Protein AF-A0A1I4AQ55-F1 (afdb_monomer)

Secondary structure (DSSP, 8-state):
-HHHHHHHHHHHHHHHHHHHHHHHHHB-SSTT---EEEE---S-B-EEEEEEEEE---S----EE-SSSSSS--GGGT-EE--SSSSSS----BBSSS-TT-B--EESS--EEEEEEEE-SS-EEEEEEESSS---HHHHHHHHHHS-GGG--SEEEEEE---TTSB-SSS-SSSBTTB----HHHHHHHHHHHHHHHHHHHHT-EEEEEEEEEESSGGGGG-B--SSS------EEEEEEEETTT--EEEEEEE---BS-TTGGG--EE---HHHHHHHHHHTEEEETTEEEEE---SEEEEE----TTT-B--TT--EE-SSSS-EE-S--HHHHHHHHHHHHHHHHHHHHHSPEEES-B-EEEEEEEEEEE---HHHHHHHHHTSS---BSBTTEEEEEEEEEEETTEEEEE-SSEE-HHHHHS-----TT-SS-----S-S-HHHHS-SSEEEEE-SBS---BEE--GGG---SSSPSSSSS--STTTSBS-TTHHHHHHHHHHHHHHHSPPPPPPPPHHHHHHHHHHHHHHHHS-GGGGGG--HHHHHTTS-HHHHHHHHHSSEEEEESS-EEEEEEEETT-SSPPHHHHHTT-EEEEEEEE-SS-EEEEEEEEE-SEEEEE--S-SS--SS--EEEEEEPTTSPPPPEEEEES-SSPEEE--TT-EEETTEEEEE--B--GGGTTPEEE-B-GGGGGTT--TT--B--SS---SS-EEEEEE-SS-TTT-EEEEEEE-TT---EEEEEEETTS-TTS-EEEEPEEEEEE-TTBTTS-EEEEEEEEE-SPPTT-EEEEEEEETTT--BPPPEEEEPPPSSS--EEEEEE---TT-TTHHHHHHHHHHH-TTEEEEEE-S--SS-TT-HHHHHHHHHHTTTTTTTSEEEE---TTTS-TTS--HHHHHH-------GGGPPTTTSEEEEETTEEEEEE-TTS-HHHHHHHHHHHHHH---SEEEEEESS-TTSSTTS-HHHIIIIIHHHHHHT--EEEE-SSSSEEEEPPEETTEE-S-GGGSBEEEE--SSPP-SPPPPPTTTEEEEE---SEEEEEEEETTEEEEEEEETTS-EEEEEEEE-

Foldseek 3Di:
DVVVVVVVVVVVVVVVVLVVLLCVLFADPDPPDWDWDFDDDQDWDQKKKFKFKFFLDDPDFWAKDDPPLPQFQDVVVPIDTDPPPPPPDHGFFFFADQAARRTAREAPDTWIWMKMWMGRPVAIEMETEGLHQFAALVLVVVLVVPADVVLVHPYYKYFYQNERQAGFPFLCYYNDNLGGRDDPVSSVSVSVRNNVRSSNRSVRIARKKKWKWKDQPQQCLQKDQPDPPDDASSMWIKIWIAHLPPRATQEMEIEGAANLQLLHDSDNHRDSFLVVLLQCCQAARADDVPHGPGGHRHHGYHYFHFQCQSVTYSDLQHWQDQPPDPDIDNHRDPVRSNSSSNSNSVVVSVRSVPPIDMGRIKDKGKGKTKDKDAQPAPSVSVCSSSNSGSFYAPDDRIGIFMWMWMDIAQEIETEDAAREHVCLAPNDDQQDPPAPDNDGFQSDDHLQVLTGGDHYHGGYSISRHFAHQDTLSQFAQDPPGDPDNHGDPRCNRHSHSCRNNVRSVVSSVNSVSTDHTDHPQDPLLVLLVVLQVVLLVPDPQVCQQVQDPVNSVVSADPVNVVCQFFVLKKWAWQFKKKKKKFAWPPPPDAAPNCVVVPWDWDPDWWDWPPTITTITIDIDGGTMDGGGAQDQALPLPRIWMWIADDPPDDGIDTPDMPPPPFDWDFDDFQAAAAPLCRNRTIHDDDPVRGGTTITHYWSCSSVSNHRHPQADAFPFAFAQDWFLWFWADQDALQFKIKIKTKHAPVFDWKKKWKDWPVDDPVDTDIGTKDWDWDAQSSHSVHRIIIMIMDMDGRHHGQTKMKMWMARPVVGDIDDIEIATGFHDAADKAKAKEAEAPQLDPLLLLLLVLRCVVCVRHRAYEYQANLHQALVDVSRVSSSSVSCRVPRRYHHYHYAHDDRCQDRVDGSVSQPVNDNHHQDQPLNDGGPRWDWYDGHLEIETRHHQSDDLQSRLVVLLVVLVPRPRPAYEYRHAFFQQFAPPRPVSCCVRPVQSCQVSVHQEYEYEDQQWWWKWAFDHPNAHDPASSRGHIYIYAHLDAFDDDDDGYPGTTPDTGSGHQKMKMWIDHPFKIKIFIAHSVRHTRDIDMHGD

Nearest PDB structures (foldseek):
  3zk4-assembly1_B  TM=6.241E-01  e=1.023E-21  Lupinus luteus
  1qfc-assembly1_A  TM=7.524E-01  e=4.290E-11  Rattus norvegicus
  7ov3-assembly1_A  TM=7.421E-01  e=9.334E-11  Sus scrofa
  1qhw-assembly1_A  TM=7.210E-01  e=6.166E-11  Rattus norvegicus
  2bq8-assembly1_X  TM=7.108E-01  e=7.587E-11  Homo sapiens

Mean predicted aligned error: 13.66 Å

Solvent-accessible surface area (backbone atoms only — not comparable to full-atom values): 55580 Å² total; per-residue (Å²): 110,72,67,59,51,53,52,52,51,51,52,50,51,52,51,49,51,52,52,51,50,23,47,63,38,27,41,49,86,60,77,90,72,77,48,81,47,81,38,74,49,91,61,66,36,69,24,30,36,13,44,27,78,30,76,57,56,82,93,76,66,33,44,58,50,66,79,84,73,75,48,50,71,38,61,94,80,65,30,52,67,53,64,87,84,71,78,86,58,91,55,56,43,19,28,19,81,72,42,53,21,26,50,36,55,48,71,77,46,75,24,38,25,27,20,44,30,40,30,54,86,86,50,26,44,34,42,33,29,29,49,23,58,41,48,46,33,66,61,49,52,51,33,64,71,66,46,61,75,88,66,55,66,71,44,76,48,44,25,22,36,33,12,39,33,20,57,17,70,55,14,77,11,9,84,35,95,86,38,48,18,48,52,66,68,59,53,56,46,42,43,52,36,44,39,46,13,49,49,49,4,53,75,46,52,38,57,25,26,39,34,39,24,67,42,70,61,73,48,41,76,60,54,39,66,80,38,86,76,79,49,78,43,32,37,36,37,37,43,36,33,22,30,63,86,78,64,48,39,50,23,30,42,37,33,42,32,42,41,30,41,40,52,44,73,63,64,41,46,29,28,34,46,30,62,49,34,28,34,44,15,40,25,70,22,35,64,60,84,95,42,79,76,41,84,33,65,38,42,48,56,36,62,37,18,17,40,27,40,35,56,22,20,40,49,53,87,44,68,37,58,34,85,86,50,104,46,71,34,42,66,54,34,76,66,34,24,38,25,47,8,39,46,52,21,54,53,49,57,49,34,54,72,77,53,50,47,79,41,64,50,29,29,59,22,36,19,33,39,50,48,78,45,67,49,66,35,64,64,60,52,48,32,12,31,76,54,31,25,83,52,43,22,78,50,94,56,22,32,65,44,42,38,38,32,36,36,46,57,54,29,17,38,40,39,35,45,12,27,32,28,20,23,44,41,72,33,76,65,50,57,63,81,68,36,72,39,93,44,69,63,70,55,63,76,25,50,60,77,62,45,54,58,83,46,71,46,53,34,17,30,17,43,14,48,56,41,31,34,51,56,43,19,65,43,46,81,52,87,71,52,64,89,48,104,61,56,63,69,46,80,73,45,22,35,43,68,64,48,26,55,52,51,44,50,53,54,50,48,36,49,71,68,36,56,79,68,73,81,76,72,49,75,51,36,53,50,36,51,56,48,47,51,52,49,61,74,75,38,60,79,97,46,52,63,69,52,46,72,70,64,50,57,72,70,49,51,72,69,57,46,50,45,44,32,38,70,56,30,36,37,29,32,79,30,41,28,26,40,35,40,37,36,42,63,85,54,87,71,76,37,75,48,48,58,75,73,57,39,41,80,56,95,52,57,39,27,37,97,87,51,51,20,39,34,28,39,39,80,42,71,60,40,80,46,62,35,38,49,67,38,39,61,47,55,50,71,46,56,40,40,34,46,28,42,34,93,96,52,62,74,44,50,76,77,48,55,42,78,67,91,53,65,73,46,64,29,46,79,65,36,49,49,27,76,61,43,58,86,55,25,31,73,43,71,52,77,92,51,56,69,20,43,24,44,37,42,43,36,42,58,15,62,50,42,43,55,34,72,54,64,47,71,49,96,68,64,67,40,82,58,79,38,61,40,37,26,31,49,46,61,62,37,31,31,34,46,24,43,32,31,32,24,21,72,86,62,87,50,48,32,41,37,36,27,46,75,92,49,48,93,91,57,54,51,78,44,76,44,49,74,47,80,49,75,42,81,42,24,74,80,54,30,58,31,28,40,34,39,39,73,52,68,84,47,62,48,62,34,48,32,41,34,31,47,35,34,70,83,81,69,49,68,50,75,78,37,42,46,64,30,30,45,83,49,82,53,68,50,29,31,35,41,42,11,29,34,43,45,41,83,63,44,35,61,35,52,53,44,44,44,70,77,40,78,73,40,64,29,37,39,32,18,11,18,59,20,72,44,29,88,44,68,49,42,50,47,49,34,41,55,49,37,53,92,44,27,54,53,32,35,48,47,78,28,40,17,64,31,27,44,39,44,66,42,78,38,56,53,56,66,69,72,49,62,42,30,68,44,40,61,68,78,42,63,57,54,48,33,40,70,53,64,53,33,39,28,34,39,37,33,34,38,63,80,55,61,63,66,40,49,30,52,36,49,50,57,53,59,72,69,59,81,49,81,42,34,36,40,31,27,10,69,48,50,61,49,28,88,77,34,50,63,64,54,42,64,51,43,48,49,49,34,51,75,69,58,31,50,38,35,41,14,9,84,52,52,27,30,37,30,39,42,20,32,37,90,94,33,79,44,96,48,65,84,68,19,30,31,42,38,28,36,16,27,38,72,43,62,84,82,74,80,66,16,89,82,43,46,70,42,77,44,87,44,31,37,33,40,31,46,38,39,41,41,99,48,39,40,39,41,40,33,26,33,66,86,68,50,74,78,48,73,54,73,50,68,110

Radius of gyration: 34.24 Å; Cα contacts (8 Å, |Δi|>4): 2766; chains: 1; bounding box: 98×74×108 Å

pLDDT: mean 92.75, std 6.38, range [47.53, 98.88]

Structure (mmCIF, N/CA/C/O backbone):
data_AF-A0A1I4AQ55-F1
#
_entry.id   AF-A0A1I4AQ55-F1
#
loop_
_atom_site.group_PDB
_atom_site.id
_atom_site.type_symbol
_atom_site.label_atom_id
_atom_site.label_alt_id
_atom_site.label_comp_id
_atom_site.label_asym_id
_atom_site.label_entity_id
_atom_site.label_seq_id
_atom_site.pdbx_PDB_ins_code
_atom_site.Cartn_x
_atom_site.Cartn_y
_atom_site.Cartn_z
_atom_site.occupancy
_atom_site.B_iso_or_equiv
_atom_site.auth_seq_id
_atom_site.auth_comp_id
_atom_site.auth_asym_id
_atom_site.auth_atom_id
_atom_site.pdbx_PDB_model_num
ATOM 1 N N . MET A 1 1 ? -50.925 41.530 -37.193 1.00 64.69 1 MET A N 1
ATOM 2 C CA . MET A 1 1 ? -50.929 41.085 -35.774 1.00 64.69 1 MET A CA 1
ATOM 3 C C . MET A 1 1 ? -51.164 39.583 -35.575 1.00 64.69 1 MET A C 1
ATOM 5 O O . MET A 1 1 ? -50.329 38.974 -34.924 1.00 64.69 1 MET A O 1
ATOM 9 N N . LYS A 1 2 ? -52.231 38.954 -36.105 1.00 73.88 2 LYS A N 1
ATOM 10 C CA . LYS A 1 2 ? -52.473 37.499 -35.919 1.00 73.88 2 LYS A CA 1
ATOM 11 C C . LYS A 1 2 ? -51.352 36.603 -36.481 1.00 73.88 2 LYS A C 1
ATOM 13 O O . LYS A 1 2 ? -50.917 35.697 -35.787 1.00 73.88 2 LYS A O 1
ATOM 18 N N . ILE A 1 3 ? -50.828 36.913 -37.670 1.00 77.44 3 ILE A N 1
ATOM 19 C CA . ILE A 1 3 ? -49.723 36.161 -38.303 1.00 77.44 3 ILE A CA 1
ATOM 20 C C . ILE A 1 3 ? -48.435 36.238 -37.467 1.00 77.44 3 ILE A C 1
ATOM 22 O O . ILE A 1 3 ? -47.813 35.219 -37.209 1.00 77.44 3 ILE A O 1
ATOM 26 N N . ILE A 1 4 ? -48.088 37.423 -36.951 1.00 81.81 4 ILE A N 1
ATOM 27 C CA . ILE A 1 4 ? -46.912 37.619 -36.082 1.00 81.81 4 ILE A CA 1
ATOM 28 C C . ILE A 1 4 ? -47.044 36.810 -34.781 1.00 81.81 4 ILE A C 1
ATOM 30 O O . ILE A 1 4 ? -46.069 36.216 -34.336 1.00 81.81 4 ILE A O 1
ATOM 34 N N . LYS A 1 5 ? -48.250 36.724 -34.195 1.00 80.56 5 LYS A N 1
ATOM 35 C CA . LYS A 1 5 ? -48.502 35.869 -33.020 1.00 80.56 5 LYS A CA 1
ATOM 36 C C . LYS A 1 5 ? -48.346 34.379 -33.338 1.00 80.56 5 LYS A C 1
ATOM 38 O O . LYS A 1 5 ? -47.757 33.666 -32.540 1.00 80.56 5 LYS A O 1
ATOM 43 N N . ILE A 1 6 ? -48.839 33.918 -34.489 1.00 85.44 6 ILE A N 1
ATOM 44 C CA . ILE A 1 6 ? -48.711 32.513 -34.914 1.00 85.44 6 ILE A CA 1
ATOM 45 C C . ILE A 1 6 ? -47.243 32.154 -35.172 1.00 85.44 6 ILE A C 1
ATOM 47 O O . ILE A 1 6 ? -46.782 31.121 -34.694 1.00 85.44 6 ILE A O 1
ATOM 51 N N . ILE A 1 7 ? -46.493 33.024 -35.856 1.00 88.81 7 ILE A N 1
ATOM 52 C CA . ILE A 1 7 ? -45.051 32.845 -36.080 1.00 88.81 7 ILE A CA 1
ATOM 53 C C . ILE A 1 7 ? -44.304 32.841 -34.740 1.00 88.81 7 ILE A C 1
ATOM 55 O O . ILE A 1 7 ? -43.501 31.946 -34.502 1.00 88.81 7 ILE A O 1
ATOM 59 N N . GLY A 1 8 ? -44.612 33.773 -33.833 1.00 89.88 8 GLY A N 1
ATOM 60 C CA . GLY A 1 8 ? -43.998 33.830 -32.503 1.00 89.88 8 GLY A CA 1
ATOM 61 C C . GLY A 1 8 ? -44.263 32.583 -31.652 1.00 89.88 8 GLY A C 1
ATOM 62 O O . GLY A 1 8 ? -43.339 32.058 -31.041 1.00 89.88 8 GLY A O 1
ATOM 63 N N . ILE A 1 9 ? -45.497 32.064 -31.653 1.00 90.38 9 ILE A N 1
ATOM 64 C CA . ILE A 1 9 ? -45.845 30.814 -30.955 1.00 90.38 9 ILE A CA 1
ATOM 65 C C . ILE A 1 9 ? -45.135 29.619 -31.601 1.00 90.38 9 ILE A C 1
ATOM 67 O O . ILE A 1 9 ? -44.596 28.781 -30.888 1.00 90.38 9 ILE A O 1
ATOM 71 N N . SER A 1 10 ? -45.081 29.557 -32.934 1.00 88.69 10 SER A N 1
ATOM 72 C CA . SER A 1 10 ? -44.402 28.467 -33.650 1.00 88.69 10 SER A CA 1
ATOM 73 C C . SER A 1 10 ? -42.901 28.452 -33.351 1.00 88.69 10 SER A C 1
ATOM 75 O O . SER A 1 10 ? -42.347 27.399 -33.054 1.00 88.69 10 SER A O 1
ATOM 77 N N . LEU A 1 11 ? -42.252 29.622 -33.341 1.00 92.31 11 LEU A N 1
ATOM 78 C CA . LEU A 1 11 ? -40.845 29.760 -32.957 1.00 92.31 11 LEU A CA 1
ATOM 79 C C . LEU A 1 11 ? -40.605 29.364 -31.496 1.00 92.31 11 LEU A C 1
ATOM 81 O O . LEU A 1 11 ? -39.612 28.705 -31.205 1.00 92.31 11 LEU A O 1
ATOM 85 N N . LEU A 1 12 ? -41.520 29.712 -30.586 1.00 92.19 12 LEU A N 1
ATOM 86 C CA . LEU A 1 12 ? -41.432 29.304 -29.184 1.00 92.19 12 LEU A CA 1
ATOM 87 C C . LEU A 1 12 ? -41.569 27.783 -29.022 1.00 92.19 12 LEU A C 1
ATOM 89 O O . LEU A 1 12 ? -40.806 27.188 -28.270 1.00 92.19 12 LEU A O 1
ATOM 93 N N . VAL A 1 13 ? -42.498 27.145 -29.741 1.00 93.50 13 VAL A N 1
ATOM 94 C CA . VAL A 1 13 ? -42.660 25.681 -29.728 1.00 93.50 13 VAL A CA 1
ATOM 95 C C . VAL A 1 13 ? -41.408 24.992 -30.267 1.00 93.50 13 VAL A C 1
ATOM 97 O O . VAL A 1 13 ? -40.915 24.062 -29.636 1.00 93.50 13 VAL A O 1
ATOM 100 N N . VAL A 1 14 ? -40.850 25.473 -31.383 1.00 92.75 14 VAL A N 1
ATOM 101 C CA . VAL A 1 14 ? -39.592 24.945 -31.936 1.00 92.75 14 VAL A CA 1
ATOM 102 C C . VAL A 1 14 ? -38.447 25.111 -30.937 1.00 92.75 14 VAL A C 1
ATOM 104 O O . VAL A 1 14 ? -37.710 24.159 -30.700 1.00 92.75 14 VAL A O 1
ATOM 107 N N . LEU A 1 15 ? -38.328 26.275 -30.293 1.00 93.12 15 LEU A N 1
ATOM 108 C CA . LEU A 1 15 ? -37.313 26.515 -29.268 1.00 93.12 15 LEU A CA 1
ATOM 109 C C . LEU A 1 15 ? -37.468 25.555 -28.078 1.00 93.12 15 LEU A C 1
ATOM 111 O O . LEU A 1 15 ? -36.478 24.989 -27.625 1.00 93.12 15 LEU A O 1
ATOM 115 N N . ILE A 1 16 ? -38.696 25.331 -27.600 1.00 92.75 16 ILE A N 1
ATOM 116 C CA . ILE A 1 16 ? -38.976 24.370 -26.525 1.00 92.75 16 ILE A CA 1
ATOM 117 C C . ILE A 1 16 ? -38.578 22.956 -26.957 1.00 92.75 16 ILE A C 1
ATOM 119 O O . ILE A 1 16 ? -37.902 22.272 -26.195 1.00 92.75 16 ILE A O 1
ATOM 123 N N . LEU A 1 17 ? -38.939 22.524 -28.169 1.00 92.75 17 LEU A N 1
ATOM 124 C CA . LEU A 1 17 ? -38.582 21.198 -28.684 1.00 92.75 17 LEU A CA 1
ATOM 125 C C . LEU A 1 17 ? -37.064 21.011 -28.793 1.00 92.75 17 LEU A C 1
ATOM 127 O O . LEU A 1 17 ? -36.556 19.972 -28.383 1.00 92.75 17 LEU A O 1
ATOM 131 N N . VAL A 1 18 ? -36.334 22.024 -29.269 1.00 91.12 18 VAL A N 1
ATOM 132 C CA . VAL A 1 18 ? -34.862 22.007 -29.327 1.00 91.12 18 VAL A CA 1
ATOM 133 C C . VAL A 1 18 ? -34.258 21.934 -27.923 1.00 91.12 18 VAL A C 1
ATOM 135 O O . VAL A 1 18 ? -33.358 21.131 -27.688 1.00 91.12 18 VAL A O 1
ATOM 138 N N . CYS A 1 19 ? -34.773 22.712 -26.967 1.00 89.94 19 CYS A N 1
ATOM 139 C CA . CYS A 1 19 ? -34.324 22.660 -25.574 1.00 89.94 19 CYS A CA 1
ATOM 140 C C . CYS A 1 19 ? -34.608 21.300 -24.919 1.00 89.94 19 CYS A C 1
ATOM 142 O O . CYS A 1 19 ? -33.754 20.786 -24.202 1.00 89.94 19 CYS A O 1
ATOM 144 N N . VAL A 1 20 ? -35.778 20.701 -25.170 1.00 91.75 20 VAL A N 1
ATOM 145 C CA . VAL A 1 20 ? -36.147 19.372 -24.655 1.00 91.75 20 VAL A CA 1
ATOM 146 C C . VAL A 1 20 ? -35.277 18.284 -25.279 1.00 91.75 20 VAL A C 1
ATOM 148 O O . VAL A 1 20 ? -34.788 17.425 -24.552 1.00 91.75 20 VAL A O 1
ATOM 151 N N . TYR A 1 21 ? -35.037 18.337 -26.592 1.00 91.25 21 TYR A N 1
ATOM 152 C CA . TYR A 1 21 ? -34.133 17.416 -27.284 1.00 91.25 21 TYR A CA 1
ATOM 153 C C . TYR A 1 21 ? -32.710 17.513 -26.721 1.00 91.25 21 TYR A C 1
ATOM 155 O O . TYR A 1 21 ? -32.142 16.507 -26.300 1.00 91.25 21 TYR A O 1
ATOM 163 N N . GLY A 1 22 ? -32.181 18.735 -26.593 1.00 89.38 22 GLY A N 1
ATOM 164 C CA . GLY A 1 22 ? -30.862 18.971 -26.009 1.00 89.38 22 GLY A CA 1
ATOM 165 C C . GLY A 1 22 ? -30.751 18.491 -24.564 1.00 89.38 22 GLY A C 1
ATOM 166 O O . GLY A 1 22 ? -29.794 17.806 -24.208 1.00 89.38 22 GLY A O 1
ATOM 167 N N . TYR A 1 23 ? -31.753 18.786 -23.734 1.00 88.00 23 TYR A N 1
ATOM 168 C CA . TYR A 1 23 ? -31.813 18.282 -22.363 1.00 88.00 23 TYR A CA 1
ATOM 169 C C . TYR A 1 23 ? -31.880 16.751 -22.317 1.00 88.00 23 TYR A C 1
ATOM 171 O O . TYR A 1 23 ? -31.211 16.135 -21.494 1.00 88.00 23 TYR A O 1
ATOM 179 N N . SER A 1 24 ? -32.655 16.128 -23.209 1.00 89.75 24 SER A N 1
ATOM 180 C CA . SER A 1 24 ? -32.789 14.673 -23.279 1.00 89.75 24 SER A CA 1
ATOM 181 C C . SER A 1 24 ? -31.471 13.981 -23.625 1.00 89.75 24 SER A C 1
ATOM 183 O O . SER A 1 24 ? -31.200 12.920 -23.070 1.00 89.75 24 SER A O 1
ATOM 185 N N . ASN A 1 25 ? -30.655 14.567 -24.504 1.00 90.19 25 ASN A N 1
ATOM 186 C CA . ASN A 1 25 ? -29.356 14.002 -24.884 1.00 90.19 25 ASN A CA 1
ATOM 187 C C . ASN A 1 25 ? -28.308 14.139 -23.770 1.00 90.19 25 ASN A C 1
ATOM 189 O O . ASN A 1 25 ? -27.510 13.230 -23.558 1.00 90.19 25 ASN A O 1
ATOM 193 N N . MET A 1 26 ? -28.347 15.253 -23.031 1.00 90.06 26 MET A N 1
ATOM 194 C CA . MET A 1 26 ? -27.391 15.559 -21.959 1.00 90.06 26 MET A CA 1
ATOM 195 C C . MET A 1 26 ? -27.803 15.025 -20.579 1.00 90.06 26 MET A C 1
ATOM 197 O O . MET A 1 26 ? -27.064 15.212 -19.616 1.00 90.06 26 MET A O 1
ATOM 201 N N . ARG A 1 27 ? -28.986 14.421 -20.422 1.00 90.44 27 ARG A N 1
ATOM 202 C CA . ARG A 1 27 ? -29.463 13.962 -19.106 1.00 90.44 27 ARG A CA 1
ATOM 203 C C . ARG A 1 27 ? -28.568 12.849 -18.551 1.00 90.44 27 ARG A C 1
ATOM 205 O O . ARG A 1 27 ? -28.276 11.908 -19.280 1.00 90.44 27 ARG A O 1
ATOM 212 N N . ASP A 1 28 ? -28.246 12.903 -17.257 1.00 91.19 28 ASP A N 1
ATOM 213 C CA . ASP A 1 28 ? -27.675 11.764 -16.519 1.00 91.19 28 ASP A CA 1
ATOM 214 C C . ASP A 1 28 ? -28.567 10.526 -16.692 1.00 91.19 28 ASP A C 1
ATOM 216 O O . ASP A 1 28 ? -29.723 10.518 -16.242 1.00 91.19 28 ASP A O 1
ATOM 220 N N . ARG A 1 29 ? -28.043 9.499 -17.371 1.00 90.19 29 ARG A N 1
ATOM 221 C CA . ARG A 1 29 ? -28.762 8.237 -17.618 1.00 90.19 29 ARG A CA 1
ATOM 222 C C . ARG A 1 29 ? -28.673 7.290 -16.423 1.00 90.19 29 ARG A C 1
ATOM 224 O O . ARG A 1 29 ? -29.498 6.389 -16.291 1.00 90.19 29 ARG A O 1
ATOM 231 N N . HIS A 1 30 ? -27.728 7.534 -15.519 1.00 93.00 30 HIS A N 1
ATOM 232 C CA . HIS A 1 30 ? -27.406 6.703 -14.365 1.00 93.00 30 HIS A CA 1
ATOM 233 C C . HIS A 1 30 ? -27.486 7.525 -13.076 1.00 93.00 30 HIS A C 1
ATOM 235 O O . HIS A 1 30 ? -26.563 7.523 -12.256 1.00 93.00 30 HIS A O 1
ATOM 241 N N . ARG A 1 31 ? -28.609 8.227 -12.878 1.00 90.00 31 ARG A N 1
ATOM 242 C CA . ARG A 1 31 ? -28.859 8.987 -11.646 1.00 90.00 31 ARG A CA 1
ATOM 243 C C . ARG A 1 31 ? -28.722 8.084 -10.422 1.00 90.00 31 ARG A C 1
ATOM 245 O O . ARG A 1 31 ? -29.324 7.015 -10.376 1.00 90.00 31 ARG A O 1
ATOM 252 N N . GLY A 1 32 ? -27.949 8.541 -9.440 1.00 87.94 32 GLY A N 1
ATOM 253 C CA . GLY A 1 32 ? -27.685 7.809 -8.199 1.00 87.94 32 GLY A CA 1
ATOM 254 C C . GLY A 1 32 ? -26.580 6.754 -8.293 1.00 87.94 32 GLY A C 1
ATOM 255 O O . GLY A 1 32 ? -26.274 6.139 -7.281 1.00 87.94 32 GLY A O 1
ATOM 256 N N . TYR A 1 33 ? -25.966 6.545 -9.463 1.00 93.62 33 TYR A N 1
ATOM 257 C CA . TYR A 1 33 ? -24.771 5.710 -9.552 1.00 93.62 33 TYR A CA 1
ATOM 258 C C . TYR A 1 33 ? -23.560 6.443 -8.968 1.00 93.62 33 TYR A C 1
ATOM 260 O O . TYR A 1 33 ? -23.231 7.549 -9.404 1.00 93.62 33 TYR A O 1
ATOM 268 N N . SER A 1 34 ? -22.882 5.798 -8.029 1.00 94.00 34 SER A N 1
ATOM 269 C CA . SER A 1 34 ? -21.616 6.240 -7.454 1.00 94.00 34 SER A CA 1
ATOM 270 C C . SER A 1 34 ? -20.787 5.029 -7.054 1.00 94.00 34 SER A C 1
ATOM 272 O O . SER A 1 34 ? -21.345 4.013 -6.639 1.00 94.00 34 SER A O 1
ATOM 274 N N . VAL A 1 35 ? -19.470 5.167 -7.127 1.00 95.44 35 VAL A N 1
ATOM 275 C CA . VAL A 1 35 ? -18.511 4.224 -6.548 1.00 95.44 35 VAL A CA 1
ATOM 276 C C . VAL A 1 35 ? -17.733 4.969 -5.476 1.00 95.44 35 VAL A C 1
ATOM 278 O O . VAL A 1 35 ? -17.300 6.099 -5.705 1.00 95.44 35 VAL A O 1
ATOM 281 N N . ASP A 1 36 ? -17.597 4.345 -4.312 1.00 95.88 36 ASP A N 1
ATOM 282 C CA . ASP A 1 36 ? -16.750 4.801 -3.213 1.00 95.88 36 ASP A CA 1
ATOM 283 C C . ASP A 1 36 ? -16.305 3.571 -2.406 1.00 95.88 36 ASP A C 1
ATOM 285 O O . ASP A 1 36 ? -16.883 3.225 -1.379 1.00 95.88 36 ASP A O 1
ATOM 289 N N . LEU A 1 37 ? -15.350 2.821 -2.957 1.00 92.06 37 LEU A N 1
ATOM 290 C CA . LEU A 1 37 ? -14.863 1.562 -2.390 1.00 92.06 37 LEU A CA 1
ATOM 291 C C . LEU A 1 37 ? -13.508 1.781 -1.727 1.00 92.06 37 LEU A C 1
ATOM 293 O O . LEU A 1 37 ? -12.628 2.382 -2.346 1.00 92.06 37 LEU A O 1
ATOM 297 N N . LYS A 1 38 ? -13.334 1.257 -0.512 1.00 93.12 38 LYS A N 1
ATOM 298 C CA . LYS A 1 38 ? -12.048 1.122 0.181 1.00 93.12 38 LYS A CA 1
ATOM 299 C C . LYS A 1 38 ? -11.961 -0.302 0.724 1.00 93.12 38 LYS A C 1
ATOM 301 O O . LYS A 1 38 ? -12.774 -0.690 1.557 1.00 93.12 38 LYS A O 1
ATOM 306 N N . ILE A 1 39 ? -11.018 -1.074 0.204 1.00 87.50 39 ILE A N 1
ATOM 307 C CA . ILE A 1 39 ? -10.796 -2.477 0.545 1.00 87.50 39 ILE A CA 1
ATOM 308 C C . ILE A 1 39 ? -9.344 -2.625 0.970 1.00 87.50 39 ILE A C 1
ATOM 310 O O . ILE A 1 39 ? -8.436 -2.206 0.251 1.00 87.50 39 ILE A O 1
ATOM 314 N N . GLU A 1 40 ? -9.155 -3.232 2.131 1.00 86.06 40 GLU A N 1
ATOM 315 C CA . GLU A 1 40 ? -7.863 -3.584 2.697 1.00 86.06 40 GLU A CA 1
ATOM 316 C C . GLU A 1 40 ? -7.781 -5.105 2.804 1.00 86.06 40 GLU A C 1
ATOM 318 O O . GLU A 1 40 ? -8.618 -5.745 3.446 1.00 86.06 40 GLU A O 1
ATOM 323 N N . SER A 1 41 ? -6.772 -5.684 2.168 1.00 77.00 41 SER A N 1
ATOM 324 C CA . SER A 1 41 ? -6.402 -7.075 2.340 1.00 77.00 41 SER A CA 1
ATOM 325 C C . SER A 1 41 ? -5.364 -7.181 3.447 1.00 77.00 41 SER A C 1
ATOM 327 O O . SER A 1 41 ? -4.217 -6.773 3.281 1.00 77.00 41 SER A O 1
ATOM 329 N N . ARG A 1 42 ? -5.769 -7.776 4.569 1.00 55.50 42 ARG A N 1
ATOM 330 C CA . ARG A 1 42 ? -4.919 -7.931 5.759 1.00 55.50 42 ARG A CA 1
ATOM 331 C C . ARG A 1 42 ? -4.060 -9.198 5.748 1.00 55.50 42 ARG A C 1
ATOM 333 O O . ARG A 1 42 ? -3.088 -9.268 6.486 1.00 55.50 42 ARG A O 1
ATOM 340 N N . GLU A 1 43 ? -4.374 -10.169 4.888 1.00 62.94 43 GLU A N 1
ATOM 341 C CA . GLU A 1 43 ? -3.647 -11.441 4.789 1.00 62.94 43 GLU A CA 1
ATOM 342 C C . GLU A 1 43 ? -3.379 -11.812 3.320 1.00 62.94 43 GLU A C 1
ATOM 344 O O . GLU A 1 43 ? -4.333 -11.970 2.545 1.00 62.94 43 GLU A O 1
ATOM 349 N N . PRO A 1 44 ? -2.106 -11.952 2.904 1.00 70.69 44 PRO A N 1
ATOM 350 C CA . PRO A 1 44 ? -1.759 -12.550 1.623 1.00 70.69 44 PRO A CA 1
ATOM 351 C C . PRO A 1 44 ? -2.202 -14.015 1.583 1.00 70.69 44 PRO A C 1
ATOM 353 O O . PRO A 1 44 ? -2.097 -14.731 2.573 1.00 70.69 44 PRO A O 1
ATOM 356 N N . ARG A 1 45 ? -2.693 -14.470 0.431 1.00 77.94 45 ARG A N 1
ATOM 357 C CA . ARG A 1 45 ? -3.043 -15.877 0.198 1.00 77.94 45 ARG A CA 1
ATOM 358 C C . ARG A 1 45 ? -2.827 -16.260 -1.253 1.00 77.94 45 ARG A C 1
ATOM 360 O O . ARG A 1 45 ? -2.591 -15.398 -2.103 1.00 77.94 45 ARG A O 1
ATOM 367 N N . ILE A 1 46 ? -2.915 -17.555 -1.548 1.00 83.56 46 ILE A N 1
ATOM 368 C CA . ILE A 1 46 ? -2.900 -18.030 -2.933 1.00 83.56 46 ILE A CA 1
ATOM 369 C C . ILE A 1 46 ? -4.094 -17.412 -3.660 1.00 83.56 46 ILE A C 1
ATOM 371 O O . ILE A 1 46 ? -5.254 -17.674 -3.336 1.00 83.56 46 ILE A O 1
ATOM 375 N N . MET A 1 47 ? -3.785 -16.589 -4.654 1.00 93.81 47 MET A N 1
ATOM 376 C CA . MET A 1 47 ? -4.779 -15.922 -5.478 1.00 93.81 47 MET A CA 1
ATOM 377 C C . MET A 1 47 ? -5.412 -16.911 -6.448 1.00 93.81 47 MET A C 1
ATOM 379 O O . MET A 1 47 ? -4.821 -17.927 -6.814 1.00 93.81 47 MET A O 1
ATOM 383 N N . ARG A 1 48 ? -6.602 -16.583 -6.938 1.00 97.94 48 ARG A N 1
ATOM 384 C CA . ARG A 1 48 ? -7.169 -17.207 -8.129 1.00 97.94 48 ARG A CA 1
ATOM 385 C C . ARG A 1 48 ? -7.168 -16.211 -9.274 1.00 97.94 48 ARG A C 1
ATOM 387 O O . ARG A 1 48 ? -7.421 -15.026 -9.074 1.00 97.94 48 ARG A O 1
ATOM 394 N N . ALA A 1 49 ? -6.906 -16.698 -10.477 1.00 98.62 49 ALA A N 1
ATOM 395 C CA . ALA A 1 49 ? -6.950 -15.889 -11.679 1.00 98.62 49 ALA A CA 1
ATOM 396 C C . ALA A 1 49 ? -7.607 -16.636 -12.834 1.00 98.62 49 ALA A C 1
ATOM 398 O O . ALA A 1 49 ? -7.503 -17.857 -12.943 1.00 98.62 49 ALA A O 1
ATOM 399 N N . GLY A 1 50 ? -8.287 -15.891 -13.693 1.00 98.69 50 GLY A N 1
ATOM 400 C CA . GLY A 1 50 ? -8.961 -16.412 -14.870 1.00 98.69 50 GLY A CA 1
ATOM 401 C C . GLY A 1 50 ? -8.898 -15.401 -16.002 1.00 98.69 50 GLY A C 1
ATOM 402 O O . GLY A 1 50 ? -8.872 -14.191 -15.770 1.00 98.69 50 GLY A O 1
ATOM 403 N N . PHE A 1 51 ? -8.813 -15.905 -17.228 1.00 98.88 51 PHE A N 1
ATOM 404 C CA . PHE A 1 51 ? -8.588 -15.096 -18.416 1.00 98.88 51 PHE A CA 1
ATOM 405 C C . PHE A 1 51 ? -9.512 -15.528 -19.548 1.00 98.88 51 PHE A C 1
ATOM 407 O O . PHE A 1 51 ? -9.800 -16.715 -19.693 1.00 98.88 51 PHE A O 1
ATOM 414 N N . ALA A 1 52 ? -9.934 -14.568 -20.368 1.00 98.81 52 ALA A N 1
ATOM 415 C CA . ALA A 1 52 ? -10.722 -14.821 -21.569 1.00 98.81 52 ALA A CA 1
ATOM 416 C C . ALA A 1 52 ? -10.398 -13.807 -22.670 1.00 98.81 52 ALA A C 1
ATOM 418 O O . ALA A 1 52 ? -9.977 -12.679 -22.396 1.00 98.81 52 ALA A O 1
ATOM 419 N N . ALA A 1 53 ? -10.613 -14.216 -23.917 1.00 98.56 53 ALA A N 1
ATOM 420 C CA . ALA A 1 53 ? -10.503 -13.366 -25.093 1.00 98.56 53 ALA A CA 1
ATOM 421 C C . ALA A 1 53 ? -11.703 -13.621 -26.004 1.00 98.56 53 ALA A C 1
ATOM 423 O O . ALA A 1 53 ? -11.880 -14.719 -26.529 1.00 98.56 53 ALA A O 1
ATOM 424 N N . VAL A 1 54 ? -12.519 -12.589 -26.193 1.00 98.69 54 VAL A N 1
ATOM 425 C CA . VAL A 1 54 ? -13.775 -12.658 -26.936 1.00 98.69 54 VAL A CA 1
ATOM 426 C C . VAL A 1 54 ? -13.727 -11.651 -28.079 1.00 98.69 54 VAL A C 1
ATOM 428 O O . VAL A 1 54 ? -13.451 -10.471 -27.868 1.00 98.69 54 VAL A O 1
ATOM 431 N N . THR A 1 55 ? -14.002 -12.100 -29.302 1.00 98.31 55 THR A N 1
ATOM 432 C CA . THR A 1 55 ? -14.011 -11.222 -30.480 1.00 98.31 55 THR A CA 1
ATOM 433 C C . THR A 1 55 ? -15.162 -10.215 -30.420 1.00 98.31 55 THR A C 1
ATOM 435 O O . THR A 1 55 ? -16.289 -10.559 -30.042 1.00 98.31 55 THR A O 1
ATOM 438 N N . ILE A 1 56 ? -14.884 -8.973 -30.819 1.00 98.12 56 ILE A N 1
ATOM 439 C CA . ILE A 1 56 ? -15.861 -7.875 -30.948 1.00 98.12 56 ILE A CA 1
ATOM 440 C C . ILE A 1 56 ? -15.930 -7.308 -32.375 1.00 98.12 56 ILE A C 1
ATOM 442 O O . ILE A 1 56 ? -16.650 -6.338 -32.621 1.00 98.12 56 ILE A O 1
ATOM 446 N N . THR A 1 57 ? -15.197 -7.913 -33.310 1.00 97.50 57 THR A N 1
ATOM 447 C CA . THR A 1 57 ? -15.192 -7.583 -34.737 1.00 97.50 57 THR A CA 1
ATOM 448 C C . THR A 1 57 ? -16.615 -7.573 -35.310 1.00 97.50 57 THR A C 1
ATOM 450 O O . THR A 1 57 ? -17.388 -8.493 -35.021 1.00 97.50 57 THR A O 1
ATOM 453 N N . PRO A 1 58 ? -16.995 -6.564 -36.114 1.00 93.81 58 PRO A N 1
ATOM 454 C CA . PRO A 1 58 ? -18.254 -6.601 -36.846 1.00 93.81 58 PRO A CA 1
ATOM 455 C C . PRO A 1 58 ? -18.359 -7.787 -37.814 1.00 93.81 58 PRO A C 1
ATOM 457 O O . PRO A 1 58 ? -17.408 -8.093 -38.526 1.00 93.81 58 PRO A O 1
ATOM 460 N N . GLU A 1 59 ? -19.533 -8.421 -37.878 1.00 87.06 59 GLU A N 1
ATOM 461 C CA . GLU A 1 59 ? -19.752 -9.630 -38.693 1.00 87.06 59 GLU A CA 1
ATOM 462 C C . GLU A 1 59 ? -20.105 -9.341 -40.164 1.00 87.06 59 GLU A C 1
ATOM 464 O O . GLU A 1 59 ? -19.926 -10.206 -41.020 1.00 87.06 59 GLU A O 1
ATOM 469 N N . TYR A 1 60 ? -20.625 -8.148 -40.472 1.00 89.25 60 TYR A N 1
ATOM 470 C CA . TYR A 1 60 ? -21.123 -7.793 -41.805 1.00 89.25 60 TYR A CA 1
ATOM 471 C C . TYR A 1 60 ? -20.780 -6.348 -42.159 1.00 89.25 60 TYR A C 1
ATOM 473 O O . TYR A 1 60 ? -21.084 -5.448 -41.383 1.00 89.25 60 TYR A O 1
ATOM 481 N N . MET A 1 61 ? -20.211 -6.121 -43.342 1.00 91.94 61 MET A N 1
ATOM 482 C CA . MET A 1 61 ? -20.034 -4.791 -43.927 1.00 91.94 61 MET A CA 1
ATOM 483 C C . MET A 1 61 ? -20.037 -4.875 -45.453 1.00 91.94 61 MET A C 1
ATOM 485 O O . MET A 1 61 ? -19.694 -5.913 -46.023 1.00 91.94 61 MET A O 1
ATOM 489 N N . GLU A 1 62 ? -20.389 -3.775 -46.107 1.00 91.12 62 GLU A N 1
ATOM 490 C CA . GLU A 1 62 ? -20.406 -3.680 -47.563 1.00 91.12 62 GLU A CA 1
ATOM 491 C C . GLU A 1 62 ? -19.095 -3.111 -48.116 1.00 91.12 62 GLU A C 1
ATOM 493 O O . GLU A 1 62 ? -18.636 -2.058 -47.656 1.00 91.12 62 GLU A O 1
ATOM 498 N N . PRO A 1 63 ? -18.480 -3.776 -49.113 1.00 90.38 63 PRO A N 1
ATOM 499 C CA . PRO A 1 63 ? -17.290 -3.254 -49.754 1.00 90.38 63 PRO A CA 1
ATOM 500 C C . PRO A 1 63 ? -17.644 -2.018 -50.582 1.00 90.38 63 PRO A C 1
ATOM 502 O O . PRO A 1 63 ? -18.725 -1.898 -51.169 1.00 90.38 63 PRO A O 1
ATOM 505 N N . TRP A 1 64 ? -16.692 -1.097 -50.662 1.00 94.44 64 TRP A N 1
ATOM 506 C CA . TRP A 1 64 ? -16.811 0.113 -51.461 1.00 94.44 64 TRP A CA 1
ATOM 507 C C . TRP A 1 64 ? -15.502 0.409 -52.178 1.00 94.44 64 TRP A C 1
ATOM 509 O O . TRP A 1 64 ? -14.434 -0.028 -51.754 1.00 94.44 64 TRP A O 1
ATOM 519 N N . ASN A 1 65 ? -15.592 1.154 -53.274 1.00 92.31 65 ASN A N 1
ATOM 520 C CA . ASN A 1 65 ? -14.440 1.540 -54.072 1.00 92.31 65 ASN A CA 1
ATOM 521 C C . ASN A 1 65 ? -14.088 3.012 -53.844 1.00 92.31 65 ASN A C 1
ATOM 523 O O . ASN A 1 65 ? -14.922 3.878 -54.101 1.00 92.31 65 ASN A O 1
ATOM 527 N N . ASP A 1 66 ? -12.842 3.257 -53.443 1.00 91.19 66 ASP A N 1
ATOM 528 C CA . ASP A 1 66 ? -12.231 4.583 -53.326 1.00 91.19 66 ASP A CA 1
ATOM 529 C C . ASP A 1 66 ? -11.613 4.979 -54.676 1.00 91.19 66 ASP A C 1
ATOM 531 O O . ASP A 1 66 ? -10.581 4.441 -55.089 1.00 91.19 66 ASP A O 1
ATOM 535 N N . VAL A 1 67 ? -12.283 5.866 -55.416 1.00 91.75 67 VAL A N 1
ATOM 536 C CA . VAL A 1 67 ? -11.899 6.199 -56.799 1.00 91.75 67 VAL A CA 1
ATOM 537 C C . VAL A 1 67 ? -10.653 7.086 -56.863 1.00 91.75 67 VAL A C 1
ATOM 539 O O . VAL A 1 67 ? -9.860 6.948 -57.800 1.00 91.75 67 VAL A O 1
ATOM 542 N N . ASP A 1 68 ? -10.476 8.008 -55.914 1.00 91.88 68 ASP A N 1
ATOM 543 C CA . ASP A 1 68 ? -9.372 8.979 -55.910 1.00 91.88 68 ASP A CA 1
ATOM 544 C C . ASP A 1 68 ? -8.257 8.644 -54.895 1.00 91.88 68 ASP A C 1
ATOM 546 O O . ASP A 1 68 ? -7.257 9.370 -54.817 1.00 91.88 68 ASP A O 1
ATOM 550 N N . ASN A 1 69 ? -8.373 7.497 -54.211 1.00 91.19 69 ASN A N 1
ATOM 551 C CA . ASN A 1 69 ? -7.407 6.932 -53.265 1.00 91.19 69 ASN A CA 1
ATOM 552 C C . ASN A 1 69 ? -7.103 7.886 -52.095 1.00 91.19 69 ASN A C 1
ATOM 554 O O . ASN A 1 6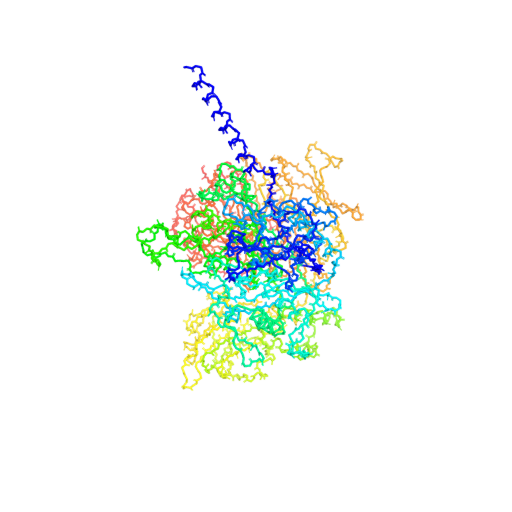9 ? -5.949 8.035 -51.660 1.00 91.19 69 ASN A O 1
ATOM 558 N N . ASN A 1 70 ? -8.134 8.600 -51.634 1.00 92.81 70 ASN A N 1
ATOM 559 C CA . ASN A 1 70 ? -8.043 9.565 -50.541 1.00 92.81 70 ASN A CA 1
ATOM 560 C C . ASN A 1 70 ? -8.473 8.986 -49.175 1.00 92.81 70 ASN A C 1
ATOM 562 O O . ASN A 1 70 ? -8.360 9.681 -48.159 1.00 92.81 70 ASN A O 1
ATOM 566 N N . ALA A 1 71 ? -8.903 7.720 -49.146 1.00 94.06 71 ALA A N 1
ATOM 567 C CA . ALA A 1 71 ? -9.417 6.977 -48.001 1.00 94.06 71 ALA A CA 1
ATOM 568 C C . ALA A 1 71 ? -10.669 7.602 -47.361 1.00 94.06 71 ALA A C 1
ATOM 570 O O . ALA A 1 71 ? -10.845 7.553 -46.138 1.00 94.06 71 ALA A O 1
ATOM 571 N N . ARG A 1 72 ? -11.522 8.257 -48.152 1.00 95.12 72 ARG A N 1
ATOM 572 C CA . ARG A 1 72 ? -12.776 8.877 -47.712 1.00 95.12 72 ARG A CA 1
ATOM 573 C C . ARG A 1 72 ? -13.899 8.491 -48.663 1.00 95.12 72 ARG A C 1
ATOM 575 O O . ARG A 1 72 ? -13.782 8.703 -49.854 1.00 95.12 72 ARG A O 1
ATOM 582 N N . TYR A 1 73 ? -15.007 8.000 -48.117 1.00 94.88 73 TYR A N 1
ATOM 583 C CA . TYR A 1 73 ? -16.199 7.692 -48.898 1.00 94.88 73 TYR A CA 1
ATOM 584 C C . TYR A 1 73 ? -16.954 8.973 -49.273 1.00 94.88 73 TYR A C 1
ATOM 586 O O . TYR A 1 73 ? -17.567 9.635 -48.425 1.00 94.88 73 TYR A O 1
ATOM 594 N N . GLU A 1 74 ? -16.904 9.318 -50.555 1.00 94.62 74 GLU A N 1
ATOM 595 C CA . GLU A 1 74 ? -17.455 10.530 -51.153 1.00 94.62 74 GLU A CA 1
ATOM 596 C C . GLU A 1 74 ? -18.248 10.187 -52.430 1.00 94.62 74 GLU A C 1
ATOM 598 O O . GLU A 1 74 ? -17.742 10.321 -53.550 1.00 94.62 74 GLU A O 1
ATOM 603 N N . PRO A 1 75 ? -19.533 9.797 -52.301 1.00 91.81 75 PRO A N 1
ATOM 604 C CA . PRO A 1 75 ? -20.394 9.472 -53.444 1.00 91.81 75 PRO A CA 1
ATOM 605 C C . PRO A 1 75 ? -20.449 10.576 -54.503 1.00 91.81 75 PRO A C 1
ATOM 607 O O . PRO A 1 75 ? -20.567 10.313 -55.699 1.00 91.81 75 PRO A O 1
ATOM 610 N N . GLU A 1 76 ? -20.337 11.837 -54.078 1.00 92.56 76 GLU A N 1
ATOM 611 C CA . GLU A 1 76 ? -20.292 13.002 -54.957 1.00 92.56 76 GLU A CA 1
ATOM 612 C C . GLU A 1 76 ? -19.053 13.058 -55.866 1.00 92.56 76 GLU A C 1
ATOM 614 O O . GLU A 1 76 ? -19.083 13.751 -56.886 1.00 92.56 76 GLU A O 1
ATOM 619 N N . LYS A 1 77 ? -17.978 12.343 -55.514 1.00 92.31 77 LYS A N 1
ATOM 620 C CA . LYS A 1 77 ? -16.739 12.222 -56.295 1.00 92.31 77 LYS A CA 1
ATOM 621 C C . LYS A 1 7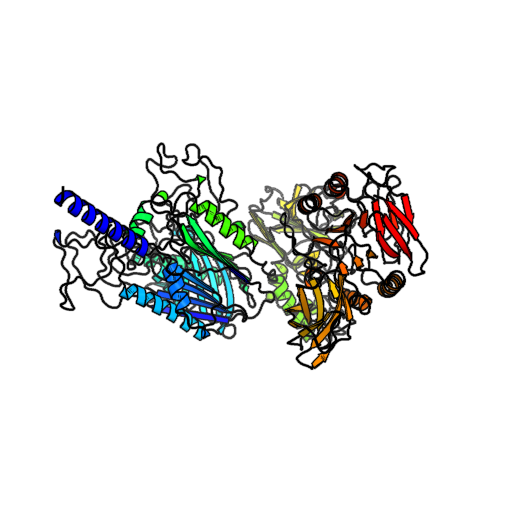7 ? -16.653 10.931 -57.111 1.00 92.31 77 LYS A C 1
ATOM 623 O O . LYS A 1 77 ? -15.718 10.785 -57.894 1.00 92.31 77 LYS A O 1
ATOM 628 N N . GLY A 1 78 ? -17.652 10.055 -57.004 1.00 92.19 78 GLY A N 1
ATOM 629 C CA . GLY A 1 78 ? -17.757 8.834 -57.801 1.00 92.19 78 GLY A CA 1
ATOM 630 C C . GLY A 1 78 ? -17.570 7.536 -57.022 1.00 92.19 78 GLY A C 1
ATOM 631 O O . GLY A 1 78 ? -17.604 6.482 -57.654 1.00 92.19 78 GLY A O 1
ATOM 632 N N . ASP A 1 79 ? -17.417 7.585 -55.698 1.00 94.62 79 ASP A N 1
ATOM 633 C CA . ASP A 1 79 ? -17.324 6.371 -54.888 1.00 94.62 79 ASP A CA 1
ATOM 634 C C . ASP A 1 79 ? -18.643 5.593 -54.894 1.00 94.62 79 ASP A C 1
ATOM 636 O O . ASP A 1 79 ? -19.740 6.150 -54.784 1.00 94.62 79 ASP A O 1
ATOM 640 N N . THR A 1 80 ? -18.531 4.273 -55.009 1.00 93.31 80 THR A N 1
ATOM 641 C CA . THR A 1 80 ? -19.669 3.348 -55.082 1.00 93.31 80 THR A CA 1
ATOM 642 C C . THR A 1 80 ? -19.483 2.201 -54.103 1.00 93.31 80 THR A C 1
ATOM 644 O O . THR A 1 80 ? -18.351 1.800 -53.841 1.00 93.31 80 THR A O 1
ATOM 647 N N . TYR A 1 81 ? -20.587 1.643 -53.611 1.00 93.88 81 TYR A N 1
ATOM 648 C CA . TYR A 1 81 ? -20.601 0.444 -52.772 1.00 93.88 81 TYR A CA 1
ATOM 649 C C . TYR A 1 81 ? -21.412 -0.671 -53.431 1.00 93.88 81 TYR A C 1
ATOM 651 O O . TYR A 1 81 ? -22.263 -0.408 -54.289 1.00 93.88 81 TYR A O 1
ATOM 659 N N . GLU A 1 82 ? -21.131 -1.909 -53.035 1.00 92.44 82 GLU A N 1
ATOM 660 C CA . GLU A 1 82 ? -21.940 -3.068 -53.400 1.00 92.44 82 GLU A CA 1
ATOM 661 C C . GLU A 1 82 ? -23.030 -3.276 -52.341 1.00 92.44 82 GLU A C 1
ATOM 663 O O . GLU A 1 82 ? -22.733 -3.652 -51.213 1.00 92.44 82 GLU A O 1
ATOM 668 N N . ASP A 1 83 ? -24.292 -3.029 -52.706 1.00 90.50 83 ASP A N 1
ATOM 669 C CA . ASP A 1 83 ? -25.462 -3.283 -51.850 1.00 90.50 83 ASP A CA 1
ATOM 670 C C . ASP A 1 83 ? -25.734 -4.795 -51.785 1.00 90.50 83 ASP A C 1
ATOM 672 O O . ASP A 1 83 ? -26.460 -5.358 -52.615 1.00 90.50 83 ASP A O 1
ATOM 676 N N . LEU A 1 84 ? -25.082 -5.476 -50.840 1.00 91.44 84 LEU A N 1
ATOM 677 C CA . LEU A 1 84 ? -25.092 -6.938 -50.747 1.00 91.44 84 LEU A CA 1
ATOM 678 C C . LEU A 1 84 ? -26.421 -7.474 -50.196 1.00 91.44 84 LEU A C 1
ATOM 680 O O . LEU A 1 84 ? -26.768 -8.629 -50.462 1.00 91.44 84 LEU A O 1
ATOM 684 N N . ASN A 1 85 ? -27.180 -6.661 -49.453 1.00 91.00 85 ASN A N 1
ATOM 685 C CA . ASN A 1 85 ? -28.461 -7.062 -48.860 1.00 91.00 85 ASN A CA 1
ATOM 686 C C . ASN A 1 85 ? -29.700 -6.496 -49.589 1.00 91.00 85 ASN A C 1
ATOM 688 O O . ASN A 1 85 ? -30.829 -6.897 -49.284 1.00 91.00 85 ASN A O 1
ATOM 692 N N . GLY A 1 86 ? -29.503 -5.624 -50.580 1.00 91.00 86 GLY A N 1
ATOM 693 C CA . GLY A 1 86 ? -30.539 -5.082 -51.457 1.00 91.00 86 GLY A CA 1
ATOM 694 C C . GLY A 1 86 ? -31.430 -4.021 -50.807 1.00 91.00 86 GLY A C 1
ATOM 695 O O . GLY A 1 86 ? -32.571 -3.839 -51.250 1.00 91.00 86 GLY A O 1
ATOM 696 N N . ASN A 1 87 ? -30.979 -3.367 -49.732 1.00 91.56 87 ASN A N 1
ATOM 697 C CA . ASN A 1 87 ? -31.783 -2.396 -48.984 1.00 91.56 87 ASN A CA 1
ATOM 698 C C . ASN A 1 87 ? -31.577 -0.934 -49.440 1.00 91.56 87 ASN A C 1
ATOM 700 O O . ASN A 1 87 ? -32.295 -0.040 -48.968 1.00 91.56 87 ASN A O 1
ATOM 704 N N . GLY A 1 88 ? -30.640 -0.692 -50.363 1.00 90.00 88 GLY A N 1
ATOM 705 C CA . GLY A 1 88 ? -30.303 0.619 -50.911 1.00 90.00 88 GLY A CA 1
ATOM 706 C C . GLY A 1 88 ? -29.599 1.568 -49.936 1.00 90.00 88 GLY A C 1
ATOM 707 O O . GLY A 1 88 ? -29.648 2.787 -50.142 1.00 90.00 88 GLY A O 1
ATOM 708 N N . LYS A 1 89 ? -28.997 1.053 -48.862 1.00 89.19 89 LYS A N 1
ATOM 709 C CA . LYS A 1 89 ? -28.215 1.802 -47.874 1.00 89.19 89 LYS A CA 1
ATOM 710 C C . LYS A 1 89 ? -26.798 1.258 -47.840 1.00 89.19 89 LYS A C 1
ATOM 712 O O . LYS A 1 89 ? -26.599 0.067 -47.964 1.00 89.19 89 LYS A O 1
ATOM 717 N N . PHE A 1 90 ? -25.843 2.152 -47.604 1.00 91.81 90 PHE A N 1
ATOM 718 C CA . PHE A 1 90 ? -24.456 1.767 -47.403 1.00 91.81 90 PHE A CA 1
ATOM 719 C C . PHE A 1 90 ? -24.264 1.242 -45.976 1.00 91.81 90 PHE A C 1
ATOM 721 O O . PHE A 1 90 ? -24.149 2.029 -45.029 1.00 91.81 90 PHE A O 1
ATOM 728 N N . ASP A 1 91 ? -24.273 -0.079 -45.828 1.00 90.38 91 ASP A N 1
ATOM 729 C CA . ASP A 1 91 ? -24.163 -0.763 -44.543 1.00 90.38 91 ASP A CA 1
ATOM 730 C C . ASP A 1 91 ? -22.695 -1.089 -44.234 1.00 90.38 91 ASP A C 1
ATOM 732 O O . ASP A 1 91 ? -22.197 -2.193 -44.456 1.00 90.38 91 ASP A O 1
ATOM 736 N N . THR A 1 92 ? -21.982 -0.097 -43.703 1.00 93.62 92 THR A N 1
ATOM 737 C CA . THR A 1 92 ? -20.591 -0.236 -43.248 1.00 93.62 92 THR A CA 1
ATOM 738 C C . THR A 1 92 ? -20.355 0.470 -41.906 1.00 93.62 92 THR A C 1
ATOM 740 O O . THR A 1 92 ? -21.273 1.013 -41.282 1.00 93.62 92 THR A O 1
ATOM 743 N N . TYR A 1 93 ? -19.101 0.472 -41.459 1.00 96.06 93 TYR A N 1
ATOM 744 C CA . TYR A 1 93 ? -18.629 1.101 -40.237 1.00 96.06 93 TYR A CA 1
ATOM 745 C C . TYR A 1 93 ? -17.693 2.267 -40.533 1.00 96.06 93 TYR A C 1
ATOM 747 O O . TYR A 1 93 ? -16.820 2.176 -41.394 1.00 96.06 93 TYR A O 1
ATOM 755 N N . TRP A 1 94 ? -17.847 3.353 -39.780 1.00 96.56 94 TRP A N 1
ATOM 756 C CA . TRP A 1 94 ? -16.928 4.485 -39.831 1.00 96.56 94 TRP A CA 1
ATOM 757 C C . TRP A 1 94 ? -15.767 4.252 -38.868 1.00 96.56 94 TRP A C 1
ATOM 759 O O . TRP A 1 94 ? -16.013 4.006 -37.690 1.00 96.56 94 TRP A O 1
ATOM 769 N N . ILE A 1 95 ? -14.530 4.314 -39.353 1.00 96.94 95 ILE A N 1
ATOM 770 C CA . ILE A 1 95 ? -13.315 4.127 -38.551 1.00 96.94 95 ILE A CA 1
ATOM 771 C C . ILE A 1 95 ? -13.015 5.408 -37.757 1.00 96.94 95 ILE A C 1
ATOM 773 O O . ILE A 1 95 ? -13.132 6.523 -38.274 1.00 96.94 95 ILE A O 1
ATOM 777 N N . ALA A 1 96 ? -12.664 5.247 -36.481 1.00 95.12 96 ALA A N 1
ATOM 778 C CA . ALA A 1 96 ? -12.428 6.342 -35.544 1.00 95.12 96 ALA A CA 1
ATOM 779 C C . ALA A 1 96 ? -11.019 6.969 -35.665 1.00 95.12 96 ALA A C 1
ATOM 781 O O . ALA A 1 96 ? -10.122 6.414 -36.279 1.00 95.12 96 ALA A O 1
ATOM 782 N N . GLY A 1 97 ? -10.796 8.145 -35.069 1.00 91.31 97 GLY A N 1
ATOM 783 C CA . GLY A 1 97 ? -9.469 8.779 -34.967 1.00 91.31 97 GLY A CA 1
ATOM 784 C C . GLY A 1 97 ? -9.154 9.791 -36.077 1.00 91.31 97 GLY A C 1
ATOM 785 O O . GLY A 1 97 ? -9.158 11.005 -35.845 1.00 91.31 97 GLY A O 1
ATOM 786 N N . PHE A 1 98 ? -8.929 9.336 -37.312 1.00 91.81 98 PHE A N 1
ATOM 787 C CA . PHE A 1 98 ? -8.300 10.155 -38.369 1.00 91.81 98 PHE A CA 1
ATOM 788 C C . PHE A 1 98 ? -9.236 11.015 -39.247 1.00 91.81 98 PHE A C 1
ATOM 790 O O . PHE A 1 98 ? -8.818 11.580 -40.266 1.00 91.81 98 PHE A O 1
ATOM 797 N N . GLY A 1 99 ? -10.499 11.182 -38.856 1.00 92.12 99 GLY A N 1
ATOM 798 C CA . GLY A 1 99 ? -11.431 12.130 -39.480 1.00 92.12 99 GLY A CA 1
ATOM 799 C C . GLY A 1 99 ? -12.742 11.502 -39.949 1.00 92.12 99 GLY A C 1
ATOM 800 O O . GLY A 1 99 ? -12.961 10.307 -39.830 1.00 92.12 99 GLY A O 1
ATOM 801 N N . ASN A 1 100 ? -13.657 12.340 -40.434 1.00 94.88 100 ASN A N 1
ATOM 802 C CA . ASN A 1 100 ? -14.950 11.876 -40.942 1.00 94.88 100 ASN A CA 1
ATOM 803 C C . ASN A 1 100 ? -14.784 11.224 -42.322 1.00 94.88 100 ASN A C 1
ATOM 805 O O . ASN A 1 100 ? -13.806 11.507 -43.012 1.00 94.88 100 ASN A O 1
ATOM 809 N N . ARG A 1 101 ? -15.779 10.433 -42.733 1.00 95.31 101 ARG A N 1
ATOM 810 C CA . ARG A 1 101 ? -15.875 9.713 -44.014 1.00 95.31 101 ARG A CA 1
ATOM 811 C C . ARG A 1 101 ? -14.897 8.549 -44.207 1.00 95.31 101 ARG A C 1
ATOM 813 O O . ARG A 1 101 ? -14.826 8.022 -45.308 1.00 95.31 101 ARG A O 1
ATOM 820 N N . VAL A 1 102 ? -14.174 8.113 -43.179 1.00 96.12 102 VAL A N 1
ATOM 821 C CA . VAL A 1 102 ? -13.325 6.910 -43.268 1.00 96.12 102 VAL A CA 1
ATOM 822 C C . VAL A 1 102 ? -14.204 5.677 -43.087 1.00 96.12 102 VAL A C 1
ATOM 824 O O . VAL A 1 102 ? -14.594 5.368 -41.967 1.00 96.12 102 VAL A O 1
ATOM 827 N N . ALA A 1 103 ? -14.587 5.021 -44.179 1.00 95.31 103 ALA A N 1
ATOM 828 C CA . ALA A 1 103 ? -15.456 3.845 -44.158 1.00 95.31 103 ALA A CA 1
ATOM 829 C C . ALA A 1 103 ? -14.637 2.553 -44.269 1.00 95.31 103 ALA A C 1
ATOM 831 O O . ALA A 1 103 ? -13.797 2.434 -45.161 1.00 95.31 103 ALA A O 1
ATOM 832 N N . ALA A 1 104 ? -14.913 1.569 -43.416 1.00 95.56 104 ALA A N 1
ATOM 833 C CA . ALA A 1 104 ? -14.253 0.271 -43.473 1.00 95.56 104 ALA A CA 1
ATOM 834 C C . ALA A 1 104 ? -14.560 -0.460 -44.796 1.00 95.56 104 ALA A C 1
ATOM 836 O O . ALA A 1 104 ? -15.700 -0.477 -45.265 1.00 95.56 104 ALA A O 1
ATOM 837 N N . GLN A 1 105 ? -13.530 -1.060 -45.394 1.00 93.56 105 GLN A N 1
ATOM 838 C CA . GLN A 1 105 ? -13.610 -1.939 -46.569 1.00 93.56 105 GLN A CA 1
ATOM 839 C C . GLN A 1 105 ? -13.504 -3.424 -46.204 1.00 93.56 105 GLN A C 1
ATOM 841 O O . GLN A 1 105 ? -13.847 -4.283 -47.014 1.00 93.56 105 GLN A O 1
ATOM 846 N N . GLY A 1 106 ? -13.010 -3.739 -45.008 1.00 93.94 106 GLY A N 1
ATOM 847 C CA . GLY A 1 106 ? -12.815 -5.110 -44.558 1.00 93.94 106 GLY A CA 1
ATOM 848 C C . GLY A 1 106 ? -12.209 -5.186 -43.163 1.00 93.94 106 GLY A C 1
ATOM 849 O O . GLY A 1 106 ? -12.085 -4.181 -42.464 1.00 93.94 106 GLY A O 1
ATOM 850 N N . VAL A 1 107 ? -11.805 -6.394 -42.780 1.00 96.94 107 VAL A N 1
ATOM 851 C CA . VAL A 1 107 ? -11.118 -6.702 -41.519 1.00 96.94 107 VAL A CA 1
ATOM 852 C C . VAL A 1 107 ? -9.756 -7.304 -41.859 1.00 96.94 107 VAL A C 1
ATOM 854 O O . VAL A 1 107 ? -9.693 -8.241 -42.654 1.00 96.94 107 VAL A O 1
ATOM 857 N N . HIS A 1 108 ? -8.682 -6.767 -41.279 1.00 97.38 108 HIS A N 1
ATOM 858 C CA . HIS A 1 108 ? -7.338 -7.352 -41.369 1.00 97.38 108 HIS A CA 1
ATOM 859 C C . HIS A 1 108 ? -7.111 -8.373 -40.250 1.00 97.38 108 HIS A C 1
ATOM 861 O O . HIS A 1 108 ? -6.716 -9.507 -40.510 1.00 97.38 108 HIS A O 1
ATOM 867 N N . ASP A 1 109 ? -7.421 -7.985 -39.015 1.00 98.06 109 ASP A N 1
ATOM 868 C CA . ASP A 1 109 ? -7.370 -8.840 -37.833 1.00 98.06 109 ASP A CA 1
ATOM 869 C C . ASP A 1 109 ? -8.525 -8.534 -36.876 1.00 98.06 109 ASP A C 1
ATOM 871 O O . ASP A 1 109 ? -9.123 -7.458 -36.914 1.00 98.06 109 ASP A O 1
ATOM 875 N N . ASP A 1 110 ? -8.856 -9.508 -36.028 1.00 98.06 110 ASP A N 1
ATOM 876 C CA . ASP A 1 110 ? -9.958 -9.368 -35.085 1.00 98.06 110 ASP A CA 1
ATOM 877 C C . ASP A 1 110 ? -9.709 -8.271 -34.046 1.00 98.06 110 ASP A C 1
ATOM 879 O O . ASP A 1 110 ? -8.606 -8.136 -33.512 1.00 98.06 110 ASP A O 1
ATOM 883 N N . LEU A 1 111 ? -10.786 -7.577 -33.681 1.00 98.69 111 LEU A N 1
ATOM 884 C CA . LEU A 1 111 ? -10.871 -6.755 -32.478 1.00 98.69 111 LEU A CA 1
ATOM 885 C C . LEU A 1 111 ? -11.304 -7.624 -31.295 1.00 98.69 111 LEU A C 1
ATOM 887 O O . LEU A 1 111 ? -12.155 -8.510 -31.440 1.00 98.69 111 LEU A O 1
ATOM 891 N N . TRP A 1 112 ? -10.797 -7.332 -30.098 1.00 98.75 112 TRP A N 1
ATOM 892 C CA . TRP A 1 112 ? -11.034 -8.151 -28.911 1.00 98.75 112 TRP A CA 1
ATOM 893 C C . TRP A 1 112 ? -11.566 -7.359 -27.716 1.00 98.75 112 TRP A C 1
ATOM 895 O O . TRP A 1 112 ? -11.181 -6.219 -27.471 1.00 98.75 112 TRP A O 1
ATOM 905 N N . ALA A 1 113 ? -12.396 -8.020 -26.911 1.00 98.81 113 ALA A N 1
ATOM 906 C CA . ALA A 1 113 ? -12.499 -7.780 -25.479 1.00 98.81 113 ALA A CA 1
ATOM 907 C C . ALA A 1 113 ? -11.680 -8.875 -24.784 1.00 98.81 113 ALA A C 1
ATOM 909 O O . ALA A 1 113 ? -11.958 -10.061 -24.962 1.00 98.81 113 ALA A O 1
ATOM 910 N N . ARG A 1 114 ? -10.639 -8.495 -24.038 1.00 98.81 114 ARG A N 1
ATOM 911 C CA . ARG A 1 114 ? -9.769 -9.438 -23.321 1.00 98.81 114 ARG A CA 1
ATOM 912 C C . ARG A 1 114 ? -9.811 -9.149 -21.838 1.00 98.81 114 ARG A C 1
ATOM 914 O O . ARG A 1 114 ? -9.573 -8.015 -21.426 1.00 98.81 114 ARG A O 1
ATOM 921 N N . THR A 1 115 ? -10.128 -10.161 -21.044 1.00 98.88 115 THR A N 1
ATOM 922 C CA . THR A 1 115 ? -10.394 -10.017 -19.613 1.00 98.88 115 THR A CA 1
ATOM 923 C C . THR A 1 115 ? -9.385 -10.795 -18.796 1.00 98.88 115 THR A C 1
ATOM 925 O O . THR A 1 115 ? -9.072 -11.941 -19.103 1.00 98.88 115 THR A O 1
ATOM 928 N N . MET A 1 116 ? -8.938 -10.162 -17.720 1.00 98.81 116 MET A N 1
ATOM 929 C CA . MET A 1 116 ? -8.295 -10.784 -16.579 1.00 98.81 116 MET A CA 1
ATOM 930 C C . MET A 1 116 ? -9.195 -10.594 -15.357 1.00 98.81 116 MET A C 1
ATOM 932 O O . MET A 1 116 ? -9.619 -9.475 -15.067 1.00 98.81 116 MET A O 1
ATOM 936 N N . VAL A 1 117 ? -9.461 -11.673 -14.630 1.00 98.88 117 VAL A N 1
ATOM 937 C CA . VAL A 1 117 ? -10.135 -11.660 -13.328 1.00 98.88 117 VAL A CA 1
ATOM 938 C C . VAL A 1 117 ? -9.151 -12.162 -12.288 1.00 98.88 117 VAL A C 1
ATOM 940 O O . VAL A 1 117 ? -8.577 -13.233 -12.465 1.00 98.88 117 VAL A O 1
ATOM 943 N N . LEU A 1 118 ? -8.972 -11.395 -11.217 1.00 98.56 118 LEU A N 1
ATOM 944 C CA . LEU A 1 118 ? -8.157 -11.732 -10.054 1.00 98.56 118 LEU A CA 1
ATOM 945 C C . LEU A 1 118 ? -9.063 -11.822 -8.830 1.00 98.56 118 LEU A C 1
ATOM 947 O O . LEU A 1 118 ? -9.938 -10.977 -8.648 1.00 98.56 118 LEU A O 1
ATOM 951 N N . ASP A 1 119 ? -8.861 -12.839 -8.006 1.00 97.12 119 ASP A N 1
ATOM 952 C CA . ASP A 1 119 ? -9.723 -13.142 -6.870 1.00 97.12 119 ASP A CA 1
ATOM 953 C C . ASP A 1 119 ? -8.874 -13.583 -5.677 1.00 97.12 119 ASP A C 1
ATOM 955 O O . ASP A 1 119 ? -8.182 -14.599 -5.752 1.00 97.12 119 ASP A O 1
ATOM 959 N N . ASP A 1 120 ? -8.910 -12.807 -4.592 1.00 92.00 120 ASP A N 1
ATOM 960 C CA . ASP A 1 120 ? -8.249 -13.176 -3.337 1.00 92.00 120 ASP A CA 1
ATOM 961 C C . ASP A 1 120 ? -9.159 -14.002 -2.415 1.00 92.00 120 ASP A C 1
ATOM 963 O O . ASP A 1 120 ? -8.704 -14.503 -1.403 1.00 92.00 120 ASP A O 1
ATOM 967 N N . GLY A 1 121 ? -10.432 -14.210 -2.755 1.00 87.38 121 GLY A N 1
ATOM 968 C CA . GLY A 1 121 ? -11.434 -14.894 -1.934 1.00 87.38 121 GLY A CA 1
ATOM 969 C C . GLY A 1 121 ? -12.354 -13.946 -1.160 1.00 87.38 121 GLY A C 1
ATOM 970 O O . GLY A 1 121 ? -13.447 -14.361 -0.777 1.00 87.38 121 GLY A O 1
ATOM 971 N N . ASN A 1 122 ? -11.958 -12.682 -0.975 1.00 86.12 122 ASN A N 1
ATOM 972 C CA . ASN A 1 122 ? -12.807 -11.603 -0.451 1.00 86.12 122 ASN A CA 1
ATOM 973 C C . ASN A 1 122 ? -13.132 -10.561 -1.534 1.00 86.12 122 ASN A C 1
ATOM 975 O O . ASN A 1 122 ? -14.223 -9.993 -1.547 1.00 86.12 122 ASN A O 1
ATOM 979 N N . THR A 1 123 ? -12.187 -10.321 -2.440 1.00 92.69 123 THR A N 1
ATOM 980 C CA . THR A 1 123 ? -12.229 -9.296 -3.478 1.00 92.69 123 THR A CA 1
ATOM 981 C C . THR A 1 123 ? -12.002 -9.939 -4.832 1.00 92.69 123 THR A C 1
ATOM 983 O O . THR A 1 123 ? -10.988 -10.601 -5.047 1.00 92.69 123 THR A O 1
ATOM 986 N N . ARG A 1 124 ? -12.911 -9.677 -5.776 1.00 97.50 124 ARG A N 1
ATOM 987 C CA . ARG A 1 124 ? -12.778 -10.090 -7.173 1.00 97.50 124 ARG A CA 1
ATOM 988 C C . ARG A 1 124 ? -12.690 -8.868 -8.080 1.00 97.50 124 ARG A C 1
ATOM 990 O O . ARG A 1 124 ? -13.684 -8.177 -8.320 1.00 97.50 124 ARG A O 1
ATOM 997 N N . LEU A 1 125 ? -11.490 -8.607 -8.583 1.00 98.56 125 LEU A N 1
ATOM 998 C CA . LEU A 1 125 ? -11.170 -7.489 -9.463 1.00 98.56 125 LEU A CA 1
ATOM 999 C C . LEU A 1 125 ? -11.092 -7.973 -10.913 1.00 98.56 125 LEU A C 1
ATOM 1001 O O . LEU A 1 125 ? -10.318 -8.875 -11.228 1.00 98.56 125 LEU A O 1
ATOM 1005 N N . ALA A 1 126 ? -11.858 -7.350 -11.806 1.00 98.81 126 ALA A N 1
ATOM 1006 C CA . ALA A 1 126 ? -11.785 -7.607 -13.241 1.00 98.81 126 ALA A CA 1
ATOM 1007 C C . ALA A 1 126 ? -11.160 -6.420 -13.981 1.00 98.81 126 ALA A C 1
ATOM 1009 O O . ALA A 1 126 ? -11.493 -5.267 -13.706 1.00 98.81 126 ALA A O 1
ATOM 1010 N N . VAL A 1 127 ? -10.300 -6.702 -14.959 1.00 98.88 127 VAL A N 1
ATOM 1011 C CA . VAL A 1 127 ? -9.769 -5.724 -15.917 1.00 98.88 127 VAL A CA 1
ATOM 1012 C C . VAL A 1 127 ? -10.071 -6.223 -17.323 1.00 98.88 127 VAL A C 1
ATOM 1014 O O . VAL A 1 127 ? -9.716 -7.350 -17.669 1.00 98.88 127 VAL A O 1
ATOM 1017 N N . VAL A 1 128 ? -10.720 -5.390 -18.135 1.00 98.81 128 VAL A N 1
ATOM 1018 C CA . VAL A 1 128 ? -11.015 -5.685 -19.541 1.00 98.81 128 VAL A CA 1
ATOM 1019 C C . VAL A 1 128 ? -10.319 -4.667 -20.432 1.00 98.81 128 VAL A C 1
ATOM 1021 O O . VAL A 1 128 ? -10.595 -3.474 -20.320 1.00 98.81 128 VAL A O 1
ATOM 1024 N N . ALA A 1 129 ? -9.469 -5.146 -21.336 1.00 98.75 129 ALA A N 1
ATOM 1025 C CA . ALA A 1 129 ? -8.931 -4.366 -22.444 1.00 98.75 129 ALA A CA 1
ATOM 1026 C C . ALA A 1 129 ? -9.821 -4.552 -23.679 1.00 98.75 129 ALA A C 1
ATOM 1028 O O . ALA A 1 129 ? -10.083 -5.688 -24.083 1.00 98.75 129 ALA A O 1
ATOM 1029 N N . VAL A 1 130 ? -10.301 -3.451 -24.256 1.00 98.81 130 VAL A N 1
ATOM 1030 C CA . VAL A 1 130 ? -11.216 -3.450 -25.405 1.00 98.81 130 VAL A CA 1
ATOM 1031 C C . VAL A 1 130 ? -10.552 -2.755 -26.594 1.00 98.81 130 VAL A C 1
ATOM 1033 O O . VAL A 1 130 ? -10.085 -1.623 -26.464 1.00 98.81 130 VAL A O 1
ATOM 1036 N N . ASP A 1 131 ? -10.531 -3.414 -27.754 1.00 98.69 131 ASP A N 1
ATOM 1037 C CA . ASP A 1 131 ? -9.961 -2.869 -28.992 1.00 98.69 131 ASP A CA 1
ATOM 1038 C C . ASP A 1 131 ? -10.899 -1.844 -29.647 1.00 98.69 131 ASP A C 1
ATOM 1040 O O . ASP A 1 131 ? -11.595 -2.121 -30.622 1.00 98.69 131 ASP A O 1
ATOM 1044 N N . VAL A 1 132 ? -10.935 -0.648 -29.059 1.00 98.12 132 VAL A N 1
ATOM 1045 C CA . VAL A 1 132 ? -11.686 0.526 -29.521 1.00 98.12 132 VAL A CA 1
ATOM 1046 C C . VAL A 1 132 ? -10.903 1.802 -29.217 1.00 98.12 132 VAL A C 1
ATOM 1048 O O . VAL A 1 132 ? -9.982 1.799 -28.398 1.00 98.12 132 VAL A O 1
ATOM 1051 N N . ILE A 1 133 ? -11.305 2.915 -29.834 1.00 96.06 133 ILE A N 1
ATOM 1052 C CA . ILE A 1 133 ? -10.700 4.222 -29.563 1.00 96.06 133 ILE A CA 1
ATOM 1053 C C . ILE A 1 133 ? -10.977 4.711 -28.135 1.00 96.06 133 ILE A C 1
ATOM 1055 O O . ILE A 1 133 ? -10.148 5.363 -27.527 1.00 96.06 133 ILE A O 1
ATOM 1059 N N . GLY A 1 134 ? -12.135 4.407 -27.559 1.00 96.06 134 GLY A N 1
ATOM 1060 C CA . GLY A 1 134 ? -12.509 4.925 -26.249 1.00 96.06 134 GLY A CA 1
ATOM 1061 C C . GLY A 1 134 ? -13.954 4.607 -25.910 1.00 96.06 134 GLY A C 1
ATOM 1062 O O . GLY A 1 134 ? -14.760 4.276 -26.784 1.00 96.06 134 GLY A O 1
ATOM 1063 N N . MET A 1 135 ? -14.306 4.743 -24.634 1.00 95.44 135 MET A N 1
ATOM 1064 C CA . MET A 1 135 ? -15.655 4.481 -24.137 1.00 95.44 135 MET A CA 1
ATOM 1065 C C . MET A 1 135 ? -16.081 5.559 -23.152 1.00 95.44 135 MET A C 1
ATOM 1067 O O . MET A 1 135 ? -15.384 5.821 -22.179 1.00 95.44 135 MET A O 1
ATOM 1071 N N . PHE A 1 136 ? -17.262 6.148 -23.345 1.00 95.38 136 PHE A N 1
ATOM 1072 C CA . PHE A 1 136 ? -17.815 7.039 -22.327 1.00 95.38 136 PHE A CA 1
ATOM 1073 C C . PHE A 1 136 ? -18.326 6.262 -21.111 1.00 95.38 136 PHE A C 1
ATOM 1075 O O . PHE A 1 136 ? -18.946 5.203 -21.247 1.00 95.38 136 PHE A O 1
ATOM 1082 N N . HIS A 1 137 ? -18.170 6.868 -19.935 1.00 95.62 137 HIS A N 1
ATOM 1083 C CA . HIS A 1 137 ? -18.582 6.326 -18.641 1.00 95.62 137 HIS A CA 1
ATOM 1084 C C . HIS A 1 137 ? -20.004 5.723 -18.604 1.00 95.62 137 HIS A C 1
ATOM 1086 O O . HIS A 1 137 ? -20.163 4.648 -18.029 1.00 95.62 137 HIS A O 1
ATOM 1092 N N . PRO A 1 138 ? -21.053 6.286 -19.246 1.00 94.31 138 PRO A N 1
ATOM 1093 C CA . PRO A 1 138 ? -22.381 5.658 -19.254 1.00 94.31 138 PRO A CA 1
ATOM 1094 C C . PRO A 1 138 ? -22.390 4.238 -19.827 1.00 94.31 138 PRO A C 1
ATOM 1096 O O . PRO A 1 138 ? -23.050 3.357 -19.285 1.00 94.31 138 PRO A O 1
ATOM 1099 N N . MET A 1 139 ? -21.607 3.984 -20.881 1.00 95.06 139 MET A N 1
ATOM 1100 C CA . MET A 1 139 ? -21.488 2.644 -21.456 1.00 95.06 139 MET A CA 1
ATOM 1101 C C . MET A 1 139 ? -20.768 1.682 -20.503 1.00 95.06 139 MET A C 1
ATOM 1103 O O . MET A 1 139 ? -21.143 0.514 -20.427 1.00 95.06 139 MET A O 1
ATOM 1107 N N . VAL A 1 140 ? -19.786 2.169 -19.740 1.00 97.06 140 VAL A N 1
ATOM 1108 C CA . VAL A 1 140 ? -19.118 1.391 -18.683 1.00 97.06 140 VAL A CA 1
ATOM 1109 C C . VAL A 1 140 ? -20.114 1.010 -17.585 1.00 97.06 140 VAL A C 1
ATOM 1111 O O . VAL A 1 140 ? -20.165 -0.148 -17.168 1.00 97.06 140 VAL A O 1
ATOM 1114 N N . VAL A 1 141 ? -20.976 1.943 -17.168 1.00 97.38 141 VAL A N 1
ATOM 1115 C CA . VAL A 1 141 ? -22.028 1.663 -16.179 1.00 97.38 141 VAL A CA 1
ATOM 1116 C C . VAL A 1 141 ? -23.083 0.695 -16.726 1.00 97.38 141 VAL A C 1
ATOM 1118 O O . VAL A 1 141 ? -23.531 -0.179 -15.985 1.00 97.38 141 VAL A O 1
ATOM 1121 N N . ASP A 1 142 ? -23.479 0.815 -17.998 1.00 97.38 142 ASP A N 1
ATOM 1122 C CA . ASP A 1 142 ? -24.373 -0.150 -18.656 1.00 97.38 142 ASP A CA 1
ATOM 1123 C C . ASP A 1 142 ? -23.800 -1.572 -18.577 1.00 97.38 142 ASP A C 1
ATOM 1125 O O . ASP A 1 142 ? -24.492 -2.486 -18.134 1.00 97.38 142 ASP A O 1
ATOM 1129 N N . ILE A 1 143 ? -22.524 -1.751 -18.932 1.00 98.50 143 ILE A N 1
ATOM 1130 C CA . ILE A 1 143 ? -21.845 -3.055 -18.899 1.00 98.50 143 ILE A CA 1
ATOM 1131 C C . ILE A 1 143 ? -21.810 -3.621 -17.480 1.00 98.50 143 ILE A C 1
ATOM 1133 O O . ILE A 1 143 ? -22.177 -4.776 -17.275 1.00 98.50 143 ILE A O 1
ATOM 1137 N N . ARG A 1 144 ? -21.437 -2.810 -16.482 1.00 97.81 144 ARG A N 1
ATOM 1138 C CA . ARG A 1 144 ? -21.417 -3.247 -15.076 1.00 97.81 144 ARG A CA 1
ATOM 1139 C C . ARG A 1 144 ? -22.799 -3.689 -14.587 1.00 97.81 144 ARG A C 1
ATOM 1141 O O . ARG A 1 144 ? -22.893 -4.665 -13.856 1.00 97.81 144 ARG A O 1
ATOM 1148 N N . LYS A 1 145 ? -23.871 -3.015 -15.017 1.00 97.38 145 LYS A N 1
ATOM 1149 C CA . LYS A 1 145 ? -25.260 -3.398 -14.694 1.00 97.38 145 LYS A CA 1
ATOM 1150 C C . LYS A 1 145 ? -25.736 -4.661 -15.417 1.00 97.38 145 LYS A C 1
ATOM 1152 O O . LYS A 1 145 ? -26.714 -5.258 -14.982 1.00 97.38 145 LYS A O 1
ATOM 1157 N N . MET A 1 146 ? -25.103 -5.023 -16.531 1.00 98.31 146 MET A N 1
ATOM 1158 C CA . MET A 1 146 ? -25.412 -6.235 -17.293 1.00 98.31 146 MET A CA 1
ATOM 1159 C C . MET A 1 146 ? -24.684 -7.477 -16.760 1.00 98.31 146 MET A C 1
ATOM 1161 O O . MET A 1 146 ? -25.010 -8.580 -17.198 1.00 98.31 146 MET A O 1
ATOM 1165 N N . LEU A 1 147 ? -23.709 -7.321 -15.856 1.00 98.06 147 LEU A N 1
ATOM 1166 C CA . LEU A 1 147 ? -23.020 -8.456 -15.247 1.00 98.06 147 LEU A CA 1
ATOM 1167 C C . LEU A 1 147 ? -23.984 -9.273 -14.370 1.00 98.06 147 LEU A C 1
ATOM 1169 O O . LEU A 1 147 ? -24.744 -8.685 -13.597 1.00 98.06 147 LEU A O 1
ATOM 1173 N N . PRO A 1 148 ? -23.937 -10.613 -14.453 1.00 96.69 148 PRO A N 1
ATOM 1174 C CA . PRO A 1 148 ? -24.686 -11.467 -13.544 1.00 96.69 148 PRO A CA 1
ATOM 1175 C C . PRO A 1 148 ? -24.136 -11.356 -12.113 1.00 96.69 148 PRO A C 1
ATOM 1177 O O . PRO A 1 148 ? -22.923 -11.261 -11.915 1.00 96.69 148 PRO A O 1
ATOM 1180 N N . GLU A 1 149 ? -25.013 -11.385 -11.110 1.00 93.69 149 GLU A N 1
ATOM 1181 C CA . GLU A 1 149 ? -24.633 -11.247 -9.694 1.00 93.69 149 GLU A CA 1
ATOM 1182 C C . GLU A 1 149 ? -23.705 -12.392 -9.249 1.00 93.69 149 GLU A C 1
ATOM 1184 O O . GLU A 1 149 ? -22.736 -12.176 -8.522 1.00 93.69 149 GLU A O 1
ATOM 1189 N N . GLU A 1 150 ? -23.921 -13.598 -9.783 1.00 93.00 150 GLU A N 1
ATOM 1190 C CA . GLU A 1 150 ? -23.098 -14.787 -9.554 1.00 93.00 150 GLU A CA 1
ATOM 1191 C C . GLU A 1 150 ? -21.659 -14.672 -10.084 1.00 93.00 150 GLU A C 1
ATOM 1193 O O . GLU A 1 150 ? -20.780 -15.404 -9.621 1.00 93.00 150 GLU A O 1
ATOM 1198 N N . ALA A 1 151 ? -21.377 -13.731 -10.999 1.00 93.88 151 ALA A N 1
ATOM 1199 C CA . ALA A 1 151 ? -20.000 -13.440 -11.395 1.00 93.88 151 ALA A CA 1
ATOM 1200 C C . ALA A 1 151 ? -19.190 -12.843 -10.233 1.00 93.88 151 ALA A C 1
ATOM 1202 O O . ALA A 1 151 ? -17.959 -12.885 -10.275 1.00 93.88 151 ALA A O 1
ATOM 1203 N N . GLY A 1 152 ? -19.851 -12.317 -9.193 1.00 95.38 152 GLY A N 1
ATOM 1204 C CA . GLY A 1 152 ? -19.228 -11.896 -7.937 1.00 95.38 152 GLY A CA 1
ATOM 1205 C C . GLY A 1 152 ? -18.170 -10.805 -8.093 1.00 95.38 152 GLY A C 1
ATOM 1206 O O . GLY A 1 152 ? -17.274 -10.719 -7.262 1.00 95.38 152 GLY A O 1
ATOM 1207 N N . ILE A 1 153 ? -18.216 -10.017 -9.173 1.00 98.00 153 ILE A N 1
ATOM 1208 C CA . ILE A 1 153 ? -17.224 -8.975 -9.453 1.00 98.00 153 ILE A CA 1
ATOM 1209 C C . ILE A 1 153 ? -17.395 -7.829 -8.455 1.00 98.00 153 ILE A C 1
ATOM 1211 O O . ILE A 1 153 ? -18.402 -7.123 -8.479 1.00 98.00 153 ILE A O 1
ATOM 1215 N N . THR A 1 154 ? -16.387 -7.609 -7.613 1.00 97.69 154 THR A N 1
ATOM 1216 C CA . THR A 1 154 ? -16.346 -6.484 -6.673 1.00 97.69 154 THR A CA 1
ATOM 1217 C C . THR A 1 154 ? -16.169 -5.164 -7.415 1.00 97.69 154 THR A C 1
ATOM 1219 O O . THR A 1 154 ? -16.844 -4.178 -7.125 1.00 97.69 154 THR A O 1
ATOM 1222 N N . TYR A 1 155 ? -15.259 -5.142 -8.390 1.00 98.44 155 TYR A N 1
ATOM 1223 C CA . TYR A 1 155 ? -14.992 -3.968 -9.210 1.00 98.44 155 TYR A CA 1
ATOM 1224 C C . TYR A 1 155 ? -14.483 -4.378 -10.597 1.00 98.44 155 TYR A C 1
ATOM 1226 O O . TYR A 1 155 ? -13.682 -5.303 -10.728 1.00 98.44 155 TYR A O 1
ATOM 1234 N N . LEU A 1 156 ? -14.965 -3.692 -11.636 1.00 98.69 156 LEU A N 1
ATOM 1235 C CA . LEU A 1 156 ? -14.614 -3.946 -13.036 1.00 98.69 156 LEU A CA 1
ATOM 1236 C C . LEU A 1 156 ? -13.983 -2.698 -13.648 1.00 98.69 156 LEU A C 1
ATOM 1238 O O . LEU A 1 156 ? -14.685 -1.713 -13.862 1.00 98.69 156 LEU A O 1
ATOM 1242 N N . VAL A 1 157 ? -12.706 -2.760 -14.005 1.00 98.81 157 VAL A N 1
ATOM 1243 C CA . VAL A 1 157 ? -12.035 -1.760 -14.842 1.00 98.81 157 VAL A CA 1
ATOM 1244 C C . VAL A 1 157 ? -12.252 -2.105 -16.313 1.00 98.81 157 VAL A C 1
ATOM 1246 O O . VAL A 1 157 ? -11.986 -3.229 -16.734 1.00 98.81 157 VAL A O 1
ATOM 1249 N N . ILE A 1 158 ? -12.692 -1.130 -17.106 1.00 98.75 158 ILE A N 1
ATOM 1250 C CA . ILE A 1 158 ? -12.762 -1.251 -18.568 1.00 98.75 158 ILE A CA 1
ATOM 1251 C C . ILE A 1 158 ? -11.814 -0.215 -19.161 1.00 98.75 158 ILE A C 1
ATOM 1253 O O . ILE A 1 158 ? -11.994 0.974 -18.922 1.00 98.75 158 ILE A O 1
ATOM 1257 N N . THR A 1 159 ? -10.811 -0.653 -19.914 1.00 98.62 159 THR A N 1
ATOM 1258 C CA . THR A 1 159 ? -9.834 0.212 -20.589 1.00 98.62 159 THR A CA 1
ATOM 1259 C C . THR A 1 159 ? -9.857 -0.038 -22.092 1.00 98.62 159 THR A C 1
ATOM 1261 O O . THR A 1 159 ? -10.117 -1.154 -22.547 1.00 98.62 159 THR A O 1
ATOM 1264 N N . SER A 1 160 ? -9.622 1.015 -22.867 1.00 98.50 160 SER A N 1
ATOM 1265 C CA . SER A 1 160 ? -9.538 0.941 -24.327 1.00 98.50 160 SER A CA 1
ATOM 1266 C C . SER A 1 160 ? -8.075 0.848 -24.756 1.00 98.50 160 SER A C 1
ATOM 1268 O O . SER A 1 160 ? -7.228 1.548 -24.203 1.00 98.50 160 SER A O 1
ATOM 1270 N N . THR A 1 161 ? -7.757 0.024 -25.758 1.00 98.25 161 THR A N 1
ATOM 1271 C CA . THR A 1 161 ? -6.393 -0.002 -26.325 1.00 98.25 161 THR A CA 1
ATOM 1272 C C . THR A 1 161 ? -6.055 1.277 -27.082 1.00 98.25 161 THR A C 1
ATOM 1274 O O . THR A 1 161 ? -4.877 1.577 -27.255 1.00 98.25 161 THR A O 1
ATOM 1277 N N . HIS A 1 162 ? -7.078 2.062 -27.435 1.00 97.88 162 HIS A N 1
ATOM 1278 C CA . HIS A 1 162 ? -7.004 3.287 -28.224 1.00 97.88 162 HIS A CA 1
ATOM 1279 C C . HIS A 1 162 ? -6.740 3.061 -29.711 1.00 97.88 162 HIS A C 1
ATOM 1281 O O . HIS A 1 162 ? -6.230 3.955 -30.370 1.00 97.88 162 HIS A O 1
ATOM 1287 N N . THR A 1 163 ? -7.051 1.884 -30.264 1.00 97.81 163 THR A N 1
ATOM 1288 C CA . THR A 1 163 ? -6.844 1.663 -31.704 1.00 97.81 163 THR A CA 1
ATOM 1289 C C . THR A 1 163 ? -7.635 2.673 -32.542 1.00 97.81 163 THR A C 1
ATOM 1291 O O . THR A 1 163 ? -8.840 2.866 -32.345 1.00 97.81 163 THR A O 1
ATOM 1294 N N . HIS A 1 164 ? -6.941 3.316 -33.484 1.00 97.12 164 HIS A N 1
ATOM 1295 C CA . HIS A 1 164 ? -7.528 4.226 -34.474 1.00 97.12 164 HIS A CA 1
ATOM 1296 C C . HIS A 1 164 ? -8.043 3.483 -35.714 1.00 97.12 164 HIS A C 1
ATOM 1298 O O . HIS A 1 164 ? -8.438 4.108 -36.689 1.00 97.12 164 HIS A O 1
ATOM 1304 N N . GLU A 1 165 ? -8.080 2.151 -35.668 1.00 97.00 165 GLU A N 1
ATOM 1305 C CA . GLU A 1 165 ? -8.502 1.292 -36.776 1.00 97.00 165 GLU A CA 1
ATOM 1306 C C . GLU A 1 165 ? -9.759 0.476 -36.417 1.00 97.00 165 GLU A C 1
ATOM 1308 O O . GLU A 1 165 ? -10.074 -0.534 -37.044 1.00 97.00 165 GLU A O 1
ATOM 1313 N N . ALA A 1 166 ? -10.506 0.915 -35.397 1.00 97.69 166 ALA A N 1
ATOM 1314 C CA . ALA A 1 166 ? -11.783 0.333 -34.985 1.00 97.69 166 ALA A CA 1
ATOM 1315 C C . ALA A 1 166 ? -12.976 1.242 -35.344 1.00 97.69 166 ALA A C 1
ATOM 1317 O O . ALA A 1 166 ? -12.813 2.462 -35.472 1.00 97.69 166 ALA A O 1
ATOM 1318 N N . PRO A 1 167 ? -14.199 0.685 -35.471 1.00 97.44 167 PRO A N 1
ATOM 1319 C CA . PRO A 1 167 ? -15.394 1.493 -35.677 1.00 97.44 167 PRO A CA 1
ATOM 1320 C C . PRO A 1 167 ? -15.640 2.529 -34.568 1.00 97.44 167 PRO A C 1
ATOM 1322 O O . PRO A 1 167 ? -15.352 2.297 -33.392 1.00 97.44 167 PRO A O 1
ATOM 1325 N N . ASP A 1 168 ? -16.230 3.666 -34.939 1.00 96.19 168 ASP A N 1
ATOM 1326 C CA . ASP A 1 168 ? -16.531 4.774 -34.035 1.00 96.19 168 ASP A CA 1
ATOM 1327 C C . ASP A 1 168 ? -17.496 4.359 -32.916 1.00 96.19 168 ASP A C 1
ATOM 1329 O O . ASP A 1 168 ? -18.639 3.956 -33.149 1.00 96.19 168 ASP A O 1
ATOM 1333 N N . LEU A 1 169 ? -17.028 4.512 -31.676 1.00 95.19 169 LEU A N 1
ATOM 1334 C CA . LEU A 1 169 ? -17.801 4.268 -30.460 1.00 95.19 169 LEU A CA 1
ATOM 1335 C C . LEU A 1 169 ? -18.112 5.558 -29.675 1.00 95.19 169 LEU A C 1
ATOM 1337 O O . LEU A 1 169 ? -18.980 5.555 -28.796 1.00 95.19 169 LEU A O 1
ATOM 1341 N N . LEU A 1 170 ? -17.455 6.674 -30.014 1.00 94.19 170 LEU A N 1
ATOM 1342 C CA . LEU A 1 170 ? -17.600 7.970 -29.335 1.00 94.19 170 LEU A CA 1
ATOM 1343 C C . LEU A 1 170 ? -18.562 8.914 -30.071 1.00 94.19 170 LEU A C 1
ATOM 1345 O O . LEU A 1 170 ? -19.154 9.804 -29.456 1.00 94.19 170 LEU A O 1
ATOM 1349 N N . GLY A 1 171 ? -18.751 8.714 -31.374 1.00 93.69 171 GLY A N 1
ATOM 1350 C CA . GLY A 1 171 ? -19.673 9.473 -32.214 1.00 93.69 171 GLY A CA 1
ATOM 1351 C C . GLY A 1 171 ? -19.059 10.669 -32.928 1.00 93.69 171 GLY A C 1
ATOM 1352 O O . GLY A 1 171 ? -19.801 11.485 -33.470 1.00 93.69 171 GLY A O 1
ATOM 1353 N N . LEU A 1 172 ? -17.733 10.796 -32.922 1.00 92.56 172 LEU A N 1
ATOM 1354 C CA . LEU A 1 172 ? -17.014 11.935 -33.500 1.00 92.56 172 LEU A CA 1
ATOM 1355 C C . LEU A 1 172 ? -16.644 11.745 -34.982 1.00 92.56 172 LEU A C 1
ATOM 1357 O O . LEU A 1 172 ? -16.305 12.730 -35.648 1.00 92.56 172 LEU A O 1
ATOM 1361 N N . TRP A 1 173 ? -16.723 10.518 -35.502 1.00 95.12 173 TRP A N 1
ATOM 1362 C CA . TRP A 1 173 ? -16.204 10.151 -36.820 1.00 95.12 173 TRP A CA 1
ATOM 1363 C C . TRP A 1 173 ? -17.259 9.406 -37.633 1.00 95.12 173 TRP A C 1
ATOM 1365 O O . TRP A 1 173 ? -17.303 8.185 -37.639 1.00 95.12 173 TRP A O 1
ATOM 1375 N N . GLY A 1 174 ? -18.119 10.150 -38.329 1.00 94.31 174 GLY A N 1
ATOM 1376 C CA . GLY A 1 174 ? -19.158 9.600 -39.200 1.00 94.31 174 GLY A CA 1
ATOM 1377 C C . GLY A 1 174 ? -19.096 10.155 -40.621 1.00 94.31 174 GLY A C 1
ATOM 1378 O O . GLY A 1 174 ? -18.055 10.586 -41.109 1.00 94.31 174 GLY A O 1
ATOM 1379 N N . GLU A 1 175 ? -20.246 10.200 -41.292 1.00 92.88 175 GLU A N 1
ATOM 1380 C CA . GLU A 1 175 ? -20.396 10.735 -42.659 1.00 92.88 175 GLU A CA 1
ATOM 1381 C C . GLU A 1 175 ? -20.037 12.237 -42.760 1.00 92.88 175 GLU A C 1
ATOM 1383 O O . GLU A 1 175 ? -19.670 12.755 -43.818 1.00 92.88 175 GLU A O 1
ATOM 1388 N N . SER A 1 176 ? -20.175 12.975 -41.653 1.00 92.62 176 SER A N 1
ATOM 1389 C CA . SER A 1 176 ? -19.869 14.406 -41.568 1.00 92.62 176 SER A CA 1
ATOM 1390 C C . SER A 1 176 ? -19.667 14.831 -40.108 1.00 92.62 176 SER A C 1
ATOM 1392 O O . SER A 1 176 ? -20.214 14.174 -39.226 1.00 92.62 176 SER A O 1
ATOM 1394 N N . PRO A 1 177 ? -19.052 15.998 -39.830 1.00 89.62 177 PRO A N 1
ATOM 1395 C CA . PRO A 1 177 ? -18.855 16.494 -38.460 1.00 89.62 177 PRO A CA 1
ATOM 1396 C C . PRO A 1 177 ? -20.127 16.691 -37.610 1.00 89.62 177 PRO A C 1
ATOM 1398 O O . PRO A 1 177 ? -20.028 16.990 -36.424 1.00 89.62 177 PRO A O 1
ATOM 1401 N N . LEU A 1 178 ? -21.323 16.600 -38.206 1.00 90.88 178 LEU A N 1
ATOM 1402 C CA . LEU A 1 178 ? -22.617 16.728 -37.522 1.00 90.88 178 LEU A CA 1
ATOM 1403 C C . LEU A 1 178 ? -23.404 15.408 -37.457 1.00 90.88 178 LEU A C 1
ATOM 1405 O O . LEU A 1 178 ? -24.523 15.400 -36.943 1.00 90.88 178 LEU A O 1
ATOM 1409 N N . LYS A 1 179 ? -22.857 14.308 -37.987 1.00 92.25 179 LYS A N 1
ATOM 1410 C CA . LYS A 1 179 ? -23.480 12.980 -37.988 1.00 92.25 179 LYS A CA 1
ATOM 1411 C C . LYS A 1 179 ? -22.563 11.989 -37.277 1.00 92.25 179 LYS A C 1
ATOM 1413 O O . LYS A 1 179 ? -21.417 11.826 -37.673 1.00 92.25 179 LYS A O 1
ATOM 1418 N N . SER A 1 180 ? -23.099 11.324 -36.258 1.00 94.31 180 SER A N 1
ATOM 1419 C CA . SER A 1 180 ? -22.369 10.329 -35.468 1.00 94.31 180 SER A CA 1
ATOM 1420 C C . SER A 1 180 ? -21.995 9.112 -36.315 1.00 94.31 180 SER A C 1
ATOM 1422 O O . SER A 1 180 ? -22.819 8.663 -37.116 1.00 94.31 180 SER A O 1
ATOM 1424 N N . GLY A 1 181 ? -20.787 8.576 -36.122 1.00 94.62 181 GLY A N 1
ATOM 1425 C CA . GLY A 1 181 ? -20.347 7.320 -36.733 1.00 94.62 181 GLY A CA 1
ATOM 1426 C C . GLY A 1 181 ? -20.811 6.065 -35.994 1.00 94.62 181 GLY A C 1
ATOM 1427 O O . GLY A 1 181 ? -20.677 4.962 -36.518 1.00 94.62 181 GLY A O 1
ATOM 1428 N N . VAL A 1 182 ? -21.392 6.222 -34.799 1.00 95.44 182 VAL A N 1
ATOM 1429 C CA . VAL A 1 182 ? -21.753 5.102 -33.923 1.00 95.44 182 VAL A CA 1
ATOM 1430 C C . VAL A 1 182 ? -22.837 4.233 -34.548 1.00 95.44 182 VAL A C 1
ATOM 1432 O O . VAL A 1 182 ? -24.004 4.627 -34.662 1.00 95.44 182 VAL A O 1
ATOM 1435 N N . ASN A 1 183 ? -22.472 2.988 -34.843 1.00 95.06 183 ASN A N 1
ATOM 1436 C CA . ASN A 1 183 ? -23.427 1.935 -35.145 1.00 95.06 183 ASN A CA 1
ATOM 1437 C C . ASN A 1 183 ? -24.049 1.414 -33.834 1.00 95.06 183 ASN A C 1
ATOM 1439 O O . ASN A 1 183 ? -23.369 0.864 -32.965 1.00 95.06 183 ASN A O 1
ATOM 1443 N N . LYS A 1 184 ? -25.365 1.597 -33.677 1.00 93.69 184 LYS A N 1
ATOM 1444 C CA . LYS A 1 184 ? -26.086 1.248 -32.440 1.00 93.69 184 LYS A CA 1
ATOM 1445 C C . LYS A 1 184 ? -26.122 -0.254 -32.167 1.00 93.69 184 LYS A C 1
ATOM 1447 O O . LYS A 1 184 ? -26.064 -0.648 -31.008 1.00 93.69 184 LYS A O 1
ATOM 1452 N N . GLU A 1 185 ? -26.231 -1.074 -33.208 1.00 94.56 185 GLU A N 1
ATOM 1453 C CA . GLU A 1 185 ? -26.287 -2.532 -33.069 1.00 94.56 185 GLU A CA 1
ATOM 1454 C C . GLU A 1 185 ? -24.932 -3.072 -32.620 1.00 94.56 185 GLU A C 1
ATOM 1456 O O . GLU A 1 185 ? -24.865 -3.846 -31.666 1.00 94.56 185 GLU A O 1
ATOM 1461 N N . TRP A 1 186 ? -23.849 -2.570 -33.216 1.00 95.50 186 TRP A N 1
ATOM 1462 C CA . TRP A 1 186 ? -22.492 -2.925 -32.814 1.00 95.50 186 TRP A CA 1
ATOM 1463 C C . TRP A 1 186 ? -22.148 -2.435 -31.402 1.00 95.50 186 TRP A C 1
ATOM 1465 O O . TRP A 1 186 ? -21.572 -3.185 -30.620 1.00 95.50 186 TRP A O 1
ATOM 1475 N N . LYS A 1 187 ? -22.589 -1.232 -31.006 1.00 95.88 187 LYS A N 1
ATOM 1476 C CA . LYS A 1 187 ? -22.435 -0.751 -29.622 1.00 95.88 187 LYS A CA 1
ATOM 1477 C C . LYS A 1 187 ? -23.082 -1.697 -28.602 1.00 95.88 187 LYS A C 1
ATOM 1479 O O . LYS A 1 187 ? -22.461 -2.024 -27.592 1.00 95.88 187 LYS A O 1
ATOM 1484 N N . GLU A 1 188 ? -24.313 -2.146 -28.847 1.00 97.31 188 GLU A N 1
ATOM 1485 C CA . GLU A 1 188 ? -24.993 -3.103 -27.960 1.00 97.31 188 GLU A CA 1
ATOM 1486 C C . GLU A 1 188 ? -24.375 -4.508 -28.028 1.00 97.31 188 GLU A C 1
ATOM 1488 O O . GLU A 1 188 ? -24.330 -5.211 -27.016 1.00 97.31 188 GLU A O 1
ATOM 1493 N N . TYR A 1 189 ? -23.858 -4.910 -29.191 1.00 97.38 189 TYR A N 1
ATOM 1494 C CA . TYR A 1 189 ? -23.078 -6.134 -29.346 1.00 97.38 189 TYR A CA 1
ATOM 1495 C C . TYR A 1 189 ? -21.816 -6.101 -28.474 1.00 97.38 189 TYR A C 1
ATOM 1497 O O . TYR A 1 189 ? -21.646 -6.994 -27.647 1.00 97.38 189 TYR A O 1
ATOM 1505 N N . ILE A 1 190 ? -21.002 -5.039 -28.538 1.00 97.94 190 ILE A N 1
ATOM 1506 C CA . ILE A 1 190 ? -19.797 -4.889 -27.704 1.00 97.94 190 ILE A CA 1
ATOM 1507 C C . ILE A 1 190 ? -20.131 -5.014 -26.221 1.00 97.94 190 ILE A C 1
ATOM 1509 O O . ILE A 1 190 ? -19.454 -5.758 -25.517 1.00 97.94 190 ILE A O 1
ATOM 1513 N N . LYS A 1 191 ? -21.184 -4.340 -25.732 1.00 98.44 191 LYS A N 1
ATOM 1514 C CA . LYS A 1 191 ? -21.581 -4.444 -24.316 1.00 98.44 191 LYS A CA 1
ATOM 1515 C C . LYS A 1 191 ? -21.778 -5.902 -23.895 1.00 98.44 191 LYS A C 1
ATOM 1517 O O . LYS A 1 191 ? -21.260 -6.321 -22.864 1.00 98.44 191 LYS A O 1
ATOM 1522 N N . LYS A 1 192 ? -22.487 -6.687 -24.714 1.00 98.56 192 LYS A N 1
ATOM 1523 C CA . LYS A 1 192 ? -22.721 -8.117 -24.460 1.00 98.56 192 LYS A CA 1
ATOM 1524 C C . LYS A 1 192 ? -21.433 -8.933 -24.528 1.00 98.56 192 LYS A C 1
ATOM 1526 O O . LYS A 1 192 ? -21.248 -9.812 -23.696 1.00 98.56 192 LYS A O 1
ATOM 1531 N N . ARG A 1 193 ? -20.542 -8.639 -25.477 1.00 98.56 193 ARG A N 1
ATOM 1532 C CA . ARG A 1 193 ? -19.265 -9.353 -25.640 1.00 98.56 193 ARG A CA 1
ATOM 1533 C C . ARG A 1 193 ? -18.272 -9.046 -24.521 1.00 98.56 193 ARG A C 1
ATOM 1535 O O . ARG A 1 193 ? -17.582 -9.952 -24.072 1.00 98.56 193 ARG A O 1
ATOM 1542 N N . VAL A 1 194 ? -18.259 -7.818 -24.000 1.00 98.81 194 VAL A N 1
ATOM 1543 C CA . VAL A 1 194 ? -17.491 -7.465 -22.797 1.00 98.81 194 VAL A CA 1
ATOM 1544 C C . VAL A 1 194 ? -18.021 -8.223 -21.579 1.00 98.81 194 VAL A C 1
ATOM 1546 O O . VAL A 1 194 ? -17.231 -8.824 -20.858 1.00 98.81 194 VAL A O 1
ATOM 1549 N N . VAL A 1 195 ? -19.344 -8.255 -21.371 1.00 98.88 195 VAL A N 1
ATOM 1550 C CA . VAL A 1 195 ? -19.958 -9.057 -20.294 1.00 98.88 195 VAL A CA 1
ATOM 1551 C C . VAL A 1 195 ? -19.596 -10.534 -20.439 1.00 98.88 195 VAL A C 1
ATOM 1553 O O . VAL A 1 195 ? -19.165 -11.148 -19.470 1.00 98.88 195 VAL A O 1
ATOM 1556 N N . GLN A 1 196 ? -19.713 -11.085 -21.649 1.00 98.81 196 GLN A N 1
ATOM 1557 C CA . GLN A 1 196 ? -19.336 -12.464 -21.946 1.00 98.81 196 GLN A CA 1
ATOM 1558 C C . GLN A 1 196 ? -17.866 -12.734 -21.605 1.00 98.81 196 GLN A C 1
ATOM 1560 O O . GLN A 1 196 ? -17.583 -13.701 -20.912 1.00 98.81 196 GLN A O 1
ATOM 1565 N N . SER A 1 197 ? -16.947 -11.857 -22.013 1.00 98.81 197 SER A N 1
ATOM 1566 C CA . SER A 1 197 ? -15.518 -11.991 -21.705 1.00 98.81 197 SER A CA 1
ATOM 1567 C C . SER A 1 197 ? -15.244 -11.994 -20.198 1.00 98.81 197 SER A C 1
ATOM 1569 O O . SER A 1 197 ? -14.435 -12.781 -19.713 1.00 98.81 197 SER A O 1
ATOM 1571 N N . VAL A 1 198 ? -15.954 -11.163 -19.426 1.00 98.88 198 VAL A N 1
ATOM 1572 C CA . VAL A 1 198 ? -15.843 -11.171 -17.958 1.00 98.88 198 VAL A CA 1
ATOM 1573 C C . VAL A 1 198 ? -16.342 -12.491 -17.374 1.00 98.88 198 VAL A C 1
ATOM 1575 O O . VAL A 1 198 ? -15.660 -13.077 -16.538 1.00 98.88 198 VAL A O 1
ATOM 1578 N N . VAL A 1 199 ? -17.504 -12.976 -17.817 1.00 98.81 199 VAL A N 1
ATOM 1579 C CA . VAL A 1 199 ? -18.091 -14.233 -17.326 1.00 98.81 199 VAL A CA 1
ATOM 1580 C C . VAL A 1 199 ? -17.204 -15.432 -17.668 1.00 98.81 199 VAL A C 1
ATOM 1582 O O . VAL A 1 199 ? -16.897 -16.221 -16.779 1.00 98.81 199 VAL A O 1
ATOM 1585 N N . GLU A 1 200 ? -16.709 -15.530 -18.902 1.00 98.81 200 GLU A N 1
ATOM 1586 C CA . GLU A 1 200 ? -15.796 -16.604 -19.319 1.00 98.81 200 GLU A CA 1
ATOM 1587 C C . GLU A 1 200 ? -14.492 -16.591 -18.503 1.00 98.81 200 GLU A C 1
ATOM 1589 O O . GLU A 1 200 ? -14.002 -17.642 -18.090 1.00 98.81 200 GLU A O 1
ATOM 1594 N N . ALA A 1 201 ? -13.954 -15.408 -18.185 1.00 98.81 201 ALA A N 1
ATOM 1595 C CA . ALA A 1 201 ? -12.780 -15.298 -17.323 1.00 98.81 201 ALA A CA 1
ATOM 1596 C C . ALA A 1 201 ? -13.075 -15.736 -15.876 1.00 98.81 201 ALA A C 1
ATOM 1598 O O . ALA A 1 201 ? -12.227 -16.369 -15.249 1.00 98.81 201 ALA A O 1
ATOM 1599 N N . VAL A 1 202 ? -14.273 -15.458 -15.343 1.00 98.75 202 VAL A N 1
ATOM 1600 C CA . VAL A 1 202 ? -14.703 -15.960 -14.023 1.00 98.75 202 VAL A CA 1
ATOM 1601 C C . VAL A 1 202 ? -14.809 -17.490 -14.022 1.00 98.75 202 VAL A C 1
ATOM 1603 O O . VAL A 1 202 ? -14.324 -18.144 -13.097 1.00 98.75 202 VAL A O 1
ATOM 1606 N N . GLU A 1 203 ? -15.393 -18.083 -15.063 1.00 98.44 203 GLU A N 1
ATOM 1607 C CA . GLU A 1 203 ? -15.495 -19.543 -15.218 1.00 98.44 203 GLU A CA 1
ATOM 1608 C C . GLU A 1 203 ? -14.110 -20.213 -15.343 1.00 98.44 203 GLU A C 1
ATOM 1610 O O . GLU A 1 203 ? -13.896 -21.352 -14.903 1.00 98.44 203 GLU A O 1
ATOM 1615 N N . ALA A 1 204 ? -13.134 -19.477 -15.876 1.00 98.38 204 ALA A N 1
ATOM 1616 C CA . ALA A 1 204 ? -11.749 -19.904 -16.020 1.00 98.38 204 ALA A CA 1
ATOM 1617 C C . ALA A 1 204 ? -10.883 -19.721 -14.756 1.00 98.38 204 ALA A C 1
ATOM 1619 O O . ALA A 1 204 ? -9.698 -20.040 -14.810 1.00 98.38 204 ALA A O 1
ATOM 1620 N N . LEU A 1 205 ? -11.422 -19.262 -13.616 1.00 98.31 205 LEU A N 1
ATOM 1621 C CA . LEU A 1 205 ? -10.635 -19.041 -12.392 1.00 98.31 205 LEU A CA 1
ATOM 1622 C C . LEU A 1 205 ? -9.917 -20.316 -11.910 1.00 98.31 205 LEU A C 1
ATOM 1624 O O . LEU A 1 205 ? -10.554 -21.325 -11.576 1.00 98.31 205 LEU A O 1
ATOM 1628 N N . ARG A 1 206 ? -8.591 -20.241 -11.779 1.00 96.88 206 ARG A N 1
ATOM 1629 C CA . ARG A 1 206 ? -7.698 -21.274 -11.225 1.00 96.88 206 ARG A CA 1
ATOM 1630 C C . ARG A 1 206 ? -6.786 -20.682 -10.147 1.00 96.88 206 ARG A C 1
ATOM 1632 O O . ARG A 1 206 ? -6.538 -19.481 -10.203 1.00 96.88 206 ARG A O 1
ATOM 1639 N N . PRO A 1 207 ? -6.306 -21.469 -9.167 1.00 95.88 207 PRO A N 1
ATOM 1640 C CA . PRO A 1 207 ? -5.227 -21.038 -8.274 1.00 95.88 207 PRO A CA 1
ATOM 1641 C C . PRO A 1 207 ? -4.018 -20.539 -9.075 1.00 95.88 207 PRO A C 1
ATOM 1643 O O . PRO A 1 207 ? -3.661 -21.147 -10.084 1.00 95.88 207 PRO A O 1
ATOM 1646 N N . ALA A 1 208 ? -3.404 -19.436 -8.656 1.00 96.56 208 ALA A N 1
ATOM 1647 C CA . ALA A 1 208 ? -2.422 -18.730 -9.464 1.00 96.56 208 ALA A CA 1
ATOM 1648 C C . ALA A 1 208 ? -1.270 -18.115 -8.655 1.00 96.56 208 ALA A C 1
ATOM 1650 O O . ALA A 1 208 ? -1.422 -17.712 -7.501 1.00 96.56 208 ALA A O 1
ATOM 1651 N N . HIS A 1 209 ? -0.122 -18.000 -9.319 1.00 92.69 209 HIS A N 1
ATOM 1652 C CA . HIS A 1 209 ? 1.046 -17.228 -8.903 1.00 92.69 209 HIS A CA 1
ATOM 1653 C C . HIS A 1 209 ? 1.306 -16.103 -9.906 1.00 92.69 209 HIS A C 1
ATOM 1655 O O . HIS A 1 209 ? 0.894 -16.180 -11.067 1.00 92.69 209 HIS A O 1
ATOM 1661 N N . PHE A 1 210 ? 2.018 -15.068 -9.470 1.00 96.12 210 PHE A N 1
ATOM 1662 C CA . PHE A 1 210 ? 2.374 -13.928 -10.310 1.00 96.12 210 PHE A CA 1
ATOM 1663 C C . PHE A 1 210 ? 3.874 -13.875 -10.542 1.00 96.12 210 PHE A C 1
ATOM 1665 O O . PHE A 1 210 ? 4.672 -14.197 -9.666 1.00 96.12 210 PHE A O 1
ATOM 1672 N N . ARG A 1 211 ? 4.253 -13.398 -11.721 1.00 93.88 211 ARG A N 1
ATOM 1673 C CA . ARG A 1 211 ? 5.616 -13.034 -12.086 1.00 93.88 211 ARG A CA 1
ATOM 1674 C C . ARG A 1 211 ? 5.589 -11.614 -12.632 1.00 93.88 211 ARG A C 1
ATOM 1676 O O . ARG A 1 211 ? 5.047 -11.365 -13.711 1.00 93.88 211 ARG A O 1
ATOM 1683 N N . PHE A 1 212 ? 6.156 -10.683 -11.878 1.00 95.31 212 PHE A N 1
ATOM 1684 C CA . PHE A 1 212 ? 6.239 -9.274 -12.249 1.00 95.31 212 PHE A CA 1
ATOM 1685 C C . PHE A 1 212 ? 7.588 -8.971 -12.880 1.00 95.31 212 PHE A C 1
ATOM 1687 O O . PHE A 1 212 ? 8.618 -9.405 -12.380 1.00 95.31 212 PHE A O 1
ATOM 1694 N N . SER A 1 213 ? 7.603 -8.230 -13.981 1.00 92.44 213 SER A N 1
ATOM 1695 C CA . SER A 1 213 ? 8.846 -7.800 -14.622 1.00 92.44 213 SER A CA 1
ATOM 1696 C C . SER A 1 213 ? 8.649 -6.457 -15.316 1.00 92.44 213 SER A C 1
ATOM 1698 O O . SER A 1 213 ? 7.528 -6.087 -15.671 1.00 92.44 213 SER A O 1
ATOM 1700 N N . GLN A 1 214 ? 9.731 -5.704 -15.504 1.00 93.81 214 GLN A N 1
ATOM 1701 C CA . GLN A 1 214 ? 9.665 -4.416 -16.188 1.00 93.81 214 GLN A CA 1
ATOM 1702 C C . GLN A 1 214 ? 10.940 -4.090 -16.963 1.00 93.81 214 GLN A C 1
ATOM 1704 O O . GLN A 1 214 ? 12.050 -4.439 -16.559 1.00 93.81 214 GLN A O 1
ATOM 1709 N N . ASN A 1 215 ? 10.766 -3.380 -18.074 1.00 88.12 215 ASN A N 1
ATOM 1710 C CA . ASN A 1 215 ? 11.832 -2.772 -18.854 1.00 88.12 215 ASN A CA 1
ATOM 1711 C C . ASN A 1 215 ? 11.496 -1.295 -19.069 1.00 88.12 215 ASN A C 1
ATOM 1713 O O . ASN A 1 215 ? 10.604 -0.953 -19.842 1.00 88.12 215 ASN A O 1
ATOM 1717 N N . LEU A 1 216 ? 12.190 -0.416 -18.350 1.00 86.12 216 LEU A N 1
ATOM 1718 C CA . LEU A 1 216 ? 11.831 1.001 -18.283 1.00 86.12 216 LEU A CA 1
ATOM 1719 C C . LEU A 1 216 ? 12.383 1.846 -19.440 1.00 86.12 216 LEU A C 1
ATOM 1721 O O . LEU A 1 216 ? 12.057 3.026 -19.526 1.00 86.12 216 LEU A O 1
ATOM 1725 N N . THR A 1 217 ? 13.216 1.275 -20.314 1.00 77.62 217 THR A N 1
ATOM 1726 C CA . THR A 1 217 ? 13.995 2.046 -21.296 1.00 77.62 217 THR A CA 1
ATOM 1727 C C . THR A 1 217 ? 13.798 1.577 -22.733 1.00 77.62 217 THR A C 1
ATOM 1729 O O . THR A 1 217 ? 13.672 2.405 -23.633 1.00 77.62 217 THR A O 1
ATOM 1732 N N . GLU A 1 218 ? 13.744 0.268 -22.978 1.00 84.25 218 GLU A N 1
ATOM 1733 C CA . GLU A 1 218 ? 13.762 -0.268 -24.344 1.00 84.25 218 GLU A CA 1
ATOM 1734 C C . GLU A 1 218 ? 12.431 -0.118 -25.085 1.00 84.25 218 GLU A C 1
ATOM 1736 O O . GLU A 1 218 ? 12.417 -0.187 -26.308 1.00 84.25 218 GLU A O 1
ATOM 1741 N N . GLY A 1 219 ? 11.324 0.177 -24.396 1.00 85.56 219 GLY A N 1
ATOM 1742 C CA . GLY A 1 219 ? 10.063 0.521 -25.063 1.00 85.56 219 GLY A CA 1
ATOM 1743 C C . GLY A 1 219 ? 10.158 1.800 -25.908 1.00 85.56 219 GLY A C 1
ATOM 1744 O O . GLY A 1 219 ? 9.354 2.006 -26.807 1.00 85.56 219 GLY A O 1
ATOM 1745 N N . MET A 1 220 ? 11.173 2.644 -25.693 1.00 88.19 220 MET A N 1
ATOM 1746 C CA . MET A 1 220 ? 11.354 3.891 -26.443 1.00 88.19 220 MET A CA 1
ATOM 1747 C C . MET A 1 220 ? 11.691 3.680 -27.934 1.00 88.19 220 MET A C 1
ATOM 1749 O O . MET A 1 220 ? 11.526 4.600 -28.729 1.00 88.19 220 MET A O 1
ATOM 1753 N N . VAL A 1 221 ? 12.128 2.482 -28.347 1.00 85.31 221 VAL A N 1
ATOM 1754 C CA . VAL A 1 221 ? 12.625 2.207 -29.716 1.00 85.31 221 VAL A CA 1
ATOM 1755 C C . VAL A 1 221 ? 11.594 2.419 -30.828 1.00 85.31 221 VAL A C 1
ATOM 1757 O O . VAL A 1 221 ? 11.974 2.659 -31.969 1.00 85.31 221 VAL A O 1
ATOM 1760 N N . THR A 1 222 ? 10.300 2.354 -30.508 1.00 86.25 222 THR A N 1
ATOM 1761 C CA . THR A 1 222 ? 9.196 2.609 -31.454 1.00 86.25 222 THR A CA 1
ATOM 1762 C C . THR A 1 222 ? 8.275 3.733 -30.982 1.00 86.25 222 THR A C 1
ATOM 1764 O O . THR A 1 222 ? 7.167 3.883 -31.491 1.00 86.25 222 THR A O 1
ATOM 1767 N N . LEU A 1 223 ? 8.721 4.544 -30.018 1.00 89.25 223 LEU A N 1
ATOM 1768 C CA . LEU A 1 223 ? 7.913 5.586 -29.398 1.00 89.25 223 LEU A CA 1
ATOM 1769 C C . LEU A 1 223 ? 8.394 6.983 -29.788 1.00 89.25 223 LEU A C 1
ATOM 1771 O O . LEU A 1 223 ? 9.583 7.292 -29.709 1.00 89.25 223 LEU A O 1
ATOM 1775 N N . LYS A 1 224 ? 7.452 7.861 -30.131 1.00 86.88 224 LYS A N 1
ATOM 1776 C CA . LYS A 1 224 ? 7.698 9.289 -30.317 1.00 86.88 224 LYS A CA 1
ATOM 1777 C C . LYS A 1 224 ? 6.690 10.108 -29.521 1.00 86.88 224 LYS A C 1
ATOM 1779 O O . LYS A 1 224 ? 5.503 9.810 -29.551 1.00 86.88 224 LYS A O 1
ATOM 1784 N N . ASP A 1 225 ? 7.183 11.154 -28.868 1.00 83.69 225 ASP A N 1
ATOM 1785 C CA . ASP A 1 225 ? 6.389 12.246 -28.306 1.00 83.69 225 ASP A CA 1
ATOM 1786 C C . ASP A 1 225 ? 6.424 13.414 -29.307 1.00 83.69 225 ASP A C 1
ATOM 1788 O O . ASP A 1 225 ? 7.475 13.730 -29.881 1.00 83.69 225 ASP A O 1
ATOM 1792 N N . THR A 1 226 ? 5.270 14.021 -29.585 1.00 84.00 226 THR A N 1
ATOM 1793 C CA . THR A 1 226 ? 5.161 15.143 -30.533 1.00 84.00 226 THR A CA 1
ATOM 1794 C C . THR A 1 226 ? 4.740 16.455 -29.868 1.00 84.00 226 THR A C 1
ATOM 1796 O O . THR A 1 226 ? 4.475 17.444 -30.566 1.00 84.00 226 THR A O 1
ATOM 1799 N N . ARG A 1 227 ? 4.726 16.500 -28.530 1.00 85.06 227 ARG A N 1
ATOM 1800 C CA . ARG A 1 227 ? 4.342 17.653 -27.717 1.00 85.06 227 ARG A CA 1
ATOM 1801 C C . ARG A 1 227 ? 5.458 18.037 -26.743 1.00 85.06 227 ARG A C 1
ATOM 1803 O O . ARG A 1 227 ? 5.960 17.231 -25.986 1.00 85.06 227 ARG A O 1
ATOM 1810 N N . GLU A 1 228 ? 5.819 19.318 -26.720 1.00 85.69 228 GLU A N 1
ATOM 1811 C CA . GLU A 1 228 ? 6.756 19.831 -25.710 1.00 85.69 228 GLU A CA 1
ATOM 1812 C C . GLU A 1 228 ? 6.079 20.039 -24.342 1.00 85.69 228 GLU A C 1
ATOM 1814 O O . GLU A 1 228 ? 4.917 20.454 -24.319 1.00 85.69 228 GLU A O 1
ATOM 1819 N N . PRO A 1 229 ? 6.796 19.902 -23.212 1.00 87.88 229 PRO A N 1
ATOM 1820 C CA . PRO A 1 229 ? 8.111 19.287 -23.067 1.00 87.88 229 PRO A CA 1
ATOM 1821 C C . PRO A 1 229 ? 8.046 17.784 -23.359 1.00 87.88 229 PRO A C 1
ATOM 1823 O O . PRO A 1 229 ? 7.095 17.118 -22.980 1.00 87.88 229 PRO A O 1
ATOM 1826 N N . TYR A 1 230 ? 9.082 17.261 -24.010 1.00 89.69 230 TYR A N 1
ATOM 1827 C CA . TYR A 1 230 ? 9.109 15.855 -24.405 1.00 89.69 230 TYR A CA 1
ATOM 1828 C C . TYR A 1 230 ? 9.352 14.960 -23.188 1.00 89.69 230 TYR A C 1
ATOM 1830 O O . TYR A 1 230 ? 10.469 14.922 -22.658 1.00 89.69 230 TYR A O 1
ATOM 1838 N N . VAL A 1 231 ? 8.319 14.247 -22.750 1.00 89.19 231 VAL A N 1
ATOM 1839 C CA . VAL A 1 231 ? 8.360 13.338 -21.603 1.00 89.19 231 VAL A CA 1
ATOM 1840 C C . VAL A 1 231 ? 7.711 12.027 -22.003 1.00 89.19 231 VAL A C 1
ATOM 1842 O O . VAL A 1 231 ? 6.584 11.980 -22.472 1.00 89.19 231 VAL A O 1
ATOM 1845 N N . PHE A 1 232 ? 8.415 10.924 -21.775 1.00 89.62 232 PHE A N 1
ATOM 1846 C CA . PHE A 1 232 ? 7.983 9.619 -22.259 1.00 89.62 232 PHE A CA 1
ATOM 1847 C C . PHE A 1 232 ? 7.396 8.769 -21.135 1.00 89.62 232 PHE A C 1
ATOM 1849 O O . PHE A 1 232 ? 7.940 8.709 -20.031 1.00 89.62 232 PHE A O 1
ATOM 1856 N N . ASP A 1 233 ? 6.337 8.021 -21.445 1.00 92.62 233 ASP A N 1
ATOM 1857 C CA . ASP A 1 233 ? 5.929 6.845 -20.671 1.00 92.62 233 ASP A CA 1
ATOM 1858 C C . ASP A 1 233 ? 6.407 5.554 -21.356 1.00 92.62 233 ASP A C 1
ATOM 1860 O O . ASP A 1 233 ? 5.631 4.713 -21.798 1.00 92.62 233 ASP A O 1
ATOM 1864 N N . ALA A 1 234 ? 7.730 5.427 -21.482 1.00 90.19 234 ALA A N 1
ATOM 1865 C CA . ALA A 1 234 ? 8.383 4.392 -22.290 1.00 90.19 234 ALA A CA 1
ATOM 1866 C C . ALA A 1 234 ? 8.461 3.003 -21.627 1.00 90.19 234 ALA A C 1
ATOM 1868 O O . ALA A 1 234 ? 8.894 2.047 -22.272 1.00 90.19 234 ALA A O 1
ATOM 1869 N N . GLY A 1 235 ? 8.086 2.881 -20.352 1.00 92.19 235 GLY A N 1
ATOM 1870 C CA . GLY A 1 235 ? 8.279 1.649 -19.591 1.00 92.19 235 GLY A CA 1
ATOM 1871 C C . GLY A 1 235 ? 7.308 0.541 -19.992 1.00 92.19 235 GLY A C 1
ATOM 1872 O O . GLY A 1 235 ? 6.098 0.723 -19.914 1.00 92.19 235 GLY A O 1
ATOM 1873 N N . LEU A 1 236 ? 7.854 -0.617 -20.362 1.00 96.50 236 LEU A N 1
ATOM 1874 C CA . LEU A 1 236 ? 7.131 -1.876 -20.526 1.00 96.50 236 LEU A CA 1
ATOM 1875 C C . LEU A 1 236 ? 7.008 -2.550 -19.160 1.00 96.50 236 LEU A C 1
ATOM 1877 O O . LEU A 1 236 ? 8.024 -2.825 -18.515 1.00 96.50 236 LEU A O 1
ATOM 1881 N N . ARG A 1 237 ? 5.782 -2.824 -18.716 1.00 98.00 237 ARG A N 1
ATOM 1882 C CA . ARG A 1 237 ? 5.521 -3.529 -17.453 1.00 98.00 237 ARG A CA 1
ATOM 1883 C C . ARG A 1 237 ? 4.661 -4.748 -17.699 1.00 98.00 237 ARG A C 1
ATOM 1885 O O . ARG A 1 237 ? 3.638 -4.657 -18.376 1.00 98.00 237 ARG A O 1
ATOM 1892 N N . MET A 1 238 ? 5.073 -5.872 -17.129 1.00 98.56 238 MET A N 1
ATOM 1893 C CA . MET A 1 238 ? 4.421 -7.155 -17.325 1.00 98.56 238 MET A CA 1
ATOM 1894 C C . MET A 1 238 ? 4.055 -7.784 -15.991 1.00 98.56 238 MET A C 1
ATOM 1896 O O . MET A 1 238 ? 4.873 -7.850 -15.072 1.00 98.56 238 MET A O 1
ATOM 1900 N N . MET A 1 239 ? 2.833 -8.298 -15.928 1.00 98.56 239 MET A N 1
ATOM 1901 C CA . MET A 1 239 ? 2.373 -9.207 -14.887 1.00 98.56 239 MET A CA 1
ATOM 1902 C C . MET A 1 239 ? 1.936 -10.500 -15.567 1.00 98.56 239 MET A C 1
ATOM 1904 O O . MET A 1 239 ? 0.859 -10.575 -16.160 1.00 98.56 239 MET A O 1
ATOM 1908 N N . GLN A 1 240 ? 2.798 -11.508 -15.507 1.00 98.56 240 GLN A N 1
ATOM 1909 C CA . GLN A 1 240 ? 2.478 -12.858 -15.947 1.00 98.56 240 GLN A CA 1
ATOM 1910 C C . GLN A 1 240 ? 1.808 -13.606 -14.807 1.00 98.56 240 GLN A C 1
ATOM 1912 O O . GLN A 1 240 ? 2.265 -13.551 -13.668 1.00 98.56 240 GLN A O 1
ATOM 1917 N N . VAL A 1 241 ? 0.738 -14.318 -15.128 1.00 98.50 241 VAL A N 1
ATOM 1918 C CA . VAL A 1 241 ? -0.026 -15.103 -14.170 1.00 98.50 241 VAL A CA 1
ATOM 1919 C C . VAL A 1 241 ? 0.048 -16.561 -14.580 1.00 98.50 241 VAL A C 1
ATOM 1921 O O . VAL A 1 241 ? -0.349 -16.926 -15.689 1.00 98.50 241 VAL A O 1
ATOM 1924 N N . THR A 1 242 ? 0.587 -17.391 -13.698 1.00 96.75 242 THR A N 1
ATOM 1925 C CA . THR A 1 242 ? 0.769 -18.824 -13.924 1.00 96.75 242 THR A CA 1
ATOM 1926 C C . THR A 1 242 ? -0.137 -19.612 -13.003 1.00 96.75 242 THR A C 1
ATOM 1928 O O . THR A 1 242 ? -0.328 -19.236 -11.851 1.00 96.75 242 THR A O 1
ATOM 1931 N N . ASP A 1 243 ? -0.662 -20.723 -13.491 1.00 94.56 243 ASP A N 1
ATOM 1932 C CA . ASP A 1 243 ? -1.390 -21.690 -12.683 1.00 94.56 243 ASP A CA 1
ATOM 1933 C C . ASP A 1 243 ? -0.481 -22.216 -11.558 1.00 94.56 243 ASP A C 1
ATOM 1935 O O . ASP A 1 243 ? 0.668 -22.589 -11.808 1.00 94.56 243 ASP A O 1
ATOM 1939 N N . ALA A 1 244 ? -0.967 -22.201 -10.316 1.00 84.31 244 ALA A N 1
ATOM 1940 C CA . ALA A 1 244 ? -0.151 -22.522 -9.143 1.00 84.31 244 ALA A CA 1
ATOM 1941 C C . ALA A 1 244 ? 0.280 -24.000 -9.092 1.00 84.31 244 ALA A C 1
ATOM 1943 O O . ALA A 1 244 ? 1.274 -24.328 -8.448 1.00 84.31 244 ALA A O 1
ATOM 1944 N N . GLU A 1 245 ? -0.443 -24.896 -9.771 1.00 80.06 245 GLU A N 1
ATOM 1945 C CA . GLU A 1 245 ? -0.154 -26.333 -9.762 1.00 80.06 245 GLU A CA 1
ATOM 1946 C C . GLU A 1 245 ? 0.726 -26.742 -10.948 1.00 80.06 245 GLU A C 1
ATOM 1948 O O . GLU A 1 245 ? 1.690 -27.492 -10.800 1.00 80.06 245 GLU A O 1
ATOM 1953 N N . THR A 1 246 ? 0.395 -26.255 -12.143 1.00 84.25 246 THR A N 1
ATOM 1954 C CA . THR A 1 246 ? 1.035 -26.675 -13.398 1.00 84.25 246 THR A CA 1
ATOM 1955 C C . THR A 1 246 ? 2.146 -25.739 -13.862 1.00 84.25 246 THR A C 1
ATOM 1957 O O . THR A 1 246 ? 2.908 -26.105 -14.761 1.00 84.25 246 THR A O 1
ATOM 1960 N N . LEU A 1 247 ? 2.227 -24.533 -13.287 1.00 85.94 247 LEU A N 1
ATOM 1961 C CA . LEU A 1 247 ? 3.118 -23.439 -13.689 1.00 85.94 247 LEU A CA 1
ATOM 1962 C C . LEU A 1 247 ? 2.925 -22.969 -15.143 1.00 85.94 247 LEU A C 1
ATOM 1964 O O . LEU A 1 247 ? 3.733 -22.196 -15.662 1.00 85.94 247 LEU A O 1
ATOM 1968 N N . GLN A 1 248 ? 1.858 -23.410 -15.819 1.00 93.94 248 GLN A N 1
ATOM 1969 C CA . GLN A 1 248 ? 1.513 -22.929 -17.154 1.00 93.94 248 GLN A CA 1
ATOM 1970 C C . GLN A 1 248 ? 0.942 -21.513 -17.075 1.00 93.94 248 GLN A C 1
ATOM 1972 O O . GLN A 1 248 ? 0.206 -21.179 -16.149 1.00 93.94 248 GLN A O 1
ATOM 1977 N N . THR A 1 249 ? 1.259 -20.673 -18.060 1.00 98.25 249 THR A N 1
ATOM 1978 C CA . THR A 1 249 ? 0.725 -19.308 -18.119 1.00 98.25 249 THR A CA 1
ATOM 1979 C C . THR A 1 249 ? -0.780 -19.340 -18.374 1.00 98.25 249 THR A C 1
ATOM 1981 O O . THR A 1 249 ? -1.229 -19.858 -19.395 1.00 98.25 249 THR A O 1
ATOM 1984 N N . LEU A 1 250 ? -1.549 -18.738 -17.468 1.00 98.50 250 LEU A N 1
ATOM 1985 C CA . LEU A 1 250 ? -2.977 -18.470 -17.641 1.00 98.50 250 LEU A CA 1
ATOM 1986 C C . LEU A 1 250 ? -3.182 -17.218 -18.502 1.00 98.50 250 LEU A C 1
ATOM 1988 O O . LEU A 1 250 ? -3.999 -17.204 -19.422 1.00 98.50 250 LEU A O 1
ATOM 1992 N N . GLY A 1 251 ? -2.380 -16.184 -18.250 1.00 98.62 251 GLY A N 1
ATOM 1993 C CA . GLY A 1 251 ? -2.364 -14.969 -19.051 1.00 98.62 251 GLY A CA 1
ATOM 1994 C C . GLY A 1 251 ? -1.277 -13.989 -18.635 1.00 98.62 251 GLY A C 1
ATOM 1995 O O . GLY A 1 251 ? -0.578 -14.189 -17.642 1.00 98.62 251 GLY A O 1
ATOM 1996 N N . THR A 1 252 ? -1.111 -12.934 -19.429 1.00 98.81 252 THR A N 1
ATOM 1997 C CA . THR A 1 252 ? -0.110 -11.885 -19.200 1.00 98.81 252 THR A CA 1
ATOM 1998 C C . THR A 1 252 ? -0.736 -10.514 -19.420 1.00 98.81 252 THR A C 1
ATOM 2000 O O . THR A 1 252 ? -1.240 -10.231 -20.503 1.00 98.81 252 THR A O 1
ATOM 2003 N N . LEU A 1 253 ? -0.684 -9.646 -18.410 1.00 98.81 253 LEU A N 1
ATOM 2004 C CA . LEU A 1 253 ? -1.002 -8.225 -18.548 1.00 98.81 253 LEU A CA 1
ATOM 2005 C C . LEU A 1 253 ? 0.257 -7.457 -18.958 1.00 98.81 253 LEU A C 1
ATOM 2007 O O . LEU A 1 253 ? 1.297 -7.597 -18.317 1.00 98.81 253 LEU A O 1
ATOM 2011 N N . ILE A 1 254 ? 0.147 -6.630 -19.995 1.00 98.69 254 ILE A N 1
ATOM 2012 C CA . ILE A 1 254 ? 1.234 -5.849 -20.587 1.00 98.69 254 ILE A CA 1
ATOM 2013 C C . ILE A 1 254 ? 0.790 -4.390 -20.644 1.00 98.69 254 ILE A C 1
ATOM 2015 O O . ILE A 1 254 ? -0.177 -4.063 -21.331 1.00 98.69 254 ILE A O 1
ATOM 2019 N N . GLN A 1 255 ? 1.508 -3.514 -19.945 1.00 98.25 255 GLN A N 1
ATOM 2020 C CA . GLN A 1 255 ? 1.269 -2.073 -19.962 1.00 98.25 255 GLN A CA 1
ATOM 2021 C C . GLN A 1 255 ? 2.401 -1.358 -20.696 1.00 98.25 255 GLN A C 1
ATOM 2023 O O . GLN A 1 255 ? 3.571 -1.525 -20.342 1.00 98.25 255 GLN A O 1
ATOM 2028 N N . TRP A 1 256 ? 2.039 -0.562 -21.704 1.00 97.31 256 TRP A N 1
ATOM 2029 C CA . TRP A 1 256 ? 2.951 0.338 -22.414 1.00 97.31 256 TRP A CA 1
ATOM 2030 C C . TRP A 1 256 ? 2.175 1.463 -23.103 1.00 97.31 256 TRP A C 1
ATOM 2032 O O . TRP A 1 256 ? 1.134 1.206 -23.707 1.00 97.31 256 TRP A O 1
ATOM 2042 N N . ALA A 1 257 ? 2.666 2.701 -23.011 1.00 95.81 257 ALA A N 1
ATOM 2043 C CA . ALA A 1 257 ? 1.959 3.875 -23.514 1.00 95.81 257 ALA A CA 1
ATOM 2044 C C . ALA A 1 257 ? 2.274 4.148 -24.989 1.00 95.81 257 ALA A C 1
ATOM 2046 O O . ALA A 1 257 ? 3.368 4.606 -25.318 1.00 95.81 257 ALA A O 1
ATOM 2047 N N . ASN A 1 258 ? 1.308 3.896 -25.870 1.00 95.62 258 ASN A N 1
ATOM 2048 C CA . ASN A 1 258 ? 1.405 4.206 -27.295 1.00 95.62 258 ASN A CA 1
ATOM 2049 C C . ASN A 1 258 ? -0.002 4.237 -27.912 1.00 95.62 258 ASN A C 1
ATOM 2051 O O . ASN A 1 258 ? -0.808 3.358 -27.629 1.00 95.62 258 ASN A O 1
ATOM 2055 N N . HIS A 1 259 ? -0.301 5.233 -28.738 1.00 95.50 259 HIS A N 1
ATOM 2056 C CA . HIS A 1 259 ? -1.468 5.254 -29.611 1.00 95.50 259 HIS A CA 1
ATOM 2057 C C . HIS A 1 259 ? -1.293 4.195 -30.707 1.00 95.50 259 HIS A C 1
ATOM 2059 O O . HIS A 1 259 ? -0.387 4.349 -31.529 1.00 95.50 259 HIS A O 1
ATOM 2065 N N . PRO A 1 260 ? -2.149 3.161 -30.788 1.00 96.19 260 PRO A N 1
ATOM 2066 C CA . PRO A 1 260 ? -2.162 2.242 -31.920 1.00 96.19 260 PRO A CA 1
ATOM 2067 C C . PRO A 1 260 ? -2.665 2.952 -33.190 1.00 96.19 260 PRO A C 1
ATOM 2069 O O . PRO A 1 260 ? -3.849 2.945 -33.528 1.00 96.19 260 PRO A O 1
ATOM 2072 N N . GLU A 1 261 ? -1.717 3.619 -33.845 1.00 94.25 261 GLU A N 1
ATOM 2073 C CA . GLU A 1 261 ? -1.863 4.515 -34.997 1.00 94.25 261 GLU A CA 1
ATOM 2074 C C . GLU A 1 261 ? -0.838 4.199 -36.101 1.00 94.25 261 GLU A C 1
ATOM 2076 O O . GLU A 1 261 ? -0.639 4.995 -37.025 1.00 94.25 261 GLU A O 1
ATOM 2081 N N . THR A 1 262 ? -0.138 3.067 -36.025 1.00 95.50 262 THR A N 1
ATOM 2082 C CA . THR A 1 262 ? 0.990 2.780 -36.918 1.00 95.50 262 THR A CA 1
ATOM 2083 C C . THR A 1 262 ? 0.538 2.591 -38.376 1.00 95.50 262 THR A C 1
ATOM 2085 O O . THR A 1 262 ? 1.313 2.889 -39.293 1.00 95.50 262 THR A O 1
ATOM 2088 N N . LEU A 1 263 ? -0.713 2.166 -38.608 1.00 95.25 263 LEU A N 1
ATOM 2089 C CA . LEU A 1 263 ? -1.374 2.123 -39.926 1.00 95.25 263 LEU A CA 1
ATOM 2090 C C . LEU A 1 263 ? -1.818 3.495 -40.469 1.00 95.25 263 LEU A C 1
ATOM 2092 O O . LEU A 1 263 ? -1.865 3.690 -41.689 1.00 95.25 263 LEU A O 1
ATOM 2096 N N . TRP A 1 264 ? -2.022 4.470 -39.585 1.00 94.81 264 TRP A N 1
ATOM 2097 C CA . TRP A 1 264 ? -2.310 5.873 -39.886 1.00 94.81 264 TRP A CA 1
ATOM 2098 C C . TRP A 1 264 ? -3.579 6.135 -40.735 1.00 94.81 264 TRP A C 1
ATOM 2100 O O . TRP A 1 264 ? -4.293 5.258 -41.199 1.00 94.81 264 TRP A O 1
ATOM 2110 N N . SER A 1 265 ? -3.837 7.416 -41.015 1.00 93.62 265 SER A N 1
ATOM 2111 C CA . SER A 1 265 ? -5.080 7.966 -41.601 1.00 93.62 265 SER A CA 1
ATOM 2112 C C . SER A 1 265 ? -5.595 7.450 -42.959 1.00 93.62 265 SER A C 1
ATOM 2114 O O . SER A 1 265 ? -6.638 7.939 -43.419 1.00 93.62 265 SER A O 1
ATOM 2116 N N . LYS A 1 266 ? -4.866 6.554 -43.633 1.00 93.25 266 LYS A N 1
ATOM 2117 C CA . LYS A 1 266 ? -5.224 6.019 -44.959 1.00 93.25 266 LYS A CA 1
ATOM 2118 C C . LYS A 1 266 ? -5.657 4.556 -44.937 1.00 93.25 266 LYS A C 1
ATOM 2120 O O . LYS A 1 266 ? -6.068 4.050 -45.978 1.00 93.25 266 LYS A O 1
ATOM 2125 N N . ASN A 1 267 ? -5.538 3.877 -43.803 1.00 95.25 267 ASN A N 1
ATOM 2126 C CA . ASN A 1 267 ? -6.017 2.514 -43.693 1.00 95.25 267 ASN A CA 1
ATOM 2127 C C . ASN A 1 267 ? -7.555 2.466 -43.746 1.00 95.25 267 ASN A C 1
ATOM 2129 O O . ASN A 1 267 ? -8.243 3.359 -43.255 1.00 95.25 267 ASN A O 1
ATOM 2133 N N . LEU A 1 268 ? -8.078 1.423 -44.392 1.00 95.31 268 LEU A N 1
ATOM 2134 C CA . LEU A 1 268 ? -9.513 1.175 -44.564 1.00 95.31 268 LEU A CA 1
ATOM 2135 C C . LEU A 1 268 ? -9.933 -0.187 -43.988 1.00 95.31 268 LEU A C 1
ATOM 2137 O O . LEU A 1 268 ? -11.075 -0.601 -44.172 1.00 95.31 268 LEU A O 1
ATOM 2141 N N . TYR A 1 269 ? -9.034 -0.900 -43.308 1.00 96.31 269 TYR A N 1
ATOM 2142 C CA . TYR A 1 269 ? -9.306 -2.221 -42.743 1.00 96.31 269 TYR A CA 1
ATOM 2143 C C . TYR A 1 269 ? -9.395 -2.159 -41.226 1.00 96.31 269 TYR A C 1
ATOM 2145 O O . TYR A 1 269 ? -8.519 -1.602 -40.575 1.00 96.31 269 TYR A O 1
ATOM 2153 N N . ILE A 1 270 ? -10.410 -2.800 -40.656 1.00 97.94 270 ILE A N 1
ATOM 2154 C CA . ILE A 1 270 ? -10.508 -2.948 -39.207 1.00 97.94 270 ILE A CA 1
ATOM 2155 C C . ILE A 1 270 ? -9.309 -3.751 -38.691 1.00 97.94 270 ILE A C 1
ATOM 2157 O O . ILE A 1 270 ? -9.004 -4.818 -39.230 1.00 97.94 270 ILE A O 1
ATOM 2161 N N . SER A 1 271 ? -8.636 -3.228 -37.667 1.00 98.19 271 SER A N 1
ATOM 2162 C CA . SER A 1 271 ? -7.437 -3.833 -37.083 1.00 98.19 271 SER A CA 1
ATOM 2163 C C . SER A 1 271 ? -7.265 -3.436 -35.616 1.00 98.19 271 SER A C 1
ATOM 2165 O O . SER A 1 271 ? -7.621 -2.331 -35.198 1.00 98.19 271 SER A O 1
ATOM 2167 N N . SER A 1 272 ? -6.663 -4.320 -34.821 1.00 97.94 272 SER A N 1
ATOM 2168 C CA . SER A 1 272 ? -6.169 -3.940 -33.495 1.00 97.94 272 SER A CA 1
ATOM 2169 C C . SER A 1 272 ? -4.848 -3.162 -33.548 1.00 97.94 272 SER A C 1
ATOM 2171 O O . SER A 1 272 ? -4.362 -2.792 -32.486 1.00 97.94 272 SER A O 1
ATOM 2173 N N . ASP A 1 273 ? -4.269 -2.940 -34.736 1.00 98.19 273 ASP A N 1
ATOM 2174 C CA . ASP A 1 273 ? -2.936 -2.371 -34.993 1.00 98.19 273 ASP A CA 1
ATOM 2175 C C . ASP A 1 273 ? -1.806 -3.233 -34.360 1.00 98.19 273 ASP A C 1
ATOM 2177 O O . ASP A 1 273 ? -1.950 -4.454 -34.218 1.00 98.19 273 ASP A O 1
ATOM 2181 N N . PHE A 1 274 ? -0.656 -2.660 -33.979 1.00 97.50 274 PHE A N 1
ATOM 2182 C CA . PHE A 1 274 ? 0.458 -3.399 -33.367 1.00 97.50 274 PHE A CA 1
ATOM 2183 C C . PHE A 1 274 ? 0.074 -4.241 -32.124 1.00 97.50 274 PHE A C 1
ATOM 2185 O O . PHE A 1 274 ? 0.711 -5.286 -31.931 1.00 97.50 274 PHE A O 1
ATOM 2192 N N . PRO A 1 275 ? -0.945 -3.891 -31.294 1.00 98.25 275 PRO A N 1
ATOM 2193 C CA . PRO A 1 275 ? -1.451 -4.776 -30.247 1.00 98.25 275 PRO A CA 1
ATOM 2194 C C . PRO A 1 275 ? -1.799 -6.185 -30.727 1.00 98.25 275 PRO A C 1
ATOM 2196 O O . PRO A 1 275 ? -1.646 -7.129 -29.954 1.00 98.25 275 PRO A O 1
ATOM 2199 N N . HIS A 1 276 ? -2.242 -6.372 -31.978 1.00 98.38 276 HIS A N 1
ATOM 2200 C CA . HIS A 1 276 ? -2.448 -7.707 -32.548 1.00 98.38 276 HIS A CA 1
ATOM 2201 C C . HIS A 1 276 ? -1.165 -8.546 -32.478 1.00 98.38 276 HIS A C 1
ATOM 2203 O O . HIS A 1 276 ? -1.120 -9.572 -31.799 1.00 98.38 276 HIS A O 1
ATOM 2209 N N . TYR A 1 277 ? -0.103 -8.064 -33.121 1.00 97.94 277 TYR A N 1
ATOM 2210 C CA . TYR A 1 277 ? 1.158 -8.792 -33.244 1.00 97.94 277 TYR A CA 1
ATOM 2211 C C . TYR A 1 277 ? 1.928 -8.876 -31.926 1.00 97.94 277 TYR A C 1
ATOM 2213 O O . TYR A 1 277 ? 2.579 -9.882 -31.669 1.00 97.94 277 TYR A O 1
ATOM 2221 N N . LEU A 1 278 ? 1.813 -7.873 -31.050 1.00 98.19 278 LEU A N 1
ATOM 2222 C CA . LEU A 1 278 ? 2.372 -7.944 -29.698 1.00 98.19 278 LEU A CA 1
ATOM 2223 C C . LEU A 1 278 ? 1.739 -9.091 -28.896 1.00 98.19 278 LEU A C 1
ATOM 2225 O O . LEU A 1 278 ? 2.449 -9.839 -28.222 1.00 98.19 278 LEU A O 1
ATOM 2229 N N . ARG A 1 279 ? 0.412 -9.254 -28.981 1.00 98.50 279 ARG A N 1
ATOM 2230 C CA . ARG A 1 279 ? -0.306 -10.343 -28.303 1.00 98.50 279 ARG A CA 1
ATOM 2231 C C . ARG A 1 279 ? 0.072 -11.696 -28.906 1.00 98.50 279 ARG A C 1
ATOM 2233 O O . ARG A 1 279 ? 0.445 -12.591 -28.157 1.00 98.50 279 ARG A O 1
ATOM 2240 N N . GLU A 1 280 ? 0.102 -11.820 -30.234 1.00 98.12 280 GLU A N 1
ATOM 2241 C CA . GLU A 1 280 ? 0.580 -13.034 -30.919 1.00 98.12 280 GLU A CA 1
ATOM 2242 C C . GLU A 1 280 ? 2.011 -13.414 -30.503 1.00 98.12 280 GLU A C 1
ATOM 2244 O O . GLU A 1 280 ? 2.278 -14.575 -30.182 1.00 98.12 280 GLU A O 1
ATOM 2249 N N . ALA A 1 281 ? 2.913 -12.433 -30.425 1.00 98.12 281 ALA A N 1
ATOM 2250 C CA . ALA A 1 281 ? 4.290 -12.642 -29.998 1.00 98.12 281 ALA A CA 1
ATOM 2251 C C . ALA A 1 281 ? 4.376 -13.201 -28.570 1.00 98.12 281 ALA A C 1
ATOM 2253 O O . ALA A 1 281 ? 5.145 -14.128 -28.319 1.00 98.12 281 ALA A O 1
ATOM 2254 N N . VAL A 1 282 ? 3.587 -12.674 -27.631 1.00 98.44 282 VAL A N 1
ATOM 2255 C CA . VAL A 1 282 ? 3.601 -13.134 -26.234 1.00 98.44 282 VAL A CA 1
ATOM 2256 C C . VAL A 1 282 ? 2.902 -14.484 -26.069 1.00 98.44 282 VAL A C 1
ATOM 2258 O O . VAL A 1 282 ? 3.418 -15.355 -25.368 1.00 98.44 282 VAL A O 1
ATOM 2261 N N . GLU A 1 283 ? 1.765 -14.692 -26.730 1.00 98.44 283 GLU A N 1
ATOM 2262 C CA . GLU A 1 283 ? 0.962 -15.911 -26.600 1.00 98.44 283 GLU A CA 1
ATOM 2263 C C . GLU A 1 283 ? 1.605 -17.095 -27.337 1.00 98.44 283 GLU A C 1
ATOM 2265 O O . GLU A 1 283 ? 1.797 -18.166 -26.759 1.00 98.44 283 GLU A O 1
ATOM 2270 N N . LYS A 1 284 ? 1.973 -16.908 -28.609 1.00 97.81 284 LYS A N 1
ATOM 2271 C CA . LYS A 1 284 ? 2.413 -17.989 -29.510 1.00 97.81 284 LYS A CA 1
ATOM 2272 C C . LYS A 1 284 ? 3.916 -17.969 -29.764 1.00 97.81 284 LYS A C 1
ATOM 2274 O O . LYS A 1 284 ? 4.521 -19.023 -29.968 1.00 97.81 284 LYS A O 1
ATOM 2279 N N . GLY A 1 285 ? 4.536 -16.799 -29.673 1.00 96.19 285 GLY A N 1
ATOM 2280 C CA . GLY A 1 285 ? 5.955 -16.600 -29.937 1.00 96.19 285 GLY A CA 1
ATOM 2281 C C . GLY A 1 285 ? 6.209 -15.762 -31.178 1.00 96.19 285 GLY A C 1
ATOM 2282 O O . GLY A 1 285 ? 5.304 -15.443 -31.943 1.00 96.19 285 GLY A O 1
ATOM 2283 N N . VAL A 1 286 ? 7.476 -15.418 -31.379 1.00 95.25 286 VAL A N 1
ATOM 2284 C CA . VAL A 1 286 ? 7.933 -14.603 -32.504 1.00 95.25 286 VAL A CA 1
ATOM 2285 C C . VAL A 1 286 ? 8.494 -15.511 -33.595 1.00 95.25 286 VAL A C 1
ATOM 2287 O O . VAL A 1 286 ? 9.361 -16.353 -33.327 1.00 95.25 286 VAL A O 1
ATOM 2290 N N . TYR A 1 287 ? 8.015 -15.327 -34.825 1.00 90.94 287 TYR A N 1
ATOM 2291 C CA . TYR A 1 287 ? 8.334 -16.167 -35.981 1.00 90.94 287 TYR A CA 1
ATOM 2292 C C . TYR A 1 287 ? 9.127 -15.411 -37.050 1.00 90.94 287 TYR A C 1
ATOM 2294 O O . TYR A 1 287 ? 8.908 -14.230 -37.311 1.00 90.94 287 TYR A O 1
ATOM 2302 N N . TYR A 1 288 ? 10.012 -16.136 -37.733 1.00 87.38 288 TYR A N 1
ATOM 2303 C CA . TYR A 1 288 ? 10.658 -15.705 -38.965 1.00 87.38 288 TYR A CA 1
ATOM 2304 C C . TYR A 1 288 ? 10.300 -16.680 -40.092 1.00 87.38 288 TYR A C 1
ATOM 2306 O O . TYR A 1 288 ? 10.804 -17.804 -40.154 1.00 87.38 288 TYR A O 1
ATOM 2314 N N . GLY A 1 289 ? 9.382 -16.259 -40.969 1.00 85.38 289 GLY A N 1
ATOM 2315 C CA . GLY A 1 289 ? 8.710 -17.184 -41.885 1.00 85.38 289 GLY A CA 1
ATOM 2316 C C . GLY A 1 289 ? 7.957 -18.248 -41.084 1.00 85.38 289 GLY A C 1
ATOM 2317 O O . GLY A 1 289 ? 7.286 -17.917 -40.113 1.00 85.38 289 GLY A O 1
ATOM 2318 N N . ASP A 1 290 ? 8.144 -19.521 -41.427 1.00 88.25 290 ASP A N 1
ATOM 2319 C CA . ASP A 1 290 ? 7.540 -20.646 -40.695 1.00 88.25 290 ASP A CA 1
ATOM 2320 C C . ASP A 1 290 ? 8.370 -21.101 -39.475 1.00 88.25 290 ASP A C 1
ATOM 2322 O O . ASP A 1 290 ? 8.015 -22.061 -38.791 1.00 88.25 290 ASP A O 1
ATOM 2326 N N . SER A 1 291 ? 9.508 -20.450 -39.199 1.00 91.12 291 SER A N 1
ATOM 2327 C CA . SER A 1 291 ? 10.426 -20.844 -38.123 1.00 91.12 291 SER A CA 1
ATOM 2328 C C . SER A 1 291 ? 10.180 -20.041 -36.849 1.00 91.12 291 SER A C 1
ATOM 2330 O O . SER A 1 291 ? 10.271 -18.816 -36.852 1.00 91.12 291 SER A O 1
ATOM 2332 N N . LEU A 1 292 ? 9.924 -20.734 -35.738 1.00 92.69 292 LEU A N 1
ATOM 2333 C CA . LEU A 1 292 ? 9.820 -20.120 -34.414 1.00 92.69 292 LEU A CA 1
ATOM 2334 C C . LEU A 1 292 ? 11.205 -19.643 -33.952 1.00 92.69 292 LEU A C 1
ATOM 2336 O O . LEU A 1 292 ? 12.106 -20.459 -33.762 1.00 92.69 292 LEU A O 1
ATOM 2340 N N . VAL A 1 293 ? 11.367 -18.334 -33.753 1.00 91.62 293 VAL A N 1
ATOM 2341 C CA . VAL A 1 293 ? 12.625 -17.728 -33.284 1.00 91.62 293 VAL A CA 1
ATOM 2342 C C . VAL A 1 293 ? 12.648 -17.633 -31.768 1.00 91.62 293 VAL A C 1
ATOM 2344 O O . VAL A 1 293 ? 13.652 -17.956 -31.133 1.00 91.62 293 VAL A O 1
ATOM 2347 N N . ARG A 1 294 ? 11.528 -17.216 -31.175 1.00 92.38 294 ARG A N 1
ATOM 2348 C CA . ARG A 1 294 ? 11.375 -17.148 -29.726 1.00 92.38 294 ARG A CA 1
ATOM 2349 C C . ARG A 1 294 ? 10.022 -17.686 -29.316 1.00 92.38 294 ARG A C 1
ATOM 2351 O O . ARG A 1 294 ? 9.001 -17.221 -29.806 1.00 92.38 294 ARG A O 1
ATOM 2358 N N . LYS A 1 295 ? 10.020 -18.649 -28.398 1.00 95.12 295 LYS A N 1
ATOM 2359 C CA . LYS A 1 295 ? 8.792 -19.240 -27.870 1.00 95.12 295 LYS A CA 1
ATOM 2360 C C . LYS A 1 295 ? 8.016 -18.212 -27.040 1.00 95.12 295 LYS A C 1
ATOM 2362 O O . LYS A 1 295 ? 8.612 -17.533 -26.206 1.00 95.12 295 LYS A O 1
ATOM 2367 N N . GLY A 1 296 ? 6.706 -18.131 -27.263 1.00 97.12 296 GLY A N 1
ATOM 2368 C CA . GLY A 1 296 ? 5.793 -17.383 -26.401 1.00 97.12 296 GLY A CA 1
ATOM 2369 C C . GLY A 1 296 ? 5.587 -18.077 -25.054 1.00 97.12 296 GLY A C 1
ATOM 2370 O O . GLY A 1 296 ? 5.987 -19.229 -24.853 1.00 97.12 296 GLY A O 1
ATOM 2371 N N . VAL A 1 297 ? 4.942 -17.380 -24.126 1.00 96.56 297 VAL A N 1
ATOM 2372 C CA . VAL A 1 297 ? 4.648 -17.900 -22.784 1.00 96.56 297 VAL A CA 1
ATOM 2373 C C . VAL A 1 297 ? 3.286 -18.587 -22.687 1.00 96.56 297 VAL A C 1
ATOM 2375 O O . VAL A 1 297 ? 3.044 -19.266 -21.692 1.00 96.56 297 VAL A O 1
ATOM 2378 N N . GLY A 1 298 ? 2.430 -18.478 -23.706 1.00 97.19 298 GLY A N 1
ATOM 2379 C CA . GLY A 1 298 ? 1.064 -19.011 -23.697 1.00 97.19 298 GLY A CA 1
ATOM 2380 C C . GLY A 1 298 ? 0.080 -18.153 -22.895 1.00 97.19 298 GLY A C 1
ATOM 2381 O O . GLY A 1 298 ? 0.408 -17.052 -22.452 1.00 97.19 298 GLY A O 1
ATOM 2382 N N . GLY A 1 299 ? -1.132 -18.677 -22.696 1.00 97.94 299 GLY A N 1
ATOM 2383 C CA . GLY A 1 299 ? -2.224 -17.966 -22.023 1.00 97.94 299 GLY A CA 1
ATOM 2384 C C . GLY A 1 299 ? -2.821 -16.838 -22.870 1.00 97.94 299 GLY A C 1
ATOM 2385 O O . GLY A 1 299 ? -2.546 -16.742 -24.062 1.00 97.94 299 GLY A O 1
ATOM 2386 N N . VAL A 1 300 ? -3.650 -15.993 -22.253 1.00 98.69 300 VAL A N 1
ATOM 2387 C CA . VAL A 1 300 ? -4.226 -14.798 -22.900 1.00 98.69 300 VAL A CA 1
ATOM 2388 C C . VAL A 1 300 ? -3.378 -13.565 -22.585 1.00 98.69 300 VAL A C 1
ATOM 2390 O O . VAL A 1 300 ? -3.169 -13.238 -21.415 1.00 98.69 300 VAL A O 1
ATOM 2393 N N . ALA A 1 301 ? -2.928 -12.840 -23.607 1.00 98.69 301 ALA A N 1
ATOM 2394 C CA . ALA A 1 301 ? -2.230 -11.571 -23.444 1.00 98.69 301 ALA A CA 1
ATOM 2395 C C . ALA A 1 301 ? -3.208 -10.385 -23.499 1.00 98.69 301 ALA A C 1
ATOM 2397 O O . ALA A 1 301 ? -3.972 -10.215 -24.458 1.00 98.69 301 ALA A O 1
ATOM 2398 N N . LEU A 1 302 ? -3.151 -9.535 -22.471 1.00 98.31 302 LEU A N 1
ATOM 2399 C CA . LEU A 1 302 ? -3.866 -8.266 -22.381 1.00 98.31 302 LEU A CA 1
ATOM 2400 C C . LEU A 1 302 ? -2.873 -7.126 -22.582 1.00 98.31 302 LEU A C 1
ATOM 2402 O O . LEU A 1 302 ? -1.974 -6.943 -21.767 1.00 98.31 302 LEU A O 1
ATOM 2406 N N . TYR A 1 303 ? -3.073 -6.335 -23.631 1.00 98.56 303 TYR A N 1
ATOM 2407 C CA . TYR A 1 303 ? -2.389 -5.058 -23.797 1.00 98.56 303 TYR A CA 1
ATOM 2408 C C . TYR A 1 303 ? -3.266 -3.942 -23.224 1.00 98.56 303 TYR A C 1
ATOM 2410 O O . TYR A 1 303 ? -4.432 -3.829 -23.600 1.00 98.56 303 TYR A O 1
ATOM 2418 N N . VAL A 1 304 ? -2.713 -3.134 -22.322 1.00 98.50 304 VAL A N 1
ATOM 2419 C CA . VAL A 1 304 ? -3.368 -1.942 -21.772 1.00 98.50 304 VAL A CA 1
ATOM 2420 C C . VAL A 1 304 ? -2.500 -0.713 -21.996 1.00 98.50 304 VAL A C 1
ATOM 2422 O O . VAL A 1 304 ? -1.270 -0.768 -21.901 1.00 98.50 304 VAL A O 1
ATOM 2425 N N . ASN A 1 305 ? -3.151 0.408 -22.292 1.00 95.75 305 ASN A N 1
ATOM 2426 C CA . ASN A 1 305 ? -2.454 1.641 -22.618 1.00 95.75 305 ASN A CA 1
ATOM 2427 C C . ASN A 1 305 ? -1.996 2.399 -21.357 1.00 95.75 305 ASN A C 1
ATOM 2429 O O . ASN A 1 305 ? -2.441 2.108 -20.246 1.00 95.75 305 ASN A O 1
ATOM 2433 N N . GLY A 1 306 ? -1.092 3.366 -21.520 1.00 96.50 306 GLY A N 1
ATOM 2434 C CA . GLY A 1 306 ? -0.557 4.209 -20.445 1.00 96.50 306 GLY A CA 1
ATOM 2435 C C . GLY A 1 306 ? -0.917 5.686 -20.587 1.00 96.50 306 GLY A C 1
ATOM 2436 O O . GLY A 1 306 ? -1.990 6.036 -21.077 1.00 96.50 306 GLY A O 1
ATOM 2437 N N . ALA A 1 307 ? -0.024 6.572 -20.141 1.00 96.69 307 ALA A N 1
ATOM 2438 C CA . ALA A 1 307 ? -0.207 8.012 -20.316 1.00 96.69 307 ALA A CA 1
ATOM 2439 C C . ALA A 1 307 ? 0.136 8.409 -21.758 1.00 96.69 307 ALA A C 1
ATOM 2441 O O . ALA A 1 307 ? 1.310 8.500 -22.102 1.00 96.69 307 ALA A O 1
ATOM 2442 N N . VAL A 1 308 ? -0.880 8.612 -22.604 1.00 95.50 308 VAL A N 1
ATOM 2443 C CA . VAL A 1 308 ? -0.707 8.849 -24.049 1.00 95.50 308 VAL A CA 1
ATOM 2444 C C . VAL A 1 308 ? -0.881 10.307 -24.505 1.00 95.50 308 VAL A C 1
ATOM 2446 O O . VAL A 1 308 ? -0.585 10.621 -25.655 1.00 95.50 308 VAL A O 1
ATOM 2449 N N . GLY A 1 309 ? -1.238 11.236 -23.613 1.00 93.19 309 GLY A N 1
ATOM 2450 C CA . GLY A 1 309 ? -1.670 12.600 -23.969 1.00 93.19 309 GLY A CA 1
ATOM 2451 C C . GLY A 1 309 ? -0.635 13.506 -24.659 1.00 93.19 309 GLY A C 1
ATOM 2452 O O . GLY A 1 309 ? -1.005 14.440 -25.364 1.00 93.19 309 GLY A O 1
ATOM 2453 N N . GLY A 1 310 ? 0.656 13.204 -24.544 1.00 84.75 310 GLY A N 1
ATOM 2454 C CA . GLY A 1 310 ? 1.747 13.804 -25.338 1.00 84.75 310 GLY A CA 1
ATOM 2455 C C . GLY A 1 310 ? 1.752 13.386 -26.818 1.00 84.75 310 GLY A C 1
ATOM 2456 O O . GLY A 1 310 ? 2.681 13.707 -27.555 1.00 84.75 310 GLY A O 1
ATOM 2457 N N . LEU A 1 311 ? 0.707 12.685 -27.279 1.00 85.19 311 LEU A N 1
ATOM 2458 C CA . LEU A 1 311 ? 0.648 12.024 -28.586 1.00 85.19 311 LEU A CA 1
ATOM 2459 C C . LEU A 1 311 ? 1.768 10.986 -28.710 1.00 85.19 311 LEU A C 1
ATOM 2461 O O . LEU A 1 311 ? 2.515 10.971 -29.689 1.00 85.19 311 LEU A O 1
ATOM 2465 N N . MET A 1 312 ? 1.891 10.144 -27.680 1.00 91.12 312 MET A N 1
ATOM 2466 C CA . MET A 1 312 ? 2.813 9.009 -27.669 1.00 91.12 312 MET A CA 1
ATOM 2467 C C . MET A 1 312 ? 2.366 8.035 -28.736 1.00 91.12 312 MET A C 1
ATOM 2469 O O . MET A 1 312 ? 1.334 7.399 -28.566 1.00 91.12 312 MET A O 1
ATOM 2473 N N . THR A 1 313 ? 3.110 7.939 -29.829 1.00 92.12 313 THR A N 1
ATOM 2474 C CA . THR A 1 313 ? 2.700 7.169 -31.006 1.00 92.12 313 THR A CA 1
ATOM 2475 C C . THR A 1 313 ? 3.916 6.669 -31.771 1.00 92.12 313 THR A C 1
ATOM 2477 O O . THR A 1 313 ? 5.022 7.213 -31.659 1.00 92.12 313 THR A O 1
ATOM 2480 N N . THR A 1 314 ? 3.716 5.654 -32.602 1.00 92.75 314 THR A N 1
ATOM 2481 C CA . THR A 1 314 ? 4.672 5.277 -33.644 1.00 92.75 314 THR A CA 1
ATOM 2482 C C . THR A 1 314 ? 4.334 6.060 -34.906 1.00 92.75 314 THR A C 1
ATOM 2484 O O . THR A 1 314 ? 3.674 5.580 -35.823 1.00 92.75 314 THR A O 1
ATOM 2487 N N . HIS A 1 315 ? 4.776 7.320 -34.928 1.00 90.81 315 HIS A N 1
ATOM 2488 C CA . HIS A 1 315 ? 4.389 8.293 -35.952 1.00 90.81 315 HIS A CA 1
ATOM 2489 C C . HIS A 1 315 ? 4.603 7.763 -37.383 1.00 90.81 315 HIS A C 1
ATOM 2491 O O . HIS A 1 315 ? 5.589 7.077 -37.659 1.00 90.81 315 HIS A O 1
ATOM 2497 N N . ALA A 1 316 ? 3.747 8.163 -38.331 1.00 88.12 316 ALA A N 1
ATOM 2498 C CA . ALA A 1 316 ? 3.813 7.710 -39.728 1.00 88.12 316 ALA A CA 1
ATOM 2499 C C . ALA A 1 316 ? 5.197 7.881 -40.382 1.00 88.12 316 ALA A C 1
ATOM 2501 O O . ALA A 1 316 ? 5.595 7.070 -41.203 1.00 88.12 316 ALA A O 1
ATOM 2502 N N . SER A 1 317 ? 5.957 8.904 -39.986 1.00 87.94 317 SER A N 1
ATOM 2503 C CA . SER A 1 317 ? 7.316 9.164 -40.491 1.00 87.94 317 SER A CA 1
ATOM 2504 C C . SER A 1 317 ? 8.444 8.455 -39.723 1.00 87.94 317 SER A C 1
ATOM 2506 O O . SER A 1 317 ? 9.609 8.740 -39.982 1.00 87.94 317 SER A O 1
ATOM 2508 N N . MET A 1 318 ? 8.132 7.680 -38.684 1.00 90.69 318 MET A N 1
ATOM 2509 C CA . MET A 1 318 ? 9.118 7.000 -37.842 1.00 90.69 318 MET A CA 1
ATOM 2510 C C . MET A 1 318 ? 9.545 5.683 -38.487 1.00 90.69 318 MET A C 1
ATOM 2512 O O . MET A 1 318 ? 8.702 4.944 -38.997 1.00 90.69 318 MET A O 1
ATOM 2516 N N . GLU A 1 319 ? 10.841 5.394 -38.439 1.00 93.81 319 GLU A N 1
ATOM 2517 C CA . GLU A 1 319 ? 11.415 4.130 -38.893 1.00 93.81 319 GLU A CA 1
ATOM 2518 C C . GLU A 1 319 ? 11.125 3.018 -37.877 1.00 93.81 319 GLU A C 1
ATOM 2520 O O . GLU A 1 319 ? 11.321 3.199 -36.676 1.00 93.81 319 GLU A O 1
ATOM 2525 N N . VAL A 1 320 ? 10.676 1.860 -38.361 1.00 93.81 320 VAL A N 1
ATOM 2526 C CA . VAL A 1 320 ? 10.565 0.629 -37.570 1.00 93.81 320 VAL A CA 1
ATOM 2527 C C . VAL A 1 320 ? 11.414 -0.437 -38.248 1.00 93.81 320 VAL A C 1
ATOM 2529 O O . VAL A 1 320 ? 11.164 -0.816 -39.393 1.00 93.81 320 VAL A O 1
ATOM 2532 N N . HIS A 1 321 ? 12.443 -0.900 -37.546 1.00 93.38 321 HIS A N 1
ATOM 2533 C CA . HIS A 1 321 ? 13.336 -1.942 -38.037 1.00 93.38 321 HIS A CA 1
ATOM 2534 C C . HIS A 1 321 ? 12.687 -3.312 -37.843 1.00 93.38 321 HIS A C 1
ATOM 2536 O O . HIS A 1 321 ? 12.165 -3.605 -36.768 1.00 93.38 321 HIS A O 1
ATOM 2542 N N . ASP A 1 322 ? 12.735 -4.161 -38.868 1.00 92.56 322 ASP A N 1
ATOM 2543 C CA . ASP A 1 322 ? 12.398 -5.569 -38.690 1.00 92.56 322 ASP A CA 1
ATOM 2544 C C . ASP A 1 322 ? 13.472 -6.234 -37.808 1.00 92.56 322 ASP A C 1
ATOM 2546 O O . ASP A 1 322 ? 14.664 -6.095 -38.092 1.00 92.56 322 ASP A O 1
ATOM 2550 N N . PRO A 1 323 ? 13.097 -6.963 -36.744 1.00 89.19 323 PRO A N 1
ATOM 2551 C CA . PRO A 1 323 ? 14.075 -7.553 -35.832 1.00 89.19 323 PRO A CA 1
ATOM 2552 C C . PRO A 1 323 ? 14.900 -8.700 -36.448 1.00 89.19 323 PRO A C 1
ATOM 2554 O O . PRO A 1 323 ? 15.892 -9.118 -35.851 1.00 89.19 323 PRO A O 1
ATOM 2557 N N . PHE A 1 324 ? 14.518 -9.219 -37.621 1.00 87.69 324 PHE A N 1
ATOM 2558 C CA . PHE A 1 324 ? 15.173 -10.359 -38.279 1.00 87.69 324 PHE A CA 1
ATOM 2559 C C . PHE A 1 324 ? 15.600 -10.091 -39.722 1.00 87.69 324 PHE A C 1
ATOM 2561 O O . PHE A 1 324 ? 16.458 -10.802 -40.251 1.00 87.69 324 PHE A O 1
ATOM 2568 N N . ARG A 1 325 ? 14.988 -9.111 -40.390 1.00 86.81 325 ARG A N 1
ATOM 2569 C CA . ARG A 1 325 ? 15.306 -8.728 -41.770 1.00 86.81 325 ARG A CA 1
ATOM 2570 C C . ARG A 1 325 ? 16.139 -7.458 -41.780 1.00 86.81 325 ARG A C 1
ATOM 2572 O O . ARG A 1 325 ? 15.919 -6.553 -40.987 1.00 86.81 325 ARG A O 1
ATOM 2579 N N . ASP A 1 326 ? 17.024 -7.345 -42.764 1.00 89.44 326 ASP A N 1
ATOM 2580 C CA . ASP A 1 326 ? 17.679 -6.077 -43.101 1.00 89.44 326 ASP A CA 1
ATOM 2581 C C . ASP A 1 326 ? 16.685 -5.175 -43.859 1.00 89.44 326 ASP A C 1
ATOM 2583 O O . ASP A 1 326 ? 16.798 -4.917 -45.055 1.00 89.44 326 ASP A O 1
ATOM 2587 N N . THR A 1 327 ? 15.575 -4.837 -43.202 1.00 93.69 327 THR A N 1
ATOM 2588 C CA . THR A 1 327 ? 14.459 -4.073 -43.764 1.00 93.69 327 THR A CA 1
ATOM 2589 C C . THR A 1 327 ? 13.972 -3.075 -42.728 1.00 93.69 327 THR A C 1
ATOM 2591 O O . THR A 1 327 ? 13.775 -3.410 -41.561 1.00 93.69 327 THR A O 1
ATOM 2594 N N . VAL A 1 328 ? 13.766 -1.842 -43.177 1.00 94.75 328 VAL A N 1
ATOM 2595 C CA . VAL A 1 328 ? 13.265 -0.738 -42.362 1.00 94.75 328 VAL A CA 1
ATOM 2596 C C . VAL A 1 328 ? 11.964 -0.257 -42.981 1.00 94.75 328 VAL A C 1
ATOM 2598 O O . VAL A 1 328 ? 11.926 0.123 -44.152 1.00 94.75 328 VAL A O 1
ATOM 2601 N N . TYR A 1 329 ? 10.893 -0.288 -42.196 1.00 95.06 329 TYR A N 1
ATOM 2602 C CA . TYR A 1 329 ? 9.575 0.162 -42.614 1.00 95.06 329 TYR A CA 1
ATOM 2603 C C . TYR A 1 329 ? 9.360 1.606 -42.166 1.00 95.06 329 TYR A C 1
ATOM 2605 O O . TYR A 1 329 ? 9.343 1.905 -40.971 1.00 95.06 329 TYR A O 1
ATOM 2613 N N . VAL A 1 330 ? 9.190 2.502 -43.138 1.00 92.81 330 VAL A N 1
ATOM 2614 C CA . VAL A 1 330 ? 8.861 3.914 -42.893 1.00 92.81 330 VAL A CA 1
ATOM 2615 C C . VAL A 1 330 ? 7.377 4.146 -43.132 1.00 92.81 330 VAL A C 1
ATOM 2617 O O . VAL A 1 330 ? 6.679 4.602 -42.234 1.00 92.81 330 VAL A O 1
ATOM 2620 N N . GLU A 1 331 ? 6.875 3.767 -44.306 1.00 94.31 331 GLU A N 1
ATOM 2621 C CA . GLU A 1 331 ? 5.474 3.983 -44.666 1.00 94.31 331 GLU A CA 1
ATOM 2622 C C . GLU A 1 331 ? 4.520 3.109 -43.829 1.00 94.31 331 GLU A C 1
ATOM 2624 O O . GLU A 1 331 ? 4.826 1.933 -43.572 1.00 94.31 331 GLU A O 1
ATOM 2629 N N . PRO A 1 332 ? 3.355 3.650 -43.422 1.00 96.00 332 PRO A N 1
ATOM 2630 C CA . PRO A 1 332 ? 2.312 2.875 -42.759 1.00 96.00 332 PRO A CA 1
ATOM 2631 C C . PRO A 1 332 ? 1.929 1.630 -43.567 1.00 96.00 332 PRO A C 1
ATOM 2633 O O . PRO A 1 332 ? 1.634 1.710 -44.760 1.00 96.00 332 PRO A O 1
ATOM 2636 N N . SER A 1 333 ? 1.994 0.461 -42.932 1.00 96.31 333 SER A N 1
ATOM 2637 C CA . SER A 1 333 ? 1.727 -0.833 -43.567 1.00 96.31 333 SER A CA 1
ATOM 2638 C C . SER A 1 333 ? 1.538 -1.931 -42.522 1.00 96.31 333 SER A C 1
ATOM 2640 O O . SER A 1 333 ? 2.041 -1.827 -41.401 1.00 96.31 333 SER A O 1
ATOM 2642 N N . PHE A 1 334 ? 0.876 -3.027 -42.902 1.00 97.06 334 PHE A N 1
ATOM 2643 C CA . PHE A 1 334 ? 0.721 -4.195 -42.027 1.00 97.06 334 PHE A CA 1
ATOM 2644 C C . PHE A 1 334 ? 2.064 -4.842 -41.649 1.00 97.06 334 PHE A C 1
ATOM 2646 O O . PHE A 1 334 ? 2.212 -5.390 -40.559 1.00 97.06 334 PHE A O 1
ATOM 2653 N N . ASP A 1 335 ? 3.077 -4.728 -42.510 1.00 95.75 335 ASP A N 1
ATOM 2654 C CA . ASP A 1 335 ? 4.430 -5.172 -42.180 1.00 95.75 335 ASP A CA 1
ATOM 2655 C C . ASP A 1 335 ? 5.090 -4.298 -41.104 1.00 95.75 335 ASP A C 1
ATOM 2657 O O . ASP A 1 335 ? 5.814 -4.823 -40.256 1.00 95.75 335 ASP A O 1
ATOM 2661 N N . LYS A 1 336 ? 4.817 -2.984 -41.099 1.00 96.31 336 LYS A N 1
ATOM 2662 C CA . LYS A 1 336 ? 5.333 -2.049 -40.090 1.00 96.31 336 LYS A CA 1
ATOM 2663 C C . LYS A 1 336 ? 4.767 -2.359 -38.704 1.00 96.31 336 LYS A C 1
ATOM 2665 O O . LYS A 1 336 ? 5.533 -2.446 -37.745 1.00 96.31 336 LYS A O 1
ATOM 2670 N N . ILE A 1 337 ? 3.453 -2.580 -38.601 1.00 96.81 337 ILE A N 1
ATOM 2671 C CA . ILE A 1 337 ? 2.811 -2.906 -37.315 1.00 96.81 337 ILE A CA 1
ATOM 2672 C C . ILE A 1 337 ? 3.240 -4.290 -36.808 1.00 96.81 337 ILE A C 1
ATOM 2674 O O . ILE A 1 337 ? 3.434 -4.470 -35.606 1.00 96.81 337 ILE A O 1
ATOM 2678 N N . ARG A 1 338 ? 3.476 -5.252 -37.718 1.00 96.50 338 ARG A N 1
ATOM 2679 C CA . ARG A 1 338 ? 4.062 -6.554 -37.375 1.00 96.50 338 ARG A CA 1
ATOM 2680 C C . ARG A 1 338 ? 5.477 -6.388 -36.830 1.00 96.50 338 ARG A C 1
ATOM 2682 O O . ARG A 1 338 ? 5.766 -6.892 -35.752 1.00 96.50 338 ARG A O 1
ATOM 2689 N N . ALA A 1 339 ? 6.348 -5.667 -37.538 1.00 96.44 339 ALA A N 1
ATOM 2690 C CA . ALA A 1 339 ? 7.726 -5.436 -37.103 1.00 96.44 339 ALA A CA 1
ATOM 2691 C C . ALA A 1 339 ? 7.791 -4.744 -35.729 1.00 96.44 339 ALA A C 1
ATOM 2693 O O . ALA A 1 339 ? 8.621 -5.109 -34.893 1.00 96.44 339 ALA A O 1
ATOM 2694 N N . GLN A 1 340 ? 6.885 -3.798 -35.465 1.00 96.69 340 GLN A N 1
ATOM 2695 C CA . GLN A 1 340 ? 6.730 -3.176 -34.151 1.00 96.69 340 GLN A CA 1
ATOM 2696 C C . GLN A 1 340 ? 6.307 -4.194 -33.082 1.00 96.69 340 GLN A C 1
ATOM 2698 O O . GLN A 1 340 ? 6.962 -4.287 -32.042 1.00 96.69 340 GLN A O 1
ATOM 2703 N N . GLY A 1 341 ? 5.247 -4.969 -33.337 1.00 96.88 341 GLY A N 1
ATOM 2704 C CA . GLY A 1 341 ? 4.751 -5.992 -32.414 1.00 96.88 341 GLY A CA 1
ATOM 2705 C C . GLY A 1 341 ? 5.795 -7.064 -32.093 1.00 96.88 341 GLY A C 1
ATOM 2706 O O . GLY A 1 341 ? 6.017 -7.361 -30.921 1.00 96.88 341 GLY A O 1
ATOM 2707 N N . ASP A 1 342 ? 6.506 -7.570 -33.106 1.00 96.12 342 ASP A N 1
ATOM 2708 C CA . ASP A 1 342 ? 7.591 -8.548 -32.953 1.00 96.12 342 ASP A CA 1
ATOM 2709 C C . ASP A 1 342 ? 8.752 -7.977 -32.123 1.00 96.12 342 ASP A C 1
ATOM 2711 O O . ASP A 1 342 ? 9.266 -8.644 -31.223 1.00 96.12 342 ASP A O 1
ATOM 2715 N N . THR A 1 343 ? 9.150 -6.725 -32.382 1.00 95.88 343 THR A N 1
ATOM 2716 C CA . THR A 1 343 ? 10.228 -6.049 -31.639 1.00 95.88 343 THR A CA 1
ATOM 2717 C C . THR A 1 343 ? 9.879 -5.916 -30.157 1.00 95.88 343 THR A C 1
ATOM 2719 O O . THR A 1 343 ? 10.673 -6.297 -29.294 1.00 95.88 343 THR A O 1
ATOM 2722 N N . LEU A 1 344 ? 8.673 -5.429 -29.849 1.00 96.88 344 LEU A N 1
ATOM 2723 C CA . LEU A 1 344 ? 8.188 -5.313 -28.472 1.00 96.88 344 LEU A CA 1
ATOM 2724 C C . LEU A 1 344 ? 8.050 -6.692 -27.818 1.00 96.88 344 LEU A C 1
ATOM 2726 O O . LEU A 1 344 ? 8.496 -6.880 -26.687 1.00 96.88 344 LEU A O 1
ATOM 2730 N N . GLY A 1 345 ? 7.514 -7.676 -28.543 1.00 97.06 345 GLY A N 1
ATOM 2731 C CA . GLY A 1 345 ? 7.381 -9.056 -28.085 1.00 97.06 345 GLY A CA 1
ATOM 2732 C C . GLY A 1 345 ? 8.719 -9.683 -27.691 1.00 97.06 345 GLY A C 1
ATOM 2733 O O . GLY A 1 345 ? 8.826 -10.294 -26.629 1.00 97.06 345 GLY A O 1
ATOM 2734 N N . LEU A 1 346 ? 9.779 -9.472 -28.479 1.00 95.50 346 LEU A N 1
ATOM 2735 C CA . LEU A 1 346 ? 11.126 -9.943 -28.142 1.00 95.50 346 LEU A CA 1
ATOM 2736 C C . LEU A 1 346 ? 11.669 -9.311 -26.854 1.00 95.50 346 LEU A C 1
ATOM 2738 O O . LEU A 1 346 ? 12.270 -10.029 -26.049 1.00 95.50 346 LEU A O 1
ATOM 2742 N N . ILE A 1 347 ? 11.463 -8.003 -26.655 1.00 93.19 347 ILE A N 1
ATOM 2743 C CA . ILE A 1 347 ? 11.881 -7.280 -25.441 1.00 93.19 347 ILE A CA 1
ATOM 2744 C C . ILE A 1 347 ? 11.110 -7.802 -24.225 1.00 93.19 347 ILE A C 1
ATOM 2746 O O . ILE A 1 347 ? 11.714 -8.096 -23.190 1.00 93.19 347 ILE A O 1
ATOM 2750 N N . ILE A 1 348 ? 9.790 -7.956 -24.358 1.00 97.25 348 ILE A N 1
ATOM 2751 C CA . ILE A 1 348 ? 8.893 -8.444 -23.305 1.00 97.25 348 ILE A CA 1
ATOM 2752 C C . ILE A 1 348 ? 9.295 -9.854 -22.873 1.00 97.25 348 ILE A C 1
ATOM 2754 O O . ILE A 1 348 ? 9.596 -10.072 -21.699 1.00 97.25 348 ILE A O 1
ATOM 2758 N N . LEU A 1 349 ? 9.379 -10.791 -23.823 1.00 95.25 349 LEU A N 1
ATOM 2759 C CA . LEU A 1 349 ? 9.723 -12.184 -23.541 1.00 95.25 349 LEU A CA 1
ATOM 2760 C C . LEU A 1 349 ? 11.119 -12.307 -22.911 1.00 95.25 349 LEU A C 1
ATOM 2762 O O . LEU A 1 349 ? 11.307 -13.125 -22.017 1.00 95.25 349 LEU A O 1
ATOM 2766 N N . ARG A 1 350 ? 12.085 -11.462 -23.315 1.00 92.88 350 ARG A N 1
ATOM 2767 C CA . ARG A 1 350 ? 13.415 -11.399 -22.672 1.00 92.88 350 ARG A CA 1
ATOM 2768 C C . ARG A 1 350 ? 13.327 -10.964 -21.228 1.00 92.88 350 ARG A C 1
ATOM 2770 O O . ARG A 1 350 ? 13.912 -11.581 -20.348 1.00 92.88 350 ARG A O 1
ATOM 2777 N N . THR A 1 351 ? 12.585 -9.896 -21.000 1.00 84.62 351 THR A N 1
ATOM 2778 C CA . THR A 1 351 ? 12.498 -9.270 -19.688 1.00 84.62 351 THR A CA 1
ATOM 2779 C C . THR A 1 351 ? 11.790 -10.188 -18.688 1.00 84.62 351 THR A C 1
ATOM 2781 O O . THR A 1 351 ? 12.237 -10.306 -17.551 1.00 84.62 351 THR A O 1
ATOM 2784 N N . MET A 1 352 ? 10.738 -10.892 -19.117 1.00 89.00 352 MET A N 1
ATOM 2785 C CA . MET A 1 352 ? 10.015 -11.866 -18.287 1.00 89.00 352 MET A CA 1
ATOM 2786 C C . MET A 1 352 ? 10.847 -13.107 -17.926 1.00 89.00 352 MET A C 1
ATOM 2788 O O . MET A 1 352 ? 10.607 -13.742 -16.896 1.00 89.00 352 MET A O 1
ATOM 2792 N N . GLU A 1 353 ? 11.808 -13.466 -18.775 1.00 82.00 353 GLU A N 1
ATOM 2793 C CA . GLU A 1 353 ? 12.729 -14.578 -18.541 1.00 82.00 353 GLU A CA 1
ATOM 2794 C C . GLU A 1 353 ? 13.852 -14.183 -17.570 1.00 82.00 353 GLU A C 1
ATOM 2796 O O . GLU A 1 353 ? 14.131 -14.914 -16.625 1.00 82.00 353 GLU A O 1
ATOM 2801 N N . GLU A 1 354 ? 14.454 -13.006 -17.760 1.00 67.69 354 GLU A N 1
ATOM 2802 C CA . GLU A 1 354 ? 15.671 -12.590 -17.047 1.00 67.69 354 GLU A CA 1
ATOM 2803 C C . GLU A 1 354 ? 15.418 -11.832 -15.732 1.00 67.69 354 GLU A C 1
ATOM 2805 O O . GLU A 1 354 ? 16.276 -11.834 -14.851 1.00 67.69 354 GLU A O 1
ATOM 2810 N N . LYS A 1 355 ? 14.284 -11.126 -15.603 1.00 65.06 355 LYS A N 1
ATOM 2811 C CA . LYS A 1 355 ? 14.072 -10.095 -14.563 1.00 65.06 355 LYS A CA 1
ATOM 2812 C C . LYS A 1 355 ? 12.726 -10.212 -13.844 1.00 65.06 355 LYS A C 1
ATOM 2814 O O . LYS A 1 355 ? 12.165 -9.204 -13.417 1.00 65.06 355 LYS A O 1
ATOM 2819 N N . ALA A 1 356 ? 12.173 -11.420 -13.757 1.00 77.44 356 ALA A N 1
ATOM 2820 C CA . ALA A 1 356 ? 10.895 -11.639 -13.090 1.00 77.44 356 ALA A CA 1
ATOM 2821 C C . ALA A 1 356 ? 11.037 -11.801 -11.568 1.00 77.44 356 ALA A C 1
ATOM 2823 O O . ALA A 1 356 ? 11.873 -12.567 -11.092 1.00 77.44 356 ALA A O 1
ATOM 2824 N N . VAL A 1 357 ? 10.162 -11.126 -10.823 1.00 78.94 357 VAL A N 1
ATOM 2825 C CA . VAL A 1 357 ? 9.930 -11.313 -9.388 1.00 78.94 357 VAL A CA 1
ATOM 2826 C C . VAL A 1 357 ? 8.678 -12.166 -9.212 1.00 78.94 357 VAL A C 1
ATOM 2828 O O . VAL A 1 357 ? 7.598 -11.790 -9.670 1.00 78.94 357 VAL A O 1
ATOM 2831 N N . GLU A 1 358 ? 8.827 -13.326 -8.576 1.00 83.06 358 GLU A N 1
ATOM 2832 C CA . GLU A 1 358 ? 7.729 -14.262 -8.322 1.00 83.06 358 GLU A CA 1
ATOM 2833 C C . GLU A 1 358 ? 6.993 -13.918 -7.022 1.00 83.06 358 GLU A C 1
ATOM 2835 O O . GLU A 1 358 ? 7.605 -13.559 -6.016 1.00 83.06 358 GLU A O 1
ATOM 2840 N N . VAL A 1 359 ? 5.667 -14.037 -7.050 1.00 83.12 359 VAL A N 1
ATOM 2841 C CA . VAL A 1 359 ? 4.770 -13.778 -5.923 1.00 83.12 359 VAL A CA 1
ATOM 2842 C C . VAL A 1 359 ? 3.775 -14.925 -5.847 1.00 83.12 359 VAL A C 1
ATOM 2844 O O . VAL A 1 359 ? 2.957 -15.116 -6.750 1.00 83.12 359 VAL A O 1
ATOM 2847 N N . ARG A 1 360 ? 3.866 -15.707 -4.771 1.00 82.19 360 ARG A N 1
ATOM 2848 C CA . ARG A 1 360 ? 3.038 -16.907 -4.572 1.00 82.19 360 ARG A CA 1
ATOM 2849 C C . ARG A 1 360 ? 1.739 -16.619 -3.844 1.00 82.19 360 ARG A C 1
ATOM 2851 O O . ARG A 1 360 ? 0.725 -17.251 -4.132 1.00 82.19 360 ARG A O 1
ATOM 2858 N N . GLU A 1 361 ? 1.782 -15.635 -2.957 1.00 82.44 361 GLU A N 1
ATOM 2859 C CA . GLU A 1 361 ? 0.654 -15.181 -2.164 1.00 82.44 361 GLU A CA 1
ATOM 2860 C C . GLU A 1 361 ? 0.553 -13.663 -2.246 1.00 82.44 361 GLU A C 1
ATOM 2862 O O . GLU A 1 361 ? 1.559 -12.951 -2.226 1.00 82.44 361 GLU A O 1
ATOM 2867 N N . ALA A 1 362 ? -0.670 -13.167 -2.380 1.00 86.25 362 ALA A N 1
ATOM 2868 C CA . ALA A 1 362 ? -0.958 -11.747 -2.443 1.00 86.25 362 ALA A CA 1
ATOM 2869 C C . ALA A 1 362 ? -2.369 -11.476 -1.916 1.00 86.25 362 ALA A C 1
ATOM 2871 O O . ALA A 1 362 ? -3.144 -12.393 -1.653 1.00 86.25 362 ALA A O 1
ATOM 2872 N N . GLY A 1 363 ? -2.687 -10.200 -1.761 1.00 89.62 363 GLY A N 1
ATOM 2873 C CA . GLY A 1 363 ? -4.022 -9.716 -1.450 1.00 89.62 363 GLY A CA 1
ATOM 2874 C C . GLY A 1 363 ? -4.342 -8.494 -2.298 1.00 89.62 363 GLY A C 1
ATOM 2875 O O . GLY A 1 363 ? -3.418 -7.870 -2.828 1.00 89.62 363 GLY A O 1
ATOM 2876 N N . ILE A 1 364 ? -5.626 -8.163 -2.448 1.00 93.94 364 ILE A N 1
ATOM 2877 C CA . ILE A 1 364 ? -6.056 -6.991 -3.218 1.00 93.94 364 ILE A CA 1
ATOM 2878 C C . ILE A 1 364 ? -6.420 -5.857 -2.257 1.00 93.94 364 ILE A C 1
ATOM 2880 O O . ILE A 1 364 ? -7.479 -5.876 -1.632 1.00 93.94 364 ILE A O 1
ATOM 2884 N N . ASN A 1 365 ? -5.582 -4.821 -2.200 1.00 93.94 365 ASN A N 1
ATOM 2885 C CA . ASN A 1 365 ? -5.996 -3.520 -1.665 1.00 93.94 365 ASN A CA 1
ATOM 2886 C C . ASN A 1 365 ? -6.616 -2.712 -2.802 1.00 93.94 365 ASN A C 1
ATOM 2888 O O . ASN A 1 365 ? -6.018 -2.628 -3.870 1.00 93.94 365 ASN A O 1
ATOM 2892 N N . LEU A 1 366 ? -7.780 -2.095 -2.598 1.00 96.38 366 LEU A N 1
ATOM 2893 C CA . LEU A 1 366 ? -8.476 -1.327 -3.635 1.00 96.38 366 LEU A CA 1
ATOM 2894 C C . LEU A 1 366 ? -9.045 -0.033 -3.063 1.00 96.38 366 LEU A C 1
ATOM 2896 O O . LEU A 1 366 ? -9.752 -0.035 -2.057 1.00 96.38 366 LEU A O 1
ATOM 2900 N N . ARG A 1 367 ? -8.834 1.064 -3.786 1.00 97.56 367 ARG A N 1
ATOM 2901 C CA . ARG A 1 367 ? -9.539 2.323 -3.589 1.00 97.56 367 ARG A CA 1
ATOM 2902 C C . ARG A 1 367 ? -10.114 2.793 -4.925 1.00 97.56 367 ARG A C 1
ATOM 2904 O O . ARG A 1 367 ? -9.371 3.034 -5.869 1.00 97.56 367 ARG A O 1
ATOM 2911 N N . ALA A 1 368 ? -11.435 2.926 -5.021 1.00 97.88 368 ALA A N 1
ATOM 2912 C CA . ALA A 1 368 ? -12.119 3.357 -6.245 1.00 97.88 368 ALA A CA 1
ATOM 2913 C C . ALA A 1 368 ? -13.183 4.409 -5.945 1.00 97.88 368 ALA A C 1
ATOM 2915 O O . ALA A 1 368 ? -13.926 4.269 -4.971 1.00 97.88 368 ALA A O 1
ATOM 2916 N N . LYS A 1 369 ? -13.279 5.446 -6.784 1.00 97.75 369 LYS A N 1
ATOM 2917 C CA . LYS A 1 369 ? -14.177 6.577 -6.534 1.00 97.75 369 LYS A CA 1
ATOM 2918 C C . LYS A 1 369 ? -14.695 7.221 -7.817 1.00 97.75 369 LYS A C 1
ATOM 2920 O O . LYS A 1 369 ? -13.931 7.502 -8.741 1.00 97.75 369 LYS A O 1
ATOM 2925 N N . THR A 1 370 ? -15.989 7.534 -7.835 1.00 97.81 370 THR A N 1
ATOM 2926 C CA . THR A 1 370 ? -16.600 8.428 -8.833 1.00 97.81 370 THR A CA 1
ATOM 2927 C C . THR A 1 370 ? -16.506 9.889 -8.406 1.00 97.81 370 THR A C 1
ATOM 2929 O O . THR A 1 370 ? -16.768 10.213 -7.248 1.00 97.81 370 THR A O 1
ATOM 2932 N N . PHE A 1 371 ? -16.242 10.790 -9.349 1.00 95.88 371 PHE A N 1
ATOM 2933 C CA . PHE A 1 371 ? -16.206 12.239 -9.115 1.00 95.88 371 PHE A CA 1
ATOM 2934 C C . PHE A 1 371 ? -16.661 13.023 -10.355 1.00 95.88 371 PHE A C 1
ATOM 2936 O O . PHE A 1 371 ? -16.903 12.458 -11.423 1.00 95.88 371 PHE A O 1
ATOM 2943 N N . GLU A 1 372 ? -16.847 14.337 -10.210 1.00 95.56 372 GLU A N 1
ATOM 2944 C CA . GLU A 1 372 ? -17.348 15.205 -11.281 1.00 95.56 372 GLU A CA 1
ATOM 2945 C C . GLU A 1 372 ? -16.280 16.175 -11.790 1.00 95.56 372 GLU A C 1
ATOM 2947 O O . GLU A 1 372 ? -15.643 16.881 -11.008 1.00 95.56 372 GLU A O 1
ATOM 2952 N N . LEU A 1 373 ? -16.176 16.310 -13.113 1.00 96.12 373 LEU A N 1
ATOM 2953 C CA . LEU A 1 373 ? -15.303 17.277 -13.775 1.00 96.12 373 LEU A CA 1
ATOM 2954 C C . LEU A 1 373 ? -16.124 18.318 -14.557 1.00 96.12 373 LEU A C 1
ATOM 2956 O O . LEU A 1 373 ? -17.118 17.979 -15.212 1.00 96.12 373 LEU A O 1
ATOM 2960 N N . PRO A 1 374 ? -15.744 19.609 -14.520 1.00 95.69 374 PRO A N 1
ATOM 2961 C CA . PRO A 1 374 ? -16.452 20.651 -15.249 1.00 95.69 374 PRO A CA 1
ATOM 2962 C C . PRO A 1 374 ? -16.176 20.558 -16.754 1.00 95.69 374 PRO A C 1
ATOM 2964 O O . PRO A 1 374 ? -15.041 20.702 -17.202 1.00 95.69 374 PRO A O 1
ATOM 2967 N N . LEU A 1 375 ? -17.230 20.460 -17.562 1.00 94.19 375 LEU A N 1
ATOM 2968 C CA . LEU A 1 375 ? -17.110 20.528 -19.012 1.00 94.19 375 LEU A CA 1
ATOM 2969 C C . LEU A 1 375 ? -17.092 21.995 -19.458 1.00 94.19 375 LEU A C 1
ATOM 2971 O O . LEU A 1 375 ? -18.139 22.644 -19.521 1.00 94.19 375 LEU A O 1
ATOM 2975 N N . LYS A 1 376 ? -15.918 22.556 -19.771 1.00 93.88 376 LYS A N 1
ATOM 2976 C CA . LYS A 1 376 ? -15.748 23.938 -20.272 1.00 93.88 376 LYS A CA 1
ATOM 2977 C C . LYS A 1 376 ? -15.756 24.043 -21.795 1.00 93.88 376 LYS A C 1
ATOM 2979 O O . LYS A 1 376 ? -16.151 25.089 -22.315 1.00 93.88 376 LYS A O 1
ATOM 2984 N N . ASN A 1 377 ? -15.376 22.978 -22.489 1.00 93.31 377 ASN A N 1
ATOM 2985 C CA . ASN A 1 377 ? -15.293 22.946 -23.943 1.00 93.31 377 ASN A CA 1
ATOM 2986 C C . ASN A 1 377 ? -16.661 23.158 -24.613 1.00 93.31 377 ASN A C 1
ATOM 2988 O O . ASN A 1 377 ? -17.611 22.408 -24.396 1.00 93.31 377 ASN A O 1
ATOM 2992 N N . LYS A 1 378 ? -16.772 24.208 -25.435 1.00 92.38 378 LYS A N 1
ATOM 2993 C CA . LYS A 1 378 ? -18.032 24.583 -26.096 1.00 92.38 378 LYS A CA 1
ATOM 2994 C C . LYS A 1 378 ? -18.445 23.596 -27.188 1.00 92.38 378 LYS A C 1
ATOM 2996 O O . LYS A 1 378 ? -19.643 23.412 -27.379 1.00 92.38 378 LYS A O 1
ATOM 3001 N N . LEU A 1 379 ? -17.482 22.984 -27.878 1.00 90.88 379 LEU A N 1
ATOM 3002 C CA . LEU A 1 379 ? -17.756 22.017 -28.939 1.00 90.88 379 LEU A CA 1
ATOM 3003 C C . LEU A 1 379 ? -18.294 20.720 -28.349 1.00 90.88 379 LEU A C 1
ATOM 3005 O O . LEU A 1 379 ? -19.333 20.257 -28.795 1.00 90.88 379 LEU A O 1
ATOM 3009 N N . PHE A 1 380 ? -17.687 20.215 -27.275 1.00 92.12 380 PHE A N 1
ATOM 3010 C CA . PHE A 1 380 ? -18.186 19.024 -26.577 1.00 92.12 380 PHE A CA 1
ATOM 3011 C C . PHE A 1 380 ? -19.590 19.247 -25.996 1.00 92.12 380 PHE A C 1
ATOM 3013 O O . PHE A 1 380 ? -20.452 18.380 -26.105 1.00 92.12 380 PHE A O 1
ATOM 3020 N N . ARG A 1 381 ? -19.871 20.440 -25.446 1.00 91.69 381 ARG A N 1
ATOM 3021 C CA . ARG A 1 381 ? -21.233 20.800 -25.001 1.00 91.69 381 ARG A CA 1
ATOM 3022 C C . ARG A 1 381 ? -22.238 20.777 -26.148 1.00 91.69 381 ARG A C 1
ATOM 3024 O O . ARG A 1 381 ? -23.352 20.295 -25.971 1.00 91.69 381 ARG A O 1
ATOM 3031 N N . LEU A 1 382 ? -21.863 21.327 -27.304 1.00 91.50 382 LEU A N 1
ATOM 3032 C CA . LEU A 1 382 ? -22.721 21.331 -28.484 1.00 91.50 382 LEU A CA 1
ATOM 3033 C C . LEU A 1 382 ? -22.933 19.908 -29.011 1.00 91.50 382 LEU A C 1
ATOM 3035 O O . LEU A 1 382 ? -24.074 19.535 -29.257 1.00 91.50 382 LEU A O 1
ATOM 3039 N N . ALA A 1 383 ? -21.863 19.121 -29.125 1.00 91.38 383 ALA A N 1
ATOM 3040 C CA . ALA A 1 383 ? -21.889 17.734 -29.571 1.00 91.38 383 ALA A CA 1
ATOM 3041 C C . ALA A 1 383 ? -22.795 16.868 -28.681 1.00 91.38 383 ALA A C 1
ATOM 3043 O O . ALA A 1 383 ? -23.647 16.148 -29.197 1.00 91.38 383 ALA A O 1
ATOM 3044 N N . ALA A 1 384 ? -22.695 17.009 -27.356 1.00 90.56 384 ALA A N 1
ATOM 3045 C CA . ALA A 1 384 ? -23.600 16.349 -26.417 1.00 90.56 384 ALA A CA 1
ATOM 3046 C C . ALA A 1 384 ? -25.055 16.828 -26.587 1.00 90.56 384 ALA A C 1
ATOM 3048 O O . ALA A 1 384 ? -25.974 16.017 -26.661 1.00 90.56 384 ALA A O 1
ATOM 3049 N N . ALA A 1 385 ? -25.290 18.140 -26.719 1.00 90.50 385 ALA A N 1
ATOM 3050 C CA . ALA A 1 385 ? -26.640 18.689 -26.879 1.00 90.50 385 ALA A CA 1
ATOM 3051 C C . ALA A 1 385 ? -27.331 18.218 -28.171 1.00 90.50 385 ALA A C 1
ATOM 3053 O O . ALA A 1 385 ? -28.524 17.916 -28.156 1.00 90.50 385 ALA A O 1
ATOM 3054 N N . ILE A 1 386 ? -26.611 18.121 -29.292 1.00 91.94 386 ILE A N 1
ATOM 3055 C CA . ILE A 1 386 ? -27.197 17.653 -30.560 1.00 91.94 386 ILE A CA 1
ATOM 3056 C C . ILE A 1 386 ? -27.287 16.121 -30.657 1.00 91.94 386 ILE A C 1
ATOM 3058 O O . ILE A 1 386 ? -27.926 15.618 -31.581 1.00 91.94 386 ILE A O 1
ATOM 3062 N N . GLY A 1 387 ? -26.711 15.393 -29.693 1.00 88.38 387 GLY A N 1
ATOM 3063 C CA . GLY A 1 387 ? -26.699 13.928 -29.659 1.00 88.38 387 GLY A CA 1
ATOM 3064 C C . GLY A 1 387 ? -25.628 13.298 -30.554 1.00 88.38 387 GLY A C 1
ATOM 3065 O O . GLY A 1 387 ? -25.789 12.155 -30.969 1.00 88.38 387 GLY A O 1
ATOM 3066 N N . LEU A 1 388 ? -24.563 14.043 -30.876 1.00 91.69 388 LEU A N 1
ATOM 3067 C CA . LEU A 1 388 ? -23.403 13.540 -31.618 1.00 91.69 388 LEU A CA 1
ATOM 3068 C C . LEU A 1 388 ? -22.551 12.616 -30.735 1.00 91.69 388 LEU A C 1
ATOM 3070 O O . LEU A 1 388 ? -22.206 11.517 -31.155 1.00 91.69 388 LEU A O 1
ATOM 3074 N N . MET A 1 389 ? -22.272 13.062 -29.505 1.00 87.81 389 MET A N 1
ATOM 3075 C CA . MET A 1 389 ? -21.555 12.299 -28.480 1.00 87.81 389 MET A CA 1
ATOM 3076 C C . MET A 1 389 ? -22.527 11.813 -27.414 1.00 87.81 389 MET A C 1
ATOM 3078 O O . MET A 1 389 ? -23.3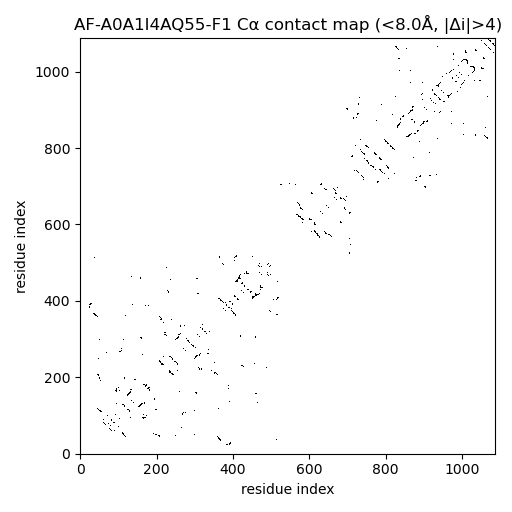73 12.575 -26.941 1.00 87.81 389 MET A O 1
ATOM 3082 N N . ASP A 1 390 ? -22.337 10.581 -26.950 1.00 82.12 390 ASP A N 1
ATOM 3083 C CA . ASP A 1 390 ? -23.164 9.985 -25.898 1.00 82.12 390 ASP A CA 1
ATOM 3084 C C . ASP A 1 390 ? -22.749 10.403 -24.471 1.00 82.12 390 ASP A C 1
ATOM 3086 O O . ASP A 1 390 ? -22.916 9.645 -23.516 1.00 82.12 390 ASP A O 1
ATOM 3090 N N . ALA A 1 391 ? -22.206 11.613 -24.316 1.00 76.50 391 ALA A N 1
ATOM 3091 C CA . ALA A 1 391 ? -21.723 12.150 -23.048 1.00 76.50 391 ALA A CA 1
ATOM 3092 C C . ALA A 1 391 ? -22.883 12.737 -22.224 1.00 76.50 391 ALA A C 1
ATOM 3094 O O . ALA A 1 391 ? -23.419 13.797 -22.560 1.00 76.50 391 ALA A O 1
ATOM 3095 N N . ASP A 1 392 ? -23.276 12.056 -21.148 1.00 82.94 392 ASP A N 1
ATOM 3096 C CA . ASP A 1 392 ? -24.277 12.568 -20.213 1.00 82.94 392 ASP A CA 1
ATOM 3097 C C . ASP A 1 392 ? -23.691 13.565 -19.199 1.00 82.94 392 ASP A C 1
ATOM 3099 O O . ASP A 1 392 ? -22.476 13.724 -19.057 1.00 82.94 392 ASP A O 1
ATOM 3103 N N . MET A 1 393 ? -24.584 14.301 -18.528 1.00 86.81 393 MET A N 1
ATOM 3104 C CA . MET A 1 393 ? -24.240 15.342 -17.561 1.00 86.81 393 MET A CA 1
ATOM 3105 C C . MET A 1 393 ? -24.988 15.117 -16.244 1.00 86.81 393 MET A C 1
ATOM 3107 O O . MET A 1 393 ? -26.221 15.076 -16.215 1.00 86.81 393 MET A O 1
ATOM 3111 N N . THR A 1 394 ? -24.254 15.045 -15.134 1.00 80.44 394 THR A N 1
ATOM 3112 C CA . THR A 1 394 ? -24.797 14.863 -13.770 1.00 80.44 394 THR A CA 1
ATOM 3113 C C . THR A 1 394 ? -25.291 16.154 -13.123 1.00 80.44 394 THR A C 1
ATOM 3115 O O . THR A 1 394 ? -26.044 16.136 -12.151 1.00 80.44 394 THR A O 1
ATOM 3118 N N . GLY A 1 395 ? -24.932 17.294 -13.710 1.00 80.44 395 GLY A N 1
ATOM 3119 C CA . GLY A 1 395 ? -25.373 18.625 -13.315 1.00 80.44 395 GLY A CA 1
ATOM 3120 C C . GLY A 1 395 ? -25.235 19.616 -14.467 1.00 80.44 395 GLY A C 1
ATOM 3121 O O . GLY A 1 395 ? -25.046 19.236 -15.622 1.00 80.44 395 GLY A O 1
ATOM 3122 N N . TRP A 1 396 ? -25.313 20.917 -14.175 1.00 81.12 396 TRP A N 1
ATOM 3123 C CA . TRP A 1 396 ? -25.117 21.933 -15.212 1.00 81.12 396 TRP A CA 1
ATOM 3124 C C . TRP A 1 396 ? -23.663 21.937 -15.713 1.00 81.12 396 TRP A C 1
ATOM 3126 O O . TRP A 1 396 ? -22.781 22.505 -15.069 1.00 81.12 396 TRP A O 1
ATOM 3136 N N . MET A 1 397 ? -23.437 21.338 -16.889 1.00 87.31 397 MET A N 1
ATOM 3137 C CA . MET A 1 397 ? -22.147 21.296 -17.596 1.00 87.31 397 MET A CA 1
ATOM 3138 C C . MET A 1 397 ? -21.026 20.600 -16.805 1.00 87.31 397 MET A C 1
ATOM 3140 O O . MET A 1 397 ? -19.902 21.105 -16.737 1.00 87.31 397 MET A O 1
ATOM 3144 N N . LYS A 1 398 ? -21.333 19.446 -16.207 1.00 91.94 398 LYS A N 1
ATOM 3145 C CA . LYS A 1 398 ? -20.374 18.572 -15.520 1.00 91.94 398 LYS A CA 1
ATOM 3146 C C . LYS A 1 398 ? -20.504 17.136 -16.027 1.00 91.94 398 LYS A C 1
ATOM 3148 O O . LYS A 1 398 ? -21.634 16.681 -16.189 1.00 91.94 398 LYS A O 1
ATOM 3153 N N . LYS A 1 399 ? -19.379 16.440 -16.207 1.00 91.88 399 LYS A N 1
ATOM 3154 C CA . LYS A 1 399 ? -19.335 14.991 -16.460 1.00 91.88 399 LYS A CA 1
ATOM 3155 C C . LYS A 1 399 ? -18.985 14.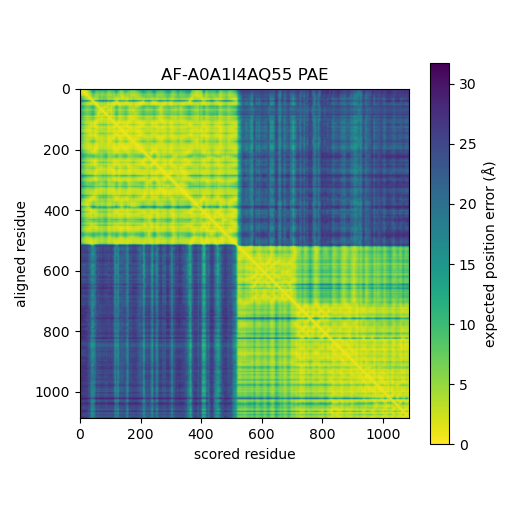250 -15.173 1.00 91.88 399 LYS A C 1
ATOM 3157 O O . LYS A 1 399 ? -18.077 14.681 -14.464 1.00 91.88 399 LYS A O 1
ATOM 3162 N N . ARG A 1 400 ? -19.654 13.125 -14.918 1.00 94.75 400 ARG A N 1
ATO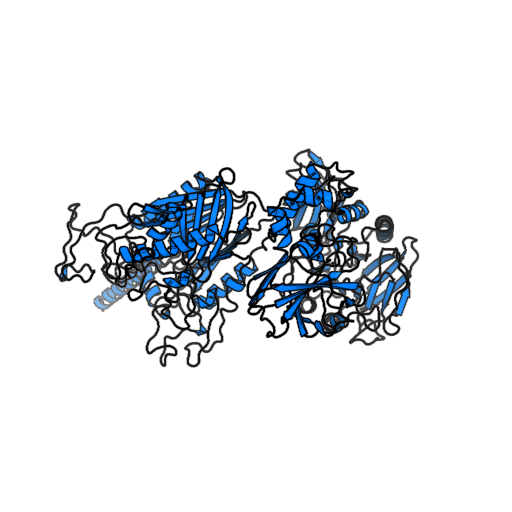M 3163 C CA . ARG A 1 400 ? -19.164 12.112 -13.974 1.00 94.75 400 ARG A CA 1
ATOM 3164 C C . ARG A 1 400 ? -18.086 11.291 -14.660 1.00 94.75 400 ARG A C 1
ATOM 3166 O O . ARG A 1 400 ? -18.248 10.924 -15.820 1.00 94.75 400 ARG A O 1
ATOM 3173 N N . THR A 1 401 ? -17.026 11.019 -13.924 1.00 96.31 401 THR A N 1
ATOM 3174 C CA . THR A 1 401 ? -15.964 10.099 -14.305 1.00 96.31 401 THR A CA 1
ATOM 3175 C C . THR A 1 401 ? -15.544 9.296 -13.077 1.00 96.31 401 THR A C 1
ATOM 3177 O O . THR A 1 401 ? -16.126 9.452 -11.995 1.00 96.31 401 THR A O 1
ATOM 3180 N N . GLU A 1 402 ? -14.570 8.416 -13.242 1.00 96.69 402 GLU A N 1
ATOM 3181 C CA . GLU A 1 402 ? -14.171 7.470 -12.214 1.00 96.69 402 GLU A CA 1
ATOM 3182 C C . GLU A 1 402 ? -12.696 7.111 -12.344 1.00 96.69 402 GLU A C 1
ATOM 3184 O O . GLU A 1 402 ? -12.158 7.041 -13.448 1.00 96.69 402 GLU A O 1
ATOM 3189 N N . ALA A 1 403 ? -12.061 6.851 -11.208 1.00 98.31 403 ALA A N 1
ATOM 3190 C CA . ALA A 1 403 ? -10.722 6.297 -11.148 1.00 98.31 403 ALA A CA 1
ATOM 3191 C C . ALA A 1 403 ? -10.617 5.291 -10.002 1.00 98.31 403 ALA A C 1
ATOM 3193 O O . ALA A 1 403 ? -11.384 5.318 -9.035 1.00 98.31 403 ALA A O 1
ATOM 3194 N N . ALA A 1 404 ? -9.639 4.408 -10.124 1.00 98.44 404 ALA A N 1
ATOM 3195 C CA . ALA A 1 404 ? -9.270 3.452 -9.102 1.00 98.44 404 ALA A CA 1
ATOM 3196 C C . ALA A 1 404 ? -7.758 3.284 -9.017 1.00 98.44 404 ALA A C 1
ATOM 3198 O O . ALA A 1 404 ? -7.045 3.365 -10.022 1.00 98.44 404 ALA A O 1
ATOM 3199 N N . VAL A 1 405 ? -7.305 2.987 -7.808 1.00 98.56 405 VAL A N 1
ATOM 3200 C CA . VAL A 1 405 ? -5.957 2.530 -7.506 1.00 98.56 405 VAL A CA 1
ATOM 3201 C C . VAL A 1 405 ? -6.057 1.225 -6.736 1.00 98.56 405 VAL A C 1
ATOM 3203 O O . VAL A 1 405 ? -6.973 1.035 -5.934 1.00 98.56 405 VAL A O 1
ATOM 3206 N N . TRP A 1 406 ? -5.147 0.300 -6.995 1.00 97.81 406 TRP A N 1
ATOM 3207 C CA . TRP A 1 406 ? -5.081 -0.954 -6.254 1.00 97.81 406 TRP A CA 1
ATOM 3208 C C . TRP A 1 406 ? -3.647 -1.449 -6.166 1.00 97.81 406 TRP A C 1
ATOM 3210 O O . TRP A 1 406 ? -2.774 -0.989 -6.906 1.00 97.81 406 TRP A O 1
ATOM 3220 N N . SER A 1 407 ? -3.402 -2.398 -5.274 1.00 94.88 407 SER A N 1
ATOM 3221 C CA . SER A 1 407 ? -2.114 -3.072 -5.174 1.00 94.88 407 SER A CA 1
ATOM 3222 C C . SER A 1 407 ? -2.276 -4.572 -4.974 1.00 94.88 407 SER A C 1
ATOM 3224 O O . SER A 1 407 ? -3.263 -5.037 -4.402 1.00 94.88 407 SER A O 1
ATOM 3226 N N . ILE A 1 408 ? -1.318 -5.320 -5.528 1.00 92.62 408 ILE A N 1
ATOM 3227 C CA . ILE A 1 408 ? -1.215 -6.781 -5.450 1.00 92.62 408 ILE A CA 1
ATOM 3228 C C . ILE A 1 408 ? 0.269 -7.121 -5.338 1.00 92.62 408 ILE A C 1
ATOM 3230 O O . ILE A 1 408 ? 1.031 -6.931 -6.288 1.00 92.62 408 ILE A O 1
ATOM 3234 N N . GLY A 1 409 ? 0.693 -7.610 -4.172 1.00 86.88 409 GLY A N 1
ATOM 3235 C CA . GLY A 1 409 ? 2.104 -7.893 -3.911 1.00 86.88 409 GLY A CA 1
ATOM 3236 C C . GLY A 1 409 ? 2.988 -6.649 -4.130 1.00 86.88 409 GLY A C 1
ATOM 3237 O O . GLY A 1 409 ? 2.716 -5.614 -3.527 1.00 86.88 409 GLY A O 1
ATOM 3238 N N . PRO A 1 410 ? 4.029 -6.701 -4.989 1.00 85.50 410 PRO A N 1
ATOM 3239 C CA . PRO A 1 410 ? 4.962 -5.598 -5.197 1.00 85.50 410 PRO A CA 1
ATOM 3240 C C . PRO A 1 410 ? 4.458 -4.621 -6.263 1.00 85.50 410 PRO A C 1
ATOM 3242 O O . PRO A 1 410 ? 5.200 -3.722 -6.661 1.00 85.50 410 PRO A O 1
ATOM 3245 N N . ALA A 1 411 ? 3.247 -4.825 -6.788 1.00 94.50 411 ALA A N 1
ATOM 3246 C CA . ALA A 1 411 ? 2.699 -4.041 -7.876 1.00 94.50 411 ALA A CA 1
ATOM 3247 C C . ALA A 1 411 ? 1.617 -3.078 -7.390 1.00 94.50 411 ALA A C 1
ATOM 3249 O O . ALA A 1 411 ? 0.660 -3.478 -6.726 1.00 94.50 411 ALA A O 1
ATOM 3250 N N . GLY A 1 412 ? 1.763 -1.814 -7.779 1.00 96.75 412 GLY A N 1
ATOM 3251 C CA . GLY A 1 412 ? 0.756 -0.773 -7.633 1.00 96.75 412 GLY A CA 1
ATOM 3252 C C . GLY A 1 412 ? 0.161 -0.419 -8.991 1.00 96.75 412 GLY A C 1
ATOM 3253 O O . GLY A 1 412 ? 0.866 -0.365 -10.001 1.00 96.75 412 GLY A O 1
ATOM 3254 N N . PHE A 1 413 ? -1.136 -0.147 -9.016 1.00 98.44 413 PHE A N 1
ATOM 3255 C CA . PHE A 1 413 ? -1.890 0.165 -10.220 1.00 98.44 413 PHE A CA 1
ATOM 3256 C C . PHE A 1 413 ? -2.671 1.456 -10.020 1.00 98.44 413 PHE A C 1
ATOM 3258 O O . PHE A 1 413 ? -3.291 1.661 -8.978 1.00 98.44 413 PHE A O 1
ATOM 3265 N N . ILE A 1 414 ? -2.664 2.310 -11.037 1.00 98.62 414 ILE A N 1
ATOM 3266 C CA . ILE A 1 414 ? -3.482 3.517 -11.107 1.00 98.62 414 ILE A CA 1
ATOM 3267 C C . ILE A 1 414 ? -4.208 3.548 -12.443 1.00 98.62 414 ILE A C 1
ATOM 3269 O O . ILE A 1 414 ? -3.608 3.333 -13.494 1.00 98.62 414 ILE A O 1
ATOM 3273 N N . THR A 1 415 ? -5.503 3.830 -12.398 1.00 98.69 415 THR A N 1
ATOM 3274 C CA . THR A 1 415 ? -6.318 4.070 -13.590 1.00 98.69 415 THR A CA 1
ATOM 3275 C C . THR A 1 415 ? -6.667 5.538 -13.708 1.00 98.69 415 THR A C 1
ATOM 3277 O O . THR A 1 415 ? -6.919 6.207 -12.706 1.00 98.69 415 THR A O 1
ATOM 3280 N N . PHE A 1 416 ? -6.710 6.036 -14.937 1.00 98.25 416 PHE A N 1
ATOM 3281 C CA . PHE A 1 416 ? -7.180 7.383 -15.219 1.00 98.25 416 PHE A CA 1
ATOM 3282 C C . PHE A 1 416 ? -8.033 7.413 -16.494 1.00 98.25 416 PHE A C 1
ATOM 3284 O O . PHE A 1 416 ? -7.740 6.689 -17.453 1.00 98.25 416 PHE A O 1
ATOM 3291 N N . PRO A 1 417 ? -9.093 8.240 -16.508 1.00 97.81 417 PRO A N 1
ATOM 3292 C CA . PRO A 1 417 ? -9.919 8.427 -17.690 1.00 97.81 417 PRO A CA 1
ATOM 3293 C C . PRO A 1 417 ? -9.164 9.235 -18.746 1.00 97.81 417 PRO A C 1
ATOM 3295 O O . PRO A 1 417 ? -8.339 10.075 -18.396 1.00 97.81 417 PRO A O 1
ATOM 3298 N N . GLY A 1 418 ? -9.494 9.040 -20.021 1.00 96.75 418 GLY A N 1
ATOM 3299 C CA . GLY A 1 418 ? -8.945 9.824 -21.131 1.00 96.75 418 GLY A CA 1
ATOM 3300 C C . GLY A 1 418 ? -7.420 9.756 -21.292 1.00 96.75 418 GLY A C 1
ATOM 3301 O O . GLY A 1 418 ? -6.731 8.869 -20.775 1.00 96.75 418 GLY A O 1
ATOM 3302 N N . GLU A 1 419 ? -6.896 10.726 -22.038 1.00 97.50 419 GLU A N 1
ATOM 3303 C CA . GLU A 1 419 ? -5.510 10.762 -22.500 1.00 97.50 419 GLU A CA 1
ATOM 3304 C C . GLU A 1 419 ? -4.646 11.642 -21.582 1.00 97.50 419 GLU A C 1
ATOM 3306 O O . GLU A 1 419 ? -4.476 12.852 -21.786 1.00 97.50 419 GLU A O 1
ATOM 3311 N N . LEU A 1 420 ? -4.112 11.029 -20.522 1.00 97.69 420 LEU A N 1
ATOM 3312 C CA . LEU A 1 420 ? -3.263 11.712 -19.546 1.00 97.69 420 LEU A CA 1
ATOM 3313 C C . LEU A 1 420 ? -1.912 12.104 -20.147 1.00 97.69 420 LEU A C 1
ATOM 3315 O O . LEU A 1 420 ? -1.231 11.276 -20.754 1.00 97.69 420 LEU A O 1
ATOM 3319 N N . TYR A 1 421 ? -1.504 13.353 -19.932 1.00 96.31 421 TYR A N 1
ATOM 3320 C CA . TYR A 1 421 ? -0.164 13.812 -20.275 1.00 96.31 421 TYR A CA 1
ATOM 3321 C C . TYR A 1 421 ? 0.902 13.113 -19.406 1.00 96.31 421 TYR A C 1
ATOM 3323 O O . TYR A 1 421 ? 0.737 13.019 -18.183 1.00 96.31 421 TYR A O 1
ATOM 3331 N N . PRO A 1 422 ? 1.991 12.616 -20.010 1.00 95.31 422 PRO A N 1
ATOM 3332 C CA . PRO A 1 422 ? 2.988 11.775 -19.352 1.00 95.31 422 PRO A CA 1
ATOM 3333 C C . PRO A 1 422 ? 3.719 12.512 -18.231 1.00 95.31 422 PRO A C 1
ATOM 3335 O O . PRO A 1 422 ? 4.126 11.874 -17.265 1.00 95.31 422 PRO A O 1
ATOM 3338 N N . GLU A 1 423 ? 3.814 13.840 -18.286 1.00 93.75 423 GLU A N 1
ATOM 3339 C CA . GLU A 1 423 ? 4.429 14.657 -17.241 1.00 93.75 423 GLU A CA 1
ATOM 3340 C C . GLU A 1 423 ? 3.680 14.591 -15.908 1.00 93.75 423 GLU A C 1
ATOM 3342 O O . GLU A 1 423 ? 4.298 14.719 -14.854 1.00 93.75 423 GLU A O 1
ATOM 3347 N N . ILE A 1 424 ? 2.362 14.364 -15.937 1.00 97.31 424 ILE A N 1
ATOM 3348 C CA . ILE A 1 424 ? 1.547 14.208 -14.722 1.00 97.31 424 ILE A CA 1
ATOM 3349 C C . ILE A 1 424 ? 1.882 12.879 -14.035 1.00 97.31 424 ILE A C 1
ATOM 3351 O O . ILE A 1 424 ? 1.927 12.788 -12.807 1.00 97.31 424 ILE A O 1
ATOM 3355 N N . LEU A 1 425 ? 2.122 11.833 -14.829 1.00 96.62 425 LEU A N 1
ATOM 3356 C CA . LEU A 1 425 ? 2.422 10.502 -14.314 1.00 96.62 425 LEU A CA 1
ATOM 3357 C C . LEU A 1 425 ? 3.898 10.359 -13.918 1.00 96.62 425 LEU A C 1
ATOM 3359 O O . LEU A 1 425 ? 4.182 9.822 -12.853 1.00 96.62 425 LEU A O 1
ATOM 3363 N N . ASN A 1 426 ? 4.814 10.855 -14.754 1.00 88.69 426 ASN A N 1
ATOM 3364 C CA . ASN A 1 426 ? 6.257 10.586 -14.691 1.00 88.69 426 ASN A CA 1
ATOM 3365 C C . ASN A 1 426 ? 7.109 11.792 -14.281 1.00 88.69 426 ASN A C 1
ATOM 3367 O O . ASN A 1 426 ? 8.311 11.644 -14.078 1.00 88.69 426 ASN A O 1
ATOM 3371 N N . GLY A 1 427 ? 6.506 12.974 -14.165 1.00 85.69 427 GLY A N 1
ATOM 3372 C CA . GLY A 1 427 ? 7.202 14.219 -13.867 1.00 85.69 427 GLY A CA 1
ATOM 3373 C C . GLY A 1 427 ? 7.661 14.971 -15.105 1.00 85.69 427 GLY A C 1
ATOM 3374 O O . GLY A 1 427 ? 7.598 14.481 -16.225 1.00 85.69 427 GLY A O 1
ATOM 3375 N N . GLY A 1 428 ? 8.119 16.203 -14.894 1.00 85.12 428 GLY A N 1
ATOM 3376 C CA . GLY A 1 428 ? 8.468 17.118 -15.985 1.00 85.12 428 GLY A CA 1
ATOM 3377 C C . GLY A 1 428 ? 7.399 18.168 -16.290 1.00 85.12 428 GLY A C 1
ATOM 3378 O O . GLY A 1 428 ? 7.485 18.827 -17.322 1.00 85.12 428 GLY A O 1
ATOM 3379 N N . VAL A 1 429 ? 6.424 18.375 -15.395 1.00 89.75 429 VAL A N 1
ATOM 3380 C CA . VAL A 1 429 ? 5.471 19.489 -15.510 1.00 89.75 429 VAL A CA 1
ATOM 3381 C C . VAL A 1 429 ? 6.233 20.810 -15.418 1.00 89.75 429 VAL A C 1
ATOM 3383 O O . VAL A 1 429 ? 6.898 21.096 -14.420 1.00 89.75 429 VAL A O 1
ATOM 3386 N N . VAL A 1 430 ? 6.125 21.639 -16.456 1.00 89.12 430 VAL A N 1
ATOM 3387 C CA . VAL A 1 430 ? 6.833 22.926 -16.541 1.00 89.12 430 VAL A CA 1
ATOM 3388 C C . VAL A 1 430 ? 5.884 24.120 -16.495 1.00 89.12 430 VAL A C 1
ATOM 3390 O O . VAL A 1 430 ? 4.685 24.025 -16.761 1.00 89.12 430 VAL A O 1
ATOM 3393 N N . ALA A 1 431 ? 6.444 25.287 -16.182 1.00 90.62 431 ALA A N 1
ATOM 3394 C CA . ALA A 1 431 ? 5.739 26.563 -16.156 1.00 90.62 431 ALA A CA 1
ATOM 3395 C C . ALA A 1 431 ? 6.564 27.650 -16.866 1.00 90.62 431 ALA A C 1
ATOM 3397 O O . ALA A 1 431 ? 7.148 28.538 -16.242 1.00 90.62 431 ALA A O 1
ATOM 3398 N N . LEU A 1 432 ? 6.621 27.575 -18.198 1.00 88.88 432 LEU A N 1
ATOM 3399 C CA . LEU A 1 432 ? 7.406 28.497 -19.025 1.00 88.88 432 LEU A CA 1
ATOM 3400 C C . LEU A 1 432 ? 6.844 29.942 -19.008 1.00 88.88 432 LEU A C 1
ATOM 3402 O O . LEU A 1 432 ? 5.638 30.139 -18.807 1.00 88.88 432 LEU A O 1
ATOM 3406 N N . PRO A 1 433 ? 7.686 30.980 -19.195 1.00 86.38 433 PRO A N 1
ATOM 3407 C CA . PRO A 1 433 ? 7.229 32.368 -19.310 1.00 86.38 433 PRO A CA 1
ATOM 3408 C C . PRO A 1 433 ? 6.292 32.582 -20.510 1.00 86.38 433 PRO A C 1
ATOM 3410 O O . PRO A 1 433 ? 6.530 32.040 -21.581 1.00 86.38 433 PRO A O 1
ATOM 3413 N N . GLY A 1 434 ? 5.255 33.412 -20.347 1.00 84.00 434 GLY A N 1
ATOM 3414 C CA . GLY A 1 434 ? 4.309 33.759 -21.425 1.00 84.00 434 GLY A CA 1
ATOM 3415 C C . GLY A 1 434 ? 3.055 32.878 -21.526 1.00 84.00 434 GLY A C 1
ATOM 3416 O O . GLY A 1 434 ? 2.195 33.166 -22.346 1.00 84.00 434 GLY A O 1
ATOM 3417 N N . ARG A 1 435 ? 2.933 31.851 -20.675 1.00 88.31 435 ARG A N 1
ATOM 3418 C CA . ARG A 1 435 ? 1.799 30.907 -20.618 1.00 88.31 435 ARG A CA 1
ATOM 3419 C C . ARG A 1 435 ? 0.445 31.562 -20.323 1.00 88.31 435 ARG A C 1
ATOM 3421 O O . ARG A 1 435 ? 0.375 32.558 -19.600 1.00 88.31 435 ARG A O 1
ATOM 3428 N N . ASP A 1 436 ? -0.637 30.931 -20.788 1.00 91.75 436 ASP A N 1
ATOM 3429 C CA . ASP A 1 436 ? -2.011 31.433 -20.613 1.00 91.75 436 ASP A CA 1
ATOM 3430 C C . ASP A 1 436 ? -2.450 31.522 -19.148 1.00 91.75 436 ASP A C 1
ATOM 3432 O O . ASP A 1 436 ? -3.220 32.416 -18.775 1.00 91.75 436 ASP A O 1
ATOM 3436 N N . PHE A 1 437 ? -1.989 30.580 -18.323 1.00 91.94 437 PHE A N 1
ATOM 3437 C CA . PHE A 1 437 ? -2.260 30.547 -16.891 1.00 91.94 437 PHE A CA 1
ATOM 3438 C C . PHE A 1 437 ? -0.944 30.721 -16.134 1.00 91.94 437 PHE A C 1
ATOM 3440 O O . PHE A 1 437 ? -0.156 29.776 -16.066 1.00 91.94 437 PHE A O 1
ATOM 3447 N N . PRO A 1 438 ? -0.692 31.897 -15.529 1.00 88.50 438 PRO A N 1
ATOM 3448 C CA . PRO A 1 438 ? 0.529 32.175 -14.778 1.00 88.50 438 PRO A CA 1
ATOM 3449 C C . PRO A 1 438 ? 0.469 31.521 -13.390 1.00 88.50 438 PRO A C 1
ATOM 3451 O O . PRO A 1 438 ? 0.472 32.189 -12.362 1.00 88.50 438 PRO A O 1
ATOM 3454 N N . VAL A 1 439 ? 0.343 30.197 -13.369 1.00 90.25 439 VAL A N 1
ATOM 3455 C CA . VAL A 1 439 ? 0.407 29.357 -12.172 1.00 90.25 439 VAL A CA 1
ATOM 3456 C C . VAL A 1 439 ? 1.713 28.576 -12.185 1.00 90.25 439 VAL A C 1
ATOM 3458 O O . VAL A 1 439 ? 2.263 28.315 -13.261 1.00 90.25 439 VAL A O 1
ATOM 3461 N N . ASP A 1 440 ? 2.219 28.246 -11.006 1.00 89.00 440 ASP A N 1
ATOM 3462 C CA . ASP A 1 440 ? 3.292 27.264 -10.858 1.00 89.00 440 ASP A CA 1
ATOM 3463 C C . ASP A 1 440 ? 2.759 25.853 -11.165 1.00 89.00 440 ASP A C 1
ATOM 3465 O O . ASP A 1 440 ? 1.531 25.670 -11.167 1.00 89.00 440 ASP A O 1
ATOM 3469 N N . PRO A 1 441 ? 3.633 24.871 -11.462 1.00 87.44 441 PRO A N 1
ATOM 3470 C CA . PRO A 1 441 ? 3.229 23.475 -11.624 1.00 87.44 441 PRO A CA 1
ATOM 3471 C C . PRO A 1 441 ? 2.377 23.014 -10.436 1.00 87.44 441 PRO A C 1
ATOM 3473 O O . PRO A 1 441 ? 2.775 23.201 -9.286 1.00 87.44 441 PRO A O 1
ATOM 3476 N N . ARG A 1 442 ? 1.184 22.464 -10.701 1.00 86.62 442 ARG A N 1
ATOM 3477 C CA . ARG A 1 442 ? 0.247 22.016 -9.650 1.00 86.62 442 ARG A CA 1
ATOM 3478 C C . ARG A 1 442 ? 0.149 20.503 -9.561 1.00 86.62 442 ARG A C 1
ATOM 3480 O O . ARG A 1 442 ? -0.146 19.973 -8.500 1.00 86.62 442 ARG A O 1
ATOM 3487 N N . GLU A 1 443 ? 0.369 19.835 -10.680 1.00 94.25 443 GLU A N 1
ATOM 3488 C CA . GLU A 1 443 ? 0.309 18.391 -10.848 1.00 94.25 443 GLU A CA 1
ATOM 3489 C C . GLU A 1 443 ? 1.673 17.765 -10.492 1.00 94.25 443 GLU A C 1
ATOM 3491 O O . GLU A 1 443 ? 2.307 17.105 -11.309 1.00 94.25 443 GLU A O 1
ATOM 3496 N N . THR A 1 444 ? 2.163 18.076 -9.287 1.00 84.06 444 THR A N 1
ATOM 3497 C CA . THR A 1 444 ? 3.446 17.629 -8.721 1.00 84.06 444 THR A CA 1
ATOM 3498 C C . THR A 1 444 ? 3.261 17.280 -7.235 1.00 84.06 444 THR A C 1
ATOM 3500 O O . THR A 1 444 ? 2.507 17.989 -6.559 1.00 84.06 444 THR A O 1
ATOM 3503 N N . PRO A 1 445 ? 3.938 16.250 -6.684 1.00 89.31 445 PRO A N 1
ATOM 3504 C CA . PRO A 1 445 ? 4.911 15.354 -7.334 1.00 89.31 445 PRO A CA 1
ATOM 3505 C C . PRO A 1 445 ? 4.295 14.418 -8.399 1.00 89.31 445 PRO A C 1
ATOM 3507 O O . PRO A 1 445 ? 3.077 14.334 -8.515 1.00 89.31 445 PRO A O 1
ATOM 3510 N N . PRO A 1 446 ? 5.106 13.733 -9.222 1.00 89.19 446 PRO A N 1
ATOM 3511 C CA . PRO A 1 446 ? 4.604 12.774 -10.207 1.00 89.19 446 PRO A CA 1
ATOM 3512 C C . PRO A 1 446 ? 3.744 11.688 -9.558 1.00 89.19 446 PRO A C 1
ATOM 3514 O O . PRO A 1 446 ? 4.131 11.122 -8.536 1.00 89.19 446 PRO A O 1
ATOM 3517 N N . LEU A 1 447 ? 2.610 11.328 -10.170 1.00 93.25 447 LEU A N 1
ATOM 3518 C CA . LEU A 1 447 ? 1.729 10.298 -9.599 1.00 93.25 447 LEU A CA 1
ATOM 3519 C C . LEU A 1 447 ? 2.450 8.955 -9.412 1.00 93.25 447 LEU A C 1
ATOM 3521 O O . LEU A 1 447 ? 2.189 8.254 -8.440 1.00 93.25 447 LEU A O 1
ATOM 3525 N N . ARG A 1 448 ? 3.390 8.603 -10.299 1.00 91.44 448 ARG A N 1
ATOM 3526 C CA . ARG A 1 448 ? 4.166 7.360 -10.199 1.00 91.44 448 ARG A CA 1
ATOM 3527 C C . ARG A 1 448 ? 5.111 7.348 -8.996 1.00 91.44 448 ARG A C 1
ATOM 3529 O O . ARG A 1 448 ? 5.422 6.262 -8.523 1.00 91.44 448 ARG A O 1
ATOM 3536 N N . ASP A 1 449 ? 5.526 8.495 -8.464 1.00 85.50 449 ASP A N 1
ATOM 3537 C CA . ASP A 1 449 ? 6.359 8.564 -7.250 1.00 85.50 449 ASP A CA 1
ATOM 3538 C C . ASP A 1 449 ? 5.545 8.312 -5.976 1.00 85.50 449 ASP A C 1
ATOM 3540 O O . ASP A 1 449 ? 6.088 7.853 -4.975 1.00 85.50 449 ASP A O 1
ATOM 3544 N N . LEU A 1 450 ? 4.236 8.559 -6.043 1.00 84.25 450 LEU A N 1
ATOM 3545 C CA . LEU A 1 450 ? 3.280 8.349 -4.955 1.00 84.25 450 LEU A CA 1
ATOM 3546 C C . LEU A 1 450 ? 2.713 6.923 -4.916 1.00 84.25 450 LEU A C 1
ATOM 3548 O O . LEU A 1 450 ? 2.071 6.531 -3.945 1.00 84.25 450 LEU A O 1
ATOM 3552 N N . MET A 1 451 ? 2.912 6.142 -5.979 1.00 90.25 451 MET A N 1
ATOM 3553 C CA . MET A 1 451 ? 2.439 4.763 -6.046 1.00 90.25 451 MET A CA 1
ATOM 3554 C C . MET A 1 451 ? 3.274 3.835 -5.158 1.00 90.25 451 MET A C 1
ATOM 3556 O O . MET A 1 451 ? 4.505 3.875 -5.165 1.00 90.25 451 MET A O 1
ATOM 3560 N N . GLN A 1 452 ? 2.585 2.935 -4.456 1.00 83.44 452 GLN A N 1
ATOM 3561 C CA . GLN A 1 452 ? 3.205 1.852 -3.694 1.00 83.44 452 GLN A CA 1
ATOM 3562 C C . GLN A 1 452 ? 3.797 0.780 -4.628 1.00 83.44 452 GLN A C 1
ATOM 3564 O O . GLN A 1 452 ? 3.350 0.608 -5.765 1.00 83.44 452 GLN A O 1
ATOM 3569 N N . GLY A 1 453 ? 4.782 0.031 -4.127 1.00 79.62 453 GLY A N 1
ATOM 3570 C CA . GLY A 1 453 ? 5.394 -1.091 -4.842 1.00 79.62 453 GLY A CA 1
ATOM 3571 C C . GLY A 1 453 ? 6.493 -0.710 -5.845 1.00 79.62 453 GLY A C 1
ATOM 3572 O O . GLY A 1 453 ? 6.719 0.461 -6.168 1.00 79.62 453 GLY A O 1
ATOM 3573 N N . GLU A 1 454 ? 7.200 -1.734 -6.324 1.00 83.75 454 GLU A N 1
ATOM 3574 C CA . GLU A 1 454 ? 8.263 -1.640 -7.333 1.00 83.75 454 GLU A CA 1
ATOM 3575 C C . GLU A 1 454 ? 7.683 -1.555 -8.755 1.00 83.75 454 GLU A C 1
ATOM 3577 O O . GLU A 1 454 ? 8.158 -0.780 -9.590 1.00 83.75 454 GLU A O 1
ATOM 3582 N N . PHE A 1 455 ? 6.619 -2.317 -9.029 1.00 93.75 455 PHE A N 1
ATOM 3583 C CA . PHE A 1 455 ? 6.011 -2.415 -10.357 1.00 93.75 455 PHE A CA 1
ATOM 3584 C C . PHE A 1 455 ? 4.789 -1.501 -10.450 1.00 93.75 455 PHE A C 1
ATOM 3586 O O . PHE A 1 455 ? 3.708 -1.826 -9.967 1.00 93.75 455 PHE A O 1
ATOM 3593 N N . ARG A 1 456 ? 4.962 -0.328 -11.064 1.00 95.75 456 ARG A N 1
ATOM 3594 C CA . ARG A 1 456 ? 3.973 0.763 -11.019 1.00 95.75 456 ARG A CA 1
ATOM 3595 C C . ARG A 1 456 ? 3.243 0.939 -12.349 1.00 95.75 456 ARG A C 1
ATOM 3597 O O . ARG A 1 456 ? 3.723 1.633 -13.246 1.00 95.75 456 ARG A O 1
ATOM 3604 N N . PHE A 1 457 ? 2.085 0.303 -12.481 1.00 98.38 457 PHE A N 1
ATOM 3605 C CA . PHE A 1 457 ? 1.271 0.282 -13.696 1.00 98.38 457 PHE A CA 1
ATOM 3606 C C . PHE A 1 457 ? 0.350 1.507 -13.779 1.00 98.38 457 PHE A C 1
ATOM 3608 O O . PHE A 1 457 ? -0.532 1.682 -12.941 1.00 98.38 457 PHE A O 1
ATOM 3615 N N . GLY A 1 458 ? 0.519 2.332 -14.816 1.00 98.06 458 GLY A N 1
ATOM 3616 C CA . GLY A 1 458 ? -0.439 3.385 -15.165 1.00 98.06 458 GLY A CA 1
ATOM 3617 C C . GLY A 1 458 ? -1.322 2.932 -16.319 1.00 98.06 458 GLY A C 1
ATOM 3618 O O . GLY A 1 458 ? -0.798 2.656 -17.394 1.00 98.06 458 GLY A O 1
ATOM 3619 N N . ILE A 1 459 ? -2.630 2.837 -16.094 1.00 98.44 459 ILE A N 1
ATOM 3620 C CA . ILE A 1 459 ? -3.604 2.337 -17.068 1.00 98.44 459 ILE A CA 1
ATOM 3621 C C . ILE A 1 459 ? -4.486 3.499 -17.531 1.00 98.44 459 ILE A C 1
ATOM 3623 O O . ILE A 1 459 ? -5.325 4.001 -16.777 1.00 98.44 459 ILE A O 1
ATOM 3627 N N . GLY A 1 460 ? -4.273 3.924 -18.774 1.00 97.31 460 GLY A N 1
ATOM 3628 C CA . GLY A 1 460 ? -5.024 5.007 -19.406 1.00 97.31 460 GLY A CA 1
ATOM 3629 C C . GLY A 1 460 ? -6.347 4.565 -20.017 1.00 97.31 460 GLY A C 1
ATOM 3630 O O . GLY A 1 460 ? -6.645 3.369 -20.098 1.00 97.31 460 GLY A O 1
ATOM 3631 N N . LEU A 1 461 ? -7.150 5.551 -20.434 1.00 97.81 461 LEU A N 1
ATOM 3632 C CA . LEU A 1 461 ? -8.468 5.353 -21.058 1.00 97.81 461 LEU A CA 1
ATOM 3633 C C . LEU A 1 461 ? -9.366 4.394 -20.274 1.00 97.81 461 LEU A C 1
ATOM 3635 O O . LEU A 1 461 ? -10.117 3.595 -20.842 1.00 97.81 461 LEU A O 1
ATOM 3639 N N . ALA A 1 462 ? -9.225 4.433 -18.953 1.00 98.19 462 ALA A N 1
ATOM 3640 C CA . ALA A 1 462 ? -9.902 3.538 -18.046 1.00 98.19 462 ALA A CA 1
ATOM 3641 C C . ALA A 1 462 ? -11.195 4.187 -17.555 1.00 98.19 462 ALA A C 1
ATOM 3643 O O . ALA A 1 462 ? -11.202 5.319 -17.078 1.00 98.19 462 ALA A O 1
ATOM 3644 N N . ASN A 1 463 ? -12.290 3.440 -17.656 1.00 97.75 463 ASN A N 1
ATOM 3645 C CA . ASN A 1 463 ? -13.644 3.760 -17.204 1.00 97.75 463 ASN A CA 1
ATOM 3646 C C . ASN A 1 463 ? -14.317 4.994 -17.842 1.00 97.75 463 ASN A C 1
ATOM 3648 O O . ASN A 1 463 ? -15.534 5.139 -17.710 1.00 97.75 463 ASN A O 1
ATOM 3652 N N . ASP A 1 464 ? -13.593 5.863 -18.549 1.00 97.19 464 ASP A N 1
ATOM 3653 C CA . ASP A 1 464 ? -14.156 6.964 -19.337 1.00 97.19 464 ASP A CA 1
ATOM 3654 C C . ASP A 1 464 ? -13.145 7.493 -20.368 1.00 97.19 464 ASP A C 1
ATOM 3656 O O . ASP A 1 464 ? -11.935 7.484 -20.143 1.00 97.19 464 ASP A O 1
ATOM 3660 N N . GLU A 1 465 ? -13.666 8.048 -21.458 1.00 95.50 465 GLU A N 1
ATOM 3661 C CA . GLU A 1 465 ? -12.933 8.846 -22.436 1.00 95.50 465 GLU A CA 1
ATOM 3662 C C . GLU A 1 465 ? -13.362 10.313 -22.287 1.00 95.50 465 GLU A C 1
ATOM 3664 O O . GLU A 1 465 ? -14.525 10.676 -22.512 1.00 95.50 465 GLU A O 1
ATOM 3669 N N . ILE A 1 466 ? -12.447 11.170 -21.831 1.00 95.12 466 ILE A N 1
ATOM 3670 C CA . ILE A 1 466 ? -12.726 12.589 -21.538 1.00 95.12 466 ILE A CA 1
ATOM 3671 C C . ILE A 1 466 ? -11.891 13.566 -22.372 1.00 95.12 466 ILE A C 1
ATOM 3673 O O . ILE A 1 466 ? -11.989 14.784 -22.182 1.00 95.12 466 ILE A O 1
ATOM 3677 N N . GLY A 1 467 ? -11.126 13.043 -23.323 1.00 95.00 467 GLY A N 1
ATOM 3678 C CA . GLY A 1 467 ? -10.124 13.737 -24.106 1.00 95.00 467 GLY A CA 1
ATOM 3679 C C . GLY A 1 467 ? -8.808 13.909 -23.353 1.00 95.00 467 GLY A C 1
ATOM 3680 O O . GLY A 1 467 ? -8.540 13.265 -22.336 1.00 95.00 467 GLY A O 1
ATOM 3681 N N . TYR A 1 468 ? -8.007 14.852 -23.838 1.00 96.69 468 TYR A N 1
ATOM 3682 C CA . TYR A 1 468 ? -6.672 15.142 -23.330 1.00 96.69 468 TYR A CA 1
ATOM 3683 C C . TYR A 1 468 ? -6.697 15.835 -21.968 1.00 96.69 468 TYR A C 1
ATOM 3685 O O . TYR A 1 468 ? -7.478 16.766 -21.715 1.00 96.69 468 TYR A O 1
ATOM 3693 N N . ILE A 1 469 ? -5.770 15.436 -21.099 1.00 97.38 469 ILE A N 1
ATOM 3694 C CA . ILE A 1 469 ? -5.603 16.003 -19.760 1.00 97.38 469 ILE A CA 1
ATOM 3695 C C . ILE A 1 469 ? -4.235 16.665 -19.671 1.00 97.38 469 ILE A C 1
ATOM 3697 O O . ILE A 1 469 ? -3.220 16.004 -19.482 1.00 97.38 469 ILE A O 1
ATOM 3701 N N . ILE A 1 470 ? -4.239 17.988 -19.805 1.00 95.56 470 ILE A N 1
ATOM 3702 C CA . ILE A 1 470 ? -3.037 18.816 -19.941 1.00 95.56 470 ILE A CA 1
ATOM 3703 C C . ILE A 1 470 ? -2.773 19.554 -18.627 1.00 95.56 470 ILE A C 1
ATOM 3705 O O . ILE A 1 470 ? -3.714 20.173 -18.109 1.00 95.56 470 ILE A O 1
ATOM 3709 N N . PRO A 1 471 ? -1.528 19.578 -18.116 1.00 95.81 471 PRO A N 1
ATOM 3710 C CA . PRO A 1 471 ? -1.182 20.352 -16.930 1.00 95.81 471 PRO A CA 1
ATOM 3711 C C . PRO A 1 471 ? -1.557 21.820 -17.087 1.00 95.81 471 PRO A C 1
ATOM 3713 O O . PRO A 1 471 ? -1.319 22.445 -18.128 1.00 95.81 471 PRO A O 1
ATOM 3716 N N . LYS A 1 472 ? -2.136 22.410 -16.041 1.00 95.00 472 LYS A N 1
ATOM 3717 C CA . LYS A 1 472 ? -2.680 23.770 -16.149 1.00 95.00 472 LYS A CA 1
ATOM 3718 C C . LYS A 1 472 ? -1.610 24.813 -16.475 1.00 95.00 472 LYS A C 1
ATOM 3720 O O . LYS A 1 472 ? -1.896 25.781 -17.180 1.00 95.00 472 LYS A O 1
ATOM 3725 N N . SER A 1 473 ? -0.385 24.615 -15.990 1.00 93.62 473 SER A N 1
ATOM 3726 C CA . SER A 1 473 ? 0.763 25.486 -16.270 1.00 93.62 473 SER A CA 1
ATOM 3727 C C . SER A 1 473 ? 1.274 25.392 -17.716 1.00 93.62 473 SER A C 1
ATOM 3729 O O . SER A 1 473 ? 2.030 26.263 -18.143 1.00 93.62 473 SER A O 1
ATOM 3731 N N . GLN A 1 474 ? 0.862 24.376 -18.479 1.00 93.31 474 GLN A N 1
ATOM 3732 C CA . GLN A 1 474 ? 1.307 24.128 -19.856 1.00 93.31 474 GLN A CA 1
ATOM 3733 C C . GLN A 1 474 ? 0.239 24.462 -20.905 1.00 93.31 474 GLN A C 1
ATOM 3735 O O . GLN A 1 474 ? 0.508 24.382 -22.104 1.00 93.31 474 GLN A O 1
ATOM 3740 N N . TRP A 1 475 ? -0.954 24.869 -20.468 1.00 92.94 475 TRP A N 1
ATOM 3741 C CA . TRP A 1 475 ? -2.042 25.265 -21.353 1.00 92.94 475 TRP A CA 1
ATOM 3742 C C . TRP A 1 475 ? -1.683 26.530 -22.150 1.00 92.94 475 TRP A C 1
ATOM 3744 O O . TRP A 1 475 ? -1.258 27.532 -21.570 1.00 92.94 475 TRP A O 1
ATOM 3754 N N . ASP A 1 476 ? -1.879 26.490 -23.471 1.00 91.62 476 ASP A N 1
ATOM 3755 C CA . ASP A 1 476 ? -1.388 27.526 -24.391 1.00 91.62 476 ASP A CA 1
ATOM 3756 C C . ASP A 1 476 ? -2.301 27.683 -25.628 1.00 91.62 476 ASP A C 1
ATOM 3758 O O . ASP A 1 476 ? -2.062 27.123 -26.699 1.00 91.62 476 ASP A O 1
ATOM 3762 N N . VAL A 1 477 ? -3.413 28.410 -25.474 1.00 91.06 477 VAL A N 1
ATOM 3763 C CA . VAL A 1 477 ? -4.440 28.623 -26.511 1.00 91.06 477 VAL A CA 1
ATOM 3764 C C . VAL A 1 477 ? -4.618 30.087 -26.932 1.00 91.06 477 VAL A C 1
ATOM 3766 O O . VAL A 1 477 ? -5.363 30.345 -27.886 1.00 91.06 477 VAL A O 1
ATOM 3769 N N . LYS A 1 478 ? -3.917 31.054 -26.320 1.00 90.25 478 LYS A N 1
ATOM 3770 C CA . LYS A 1 478 ? -3.956 32.475 -26.718 1.00 90.25 478 LYS A CA 1
ATOM 3771 C C . LYS A 1 478 ? -2.595 32.977 -27.201 1.00 90.25 478 LYS A C 1
ATOM 3773 O O . LYS A 1 478 ? -1.549 32.544 -26.757 1.00 90.25 478 LYS A O 1
ATOM 3778 N N . LYS A 1 479 ? -2.621 33.951 -28.118 1.00 89.62 479 LYS A N 1
ATOM 3779 C CA . LYS A 1 479 ? -1.406 34.631 -28.594 1.00 89.62 479 LYS A CA 1
ATOM 3780 C C . LYS A 1 479 ? -0.893 35.649 -27.555 1.00 89.62 479 LYS A C 1
ATOM 3782 O O . LYS A 1 479 ? -1.728 36.368 -27.001 1.00 89.62 479 LYS A O 1
ATOM 3787 N N . PRO A 1 480 ? 0.436 35.827 -27.403 1.00 90.00 480 PRO A N 1
ATOM 3788 C CA . PRO A 1 480 ? 1.503 35.047 -28.037 1.00 90.00 480 PRO A CA 1
ATOM 3789 C C . PRO A 1 480 ? 1.634 33.659 -27.397 1.00 90.00 480 PRO A C 1
ATOM 3791 O O . PRO A 1 480 ? 1.617 33.547 -26.180 1.00 90.00 480 PRO A O 1
ATOM 3794 N N . TYR A 1 481 ? 1.778 32.637 -28.234 1.00 90.25 481 TYR A N 1
ATOM 3795 C CA . TYR A 1 481 ? 1.965 31.261 -27.785 1.00 90.25 481 TYR A CA 1
ATOM 3796 C C . TYR A 1 481 ? 3.391 31.038 -27.272 1.00 90.25 481 TYR A C 1
ATOM 3798 O O . TYR A 1 481 ? 4.334 31.664 -27.766 1.00 90.25 481 TYR A O 1
ATOM 3806 N N . VAL A 1 482 ? 3.545 30.129 -26.314 1.00 89.69 482 VAL A N 1
ATOM 3807 C CA . VAL A 1 482 ? 4.816 29.802 -25.654 1.00 89.69 482 VAL A CA 1
ATOM 3808 C C . VAL A 1 482 ? 5.619 28.774 -26.437 1.00 89.69 482 VAL A C 1
ATOM 3810 O O . VAL A 1 482 ? 6.826 28.933 -26.597 1.00 89.69 482 VAL A O 1
ATOM 3813 N N . TYR A 1 483 ? 4.959 27.715 -26.902 1.00 85.75 483 TYR A N 1
ATOM 3814 C CA . TYR A 1 483 ? 5.650 26.550 -27.462 1.00 85.75 483 TYR A CA 1
ATOM 3815 C C . TYR A 1 483 ? 5.818 26.639 -28.985 1.00 85.75 483 TYR A C 1
ATOM 3817 O O . TYR A 1 483 ? 6.885 26.365 -29.522 1.00 85.75 483 TYR A O 1
ATOM 3825 N N . ARG A 1 484 ? 4.768 27.042 -29.713 1.00 87.12 484 ARG A N 1
ATOM 3826 C CA . ARG A 1 484 ? 4.778 27.120 -31.187 1.00 87.12 484 ARG A CA 1
ATOM 3827 C C . ARG A 1 484 ? 3.800 28.170 -31.709 1.00 87.12 484 ARG A C 1
ATOM 3829 O O . ARG A 1 484 ? 3.079 28.777 -30.943 1.00 87.12 484 ARG A O 1
ATOM 3836 N N . ASP A 1 485 ? 3.697 28.369 -33.017 1.00 87.50 485 ASP A N 1
ATOM 3837 C CA . ASP A 1 485 ? 2.883 29.427 -33.645 1.00 87.50 485 ASP A CA 1
ATOM 3838 C C . ASP A 1 485 ? 1.343 29.236 -33.594 1.00 87.50 485 ASP A C 1
ATOM 3840 O O . ASP A 1 485 ? 0.594 30.115 -34.046 1.00 87.50 485 ASP A O 1
ATOM 3844 N N . LYS A 1 486 ? 0.857 28.124 -33.026 1.00 87.62 486 LYS A N 1
ATOM 3845 C CA . LYS A 1 486 ? -0.565 27.760 -32.877 1.00 87.62 486 LYS A CA 1
ATOM 3846 C C . LYS A 1 486 ? -0.804 26.830 -31.668 1.00 87.62 486 LYS A C 1
ATOM 3848 O O . LYS A 1 486 ? 0.112 26.087 -31.313 1.00 87.62 486 LYS A O 1
ATOM 3853 N N . PRO A 1 487 ? -2.031 26.754 -31.110 1.00 85.69 487 PRO A N 1
ATOM 3854 C CA . PRO A 1 487 ? -2.350 25.823 -30.021 1.00 85.69 487 PRO A CA 1
ATOM 3855 C C . PRO A 1 487 ? -2.088 24.367 -30.421 1.00 85.69 487 PRO A C 1
ATOM 3857 O O . PRO A 1 487 ? -2.147 24.031 -31.616 1.00 85.69 487 PRO A O 1
ATOM 3860 N N . TYR A 1 488 ? -1.818 23.485 -29.459 1.00 87.19 488 TYR A N 1
ATOM 3861 C CA . TYR A 1 488 ? -1.773 22.051 -29.741 1.00 87.19 488 TYR A CA 1
ATOM 3862 C C . TYR A 1 488 ? -3.182 21.463 -29.936 1.00 87.19 488 TYR A C 1
ATOM 3864 O O . TYR A 1 488 ? -4.213 22.145 -29.874 1.00 87.19 488 TYR A O 1
ATOM 3872 N N . TYR A 1 489 ? -3.204 20.209 -30.385 1.00 84.38 489 TYR A N 1
ATOM 3873 C CA . TYR A 1 489 ? -4.438 19.485 -30.672 1.00 84.38 489 TYR A CA 1
ATOM 3874 C C . TYR A 1 489 ? -5.169 19.111 -29.374 1.00 84.38 489 TYR A C 1
ATOM 3876 O O . TYR A 1 489 ? -6.386 19.279 -29.293 1.00 84.38 489 TYR A O 1
ATOM 3884 N N . GLY A 1 490 ? -4.427 18.701 -28.340 1.00 82.06 490 GLY A N 1
ATOM 3885 C CA . GLY A 1 490 ? -4.991 18.314 -27.048 1.00 82.06 490 GLY A CA 1
ATOM 3886 C C . GLY A 1 490 ? -5.789 19.428 -26.364 1.00 82.06 490 GLY A C 1
ATOM 3887 O O . GLY A 1 490 ? -6.855 19.171 -25.809 1.00 82.06 490 GLY A O 1
ATOM 3888 N N . GLU A 1 491 ? -5.374 20.698 -26.473 1.00 87.44 491 GLU A N 1
ATOM 3889 C CA . GLU A 1 491 ? -6.088 21.817 -25.835 1.00 87.44 491 GLU A CA 1
ATOM 3890 C C . GLU A 1 491 ? -7.453 22.088 -26.499 1.00 87.44 491 GLU A C 1
ATOM 3892 O O . GLU A 1 491 ? -8.314 22.750 -25.911 1.00 87.44 491 GLU A O 1
ATOM 3897 N N . GLN A 1 492 ? -7.668 21.578 -27.718 1.00 87.88 492 GLN A N 1
ATOM 3898 C CA . GLN A 1 492 ? -8.949 21.642 -28.431 1.00 87.88 492 GLN A CA 1
ATOM 3899 C C . GLN A 1 492 ? -9.866 20.463 -28.076 1.00 87.88 492 GLN A C 1
ATOM 3901 O O . GLN A 1 492 ? -11.089 20.633 -28.064 1.00 87.88 492 GLN A O 1
ATOM 3906 N N . ASN A 1 493 ? -9.287 19.307 -27.735 1.00 91.38 493 ASN A N 1
ATOM 3907 C CA . ASN A 1 493 ? -9.979 18.046 -27.452 1.00 91.38 493 ASN A CA 1
ATOM 3908 C C . ASN A 1 493 ? -9.862 17.659 -25.974 1.00 91.38 493 ASN A C 1
ATOM 3910 O O . ASN A 1 493 ? -9.480 16.553 -25.626 1.00 91.38 493 ASN A O 1
ATOM 3914 N N . SER A 1 494 ? -10.196 18.594 -25.091 1.00 94.62 494 SER A N 1
ATOM 3915 C CA . SER A 1 494 ? -10.172 18.409 -23.637 1.00 94.62 494 SER A CA 1
ATOM 3916 C C . SER A 1 494 ? -11.442 18.978 -23.011 1.00 94.62 494 SER A C 1
ATOM 3918 O O . SER A 1 494 ? -12.047 19.899 -23.574 1.00 94.62 494 SER A O 1
ATOM 3920 N N . LEU A 1 495 ? -11.836 18.506 -21.819 1.00 95.25 495 LEU A N 1
ATOM 3921 C CA . LEU A 1 495 ? -12.922 19.129 -21.049 1.00 95.25 495 LEU A CA 1
ATOM 3922 C C . LEU A 1 495 ? -12.596 20.590 -20.684 1.00 95.25 495 LEU A C 1
ATOM 3924 O O . LEU A 1 495 ? -13.513 21.419 -20.617 1.00 95.25 495 LEU A O 1
ATOM 3928 N N . GLY A 1 496 ? -11.312 20.921 -20.493 1.00 95.38 496 GLY A N 1
ATOM 3929 C CA . GLY A 1 496 ? -10.816 22.272 -20.220 1.00 95.38 496 GLY A CA 1
ATOM 3930 C C . GLY A 1 496 ? -9.638 22.339 -19.231 1.00 95.38 496 GLY A C 1
ATOM 3931 O O . GLY A 1 496 ? -9.216 21.317 -18.696 1.00 95.38 496 GLY A O 1
ATOM 3932 N N . PRO A 1 497 ? -9.146 23.551 -18.911 1.00 95.00 497 PRO A N 1
ATOM 3933 C CA . PRO A 1 497 ? -7.905 23.766 -18.147 1.00 95.00 497 PRO A CA 1
ATOM 3934 C C . PRO A 1 497 ? -7.971 23.411 -16.652 1.00 95.00 497 PRO A C 1
ATOM 3936 O O . PRO A 1 497 ? -6.950 23.427 -15.976 1.00 95.00 497 PRO A O 1
ATOM 3939 N N . GLU A 1 498 ? -9.157 23.126 -16.104 1.00 95.56 498 GLU A N 1
ATOM 3940 C CA . GLU A 1 498 ? -9.297 22.662 -14.711 1.00 95.56 498 GLU A CA 1
ATOM 3941 C C . GLU A 1 498 ? -9.284 21.131 -14.595 1.00 95.56 498 GLU A C 1
ATOM 3943 O O . GLU A 1 498 ? -9.339 20.610 -13.487 1.00 95.56 498 GLU A O 1
ATOM 3948 N N . THR A 1 499 ? -9.226 20.408 -15.718 1.00 97.12 499 THR A N 1
ATOM 3949 C CA . THR A 1 499 ? -9.321 18.940 -15.739 1.00 97.12 499 THR A CA 1
ATOM 3950 C C . THR A 1 499 ? -8.127 18.299 -15.042 1.00 97.12 499 THR A C 1
ATOM 3952 O O . THR A 1 499 ? -8.332 17.532 -14.108 1.00 97.12 499 THR A O 1
ATOM 3955 N N . ALA A 1 500 ? -6.898 18.656 -15.436 1.00 97.50 500 ALA A N 1
ATOM 3956 C CA . ALA A 1 500 ? -5.691 18.067 -14.856 1.00 97.50 500 ALA A CA 1
ATOM 3957 C C . ALA A 1 500 ? -5.534 18.354 -13.354 1.00 97.50 500 ALA A C 1
ATOM 3959 O O . ALA A 1 500 ? -5.373 17.387 -12.619 1.00 97.50 500 ALA A O 1
ATOM 3960 N N . PRO A 1 501 ? -5.692 19.596 -12.843 1.00 97.06 501 PRO A N 1
ATOM 3961 C CA . PRO A 1 501 ? -5.581 19.839 -11.404 1.00 97.06 501 PRO A CA 1
ATOM 3962 C C . PRO A 1 501 ? -6.601 19.065 -10.565 1.00 97.06 501 PRO A C 1
ATOM 3964 O O . PRO A 1 501 ? -6.277 18.601 -9.475 1.00 97.06 501 PRO A O 1
ATOM 3967 N N . LEU A 1 502 ? -7.848 18.960 -11.041 1.00 97.94 502 LEU A N 1
ATOM 3968 C CA . LEU A 1 502 ? -8.908 18.266 -10.308 1.00 97.94 502 LEU A CA 1
ATOM 3969 C C . LEU A 1 502 ? -8.714 16.752 -10.355 1.00 97.94 502 LEU A C 1
ATOM 3971 O O . LEU A 1 502 ? -8.820 16.107 -9.318 1.00 97.94 502 LEU A O 1
ATOM 3975 N N . LEU A 1 503 ? -8.387 16.200 -11.527 1.00 98.38 503 LEU A N 1
ATOM 3976 C CA . LEU A 1 503 ? -8.101 14.776 -11.664 1.00 98.38 503 LEU A CA 1
ATOM 3977 C C . LEU A 1 503 ? -6.863 14.385 -10.853 1.00 98.38 503 LEU A C 1
ATOM 3979 O O . LEU A 1 503 ? -6.927 13.427 -10.096 1.00 98.38 503 LEU A O 1
ATOM 3983 N N . TYR A 1 504 ? -5.772 15.148 -10.959 1.00 98.12 504 TYR A N 1
ATOM 3984 C CA . TYR A 1 504 ? -4.553 14.926 -10.183 1.00 98.12 504 TYR A CA 1
ATOM 3985 C C . TYR A 1 504 ? -4.846 14.906 -8.682 1.00 98.12 504 TYR A C 1
ATOM 3987 O O . TYR A 1 504 ? -4.407 13.993 -7.995 1.00 98.12 504 TYR A O 1
ATOM 3995 N N . LYS A 1 505 ? -5.642 15.860 -8.180 1.00 97.19 505 LYS A N 1
ATOM 3996 C CA . LYS A 1 505 ? -6.038 15.897 -6.768 1.00 97.19 505 LYS A CA 1
ATOM 3997 C C . LYS A 1 505 ? -6.787 14.630 -6.343 1.00 97.19 505 LYS A C 1
ATOM 3999 O O . LYS A 1 505 ? -6.478 14.082 -5.292 1.00 97.19 505 LYS A O 1
ATOM 4004 N N . GLU A 1 506 ? -7.771 14.185 -7.124 1.00 98.00 506 GLU A N 1
ATOM 4005 C CA . GLU A 1 506 ? -8.518 12.967 -6.788 1.00 98.00 506 GLU A CA 1
ATOM 4006 C C . GLU A 1 506 ? -7.611 11.731 -6.865 1.00 98.00 506 GLU A C 1
ATOM 4008 O O . GLU A 1 506 ? -7.622 10.925 -5.947 1.00 98.00 506 GLU A O 1
ATOM 4013 N N . LEU A 1 507 ? -6.768 11.603 -7.895 1.00 98.19 507 LEU A N 1
ATOM 4014 C CA . LEU A 1 507 ? -5.816 10.493 -8.021 1.00 98.19 507 LEU A CA 1
ATOM 4015 C C . LEU A 1 507 ? -4.792 10.461 -6.877 1.00 98.19 507 LEU A C 1
ATOM 4017 O O . LEU A 1 507 ? -4.515 9.391 -6.343 1.00 98.19 507 LEU A O 1
ATOM 4021 N N . HIS A 1 508 ? -4.274 11.622 -6.474 1.00 93.50 508 HIS A N 1
ATOM 4022 C CA . HIS A 1 508 ? -3.391 11.773 -5.317 1.00 93.50 508 HIS A CA 1
ATOM 4023 C C . HIS A 1 508 ? -4.070 11.279 -4.040 1.00 93.50 508 HIS A C 1
ATOM 4025 O O . HIS A 1 508 ? -3.529 10.428 -3.342 1.00 93.50 508 HIS A O 1
ATOM 4031 N N . GLN A 1 509 ? -5.294 11.749 -3.788 1.00 91.00 509 GLN A N 1
ATOM 4032 C CA . GLN A 1 509 ? -6.076 11.340 -2.628 1.00 91.00 509 GLN A CA 1
ATOM 4033 C C . GLN A 1 509 ? -6.361 9.830 -2.637 1.00 91.00 509 GLN A C 1
ATOM 4035 O O . GLN A 1 509 ? -6.280 9.187 -1.597 1.00 91.00 509 GLN A O 1
ATOM 4040 N N . LEU A 1 510 ? -6.662 9.238 -3.799 1.00 95.81 510 LEU A N 1
ATOM 4041 C CA . LEU A 1 510 ? -6.864 7.792 -3.901 1.00 95.81 510 LEU A CA 1
ATOM 4042 C C . LEU A 1 510 ? -5.593 7.010 -3.539 1.00 95.81 510 LEU A C 1
ATOM 4044 O O . LEU A 1 510 ? -5.701 5.996 -2.856 1.00 95.81 510 LEU A O 1
ATOM 4048 N N . LEU A 1 511 ? -4.413 7.473 -3.973 1.00 90.75 511 LEU A N 1
ATOM 4049 C CA . LEU A 1 511 ? -3.124 6.856 -3.634 1.00 90.75 511 LEU A CA 1
ATOM 4050 C C . LEU A 1 511 ? -2.791 6.979 -2.140 1.00 90.75 511 LEU A C 1
ATOM 4052 O O . LEU A 1 511 ? -2.292 6.018 -1.563 1.00 90.75 511 LEU A O 1
ATOM 4056 N N . GLU A 1 512 ? -3.100 8.117 -1.514 1.00 85.69 512 GLU A N 1
ATOM 4057 C CA . GLU A 1 512 ? -2.944 8.315 -0.064 1.00 85.69 512 GLU A CA 1
ATOM 4058 C C . GLU A 1 512 ? -3.907 7.438 0.749 1.00 85.69 512 GLU A C 1
ATOM 4060 O O . GLU A 1 512 ? -3.543 6.906 1.793 1.00 85.69 512 GLU A O 1
ATOM 4065 N N . GLU A 1 513 ? -5.141 7.263 0.267 1.00 85.00 513 GLU A N 1
ATOM 4066 C CA . GLU A 1 513 ? -6.169 6.451 0.927 1.00 85.00 513 GLU A CA 1
ATOM 4067 C C . GLU A 1 513 ? -6.010 4.939 0.681 1.00 85.00 513 GLU A C 1
ATOM 4069 O O . GLU A 1 513 ? -6.702 4.148 1.335 1.00 85.00 513 GLU A O 1
ATOM 4074 N N . LEU A 1 514 ? -5.150 4.528 -0.261 1.00 88.19 514 LEU A N 1
ATOM 4075 C CA . LEU A 1 514 ? -4.895 3.122 -0.576 1.00 88.19 514 LEU A CA 1
ATOM 4076 C C . LEU A 1 514 ? -4.165 2.450 0.601 1.00 88.19 514 LEU A C 1
ATOM 4078 O O . LEU A 1 514 ? -3.066 2.885 0.952 1.00 88.19 514 LEU A O 1
ATOM 4082 N N . PRO A 1 515 ? -4.715 1.368 1.188 1.00 77.00 515 PRO A N 1
ATOM 4083 C CA . PRO A 1 515 ? -4.050 0.657 2.276 1.00 77.00 515 PRO A CA 1
ATOM 4084 C C . PRO A 1 515 ? -2.641 0.199 1.891 1.00 77.00 515 PRO A C 1
ATOM 4086 O O . PRO A 1 515 ? -2.400 -0.200 0.746 1.00 77.00 515 PRO A O 1
ATOM 4089 N N . ALA A 1 516 ? -1.710 0.269 2.843 1.00 66.56 516 ALA A N 1
ATOM 4090 C CA . ALA A 1 516 ? -0.327 -0.119 2.614 1.00 66.56 516 ALA A CA 1
ATOM 4091 C C . ALA A 1 516 ? -0.240 -1.603 2.227 1.00 66.56 516 ALA A C 1
ATOM 4093 O O . ALA A 1 516 ? -0.837 -2.467 2.869 1.00 66.56 516 ALA A O 1
ATOM 4094 N N . THR A 1 517 ? 0.520 -1.924 1.182 1.00 58.78 517 THR A N 1
ATOM 4095 C CA . THR A 1 517 ? 0.935 -3.309 0.935 1.00 58.78 517 THR A CA 1
ATOM 4096 C C . THR A 1 517 ? 1.818 -3.777 2.083 1.00 58.78 517 THR A C 1
ATOM 4098 O O . THR A 1 517 ? 2.826 -3.125 2.373 1.00 58.78 517 THR A O 1
ATOM 4101 N N . LEU A 1 518 ? 1.489 -4.922 2.689 1.00 52.41 518 LEU A N 1
ATOM 4102 C CA . LEU A 1 518 ? 2.436 -5.634 3.545 1.00 52.41 518 LEU A CA 1
ATOM 4103 C C . LEU A 1 518 ? 3.749 -5.804 2.760 1.00 52.41 518 LEU A C 1
ATOM 4105 O O . LEU A 1 518 ? 3.700 -6.215 1.594 1.00 52.41 518 LEU A O 1
ATOM 4109 N N . PRO A 1 519 ? 4.909 -5.437 3.330 1.00 47.53 519 PRO A N 1
ATOM 4110 C CA . PRO A 1 519 ? 6.171 -5.566 2.623 1.00 47.53 519 PRO A CA 1
ATOM 4111 C C . PRO A 1 519 ? 6.371 -7.033 2.243 1.00 47.53 519 PRO A C 1
ATOM 4113 O O . PRO A 1 519 ? 6.313 -7.918 3.095 1.00 47.53 519 PRO A O 1
ATOM 4116 N N . LEU A 1 520 ? 6.591 -7.294 0.953 1.00 48.56 520 LEU A N 1
ATOM 4117 C CA . LEU A 1 520 ? 7.006 -8.618 0.514 1.00 48.56 520 LEU A CA 1
ATOM 4118 C C . LEU A 1 520 ? 8.326 -8.959 1.181 1.00 48.56 520 LEU A C 1
ATOM 4120 O O . LEU A 1 520 ? 9.285 -8.189 1.094 1.00 48.56 520 LEU A O 1
ATOM 4124 N N . SER A 1 521 ? 8.368 -10.137 1.796 1.00 55.34 521 SER A N 1
ATOM 4125 C CA . SER A 1 521 ? 9.614 -10.741 2.240 1.00 55.34 521 SER A CA 1
ATOM 4126 C C . SER A 1 521 ? 10.594 -10.756 1.065 1.00 55.34 521 SER A C 1
ATOM 4128 O O . SER A 1 521 ? 10.266 -11.264 -0.018 1.00 55.34 521 SER A O 1
ATOM 4130 N N . SER A 1 522 ? 11.782 -10.194 1.267 1.00 66.56 522 SER A N 1
ATOM 4131 C CA . SER A 1 522 ? 12.878 -10.217 0.299 1.00 66.56 522 SER A CA 1
ATOM 4132 C C . SER A 1 522 ? 13.190 -11.652 -0.142 1.00 66.56 522 SER A C 1
ATOM 4134 O O . SER A 1 522 ? 12.892 -12.612 0.568 1.00 66.56 522 SER A O 1
ATOM 4136 N N . LYS A 1 523 ? 13.845 -11.826 -1.298 1.00 71.62 523 LYS A N 1
ATOM 4137 C CA . LYS A 1 523 ? 14.291 -13.157 -1.754 1.00 71.62 523 LYS A CA 1
ATOM 4138 C C . LYS A 1 523 ? 15.099 -13.885 -0.666 1.00 71.62 523 LYS A C 1
ATOM 4140 O O . LYS A 1 523 ? 14.917 -15.078 -0.461 1.00 71.62 523 LYS A O 1
ATOM 4145 N N . THR A 1 524 ? 15.927 -13.148 0.074 1.00 82.75 524 THR A N 1
ATOM 4146 C CA . THR A 1 524 ? 16.667 -13.637 1.247 1.00 82.75 524 THR A CA 1
ATOM 4147 C C . THR A 1 524 ? 15.746 -14.188 2.334 1.00 82.75 524 THR A C 1
ATOM 4149 O O . THR A 1 524 ? 15.991 -15.280 2.833 1.00 82.75 524 THR A O 1
ATOM 4152 N N . GLU A 1 525 ? 14.680 -13.470 2.684 1.00 80.38 525 GLU A N 1
ATOM 4153 C CA . GLU A 1 525 ? 13.728 -13.884 3.722 1.00 80.38 525 GLU A CA 1
ATOM 4154 C C . GLU A 1 525 ? 12.874 -15.078 3.283 1.00 80.38 525 GLU A C 1
ATOM 4156 O O . GLU A 1 525 ? 12.639 -15.978 4.081 1.00 80.38 525 GLU A O 1
ATOM 4161 N N . GLN A 1 526 ? 12.478 -15.143 2.007 1.00 76.50 526 GLN A N 1
ATOM 4162 C CA . GLN A 1 526 ? 11.766 -16.304 1.457 1.00 76.50 526 GLN A CA 1
ATOM 4163 C C . GLN A 1 526 ? 12.625 -17.573 1.541 1.00 76.50 526 GLN A C 1
ATOM 4165 O O . GLN A 1 526 ? 12.159 -18.625 1.978 1.00 76.50 526 GLN A O 1
ATOM 4170 N N . ILE A 1 527 ? 13.903 -17.471 1.161 1.00 85.31 527 ILE A N 1
ATOM 4171 C CA . ILE A 1 527 ? 14.839 -18.594 1.270 1.00 85.31 527 ILE A CA 1
ATOM 4172 C C . ILE A 1 527 ? 15.150 -18.916 2.733 1.00 85.31 527 ILE A C 1
ATOM 4174 O O . ILE A 1 527 ? 15.206 -20.091 3.090 1.00 85.31 527 ILE A O 1
ATOM 4178 N N . ARG A 1 528 ? 15.305 -17.909 3.603 1.00 90.38 528 ARG A N 1
ATOM 4179 C CA . ARG A 1 528 ? 15.427 -18.116 5.054 1.00 90.38 528 ARG A CA 1
ATOM 4180 C C . ARG A 1 528 ? 14.256 -18.938 5.572 1.00 90.38 528 ARG A C 1
ATOM 4182 O O . ARG A 1 528 ? 14.496 -19.900 6.288 1.00 90.38 528 ARG A O 1
ATOM 4189 N N . ASP A 1 529 ? 13.026 -18.603 5.201 1.00 84.06 529 ASP A N 1
ATOM 4190 C CA . ASP A 1 529 ? 11.834 -19.309 5.673 1.00 84.06 529 ASP A CA 1
ATOM 4191 C C . ASP A 1 529 ? 11.782 -20.755 5.168 1.00 84.06 529 ASP A C 1
ATOM 4193 O O . ASP A 1 529 ? 11.478 -21.658 5.945 1.00 84.06 529 ASP A O 1
ATOM 4197 N N . ALA A 1 530 ? 12.173 -21.003 3.914 1.00 82.81 530 ALA A N 1
ATOM 4198 C CA . ALA A 1 530 ? 12.298 -22.360 3.381 1.00 82.81 530 ALA A CA 1
ATOM 4199 C C . ALA A 1 530 ? 13.376 -23.182 4.117 1.00 82.81 530 ALA A C 1
ATOM 4201 O O . ALA A 1 530 ? 13.191 -24.370 4.398 1.00 82.81 530 ALA A O 1
ATOM 4202 N N . VAL A 1 531 ? 14.506 -22.556 4.459 1.00 91.00 531 VAL A N 1
ATOM 4203 C CA . VAL A 1 531 ? 15.563 -23.179 5.271 1.00 91.00 531 VAL A CA 1
ATOM 4204 C C . VAL A 1 531 ? 15.074 -23.422 6.699 1.00 91.00 531 VAL A C 1
ATOM 4206 O O . VAL A 1 531 ? 15.341 -24.483 7.259 1.00 91.00 531 VAL A O 1
ATOM 4209 N N . LEU A 1 532 ? 14.337 -22.477 7.278 1.00 90.19 532 LEU A N 1
ATOM 4210 C CA . LEU A 1 532 ? 13.773 -22.577 8.618 1.00 90.19 532 LEU A CA 1
ATOM 4211 C C . LEU A 1 532 ? 12.800 -23.757 8.709 1.00 90.19 532 LEU A C 1
ATOM 4213 O O . LEU A 1 532 ? 12.941 -24.589 9.599 1.00 90.19 532 LEU A O 1
ATOM 4217 N N . GLU A 1 533 ? 11.883 -23.891 7.750 1.00 87.38 533 GLU A N 1
ATOM 4218 C CA . GLU A 1 533 ? 10.958 -25.027 7.655 1.00 87.38 533 GLU A CA 1
ATOM 4219 C C . GLU A 1 533 ? 11.699 -26.360 7.527 1.00 87.38 533 GLU A C 1
ATOM 4221 O O . GLU A 1 533 ? 11.369 -27.326 8.218 1.00 87.38 533 GLU A O 1
ATOM 4226 N N . ARG A 1 534 ? 12.759 -26.404 6.709 1.00 91.19 534 ARG A N 1
ATOM 4227 C CA . ARG A 1 534 ? 13.622 -27.585 6.577 1.00 91.19 534 ARG A CA 1
ATOM 4228 C C . ARG A 1 534 ? 14.252 -27.955 7.918 1.00 91.19 534 ARG A C 1
ATOM 4230 O O . ARG A 1 534 ? 14.134 -29.101 8.346 1.00 91.19 534 ARG A O 1
ATOM 4237 N N . VAL A 1 535 ? 14.849 -26.988 8.616 1.00 92.62 535 VAL A N 1
ATOM 4238 C CA . VAL A 1 535 ? 15.461 -27.194 9.939 1.00 92.62 535 VAL A CA 1
ATOM 4239 C C . VAL A 1 535 ? 14.427 -27.674 10.960 1.00 92.62 535 VAL A C 1
ATOM 4241 O O . VAL A 1 535 ? 14.675 -28.679 11.622 1.00 92.62 535 VAL A O 1
ATOM 4244 N N . ILE A 1 536 ? 13.263 -27.024 11.041 1.00 90.00 536 ILE A N 1
ATOM 4245 C CA . ILE A 1 536 ? 12.172 -27.401 11.954 1.00 90.00 536 ILE A CA 1
ATOM 4246 C C . ILE A 1 536 ? 11.679 -28.827 11.670 1.00 90.00 536 ILE A C 1
ATOM 4248 O O . ILE A 1 536 ? 11.401 -29.579 12.600 1.00 90.00 536 ILE A O 1
ATOM 4252 N N . SER A 1 537 ? 11.585 -29.223 10.398 1.00 88.62 537 SER A N 1
ATOM 4253 C CA . SER A 1 537 ? 11.087 -30.551 10.018 1.00 88.62 537 SER A CA 1
ATOM 4254 C C . SER A 1 537 ? 12.074 -31.692 10.299 1.00 88.62 537 SER A C 1
ATOM 4256 O O . SER A 1 537 ? 11.662 -32.829 10.529 1.00 88.62 537 SER A O 1
ATOM 4258 N N . GLU A 1 538 ? 13.378 -31.406 10.280 1.00 92.19 538 GLU A N 1
ATOM 4259 C CA . GLU A 1 538 ? 14.439 -32.413 10.387 1.00 92.19 538 GLU A CA 1
ATOM 4260 C C . GLU A 1 538 ? 15.037 -32.535 11.793 1.00 92.19 538 GLU A C 1
ATOM 4262 O O . GLU A 1 538 ? 15.674 -33.546 12.109 1.00 92.19 538 GLU A O 1
ATOM 4267 N N . VAL A 1 539 ? 14.893 -31.502 12.626 1.00 93.25 539 VAL A N 1
ATOM 4268 C CA . VAL A 1 539 ? 15.530 -31.412 13.942 1.00 93.25 539 VAL A CA 1
ATOM 4269 C C . VAL A 1 539 ? 14.457 -31.451 15.033 1.00 93.25 539 VAL A C 1
ATOM 4271 O O . VAL A 1 539 ? 13.523 -30.654 14.987 1.00 93.25 539 VAL A O 1
ATOM 4274 N N . PRO A 1 540 ? 14.573 -32.344 16.038 1.00 91.69 540 PRO A N 1
ATOM 4275 C CA . PRO A 1 540 ? 13.674 -32.332 17.190 1.00 91.69 540 PRO A CA 1
ATOM 4276 C C . PRO A 1 540 ? 13.640 -30.955 17.855 1.00 91.69 540 PRO A C 1
ATOM 4278 O O . PRO A 1 540 ? 14.687 -30.323 18.000 1.00 91.69 540 PRO A O 1
ATOM 4281 N N . ALA A 1 541 ? 12.453 -30.516 18.276 1.00 87.44 541 ALA A N 1
ATOM 4282 C CA . ALA A 1 541 ? 12.206 -29.177 18.808 1.00 87.44 541 ALA A CA 1
ATOM 4283 C C . ALA A 1 541 ? 13.207 -28.773 19.907 1.00 87.44 541 ALA A C 1
ATOM 4285 O O . ALA A 1 541 ? 13.824 -27.712 19.841 1.00 87.44 541 ALA A O 1
ATOM 4286 N N . GLU A 1 542 ? 13.470 -29.679 20.849 1.00 88.38 542 GLU A N 1
ATOM 4287 C CA . GLU A 1 542 ? 14.386 -29.480 21.973 1.00 88.38 542 GLU A CA 1
ATOM 4288 C C . GLU A 1 542 ? 15.866 -29.332 21.570 1.00 88.38 542 GLU A C 1
ATOM 4290 O O . GLU A 1 542 ? 16.694 -28.946 22.390 1.00 88.38 542 GLU A O 1
ATOM 4295 N N . LYS A 1 543 ? 16.207 -29.628 20.309 1.00 92.81 543 LYS A N 1
ATOM 4296 C CA . LYS A 1 543 ? 17.564 -29.535 19.750 1.00 92.81 543 LYS A CA 1
ATOM 4297 C C . LYS A 1 543 ? 17.721 -28.449 18.692 1.00 92.81 543 LYS A C 1
ATOM 4299 O O . LYS A 1 543 ? 18.804 -28.327 18.121 1.00 92.81 543 LYS A O 1
ATOM 4304 N N . LEU A 1 544 ? 16.686 -27.657 18.410 1.00 92.25 544 LEU A N 1
ATOM 4305 C CA . LEU A 1 544 ? 16.733 -26.641 17.352 1.00 92.25 544 LEU A CA 1
ATOM 4306 C C . LEU A 1 544 ? 17.863 -25.619 17.568 1.00 92.25 544 LEU A C 1
ATOM 4308 O O . LEU A 1 544 ? 18.590 -25.296 16.632 1.00 92.25 544 LEU A O 1
ATOM 4312 N N . ASN A 1 545 ? 18.086 -25.192 18.813 1.00 92.94 545 ASN A N 1
ATOM 4313 C CA . ASN A 1 545 ? 19.184 -24.287 19.173 1.00 92.94 545 ASN A CA 1
ATOM 4314 C C . ASN A 1 545 ? 20.546 -24.994 19.367 1.00 92.94 545 ASN A C 1
ATOM 4316 O O . ASN A 1 545 ? 21.542 -24.332 19.634 1.00 92.94 545 ASN A O 1
ATOM 4320 N N . GLU A 1 546 ? 20.626 -26.322 19.218 1.00 93.94 546 GLU A N 1
ATOM 4321 C CA . GLU A 1 546 ? 21.901 -27.062 19.209 1.00 93.94 546 GLU A CA 1
ATOM 4322 C C . GLU A 1 546 ? 22.508 -27.170 17.795 1.00 93.94 546 GLU A C 1
ATOM 4324 O O . GLU A 1 546 ? 23.655 -27.604 17.640 1.00 93.94 546 GLU A O 1
ATOM 4329 N N . VAL A 1 547 ? 21.754 -26.792 16.752 1.00 94.06 547 VAL A N 1
ATOM 4330 C CA . VAL A 1 547 ? 22.230 -26.788 15.363 1.00 94.06 547 VAL A CA 1
ATOM 4331 C C . VAL A 1 547 ? 23.372 -25.787 15.228 1.00 94.06 547 VAL A C 1
ATOM 4333 O O . VAL A 1 547 ? 23.207 -24.602 15.496 1.00 94.06 547 VAL A O 1
ATOM 4336 N N . ASN A 1 548 ? 24.536 -26.252 14.774 1.00 93.75 548 ASN A N 1
ATOM 4337 C CA . ASN A 1 548 ? 25.685 -25.381 14.532 1.00 93.75 548 ASN A CA 1
ATOM 4338 C C . ASN A 1 548 ? 25.782 -24.919 13.068 1.00 93.75 548 ASN A C 1
ATOM 4340 O O . ASN A 1 548 ? 25.142 -25.466 12.168 1.00 93.75 548 ASN A O 1
ATOM 4344 N N . ASN A 1 549 ? 26.647 -23.933 12.813 1.00 93.88 549 ASN A N 1
ATOM 4345 C CA . ASN A 1 549 ? 26.814 -23.330 11.489 1.00 93.88 549 ASN A CA 1
ATOM 4346 C C . ASN A 1 549 ? 27.168 -24.347 10.386 1.00 93.88 549 ASN A C 1
ATOM 4348 O O . ASN A 1 549 ? 26.638 -24.270 9.282 1.00 93.88 549 ASN A O 1
ATOM 4352 N N . GLN A 1 550 ? 28.020 -25.337 10.674 1.00 93.25 550 GLN A N 1
ATOM 4353 C CA . GLN A 1 550 ? 28.397 -26.355 9.686 1.00 93.25 550 GLN A CA 1
ATOM 4354 C C . GLN A 1 550 ? 27.208 -27.259 9.330 1.00 93.25 550 GLN A C 1
ATOM 4356 O O . GLN A 1 550 ? 27.002 -27.595 8.164 1.00 93.25 550 GLN A O 1
ATOM 4361 N N . GLN A 1 551 ? 26.412 -27.643 10.328 1.00 94.56 551 GLN A N 1
ATOM 4362 C CA . GLN A 1 551 ? 25.198 -28.430 10.129 1.00 94.56 551 GLN A CA 1
ATOM 4363 C C . GLN A 1 551 ? 24.124 -27.653 9.362 1.00 94.56 551 GLN A C 1
ATOM 4365 O O . GLN A 1 551 ? 23.430 -28.254 8.541 1.00 94.56 551 GLN A O 1
ATOM 4370 N N . LEU A 1 552 ? 23.987 -26.348 9.613 1.00 95.75 552 LEU A N 1
ATOM 4371 C CA . LEU A 1 552 ? 23.068 -25.488 8.871 1.00 95.75 552 LEU A CA 1
ATOM 4372 C C . LEU A 1 552 ? 23.518 -25.324 7.416 1.00 95.75 552 LEU A C 1
ATOM 4374 O O . LEU A 1 552 ? 22.737 -25.592 6.512 1.00 95.75 552 LEU A O 1
ATOM 4378 N N . LEU A 1 553 ? 24.785 -24.980 7.166 1.00 94.69 553 LEU A N 1
ATOM 4379 C CA . LEU A 1 553 ? 25.318 -24.843 5.804 1.00 94.69 553 LEU A CA 1
ATOM 4380 C C . LEU A 1 553 ? 25.226 -26.143 4.992 1.00 94.69 553 LEU A C 1
ATOM 4382 O O . LEU A 1 553 ? 25.076 -26.088 3.775 1.00 94.69 553 LEU A O 1
ATOM 4386 N N . GLY A 1 554 ? 25.286 -27.307 5.648 1.00 93.44 554 GLY A N 1
ATOM 4387 C CA . GLY A 1 554 ? 25.049 -28.606 5.010 1.00 93.44 554 GLY A CA 1
ATOM 4388 C C . GLY A 1 554 ? 23.593 -28.852 4.591 1.00 93.44 554 GLY A C 1
ATOM 4389 O O . GLY A 1 554 ? 23.341 -29.774 3.820 1.00 93.44 554 GLY A O 1
ATOM 4390 N N . ARG A 1 555 ? 22.646 -28.045 5.085 1.00 93.62 555 ARG A N 1
ATOM 4391 C CA . ARG A 1 555 ? 21.217 -28.081 4.732 1.00 93.62 555 ARG A CA 1
ATOM 4392 C C . ARG A 1 555 ? 20.817 -27.023 3.719 1.00 93.62 555 ARG A C 1
ATOM 4394 O O . ARG A 1 555 ? 19.691 -27.077 3.243 1.00 93.62 555 ARG A O 1
ATOM 4401 N N . ILE A 1 556 ? 21.696 -26.082 3.400 1.00 94.75 556 ILE A N 1
ATOM 4402 C CA . ILE A 1 556 ? 21.451 -25.027 2.416 1.00 94.75 556 ILE A CA 1
ATOM 4403 C C . ILE A 1 556 ? 22.063 -25.483 1.089 1.00 94.75 556 ILE A C 1
ATOM 4405 O O . ILE A 1 556 ? 23.241 -25.843 1.031 1.00 94.75 556 ILE A O 1
ATOM 4409 N N . SER A 1 557 ? 21.261 -25.501 0.028 1.00 92.69 557 SER A N 1
ATOM 4410 C CA . SER A 1 557 ? 21.716 -25.831 -1.324 1.00 92.69 557 SER A CA 1
ATOM 4411 C C . SER A 1 557 ? 22.647 -24.753 -1.883 1.00 92.69 557 SER A C 1
ATOM 4413 O O . SER A 1 557 ? 22.671 -23.620 -1.407 1.00 92.69 557 SER A O 1
ATOM 4415 N N . GLU A 1 558 ? 23.413 -25.081 -2.923 1.00 90.62 558 GLU A N 1
ATOM 4416 C CA . GLU A 1 558 ? 24.333 -24.115 -3.540 1.00 90.62 558 GLU A CA 1
ATOM 4417 C C . GLU A 1 558 ? 23.600 -22.910 -4.156 1.00 90.62 558 GLU A C 1
ATOM 4419 O O . GLU A 1 558 ? 24.084 -21.787 -4.060 1.00 90.62 558 GLU A O 1
ATOM 4424 N N . GLU A 1 559 ? 22.398 -23.105 -4.707 1.00 87.62 559 GLU A N 1
ATOM 4425 C CA . GLU A 1 559 ? 21.566 -22.005 -5.218 1.00 87.62 559 GLU A CA 1
ATOM 4426 C C . GLU A 1 559 ? 21.093 -21.073 -4.090 1.00 87.62 559 GLU A C 1
ATOM 4428 O O . GLU A 1 559 ? 21.165 -19.849 -4.207 1.00 87.62 559 GLU A O 1
ATOM 4433 N N . GLU A 1 560 ? 20.667 -21.640 -2.959 1.00 92.00 560 GLU A N 1
ATOM 4434 C CA . GLU A 1 560 ? 20.276 -20.870 -1.773 1.00 92.00 560 GLU A CA 1
ATOM 4435 C C . GLU A 1 560 ? 21.480 -20.116 -1.173 1.00 92.00 560 GLU A C 1
ATOM 4437 O O . GLU A 1 560 ? 21.350 -18.955 -0.779 1.00 92.00 560 GLU A O 1
ATOM 4442 N N . LYS A 1 561 ? 22.674 -20.730 -1.152 1.00 94.00 561 LYS A N 1
ATOM 4443 C CA . LYS A 1 561 ? 23.919 -20.065 -0.724 1.00 94.00 561 LYS A CA 1
ATOM 4444 C C . LYS A 1 561 ? 24.273 -18.890 -1.623 1.00 94.00 561 LYS A C 1
ATOM 4446 O O . LYS A 1 561 ? 24.633 -17.837 -1.103 1.00 94.00 561 LYS A O 1
ATOM 4451 N N . GLU A 1 562 ? 24.143 -19.033 -2.941 1.00 91.50 562 GLU A N 1
ATOM 4452 C CA . GLU A 1 562 ? 24.352 -17.925 -3.878 1.00 91.50 562 GLU A CA 1
ATOM 4453 C C . GLU A 1 562 ? 23.410 -16.756 -3.562 1.00 91.50 562 GLU A C 1
ATOM 4455 O O . GLU A 1 562 ? 23.846 -15.609 -3.502 1.00 91.50 562 GLU A O 1
ATOM 4460 N N . ILE A 1 563 ? 22.139 -17.014 -3.252 1.00 87.31 563 ILE A N 1
ATOM 4461 C CA . ILE A 1 563 ? 21.200 -15.956 -2.847 1.00 87.31 563 ILE A CA 1
ATOM 4462 C C . ILE A 1 563 ? 21.690 -15.265 -1.562 1.00 87.31 563 ILE A C 1
ATOM 4464 O O . ILE A 1 563 ? 21.882 -14.044 -1.543 1.00 87.31 563 ILE A O 1
ATOM 4468 N N . PHE A 1 564 ? 21.999 -16.031 -0.512 1.00 94.50 564 PHE A N 1
ATOM 4469 C CA . PHE A 1 564 ? 22.524 -15.473 0.739 1.00 94.50 564 PHE A CA 1
ATOM 4470 C C . PHE A 1 564 ? 23.857 -14.731 0.568 1.00 94.50 564 PHE A C 1
ATOM 4472 O O . PHE A 1 564 ? 24.150 -13.822 1.344 1.00 94.50 564 PHE A O 1
ATOM 4479 N N . ALA A 1 565 ? 24.661 -15.075 -0.437 1.00 94.75 565 ALA A N 1
ATOM 4480 C CA . ALA A 1 565 ? 25.945 -14.444 -0.720 1.00 94.75 565 ALA A CA 1
ATOM 4481 C C . ALA A 1 565 ? 25.838 -13.155 -1.559 1.00 94.75 565 ALA A C 1
ATOM 4483 O O . ALA A 1 565 ? 26.821 -12.412 -1.641 1.00 94.75 565 ALA A O 1
ATOM 4484 N N . ASN A 1 566 ? 24.697 -12.877 -2.202 1.00 89.44 566 ASN A N 1
ATOM 4485 C CA . ASN A 1 566 ? 24.595 -11.833 -3.233 1.00 89.44 566 ASN A CA 1
ATOM 4486 C C . ASN A 1 566 ? 23.443 -10.824 -3.055 1.00 89.44 566 ASN A C 1
ATOM 4488 O O . ASN A 1 566 ? 23.487 -9.764 -3.680 1.00 89.44 566 ASN A O 1
ATOM 4492 N N . GLU A 1 567 ? 22.416 -11.112 -2.253 1.00 84.75 567 GLU A N 1
ATOM 4493 C CA . GLU A 1 567 ? 21.218 -10.254 -2.177 1.00 84.75 567 GLU A CA 1
ATOM 4494 C C . GLU A 1 567 ? 21.254 -9.173 -1.084 1.00 84.75 567 GLU A C 1
ATOM 4496 O O . GLU A 1 567 ? 20.396 -8.294 -1.063 1.00 84.75 567 GLU A O 1
ATOM 4501 N N . HIS A 1 568 ? 22.211 -9.209 -0.153 1.00 87.94 568 HIS A N 1
ATOM 4502 C CA . HIS A 1 568 ? 22.176 -8.321 1.017 1.00 87.94 568 HIS A CA 1
ATOM 4503 C C . HIS A 1 568 ? 22.592 -6.885 0.684 1.00 87.94 568 HIS A C 1
ATOM 4505 O O . HIS A 1 568 ? 22.014 -5.929 1.199 1.00 87.94 568 HIS A O 1
ATOM 4511 N N . TRP A 1 569 ? 23.580 -6.713 -0.187 1.00 89.12 569 TRP A N 1
ATOM 4512 C CA . TRP A 1 569 ? 23.892 -5.417 -0.774 1.00 89.12 569 TRP A CA 1
ATOM 4513 C C . TRP A 1 569 ? 24.211 -5.573 -2.243 1.00 89.12 569 TRP A C 1
ATOM 4515 O O . TRP A 1 569 ? 24.956 -6.478 -2.614 1.00 89.12 569 TRP A O 1
ATOM 4525 N N . ARG A 1 570 ? 23.731 -4.639 -3.059 1.00 88.50 570 ARG A N 1
ATOM 4526 C CA . ARG A 1 570 ? 24.133 -4.526 -4.460 1.00 88.50 570 ARG A CA 1
ATOM 4527 C C . ARG A 1 570 ? 24.501 -3.091 -4.780 1.00 88.50 570 ARG A C 1
ATOM 4529 O O . ARG A 1 570 ? 23.799 -2.177 -4.367 1.00 88.50 570 ARG A O 1
ATOM 4536 N N . PHE A 1 571 ? 25.579 -2.892 -5.523 1.00 86.75 571 PHE A N 1
ATOM 4537 C CA . PHE A 1 571 ? 26.075 -1.580 -5.929 1.00 86.75 571 PHE A CA 1
ATOM 4538 C C . PHE A 1 571 ? 26.501 -1.629 -7.391 1.00 86.75 571 PHE A C 1
ATOM 4540 O O . PHE A 1 571 ? 27.004 -2.646 -7.849 1.00 86.75 571 PHE A O 1
ATOM 4547 N N . THR A 1 572 ? 26.368 -0.531 -8.125 1.00 87.38 572 THR A N 1
ATOM 4548 C CA . THR A 1 572 ? 26.967 -0.371 -9.457 1.00 87.38 572 THR A CA 1
ATOM 4549 C C . THR A 1 572 ? 27.956 0.783 -9.426 1.00 87.38 572 THR A C 1
ATOM 4551 O O . THR A 1 572 ? 27.590 1.892 -9.032 1.00 87.38 572 THR A O 1
ATOM 4554 N N . VAL A 1 573 ? 29.194 0.539 -9.855 1.00 89.56 573 VAL A N 1
ATOM 4555 C CA . VAL A 1 573 ? 30.281 1.531 -9.833 1.00 89.56 573 VAL A CA 1
ATOM 4556 C C . VAL A 1 573 ? 30.798 1.862 -11.234 1.00 89.56 573 VAL A C 1
ATOM 4558 O O . VAL A 1 573 ? 30.885 0.986 -12.094 1.00 89.56 573 VAL A O 1
ATOM 4561 N N . ASP A 1 574 ? 31.177 3.126 -11.461 1.00 91.81 574 ASP A N 1
ATOM 4562 C CA . ASP A 1 574 ? 31.710 3.618 -12.749 1.00 91.81 574 ASP A CA 1
ATOM 4563 C C . ASP A 1 574 ? 33.239 3.460 -12.915 1.00 91.81 574 ASP A C 1
ATOM 4565 O O . ASP A 1 574 ? 33.796 3.809 -13.959 1.00 91.81 574 ASP A O 1
ATOM 4569 N N . ALA A 1 575 ? 33.929 2.982 -11.879 1.00 93.44 575 ALA A N 1
ATOM 4570 C CA . ALA A 1 575 ? 35.380 2.817 -11.819 1.00 93.44 575 ALA A CA 1
ATOM 4571 C C . ALA A 1 575 ? 35.736 1.596 -10.946 1.00 93.44 575 ALA A C 1
ATOM 4573 O O . ALA A 1 575 ? 34.911 1.199 -10.121 1.00 93.44 575 ALA A O 1
ATOM 4574 N N . PRO A 1 576 ? 36.942 1.006 -11.090 1.00 96.88 576 PRO A N 1
ATOM 4575 C CA . PRO A 1 576 ? 37.406 -0.043 -10.186 1.00 96.88 576 PRO A CA 1
ATOM 4576 C C . PRO A 1 576 ? 37.345 0.416 -8.728 1.00 96.88 576 PRO A C 1
ATOM 4578 O O . PRO A 1 576 ? 37.822 1.505 -8.395 1.00 96.88 576 PRO A O 1
ATOM 4581 N N . ALA A 1 577 ? 36.768 -0.419 -7.873 1.00 97.12 577 ALA A N 1
ATOM 4582 C CA . ALA A 1 577 ? 36.393 -0.060 -6.513 1.00 97.12 577 ALA A CA 1
ATOM 4583 C C . ALA A 1 577 ? 37.096 -0.943 -5.479 1.00 97.12 577 ALA A C 1
ATOM 4585 O O . ALA A 1 577 ? 37.097 -2.168 -5.593 1.00 97.12 577 ALA A O 1
ATOM 4586 N N . LEU A 1 578 ? 37.655 -0.320 -4.441 1.00 98.12 578 LEU A N 1
ATOM 4587 C CA . LEU A 1 578 ? 38.085 -1.007 -3.229 1.00 98.12 578 LEU A CA 1
ATOM 4588 C C . LEU A 1 578 ? 36.896 -1.068 -2.270 1.00 98.12 578 LEU A C 1
ATOM 4590 O O . LEU A 1 578 ? 36.470 -0.043 -1.737 1.00 98.12 578 LEU A O 1
ATOM 4594 N N . VAL A 1 579 ? 36.359 -2.263 -2.051 1.00 98.19 579 VAL A N 1
ATOM 4595 C CA . VAL A 1 579 ? 35.248 -2.482 -1.121 1.00 98.19 579 VAL A CA 1
ATOM 4596 C C . VAL A 1 579 ? 35.819 -2.893 0.228 1.00 98.19 579 VAL A C 1
ATOM 4598 O O . VAL A 1 579 ? 36.575 -3.865 0.302 1.00 98.19 579 VAL A O 1
ATOM 4601 N N . SER A 1 580 ? 35.444 -2.172 1.286 1.00 98.38 580 SER A N 1
ATOM 4602 C CA . SER A 1 580 ? 35.816 -2.499 2.666 1.00 98.38 580 SER A CA 1
ATOM 4603 C C . SER A 1 580 ? 34.576 -2.849 3.486 1.00 98.38 580 SER A C 1
ATOM 4605 O O . SER A 1 580 ? 33.636 -2.060 3.555 1.00 98.38 580 SER A O 1
ATOM 4607 N N . VAL A 1 581 ? 34.581 -4.026 4.105 1.00 98.25 581 VAL A N 1
ATOM 4608 C CA . VAL A 1 581 ? 33.536 -4.527 5.004 1.00 98.25 581 VAL A CA 1
ATOM 4609 C C . VAL A 1 581 ? 34.021 -4.363 6.442 1.00 98.25 581 VAL A C 1
ATOM 4611 O O . VAL A 1 581 ? 35.023 -4.967 6.833 1.00 98.25 581 VAL A O 1
ATOM 4614 N N . MET A 1 582 ? 33.315 -3.547 7.223 1.00 98.19 582 MET A N 1
ATOM 4615 C CA . MET A 1 582 ? 33.580 -3.318 8.643 1.00 98.19 582 MET A CA 1
ATOM 4616 C C . MET A 1 582 ? 32.738 -4.298 9.450 1.00 98.19 582 MET A C 1
ATOM 4618 O O . MET A 1 582 ? 31.571 -4.043 9.741 1.00 98.19 582 MET A O 1
ATOM 4622 N N . ARG A 1 583 ? 33.325 -5.446 9.782 1.00 97.31 583 ARG A N 1
ATOM 4623 C CA . ARG A 1 583 ? 32.662 -6.521 10.526 1.00 97.31 583 ARG A CA 1
ATOM 4624 C C . ARG A 1 583 ? 32.931 -6.360 12.017 1.00 97.31 583 ARG A C 1
ATOM 4626 O O . ARG A 1 583 ? 34.067 -6.128 12.413 1.00 97.31 583 ARG A O 1
ATOM 4633 N N . HIS A 1 584 ? 31.914 -6.516 12.859 1.00 97.62 584 HIS A N 1
ATOM 4634 C CA . HIS A 1 584 ? 32.094 -6.440 14.308 1.00 97.62 584 HIS A CA 1
ATOM 4635 C C . HIS A 1 584 ? 33.023 -7.556 14.818 1.00 97.62 584 HIS A C 1
ATOM 4637 O O . HIS A 1 584 ? 32.777 -8.735 14.562 1.00 97.62 584 HIS A O 1
ATOM 4643 N N . LYS A 1 585 ? 34.061 -7.204 15.591 1.00 96.06 585 LYS A N 1
ATOM 4644 C CA . LYS A 1 585 ? 35.024 -8.185 16.127 1.00 96.06 585 LYS A CA 1
ATOM 4645 C C . LYS A 1 585 ? 34.391 -9.205 17.071 1.00 96.06 585 LYS A C 1
ATOM 4647 O O . LYS A 1 585 ? 34.876 -10.328 17.149 1.00 96.06 585 LYS A O 1
ATOM 4652 N N . GLY A 1 586 ? 33.334 -8.818 17.786 1.00 95.44 586 GLY A N 1
ATOM 4653 C CA . GLY A 1 586 ? 32.635 -9.705 18.715 1.00 95.44 586 GLY A CA 1
ATOM 4654 C C . GLY A 1 586 ? 31.651 -10.671 18.053 1.00 95.44 586 GLY A C 1
ATOM 4655 O O . GLY A 1 586 ? 31.034 -11.450 18.766 1.00 95.44 586 GLY A O 1
ATOM 4656 N N . GLN A 1 587 ? 31.464 -10.626 16.729 1.00 95.44 587 GLN A N 1
ATOM 4657 C CA . GLN A 1 587 ? 30.714 -11.679 16.044 1.00 95.44 587 GLN A CA 1
ATOM 4658 C C . GLN A 1 587 ? 31.573 -12.954 16.012 1.00 95.44 587 GLN A C 1
ATOM 4660 O O . GLN A 1 587 ? 32.704 -12.927 15.520 1.00 95.44 587 GLN A O 1
ATOM 4665 N N . GLU A 1 588 ? 31.058 -14.075 16.517 1.00 92.94 588 GLU A N 1
ATOM 4666 C CA . GLU A 1 588 ? 31.827 -15.329 16.584 1.00 92.94 588 GLU A CA 1
ATOM 4667 C C . GLU A 1 588 ? 31.979 -15.987 15.207 1.00 92.94 588 GLU A C 1
ATOM 4669 O O . GLU A 1 588 ? 33.069 -16.419 14.832 1.00 92.94 588 GLU A O 1
ATOM 4674 N N . ILE A 1 589 ? 30.895 -16.026 14.428 1.00 94.06 589 ILE A N 1
ATOM 4675 C CA . ILE A 1 589 ? 30.851 -16.681 13.120 1.00 94.06 589 ILE A CA 1
ATOM 4676 C C . ILE A 1 589 ? 31.172 -15.650 12.034 1.00 94.06 589 ILE A C 1
ATOM 4678 O O . ILE A 1 589 ? 30.558 -14.587 11.946 1.00 94.06 589 ILE A O 1
ATOM 4682 N N . VAL A 1 590 ? 32.175 -15.932 11.204 1.00 94.88 590 VAL A N 1
ATOM 4683 C CA . VAL A 1 590 ? 32.467 -15.113 10.018 1.00 94.88 590 VAL A CA 1
ATOM 4684 C C . VAL A 1 590 ? 31.427 -15.443 8.938 1.00 94.88 590 VAL A C 1
ATOM 4686 O O . VAL A 1 590 ? 31.181 -16.631 8.708 1.00 94.88 590 VAL A O 1
ATOM 4689 N N . PRO A 1 591 ? 30.814 -14.447 8.266 1.00 95.62 591 PRO A N 1
ATOM 4690 C CA . PRO A 1 591 ? 29.885 -14.711 7.169 1.00 95.62 591 PRO A CA 1
ATOM 4691 C C . PRO A 1 591 ? 30.540 -15.598 6.102 1.00 95.62 591 PRO A C 1
ATOM 4693 O O . PRO A 1 591 ? 31.613 -15.261 5.601 1.00 95.62 591 PRO A O 1
ATOM 4696 N N . PHE A 1 592 ? 29.898 -16.719 5.751 1.00 95.25 592 PHE A N 1
ATOM 4697 C CA . PHE A 1 592 ? 30.497 -17.764 4.901 1.00 95.25 592 PHE A CA 1
ATOM 4698 C C . PHE A 1 592 ? 31.006 -17.220 3.554 1.00 95.25 592 PHE A C 1
ATOM 4700 O O . PHE A 1 592 ? 32.088 -17.577 3.097 1.00 95.25 592 PHE A O 1
ATOM 4707 N N . TRP A 1 593 ? 30.267 -16.274 2.968 1.00 95.81 593 TRP A N 1
ATOM 4708 C CA . TRP A 1 593 ? 30.575 -15.687 1.669 1.00 95.81 593 TRP A CA 1
ATOM 4709 C C . TRP A 1 593 ? 31.809 -14.775 1.685 1.00 95.81 593 TRP A C 1
ATOM 4711 O O . TRP A 1 593 ? 32.346 -14.478 0.622 1.00 95.81 593 TRP A O 1
ATOM 4721 N N . LEU A 1 594 ? 32.254 -14.277 2.846 1.00 96.19 594 LEU A N 1
ATOM 4722 C CA . LEU A 1 594 ? 33.265 -13.217 2.915 1.00 96.19 594 LEU A CA 1
ATOM 4723 C C . LEU A 1 594 ? 34.616 -13.707 2.368 1.00 96.19 594 LEU A C 1
ATOM 4725 O O . LEU A 1 594 ? 35.153 -13.138 1.412 1.00 96.19 594 LEU A O 1
ATOM 4729 N N . GLU A 1 595 ? 35.128 -14.809 2.918 1.00 95.31 595 GLU A N 1
ATOM 4730 C CA . GLU A 1 595 ? 36.359 -15.448 2.436 1.00 95.31 595 GLU A CA 1
ATOM 4731 C C . GLU A 1 595 ? 36.163 -16.125 1.074 1.00 95.31 595 GLU A C 1
ATOM 4733 O O . GLU A 1 595 ? 37.036 -16.014 0.213 1.00 95.31 595 GLU A O 1
ATOM 4738 N N . GLU A 1 596 ? 35.010 -16.760 0.837 1.00 94.56 596 GLU A N 1
ATOM 4739 C CA . GLU A 1 596 ? 34.689 -17.422 -0.438 1.00 94.56 596 GLU A CA 1
ATOM 4740 C C . GLU A 1 596 ? 34.673 -16.436 -1.613 1.00 94.56 596 GLU A C 1
ATOM 4742 O O . GLU A 1 596 ? 35.182 -16.731 -2.696 1.00 94.56 596 GLU A O 1
ATOM 4747 N N . LYS A 1 597 ? 34.189 -15.208 -1.386 1.00 94.69 597 LYS A N 1
ATOM 4748 C CA . LYS A 1 597 ? 34.274 -14.115 -2.361 1.00 94.69 597 LYS A CA 1
ATOM 4749 C C . LYS A 1 597 ? 35.666 -13.498 -2.447 1.00 94.69 597 LYS A C 1
ATOM 4751 O O . LYS A 1 597 ? 35.865 -12.618 -3.281 1.00 94.69 597 LYS A O 1
ATOM 4756 N N . GLY A 1 598 ? 36.636 -13.934 -1.650 1.00 96.44 598 GLY A N 1
ATOM 4757 C CA . GLY A 1 598 ? 38.027 -13.494 -1.720 1.00 96.44 598 GLY A CA 1
ATOM 4758 C C . GLY A 1 598 ? 38.328 -12.190 -0.983 1.00 96.44 598 GLY A C 1
ATOM 4759 O O . GLY A 1 598 ? 39.339 -11.554 -1.295 1.00 96.44 598 GLY A O 1
ATOM 4760 N N . PHE A 1 599 ? 37.485 -11.770 -0.032 1.00 98.06 599 PHE A N 1
ATOM 4761 C CA . PHE A 1 599 ? 37.859 -10.694 0.887 1.00 98.06 599 PHE A CA 1
ATOM 4762 C C . PHE A 1 599 ? 38.995 -11.145 1.799 1.00 98.06 599 PHE A C 1
ATOM 4764 O O . PHE A 1 599 ? 39.070 -12.300 2.216 1.00 98.06 599 PHE A O 1
ATOM 4771 N N . ARG A 1 600 ? 39.889 -10.213 2.130 1.00 97.62 600 ARG A N 1
ATOM 4772 C CA . ARG A 1 600 ? 41.009 -10.464 3.038 1.00 97.62 600 ARG A CA 1
ATOM 4773 C C . ARG A 1 600 ? 40.913 -9.565 4.253 1.00 97.62 600 ARG A C 1
ATOM 4775 O O . ARG A 1 600 ? 40.763 -8.351 4.115 1.00 97.62 600 ARG A O 1
ATOM 4782 N N . LYS A 1 601 ? 41.047 -10.161 5.434 1.00 97.19 601 LYS A N 1
ATOM 4783 C CA . LYS A 1 601 ? 41.159 -9.426 6.689 1.00 97.19 601 LYS A CA 1
ATOM 4784 C C . LYS A 1 601 ? 42.431 -8.585 6.683 1.00 97.19 601 LYS A C 1
ATOM 4786 O O . LYS A 1 601 ? 43.515 -9.081 6.373 1.00 97.19 601 LYS A O 1
ATOM 4791 N N . THR A 1 602 ? 42.287 -7.316 7.026 1.00 96.88 602 THR A N 1
ATOM 4792 C CA . THR A 1 602 ? 43.401 -6.372 7.140 1.00 96.88 602 THR A CA 1
ATOM 4793 C C . THR A 1 602 ? 43.880 -6.271 8.595 1.00 96.88 602 THR A C 1
ATOM 4795 O O . THR A 1 602 ? 43.344 -6.929 9.487 1.00 96.88 602 THR A O 1
ATOM 4798 N N . GLY A 1 603 ? 44.899 -5.443 8.846 1.00 95.88 603 GLY A N 1
ATOM 4799 C CA . GLY A 1 603 ? 45.306 -5.058 10.204 1.00 95.88 603 GLY A CA 1
ATOM 4800 C C . GLY A 1 603 ? 44.551 -3.847 10.766 1.00 95.88 603 GLY A C 1
ATOM 4801 O O . GLY A 1 603 ? 44.846 -3.433 11.882 1.00 95.88 603 GLY A O 1
ATOM 4802 N N . MET A 1 604 ? 43.623 -3.262 10.001 1.00 97.81 604 MET A N 1
ATOM 4803 C CA . MET A 1 604 ? 42.905 -2.045 10.381 1.00 97.81 604 MET A CA 1
ATOM 4804 C C . MET A 1 604 ? 41.694 -2.345 11.271 1.00 97.81 604 MET A C 1
ATOM 4806 O O . MET A 1 604 ? 41.046 -3.392 11.150 1.00 97.81 604 MET A O 1
ATOM 4810 N N . SER A 1 605 ? 41.357 -1.373 12.117 1.00 96.88 605 SER A N 1
ATOM 4811 C CA . SER A 1 605 ? 40.146 -1.362 12.932 1.00 96.88 605 SER A CA 1
ATOM 4812 C C . SER A 1 605 ? 39.456 -0.005 12.878 1.00 96.88 605 SER A C 1
ATOM 4814 O O . SER A 1 605 ? 40.112 1.033 12.858 1.00 96.88 605 SER A O 1
ATOM 4816 N N . VAL A 1 606 ? 38.128 -0.029 12.884 1.00 97.62 606 VAL A N 1
ATOM 4817 C CA . VAL A 1 606 ? 37.269 1.148 13.064 1.00 97.62 606 VAL A CA 1
ATOM 4818 C C . VAL A 1 606 ? 36.535 0.962 14.386 1.00 97.62 606 VAL A C 1
ATOM 4820 O O . VAL A 1 606 ? 36.131 -0.159 14.688 1.00 97.62 606 VAL A O 1
ATOM 4823 N N . SER A 1 607 ? 36.345 2.009 15.183 1.00 97.06 607 SER A N 1
ATOM 4824 C CA . SER A 1 607 ? 35.572 1.887 16.424 1.00 97.06 607 SER A CA 1
ATOM 4825 C C . SER A 1 607 ? 34.671 3.084 16.685 1.00 97.06 607 SER A C 1
ATOM 4827 O O . SER A 1 607 ? 34.936 4.204 16.239 1.00 97.06 607 SER A O 1
ATOM 4829 N N . ASN A 1 608 ? 33.614 2.821 17.442 1.00 95.00 608 ASN A N 1
ATOM 4830 C CA . ASN A 1 608 ? 32.796 3.817 18.122 1.00 95.00 608 ASN A CA 1
ATOM 4831 C C . ASN A 1 608 ? 32.872 3.577 19.642 1.00 95.00 608 ASN A C 1
ATOM 4833 O O . ASN A 1 608 ? 33.652 2.733 20.088 1.00 95.00 608 ASN A O 1
ATOM 4837 N N . GLU A 1 609 ? 32.066 4.296 20.420 1.00 91.44 609 GLU A N 1
ATOM 4838 C CA . GLU A 1 609 ? 32.021 4.170 21.884 1.00 91.44 609 GLU A CA 1
ATOM 4839 C C . GLU A 1 609 ? 31.686 2.750 22.393 1.00 91.44 609 GLU A C 1
ATOM 4841 O O . GLU A 1 609 ? 32.130 2.369 23.475 1.00 91.44 609 GLU A O 1
ATOM 4846 N N . ASN A 1 610 ? 30.945 1.947 21.615 1.00 93.19 610 ASN A N 1
ATOM 4847 C CA . ASN A 1 610 ? 30.410 0.648 22.045 1.00 93.19 610 ASN A CA 1
ATOM 4848 C C . ASN A 1 610 ? 31.057 -0.557 21.346 1.00 93.19 610 ASN A C 1
ATOM 4850 O O . ASN A 1 610 ? 31.106 -1.648 21.916 1.00 93.19 610 ASN A O 1
ATOM 4854 N N . TYR A 1 611 ? 31.528 -0.393 20.109 1.00 96.38 611 TYR A N 1
ATOM 4855 C CA . TYR A 1 611 ? 31.897 -1.496 19.225 1.00 96.38 611 TYR A CA 1
ATOM 4856 C C . TYR A 1 611 ? 33.198 -1.236 18.471 1.00 96.38 611 TYR A C 1
ATOM 4858 O O . TYR A 1 611 ? 33.472 -0.134 17.990 1.00 96.38 611 TYR A O 1
ATOM 4866 N N . GLU A 1 612 ? 33.960 -2.314 18.290 1.00 97.75 612 GLU A N 1
ATOM 4867 C CA . GLU A 1 612 ? 35.153 -2.348 17.453 1.00 97.75 612 GLU A CA 1
ATOM 4868 C C . GLU A 1 612 ? 34.926 -3.266 16.243 1.00 97.75 612 GLU A C 1
ATOM 4870 O O . GLU A 1 612 ? 34.474 -4.410 16.367 1.00 97.75 612 GLU A O 1
ATOM 4875 N N . TYR A 1 613 ? 35.270 -2.763 15.062 1.00 98.25 613 TYR A N 1
ATOM 4876 C CA . TYR A 1 613 ? 35.100 -3.427 13.778 1.00 98.25 613 TYR A CA 1
ATOM 4877 C C . TYR A 1 613 ? 36.458 -3.750 13.170 1.00 98.25 613 TYR A C 1
ATOM 4879 O O . TYR A 1 613 ? 37.345 -2.901 13.092 1.00 98.25 613 TYR A O 1
ATOM 4887 N N . GLU A 1 614 ? 36.617 -4.982 12.711 1.00 97.94 614 GLU A N 1
ATOM 4888 C CA . GLU A 1 614 ? 37.722 -5.397 11.856 1.00 97.94 614 GLU A CA 1
ATOM 4889 C C . GLU A 1 614 ? 37.393 -5.117 10.388 1.00 97.94 614 GLU A C 1
ATOM 4891 O O . GLU A 1 614 ? 36.249 -5.255 9.950 1.00 97.94 614 GLU A O 1
ATOM 4896 N N . VAL A 1 615 ? 38.409 -4.731 9.618 1.00 98.50 615 VAL A N 1
ATOM 4897 C CA . VAL A 1 615 ? 38.227 -4.326 8.222 1.00 98.50 615 VAL A CA 1
ATOM 4898 C C . VAL A 1 615 ? 38.663 -5.446 7.281 1.00 98.50 615 VAL A C 1
ATOM 4900 O O . VAL A 1 615 ? 39.807 -5.907 7.336 1.00 98.50 615 VAL A O 1
ATOM 4903 N N . TRP A 1 616 ? 37.764 -5.845 6.385 1.00 98.50 616 TRP A N 1
ATOM 4904 C CA . TRP A 1 616 ? 37.998 -6.820 5.320 1.00 98.50 616 TRP A CA 1
ATOM 4905 C C . TRP A 1 616 ? 37.926 -6.143 3.956 1.00 98.50 616 TRP A C 1
ATOM 4907 O O . TRP A 1 616 ? 37.000 -5.378 3.714 1.00 98.50 616 TRP A O 1
ATOM 4917 N N . GLN A 1 617 ? 38.870 -6.421 3.056 1.00 98.31 617 GLN A N 1
ATOM 4918 C CA . GLN A 1 617 ? 38.969 -5.709 1.777 1.00 98.31 617 GLN A CA 1
ATOM 4919 C C . GLN A 1 617 ? 39.061 -6.624 0.561 1.00 98.31 617 GLN A C 1
ATOM 4921 O O . GLN A 1 617 ? 39.655 -7.705 0.616 1.00 98.31 617 GLN A O 1
ATOM 4926 N N . LYS A 1 618 ? 38.492 -6.144 -0.549 1.00 97.69 618 LYS A N 1
ATOM 4927 C CA . LYS A 1 618 ? 38.632 -6.721 -1.887 1.00 97.69 618 LYS A CA 1
ATOM 4928 C C . LYS A 1 618 ? 38.486 -5.642 -2.961 1.00 97.69 618 LYS A C 1
ATOM 4930 O O . LYS A 1 618 ? 37.644 -4.753 -2.852 1.00 97.69 618 LYS A O 1
ATOM 4935 N N . GLU A 1 619 ? 39.282 -5.758 -4.019 1.00 97.62 619 GLU A N 1
ATOM 4936 C CA . GLU A 1 619 ? 39.142 -4.944 -5.227 1.00 97.62 619 GLU A CA 1
ATOM 4937 C C . GLU A 1 619 ? 38.124 -5.565 -6.191 1.00 97.62 619 GLU A C 1
ATOM 4939 O O . GLU A 1 619 ? 38.120 -6.779 -6.423 1.00 97.62 619 GLU A O 1
ATOM 4944 N N . PHE A 1 620 ? 37.280 -4.721 -6.776 1.00 96.19 620 PHE A N 1
ATOM 4945 C CA . PHE A 1 620 ? 36.291 -5.091 -7.780 1.00 96.19 620 PHE A CA 1
ATOM 4946 C C . PHE A 1 620 ? 36.518 -4.305 -9.078 1.00 96.19 620 PHE A C 1
ATOM 4948 O O . PHE A 1 620 ? 36.899 -3.129 -9.032 1.00 96.19 620 PHE A O 1
ATOM 4955 N N . PRO A 1 621 ? 36.285 -4.928 -10.249 1.00 94.75 621 PRO A N 1
ATOM 4956 C CA . PRO A 1 621 ? 36.262 -4.207 -11.515 1.00 94.75 621 PRO A CA 1
ATOM 4957 C C . PRO A 1 621 ? 35.062 -3.246 -11.586 1.00 94.75 621 PRO A C 1
ATOM 4959 O O . PRO A 1 621 ? 34.183 -3.252 -10.727 1.00 94.75 621 PRO A O 1
ATOM 4962 N N . VAL A 1 622 ? 35.023 -2.430 -12.642 1.00 91.06 622 VAL A N 1
ATOM 4963 C CA . VAL A 1 622 ? 33.842 -1.623 -13.000 1.00 91.06 622 VAL A CA 1
ATOM 4964 C C . VAL A 1 622 ? 32.626 -2.533 -13.180 1.00 91.06 622 VAL A C 1
ATOM 4966 O O . VAL A 1 622 ? 32.747 -3.579 -13.820 1.00 91.06 622 VAL A O 1
ATOM 4969 N N . GLY A 1 623 ? 31.460 -2.107 -12.693 1.00 85.19 623 GLY A N 1
ATOM 4970 C CA . GLY A 1 623 ? 30.201 -2.830 -12.866 1.00 85.19 623 GLY A CA 1
ATOM 4971 C C . GLY A 1 623 ? 29.474 -3.090 -11.553 1.00 85.19 623 GLY A C 1
ATOM 4972 O O . GLY A 1 623 ? 29.554 -2.292 -10.618 1.00 85.19 623 GLY A O 1
ATOM 4973 N N . GLU A 1 624 ? 28.718 -4.184 -11.518 1.00 89.25 624 GLU A N 1
ATOM 4974 C CA . GLU A 1 624 ? 27.916 -4.578 -10.363 1.00 89.25 624 GLU A CA 1
ATOM 4975 C C . GLU A 1 624 ? 28.760 -5.301 -9.301 1.00 89.25 624 GLU A C 1
ATOM 4977 O O . GLU A 1 624 ? 29.608 -6.141 -9.607 1.00 89.25 624 GLU A O 1
ATOM 4982 N N . ILE A 1 625 ? 28.509 -4.968 -8.038 1.00 90.69 625 ILE A N 1
ATOM 4983 C CA . ILE A 1 625 ? 29.125 -5.545 -6.847 1.00 90.69 625 ILE A CA 1
ATOM 4984 C C . ILE A 1 625 ? 27.999 -6.027 -5.942 1.00 90.69 625 ILE A C 1
ATOM 4986 O O . ILE A 1 625 ? 27.135 -5.238 -5.572 1.00 90.69 625 ILE A O 1
ATOM 4990 N N . SER A 1 626 ? 28.047 -7.292 -5.539 1.00 93.44 626 SER A N 1
ATOM 4991 C CA . SER A 1 626 ? 27.070 -7.917 -4.649 1.00 93.44 626 SER A CA 1
ATOM 4992 C C . SER A 1 626 ? 27.731 -8.442 -3.371 1.00 93.44 626 SER A C 1
ATOM 4994 O O . SER A 1 626 ? 28.793 -9.075 -3.421 1.00 93.44 626 SER A O 1
ATOM 4996 N N . LEU A 1 627 ? 27.102 -8.226 -2.217 1.00 95.31 627 LEU A N 1
ATOM 4997 C CA . LEU A 1 627 ? 27.542 -8.727 -0.911 1.00 95.31 627 LEU A CA 1
ATOM 4998 C C . LEU A 1 627 ? 26.421 -9.518 -0.233 1.00 95.31 627 LEU A C 1
ATOM 5000 O O . LEU A 1 627 ? 25.239 -9.306 -0.509 1.00 95.31 627 LEU A O 1
ATOM 5004 N N . GLY A 1 628 ? 26.818 -10.434 0.644 1.00 94.94 628 GLY A N 1
ATOM 5005 C CA . GLY A 1 628 ? 25.912 -11.381 1.280 1.00 94.94 628 GLY A CA 1
ATOM 5006 C C . GLY A 1 628 ? 25.466 -10.973 2.675 1.00 94.94 628 GLY A C 1
ATOM 5007 O O . GLY A 1 628 ? 25.865 -9.946 3.208 1.00 94.94 628 GLY A O 1
ATOM 5008 N N . ILE A 1 629 ? 24.626 -11.802 3.276 1.00 95.62 629 ILE A N 1
ATOM 5009 C CA . ILE A 1 629 ? 24.025 -11.577 4.593 1.00 95.62 629 ILE A CA 1
ATOM 5010 C C . ILE A 1 629 ? 25.057 -11.384 5.710 1.00 95.62 629 ILE A C 1
ATOM 5012 O O . ILE A 1 629 ? 26.198 -11.842 5.622 1.00 95.62 629 ILE A O 1
ATOM 5016 N N . ASN A 1 630 ? 24.626 -10.777 6.815 1.00 95.12 630 ASN A N 1
ATOM 5017 C CA . ASN A 1 630 ? 25.456 -10.631 8.012 1.00 95.12 630 ASN A CA 1
ATOM 5018 C C . ASN A 1 630 ? 25.824 -11.968 8.681 1.00 95.12 630 ASN A C 1
ATOM 5020 O O . ASN A 1 630 ? 26.834 -12.055 9.370 1.00 95.12 630 ASN A O 1
ATOM 5024 N N . GLY A 1 631 ? 24.997 -12.996 8.511 1.00 94.75 631 GLY A N 1
ATOM 5025 C CA . GLY A 1 631 ? 25.148 -14.288 9.172 1.00 94.75 631 GLY A CA 1
ATOM 5026 C C . GLY A 1 631 ? 23.793 -14.907 9.493 1.00 94.75 631 GLY A C 1
ATOM 5027 O O . GLY A 1 631 ? 22.758 -14.257 9.351 1.00 94.75 631 GLY A O 1
ATOM 5028 N N . PHE A 1 632 ? 23.816 -16.166 9.925 1.00 96.12 632 PHE A N 1
ATOM 5029 C CA . PHE A 1 632 ? 22.622 -16.909 10.343 1.00 96.12 632 PHE A CA 1
ATOM 5030 C C . PHE A 1 632 ? 22.396 -16.862 11.863 1.00 96.12 632 PHE A C 1
ATOM 5032 O O . PHE A 1 632 ? 21.438 -17.445 12.353 1.00 96.12 632 PHE A O 1
ATOM 5039 N N . ASP A 1 633 ? 23.280 -16.212 12.616 1.00 93.25 633 ASP A N 1
ATOM 5040 C CA . ASP A 1 633 ? 23.411 -16.266 14.079 1.00 93.25 633 ASP A CA 1
ATOM 5041 C C . ASP A 1 633 ? 22.675 -15.161 14.836 1.00 93.25 633 ASP A C 1
ATOM 5043 O O . ASP A 1 633 ? 22.855 -15.022 16.044 1.00 93.25 633 ASP A O 1
ATOM 5047 N N . LEU A 1 634 ? 21.857 -14.370 14.133 1.00 91.88 634 LEU A N 1
ATOM 5048 C CA . LEU A 1 634 ? 21.135 -13.224 14.690 1.00 91.88 634 LEU A CA 1
ATOM 5049 C C . LEU A 1 634 ? 22.077 -12.211 15.380 1.00 91.88 634 LEU A C 1
ATOM 5051 O O . LEU A 1 634 ? 21.669 -11.450 16.258 1.00 91.88 634 LEU A O 1
ATOM 5055 N N . HIS A 1 635 ? 23.354 -12.165 14.978 1.00 94.56 635 HIS A N 1
ATOM 5056 C CA . HIS A 1 635 ? 24.312 -11.234 15.563 1.00 94.56 635 HIS A CA 1
ATOM 5057 C C . HIS A 1 635 ? 23.931 -9.787 15.229 1.00 94.56 635 HIS A C 1
ATOM 5059 O O . HIS A 1 635 ? 24.085 -9.324 14.099 1.00 94.56 635 HIS A O 1
ATOM 5065 N N . ARG A 1 636 ? 23.428 -9.071 16.238 1.00 90.44 636 ARG A N 1
ATOM 5066 C CA . ARG A 1 636 ? 22.757 -7.767 16.105 1.00 90.44 636 ARG A CA 1
ATOM 5067 C C . ARG A 1 636 ? 23.640 -6.645 15.547 1.00 90.44 636 ARG A C 1
ATOM 5069 O O . ARG A 1 636 ? 23.135 -5.725 14.910 1.00 90.44 636 ARG A O 1
ATOM 5076 N N . VAL A 1 637 ? 24.949 -6.684 15.804 1.00 94.12 637 VAL A N 1
ATOM 5077 C CA . VAL A 1 637 ? 25.893 -5.655 15.330 1.00 94.12 637 VAL A CA 1
ATOM 5078 C C . VAL A 1 637 ? 26.330 -6.011 13.908 1.00 94.12 637 VAL A C 1
ATOM 5080 O O . VAL A 1 637 ? 27.333 -6.700 13.709 1.00 94.12 637 VAL A O 1
ATOM 5083 N N . VAL A 1 638 ? 25.511 -5.601 12.937 1.00 94.50 638 VAL A N 1
ATOM 5084 C CA . VAL A 1 638 ? 25.652 -5.929 11.510 1.00 94.50 638 VAL A CA 1
ATOM 5085 C C . VAL A 1 638 ? 26.802 -5.159 10.866 1.00 94.50 638 VAL A C 1
ATOM 5087 O O . VAL A 1 638 ? 27.052 -4.005 11.199 1.00 94.50 638 VAL A O 1
ATOM 5090 N N . TYR A 1 639 ? 27.503 -5.769 9.911 1.00 96.50 639 TYR A N 1
ATOM 5091 C CA . TYR A 1 639 ? 28.563 -5.063 9.194 1.00 96.50 639 TYR A CA 1
ATOM 5092 C C . TYR A 1 639 ? 28.039 -3.852 8.394 1.00 96.50 639 TYR A C 1
ATOM 5094 O O . TYR A 1 639 ? 26.916 -3.841 7.886 1.00 96.50 639 TYR A O 1
ATOM 5102 N N . PHE A 1 640 ? 28.898 -2.852 8.201 1.00 96.25 640 PHE A N 1
ATOM 5103 C CA . PHE A 1 640 ? 28.674 -1.747 7.260 1.00 96.25 640 PHE A CA 1
ATOM 5104 C C . PHE A 1 640 ? 29.796 -1.693 6.215 1.00 96.25 640 PHE A C 1
ATOM 5106 O O . PHE A 1 640 ? 30.826 -2.360 6.359 1.00 96.25 640 PHE A O 1
ATOM 5113 N N . VAL A 1 641 ? 29.584 -0.955 5.122 1.00 97.19 641 VAL A N 1
ATOM 5114 C CA . VAL A 1 641 ? 30.438 -1.037 3.922 1.00 97.19 641 VAL A CA 1
ATOM 5115 C C . VAL A 1 641 ? 30.935 0.332 3.508 1.00 97.19 641 VAL A C 1
ATOM 5117 O O . VAL A 1 641 ? 30.189 1.309 3.544 1.00 97.19 641 VAL A O 1
ATOM 5120 N N . THR A 1 642 ? 32.185 0.388 3.052 1.00 97.50 642 THR A N 1
ATOM 5121 C CA . THR A 1 642 ? 32.712 1.549 2.340 1.00 97.50 642 THR A CA 1
ATOM 5122 C C . THR A 1 642 ? 33.222 1.186 0.956 1.00 97.50 642 THR A C 1
ATOM 5124 O O . THR A 1 642 ? 33.722 0.081 0.729 1.00 97.50 642 THR A O 1
ATOM 5127 N N . ILE A 1 643 ? 33.105 2.139 0.033 1.00 97.50 643 ILE A N 1
ATOM 5128 C CA . ILE A 1 643 ? 33.655 2.062 -1.319 1.00 97.50 643 ILE A CA 1
ATOM 5129 C C . ILE A 1 643 ? 34.677 3.186 -1.499 1.00 97.50 643 ILE A C 1
ATOM 5131 O O . ILE A 1 643 ? 34.353 4.368 -1.370 1.00 97.50 643 ILE A O 1
ATOM 5135 N N . GLY A 1 644 ? 35.914 2.792 -1.790 1.00 96.88 644 GLY A N 1
ATOM 5136 C CA . GLY A 1 644 ? 37.047 3.676 -2.037 1.00 96.88 644 GLY A CA 1
ATOM 5137 C C . GLY A 1 644 ? 37.695 3.448 -3.405 1.00 96.88 644 GLY A C 1
ATOM 5138 O O . GLY A 1 644 ? 37.325 2.517 -4.130 1.00 96.88 644 GLY A O 1
ATOM 5139 N N . PRO A 1 645 ? 38.676 4.280 -3.787 1.00 96.44 645 PRO A N 1
ATOM 5140 C CA . PRO A 1 645 ? 39.434 4.082 -5.012 1.00 96.44 645 PRO A CA 1
ATOM 5141 C C . PRO A 1 645 ? 40.416 2.916 -4.866 1.00 96.44 645 PRO A C 1
ATOM 5143 O O . PRO A 1 645 ? 41.121 2.796 -3.866 1.00 96.44 645 PRO A O 1
ATOM 5146 N N . VAL A 1 646 ? 40.536 2.094 -5.908 1.00 95.44 646 VAL A N 1
ATOM 5147 C CA . VAL A 1 646 ? 41.714 1.224 -6.061 1.00 95.44 646 VAL A CA 1
ATOM 5148 C C . VAL A 1 646 ? 42.943 2.108 -6.289 1.00 95.44 646 VAL A C 1
ATOM 5150 O O . VAL A 1 646 ? 42.855 3.108 -7.006 1.00 95.44 646 VAL A O 1
ATOM 5153 N N . ALA A 1 647 ? 44.095 1.759 -5.707 1.00 89.56 647 ALA A N 1
ATOM 5154 C CA . ALA A 1 647 ? 45.314 2.567 -5.791 1.00 89.56 647 ALA A CA 1
ATOM 5155 C C . ALA A 1 647 ? 45.618 3.023 -7.236 1.00 89.56 647 ALA A C 1
ATOM 5157 O O . ALA A 1 647 ? 45.673 2.216 -8.164 1.00 89.56 647 ALA A O 1
ATOM 5158 N N . GLY A 1 648 ? 45.790 4.336 -7.431 1.00 86.88 648 GLY A N 1
ATOM 5159 C CA . GLY A 1 648 ? 46.028 4.946 -8.747 1.00 86.88 648 GLY A CA 1
ATOM 5160 C C . GLY A 1 648 ? 44.778 5.227 -9.597 1.00 86.88 648 GLY A C 1
ATOM 5161 O O . GLY A 1 648 ? 44.920 5.775 -10.689 1.00 86.88 648 GLY A O 1
ATOM 5162 N N . ASN A 1 649 ? 43.569 4.909 -9.118 1.00 89.94 649 ASN A N 1
ATOM 5163 C CA . ASN A 1 649 ? 42.298 5.220 -9.783 1.00 89.94 649 ASN A CA 1
ATOM 5164 C C . ASN A 1 649 ? 41.578 6.414 -9.131 1.00 89.94 649 ASN A C 1
ATOM 5166 O O . ASN A 1 649 ? 41.874 6.815 -8.006 1.00 89.94 649 ASN A O 1
ATOM 5170 N N . LYS A 1 650 ? 40.608 6.990 -9.854 1.00 91.12 650 LYS A N 1
ATOM 5171 C CA . LYS A 1 650 ? 39.681 7.996 -9.307 1.00 91.12 650 LYS A CA 1
ATOM 5172 C C . LYS A 1 650 ? 38.710 7.348 -8.311 1.00 91.12 650 LYS A C 1
ATOM 5174 O O . LYS A 1 650 ? 38.430 6.157 -8.420 1.00 91.12 650 LYS A O 1
ATOM 5179 N N . MET A 1 651 ? 38.144 8.148 -7.406 1.00 94.06 651 MET A N 1
ATOM 5180 C CA . MET A 1 651 ? 37.035 7.710 -6.551 1.00 94.06 651 MET A CA 1
ATOM 5181 C C . MET A 1 651 ? 35.873 7.194 -7.426 1.00 94.06 651 MET A C 1
ATOM 5183 O O . MET A 1 651 ? 35.433 7.941 -8.312 1.00 94.06 651 MET A O 1
ATOM 5187 N N . PRO A 1 652 ? 35.383 5.958 -7.213 1.00 92.94 652 PRO A N 1
ATOM 5188 C CA . PRO A 1 652 ? 34.238 5.436 -7.944 1.00 92.94 652 PRO A CA 1
ATOM 5189 C C . PRO A 1 652 ? 32.977 6.234 -7.632 1.00 92.94 652 PRO A C 1
ATOM 5191 O O . PRO A 1 652 ? 32.708 6.579 -6.481 1.00 92.94 652 PRO A O 1
ATOM 5194 N N . LYS A 1 653 ? 32.176 6.505 -8.659 1.00 88.62 653 LYS A N 1
ATOM 5195 C CA . LYS A 1 653 ? 30.806 6.984 -8.491 1.00 88.62 653 LYS A CA 1
ATOM 5196 C C . LYS A 1 653 ? 29.886 5.790 -8.305 1.00 88.62 653 LYS A C 1
ATOM 5198 O O . LYS A 1 653 ? 29.947 4.837 -9.081 1.00 88.62 653 LYS A O 1
ATOM 5203 N N . ILE A 1 654 ? 29.007 5.886 -7.314 1.00 88.38 654 ILE A N 1
ATOM 5204 C CA . ILE A 1 654 ? 27.913 4.937 -7.121 1.00 88.38 654 ILE A CA 1
ATOM 5205 C C . ILE A 1 654 ? 26.794 5.340 -8.078 1.00 88.38 654 ILE A C 1
ATOM 5207 O O . ILE A 1 654 ? 26.223 6.419 -7.939 1.00 88.38 654 ILE A O 1
ATOM 5211 N N . LEU A 1 655 ? 26.538 4.510 -9.086 1.00 79.38 655 LEU A N 1
ATOM 5212 C CA . LEU A 1 655 ? 25.478 4.739 -10.069 1.00 79.38 655 LEU A CA 1
ATOM 5213 C C . LEU A 1 655 ? 24.124 4.300 -9.508 1.00 79.38 655 LEU A C 1
ATOM 5215 O O . LEU A 1 655 ? 23.144 5.027 -9.623 1.00 79.38 655 LEU A O 1
ATOM 5219 N N . HIS A 1 656 ? 24.108 3.132 -8.864 1.00 78.00 656 HIS A N 1
ATOM 5220 C CA . HIS A 1 656 ? 22.935 2.532 -8.235 1.00 78.00 656 HIS A CA 1
ATOM 5221 C C . HIS A 1 656 ? 23.368 1.735 -7.002 1.00 78.00 656 HIS A C 1
ATOM 5223 O O . HIS A 1 656 ? 24.479 1.197 -6.977 1.00 78.00 656 HIS A O 1
ATOM 5229 N N . HIS A 1 657 ? 22.499 1.628 -6.001 1.00 81.25 657 HIS A N 1
ATOM 5230 C CA . HIS A 1 657 ? 22.640 0.644 -4.934 1.00 81.25 657 HIS A CA 1
ATOM 5231 C C . HIS A 1 657 ? 21.279 0.134 -4.472 1.00 81.25 657 HIS A C 1
ATOM 5233 O O . HIS A 1 657 ? 20.274 0.819 -4.628 1.00 81.25 657 HIS A O 1
ATOM 5239 N N . SER A 1 658 ? 21.264 -1.065 -3.899 1.00 75.38 658 SER A N 1
ATOM 5240 C CA . SER A 1 658 ? 20.097 -1.651 -3.255 1.00 75.38 658 SER A CA 1
ATOM 5241 C C . SER A 1 658 ? 20.493 -2.240 -1.894 1.00 75.38 658 SER A C 1
ATOM 5243 O O . SER A 1 658 ? 21.529 -2.915 -1.812 1.00 75.38 658 SER A O 1
ATOM 5245 N N . PRO A 1 659 ? 19.695 -1.991 -0.840 1.00 73.44 659 PRO A N 1
ATOM 5246 C CA . PRO A 1 659 ? 18.508 -1.125 -0.844 1.00 73.44 659 PRO A CA 1
ATOM 5247 C C . PRO A 1 659 ? 18.887 0.367 -0.932 1.00 73.44 659 PRO A C 1
ATOM 5249 O O . PRO A 1 659 ? 19.936 0.785 -0.439 1.00 73.44 659 PRO A O 1
ATOM 5252 N N . ASP A 1 660 ? 18.049 1.167 -1.589 1.00 73.19 660 ASP A N 1
ATOM 5253 C CA . ASP A 1 660 ? 18.277 2.592 -1.892 1.00 73.19 660 ASP A CA 1
ATOM 5254 C C . ASP A 1 660 ? 17.799 3.547 -0.782 1.00 73.19 660 ASP A C 1
ATOM 5256 O O . ASP A 1 660 ? 18.196 4.708 -0.729 1.00 73.19 660 ASP A O 1
ATOM 5260 N N . ARG A 1 661 ? 16.993 3.041 0.156 1.00 67.88 661 ARG A N 1
ATOM 5261 C CA . ARG A 1 661 ? 16.374 3.808 1.252 1.00 67.88 661 ARG A CA 1
ATOM 5262 C C . ARG A 1 661 ? 17.323 4.332 2.339 1.00 67.88 661 ARG A C 1
ATOM 5264 O O . ARG A 1 661 ? 16.888 5.120 3.176 1.00 67.88 661 ARG A O 1
ATOM 5271 N N . TRP A 1 662 ? 18.573 3.873 2.397 1.00 79.06 662 TRP A N 1
ATOM 5272 C CA . TRP A 1 662 ? 19.521 4.281 3.443 1.00 79.06 662 TRP A CA 1
ATOM 5273 C C . TRP A 1 662 ? 20.502 5.330 2.949 1.00 79.06 662 TRP A C 1
ATOM 5275 O O . TRP A 1 662 ? 20.918 5.334 1.791 1.00 79.06 662 TRP A O 1
ATOM 5285 N N . LYS A 1 663 ? 20.892 6.224 3.859 1.00 78.88 663 LYS A N 1
ATOM 5286 C CA . LYS A 1 663 ? 21.767 7.342 3.528 1.00 78.88 663 LYS A CA 1
ATOM 5287 C C . LYS A 1 663 ? 23.163 6.836 3.175 1.00 78.88 663 LYS A C 1
ATOM 5289 O O . LYS A 1 663 ? 23.798 6.101 3.934 1.00 78.88 663 LYS A O 1
ATOM 5294 N N . VAL A 1 664 ? 23.651 7.293 2.031 1.00 88.50 664 VAL A N 1
ATOM 5295 C CA . VAL A 1 664 ? 25.047 7.152 1.633 1.00 88.50 664 VAL A CA 1
ATOM 5296 C C . VAL A 1 664 ? 25.755 8.448 1.989 1.00 88.50 664 VAL A C 1
ATOM 5298 O O . VAL A 1 664 ? 25.388 9.518 1.503 1.00 88.50 664 VAL A O 1
ATOM 5301 N N . ILE A 1 665 ? 26.738 8.358 2.876 1.00 94.19 665 ILE A N 1
ATOM 5302 C CA . ILE A 1 665 ? 27.450 9.516 3.421 1.00 94.19 665 ILE A CA 1
ATOM 5303 C C . ILE A 1 665 ? 28.954 9.371 3.201 1.00 94.19 665 ILE A C 1
ATOM 5305 O O . ILE A 1 665 ? 29.430 8.397 2.619 1.00 94.19 665 ILE A O 1
ATOM 5309 N N . ARG A 1 666 ? 29.722 10.370 3.626 1.00 95.94 666 ARG A N 1
ATOM 5310 C CA . ARG A 1 666 ? 31.182 10.320 3.592 1.00 95.94 666 ARG A CA 1
ATOM 5311 C C . ARG A 1 666 ? 31.692 9.614 4.849 1.00 95.94 666 ARG A C 1
ATOM 5313 O O . ARG A 1 666 ? 31.217 9.896 5.943 1.00 95.94 666 ARG A O 1
ATOM 5320 N N . MET A 1 667 ? 32.644 8.701 4.687 1.00 96.88 667 MET A N 1
ATOM 5321 C CA . MET A 1 667 ? 33.345 8.065 5.798 1.00 96.88 667 MET A CA 1
ATOM 5322 C C . MET A 1 667 ? 34.285 9.086 6.436 1.00 96.88 667 MET A C 1
ATOM 5324 O O . MET A 1 667 ? 35.275 9.475 5.824 1.00 96.88 667 MET A O 1
ATOM 5328 N N . GLU A 1 668 ? 33.972 9.531 7.643 1.00 97.19 668 GLU A N 1
ATOM 5329 C CA . GLU A 1 668 ? 34.789 10.479 8.399 1.00 97.19 668 GLU A CA 1
ATOM 5330 C C . GLU A 1 668 ? 34.542 10.310 9.898 1.00 97.19 668 GLU A C 1
ATOM 5332 O O . GLU A 1 668 ? 33.553 9.703 10.325 1.00 97.19 668 GLU A O 1
ATOM 5337 N N . LYS A 1 669 ? 35.451 10.835 10.721 1.00 96.12 669 LYS A N 1
ATOM 5338 C CA . LYS A 1 669 ? 35.256 10.845 12.172 1.00 96.12 669 LYS A CA 1
ATOM 5339 C C . LYS A 1 669 ? 33.991 11.638 12.525 1.00 96.12 669 LYS A C 1
ATOM 5341 O O . LYS A 1 669 ? 33.844 12.783 12.107 1.00 96.12 669 LYS A O 1
ATOM 5346 N N . GLY A 1 670 ? 33.108 11.043 13.324 1.00 93.94 670 GLY A N 1
ATOM 5347 C CA . GLY A 1 670 ? 31.798 11.605 13.661 1.00 93.94 670 GLY A CA 1
ATOM 5348 C C . GLY A 1 670 ? 30.655 11.172 12.733 1.00 93.94 670 GLY A C 1
ATOM 5349 O O . GLY A 1 670 ? 29.509 11.499 13.019 1.00 93.94 670 GLY A O 1
ATOM 5350 N N . ALA A 1 671 ? 30.919 10.418 11.660 1.00 94.19 671 ALA A N 1
ATOM 5351 C CA . ALA A 1 671 ? 29.855 9.817 10.857 1.00 94.19 671 ALA A CA 1
ATOM 5352 C C . ALA A 1 671 ? 29.184 8.655 11.614 1.00 94.19 671 ALA A C 1
ATOM 5354 O O . ALA A 1 671 ? 29.865 7.844 12.248 1.00 94.19 671 ALA A O 1
ATOM 5355 N N . TYR A 1 672 ? 27.856 8.551 11.533 1.00 93.75 672 TYR A N 1
ATOM 5356 C CA . TYR A 1 672 ? 27.098 7.431 12.097 1.00 93.75 672 TYR A CA 1
ATOM 5357 C C . TYR A 1 672 ? 27.057 6.240 11.140 1.00 93.75 672 TYR A C 1
ATOM 5359 O O . TYR A 1 672 ? 27.256 6.371 9.932 1.00 93.75 672 TYR A O 1
ATOM 5367 N N . THR A 1 673 ? 26.798 5.057 11.694 1.00 92.94 673 THR A N 1
ATOM 5368 C CA . THR A 1 673 ? 26.824 3.788 10.941 1.00 92.94 673 THR A CA 1
ATOM 5369 C C . THR A 1 673 ? 25.453 3.125 10.839 1.00 92.94 673 THR A C 1
ATOM 5371 O O . THR A 1 673 ? 25.131 2.550 9.796 1.00 92.94 673 THR A O 1
ATOM 5374 N N . TYR A 1 674 ? 24.620 3.261 11.873 1.00 92.50 674 TYR A N 1
ATOM 5375 C CA . TYR A 1 674 ? 23.274 2.699 11.931 1.00 92.50 674 TYR A CA 1
ATOM 5376 C C . TYR A 1 674 ? 22.231 3.813 11.919 1.00 92.50 674 TYR A C 1
ATOM 5378 O O . TYR A 1 674 ? 22.275 4.711 12.750 1.00 92.50 674 TYR A O 1
ATOM 5386 N N . ASN A 1 675 ? 21.274 3.749 10.996 1.00 88.19 675 ASN A N 1
ATOM 5387 C CA . ASN A 1 675 ? 20.183 4.725 10.907 1.00 88.19 675 ASN A CA 1
ATOM 5388 C C . ASN A 1 675 ? 19.211 4.617 12.093 1.00 88.19 675 ASN A C 1
ATOM 5390 O O . ASN A 1 675 ? 18.469 5.553 12.350 1.00 88.19 675 ASN A O 1
ATOM 5394 N N . ASP A 1 676 ? 19.209 3.482 12.798 1.00 85.06 676 ASP A N 1
ATOM 5395 C CA . ASP A 1 676 ? 18.419 3.252 14.011 1.00 85.06 676 ASP A CA 1
ATOM 5396 C C . ASP A 1 676 ? 19.173 3.586 15.309 1.00 85.06 676 ASP A C 1
ATOM 5398 O O . ASP A 1 676 ? 18.699 3.266 16.399 1.00 85.06 676 ASP A O 1
ATOM 5402 N N . TRP A 1 677 ? 20.375 4.159 15.188 1.00 85.25 677 TRP A N 1
ATOM 5403 C CA . TRP A 1 677 ? 21.180 4.668 16.296 1.00 85.25 677 TRP A CA 1
ATOM 5404 C C . TRP A 1 677 ? 22.218 5.664 15.760 1.00 85.25 677 TRP A C 1
ATOM 5406 O O . TRP A 1 677 ? 23.415 5.380 15.692 1.00 85.25 677 TRP A O 1
ATOM 5416 N N . ASP A 1 678 ? 21.745 6.819 15.306 1.00 81.06 678 ASP A N 1
ATOM 5417 C CA . ASP A 1 678 ? 22.563 7.832 14.635 1.00 81.06 678 ASP A CA 1
ATOM 5418 C C . ASP A 1 678 ? 23.505 8.597 15.582 1.00 81.06 678 ASP A C 1
ATOM 5420 O O . ASP A 1 678 ? 24.508 9.152 15.137 1.00 81.06 678 ASP A O 1
ATOM 5424 N N . GLU A 1 679 ? 23.273 8.543 16.892 1.00 83.12 679 GLU A N 1
ATOM 5425 C CA . GLU A 1 679 ? 24.239 8.989 17.906 1.00 83.12 679 GLU A CA 1
ATOM 5426 C C . GLU A 1 679 ? 25.492 8.097 17.975 1.00 83.12 679 GLU A C 1
ATOM 5428 O O . GLU A 1 679 ? 26.547 8.533 18.441 1.00 83.12 679 GLU A O 1
ATOM 5433 N N . LEU A 1 680 ? 25.417 6.856 17.470 1.00 87.38 680 LEU A N 1
ATOM 5434 C CA . LEU A 1 680 ? 26.534 5.918 17.482 1.00 87.38 680 LEU A CA 1
ATOM 5435 C C . LEU A 1 680 ? 27.523 6.209 16.343 1.00 87.38 680 LEU A C 1
ATOM 5437 O O . LEU A 1 680 ? 27.539 5.560 15.286 1.00 87.38 680 LEU A O 1
ATOM 5441 N N . VAL A 1 681 ? 28.373 7.202 16.587 1.00 94.69 681 VAL A N 1
ATOM 5442 C CA . VAL A 1 681 ? 29.310 7.758 15.607 1.00 94.69 681 VAL A CA 1
ATOM 5443 C C . VAL A 1 681 ? 30.710 7.149 15.674 1.00 94.69 681 VAL A C 1
ATOM 5445 O O . VAL A 1 681 ? 31.169 6.668 16.706 1.00 94.69 681 VAL A O 1
ATOM 5448 N N . ILE A 1 682 ? 31.425 7.184 14.551 1.00 96.94 682 ILE A N 1
ATOM 5449 C CA . ILE A 1 682 ? 32.807 6.705 14.442 1.00 96.94 682 ILE A CA 1
ATOM 5450 C C . ILE A 1 682 ? 33.755 7.617 15.235 1.00 96.94 682 ILE A C 1
ATOM 5452 O O . ILE A 1 682 ? 33.870 8.811 14.949 1.00 96.94 682 ILE A O 1
ATOM 5456 N N . GLU A 1 683 ? 34.502 7.043 16.179 1.00 96.00 683 GLU A N 1
ATOM 5457 C CA . GLU A 1 683 ? 35.477 7.759 17.015 1.00 96.00 683 GLU A CA 1
ATOM 5458 C C . GLU A 1 683 ? 36.926 7.554 16.558 1.00 96.00 683 GLU A C 1
ATOM 5460 O O . GLU A 1 683 ? 37.745 8.487 16.614 1.00 96.00 683 GLU A O 1
ATOM 5465 N N . GLN A 1 684 ? 37.242 6.334 16.111 1.00 96.38 684 GLN A N 1
ATOM 5466 C CA . GLN A 1 684 ? 38.553 5.945 15.596 1.00 96.38 684 GLN A CA 1
ATOM 5467 C C . GLN A 1 684 ? 38.413 5.450 14.157 1.00 96.38 684 GLN A C 1
ATOM 5469 O O . GLN A 1 684 ? 37.685 4.494 13.885 1.00 96.38 684 GLN A O 1
ATOM 5474 N N . LEU A 1 685 ? 39.127 6.113 13.246 1.00 97.38 685 LEU A N 1
ATOM 5475 C CA . LEU A 1 685 ? 39.077 5.879 11.806 1.00 97.38 685 LEU A CA 1
ATOM 5476 C C . LEU A 1 685 ? 40.505 5.856 11.230 1.00 97.38 685 LEU A C 1
ATOM 5478 O O . LEU A 1 685 ? 41.224 6.843 11.398 1.00 97.38 685 LEU A O 1
ATOM 5482 N N . PRO A 1 686 ? 40.931 4.756 10.580 1.00 96.75 686 PRO A N 1
ATOM 5483 C CA . PRO A 1 686 ? 42.175 4.708 9.813 1.00 96.75 686 PRO A CA 1
ATOM 5484 C C . PRO A 1 686 ? 42.188 5.732 8.672 1.00 96.75 686 PRO A C 1
ATOM 5486 O O . PRO A 1 686 ? 41.173 5.921 7.998 1.00 96.75 686 PRO A O 1
ATOM 5489 N N . GLU A 1 687 ? 43.344 6.355 8.425 1.00 95.19 687 GLU A N 1
ATOM 5490 C CA . GLU A 1 687 ? 43.516 7.389 7.390 1.00 95.19 687 GLU A CA 1
ATOM 5491 C C . GLU A 1 687 ? 43.176 6.852 5.990 1.00 95.19 687 GLU A C 1
ATOM 5493 O O . GLU A 1 687 ? 42.638 7.570 5.154 1.00 95.19 687 GLU A O 1
ATOM 5498 N N . GLU A 1 688 ? 43.410 5.561 5.754 1.00 94.88 688 GLU A N 1
ATOM 5499 C CA . GLU A 1 688 ? 43.150 4.878 4.488 1.00 94.88 688 GLU A CA 1
ATOM 5500 C C . GLU A 1 688 ? 41.662 4.747 4.135 1.00 94.88 688 GLU A C 1
ATOM 5502 O O . GLU A 1 688 ? 41.343 4.447 2.987 1.00 94.88 688 GLU A O 1
ATOM 5507 N N . LEU A 1 689 ? 40.755 4.921 5.101 1.00 96.69 689 LEU A N 1
ATOM 5508 C CA . LEU A 1 689 ? 39.304 4.851 4.886 1.00 96.69 689 LEU A CA 1
ATOM 5509 C C . LEU A 1 689 ? 38.638 6.235 4.897 1.00 96.69 689 LEU A C 1
ATOM 5511 O O . LEU A 1 689 ? 37.473 6.359 4.510 1.00 96.69 689 LEU A O 1
ATOM 5515 N N . GLU A 1 690 ? 39.357 7.269 5.336 1.00 96.31 690 GLU A N 1
ATOM 5516 C CA . GLU A 1 690 ? 38.861 8.640 5.416 1.00 96.31 690 GLU A CA 1
ATOM 5517 C C . GLU A 1 690 ? 38.473 9.155 4.019 1.00 96.31 690 GLU A C 1
ATOM 5519 O O . GLU A 1 690 ? 39.247 9.147 3.060 1.00 96.31 690 GLU A O 1
ATOM 5524 N N . GLY A 1 691 ? 37.238 9.630 3.891 1.00 95.06 691 GLY A N 1
ATOM 5525 C CA . GLY A 1 691 ? 36.674 10.143 2.651 1.00 95.06 691 GLY A CA 1
ATOM 5526 C C . GLY A 1 691 ? 36.115 9.099 1.688 1.00 95.06 691 GLY A C 1
ATOM 5527 O O . GLY A 1 691 ? 35.601 9.503 0.643 1.00 95.06 691 GLY A O 1
ATOM 5528 N N . HIS A 1 692 ? 36.169 7.803 2.010 1.00 97.38 692 HIS A N 1
ATOM 5529 C CA . HIS A 1 692 ? 35.437 6.782 1.256 1.00 97.38 692 HIS A CA 1
ATOM 5530 C C . HIS A 1 692 ? 33.922 7.020 1.304 1.00 97.38 692 HIS A C 1
ATOM 5532 O O . HIS A 1 692 ? 33.400 7.722 2.170 1.00 97.38 692 HIS A O 1
ATOM 5538 N N . VAL A 1 693 ? 33.200 6.413 0.366 1.00 96.44 693 VAL A N 1
ATOM 5539 C CA . VAL A 1 693 ? 31.735 6.405 0.375 1.00 96.44 693 VAL A CA 1
ATOM 5540 C C . VAL A 1 693 ? 31.265 5.398 1.422 1.00 96.44 693 VAL A C 1
ATOM 5542 O O . VAL A 1 693 ? 31.586 4.222 1.290 1.00 96.44 693 VAL A O 1
ATOM 5545 N N . LEU A 1 694 ? 30.530 5.837 2.443 1.00 96.75 694 LEU A N 1
ATOM 5546 C CA . LEU A 1 694 ? 29.986 5.017 3.529 1.00 96.75 694 LEU A CA 1
ATOM 5547 C C . LEU A 1 694 ? 28.511 4.692 3.273 1.00 96.75 694 LEU A C 1
ATOM 5549 O O . LEU A 1 694 ? 27.672 5.588 3.177 1.00 96.75 694 LEU A O 1
ATOM 5553 N N . PHE A 1 695 ? 28.198 3.400 3.229 1.00 94.44 695 PHE A N 1
ATOM 5554 C CA . PHE A 1 695 ? 26.833 2.888 3.207 1.00 94.44 695 PHE A CA 1
ATOM 5555 C C . PHE A 1 695 ? 26.389 2.591 4.637 1.00 94.44 695 PHE A C 1
ATOM 5557 O O . PHE A 1 695 ? 26.870 1.640 5.261 1.00 94.44 695 PHE A O 1
ATOM 5564 N N . THR A 1 696 ? 25.487 3.425 5.155 1.00 92.75 696 THR A N 1
ATOM 5565 C CA . THR A 1 696 ? 24.868 3.211 6.469 1.00 92.75 696 THR A CA 1
ATOM 5566 C C . THR A 1 696 ? 23.865 2.058 6.411 1.00 92.75 696 THR A C 1
ATOM 5568 O O . THR A 1 696 ? 23.370 1.697 5.343 1.00 92.75 696 THR A O 1
ATOM 5571 N N . THR A 1 697 ? 23.570 1.452 7.557 1.00 92.12 697 THR A N 1
ATOM 5572 C CA . THR A 1 697 ? 22.707 0.263 7.658 1.00 92.12 697 THR A CA 1
ATOM 5573 C C . THR A 1 697 ? 21.719 0.402 8.819 1.00 92.12 697 THR A C 1
ATOM 5575 O O . THR A 1 697 ? 21.553 1.496 9.356 1.00 92.12 697 THR A O 1
ATOM 5578 N N . ILE A 1 698 ? 21.041 -0.677 9.200 1.00 92.12 698 ILE A N 1
ATOM 5579 C CA . ILE A 1 698 ? 20.302 -0.796 10.464 1.00 92.12 698 ILE A CA 1
ATOM 5580 C C . ILE A 1 698 ? 20.681 -2.104 11.160 1.00 92.12 698 ILE A C 1
ATOM 5582 O O . ILE A 1 698 ? 21.056 -3.077 10.499 1.00 92.12 698 ILE A O 1
ATOM 5586 N N . ARG A 1 699 ? 20.560 -2.164 12.487 1.00 92.56 699 ARG A N 1
ATOM 5587 C CA . ARG A 1 699 ? 20.837 -3.404 13.242 1.00 92.56 699 ARG A CA 1
ATOM 5588 C C . ARG A 1 699 ? 19.861 -4.537 12.897 1.00 92.56 699 ARG A C 1
ATOM 5590 O O . ARG A 1 699 ? 20.230 -5.709 12.923 1.00 92.56 699 ARG A O 1
ATOM 5597 N N . GLY A 1 700 ? 18.636 -4.202 12.490 1.00 90.38 700 GLY A N 1
ATOM 5598 C CA . GLY A 1 700 ? 17.555 -5.156 12.215 1.00 90.38 700 GLY A CA 1
ATOM 5599 C C . GLY A 1 700 ? 17.825 -6.086 11.045 1.00 90.38 700 GLY A C 1
ATOM 5600 O O . GLY A 1 700 ? 17.250 -7.170 10.969 1.00 90.38 700 GLY A O 1
ATOM 5601 N N . ARG A 1 701 ? 18.782 -5.722 10.189 1.00 90.88 701 ARG A N 1
ATOM 5602 C CA . ARG A 1 701 ? 19.256 -6.559 9.087 1.00 90.88 701 ARG A CA 1
ATOM 5603 C C . ARG A 1 701 ? 19.793 -7.923 9.527 1.00 90.88 701 ARG A C 1
ATOM 5605 O O . ARG A 1 701 ? 19.814 -8.848 8.720 1.00 90.88 701 ARG A O 1
ATOM 5612 N N . ALA A 1 702 ? 20.179 -8.084 10.796 1.00 91.75 702 ALA A N 1
ATOM 5613 C CA . ALA A 1 702 ? 20.564 -9.380 11.360 1.00 91.75 702 ALA A CA 1
ATOM 5614 C C . ALA A 1 702 ? 19.446 -10.438 11.253 1.00 91.75 702 ALA A C 1
ATOM 5616 O O . ALA A 1 702 ? 19.728 -11.633 11.275 1.00 91.75 702 ALA A O 1
ATOM 5617 N N . ARG A 1 703 ? 18.183 -10.010 11.123 1.00 89.31 703 ARG A N 1
ATOM 5618 C CA . ARG A 1 703 ? 16.993 -10.877 11.086 1.00 89.31 703 ARG A CA 1
ATOM 5619 C C . ARG A 1 703 ? 16.624 -11.365 9.684 1.00 89.31 703 ARG A C 1
ATOM 5621 O O . ARG A 1 703 ? 15.866 -12.326 9.566 1.00 89.31 703 ARG A O 1
ATOM 5628 N N . GLU A 1 704 ? 17.185 -10.767 8.630 1.00 88.25 704 GLU A N 1
ATOM 5629 C CA . GLU A 1 704 ? 16.894 -11.128 7.229 1.00 88.25 704 GLU A CA 1
ATOM 5630 C C . GLU A 1 704 ? 17.202 -12.605 6.928 1.00 88.25 704 GLU A C 1
ATOM 5632 O O . GLU A 1 704 ? 16.564 -13.205 6.070 1.00 88.25 704 GLU A O 1
ATOM 5637 N N . ALA A 1 705 ? 18.154 -13.201 7.655 1.00 91.62 705 ALA A N 1
ATOM 5638 C CA . ALA A 1 705 ? 18.584 -14.587 7.474 1.00 91.62 705 ALA A CA 1
ATOM 5639 C C . ALA A 1 705 ? 18.843 -15.333 8.795 1.00 91.62 70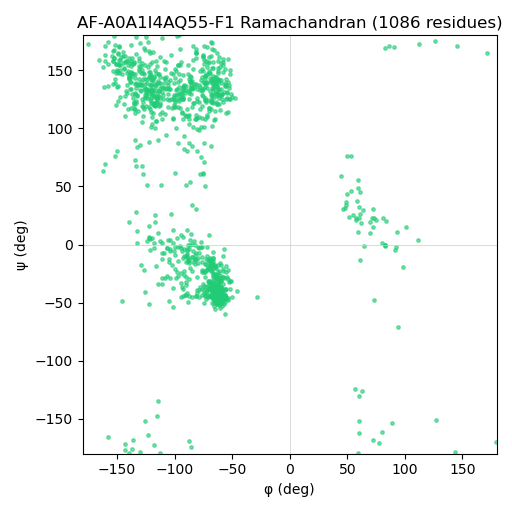5 ALA A C 1
ATOM 5641 O O . ALA A 1 705 ? 19.544 -16.339 8.804 1.00 91.62 705 ALA A O 1
ATOM 5642 N N . ALA A 1 706 ? 18.316 -14.852 9.922 1.00 92.75 706 ALA A N 1
ATOM 5643 C CA . ALA A 1 706 ? 18.529 -15.503 11.212 1.00 92.75 706 ALA A CA 1
ATOM 5644 C C . ALA A 1 706 ? 17.938 -16.925 11.229 1.00 92.75 706 ALA A C 1
ATOM 5646 O O . ALA A 1 706 ? 16.819 -17.140 10.781 1.00 92.75 706 ALA A O 1
ATOM 5647 N N . VAL A 1 707 ? 18.694 -17.901 11.731 1.00 93.88 707 VAL A N 1
ATOM 5648 C CA . VAL A 1 707 ? 18.246 -19.295 11.903 1.00 93.88 707 VAL A CA 1
ATOM 5649 C C . VAL A 1 707 ? 18.876 -19.899 13.158 1.00 93.88 707 VAL A C 1
ATOM 5651 O O . VAL A 1 707 ? 18.184 -20.476 13.993 1.00 93.88 707 VAL A O 1
ATOM 5654 N N . LEU A 1 708 ? 20.192 -19.757 13.322 1.00 93.25 708 LEU A N 1
ATOM 5655 C CA . LEU A 1 708 ? 20.922 -20.266 14.482 1.00 93.25 708 LEU A CA 1
ATOM 5656 C C . LEU A 1 708 ? 20.527 -19.481 15.737 1.00 93.25 708 LEU A C 1
ATOM 5658 O O . LEU A 1 708 ? 20.364 -18.261 15.684 1.00 93.25 708 LEU A O 1
ATOM 5662 N N . ASN A 1 709 ? 20.393 -20.185 16.864 1.00 88.75 709 ASN A N 1
ATOM 5663 C CA . ASN A 1 709 ? 20.070 -19.615 18.182 1.00 88.75 709 ASN A CA 1
ATOM 5664 C C . ASN A 1 709 ? 18.832 -18.699 18.196 1.00 88.75 709 ASN A C 1
ATOM 5666 O O . ASN A 1 709 ? 18.725 -17.807 19.035 1.00 88.75 709 ASN A O 1
ATOM 5670 N N . SER A 1 710 ? 17.924 -18.881 17.235 1.00 91.62 710 SER A N 1
ATOM 5671 C CA . SER A 1 710 ? 16.796 -17.974 17.020 1.00 91.62 710 SER A CA 1
ATOM 5672 C C . SER A 1 710 ? 15.469 -18.559 17.505 1.00 91.62 710 SER A C 1
ATOM 5674 O O . SER A 1 710 ? 14.511 -17.805 17.661 1.00 91.62 710 SER A O 1
ATOM 5676 N N . PHE A 1 711 ? 15.401 -19.870 17.765 1.00 94.00 711 PHE A N 1
ATOM 5677 C CA . PHE A 1 711 ? 14.171 -20.553 18.170 1.00 94.00 711 PHE A CA 1
ATOM 5678 C C . PHE A 1 711 ? 13.830 -20.290 19.636 1.00 94.00 711 PHE A C 1
ATOM 5680 O O . PHE A 1 711 ? 14.711 -20.252 20.498 1.00 94.00 711 PHE A O 1
ATOM 5687 N N . ARG A 1 712 ? 12.540 -20.125 19.912 1.00 94.69 712 ARG A N 1
ATOM 5688 C CA . ARG A 1 712 ? 11.971 -19.762 21.211 1.00 94.69 712 ARG A CA 1
ATOM 5689 C C . ARG A 1 712 ? 10.781 -20.666 21.533 1.00 94.69 712 ARG A C 1
ATOM 5691 O O . ARG A 1 712 ? 10.211 -21.308 20.651 1.00 94.69 712 ARG A O 1
ATOM 5698 N N . GLU A 1 713 ? 10.389 -20.673 22.800 1.00 93.81 713 GLU A N 1
ATOM 5699 C CA . GLU A 1 713 ? 9.147 -21.282 23.277 1.00 93.81 713 GLU A CA 1
ATOM 5700 C C . GLU A 1 713 ? 8.294 -20.208 23.941 1.00 93.81 713 GLU A C 1
ATOM 5702 O O . GLU A 1 713 ? 8.799 -19.410 24.731 1.00 93.81 713 GLU A O 1
ATOM 5707 N N . THR A 1 714 ? 6.989 -20.217 23.671 1.00 96.06 714 THR A N 1
ATOM 5708 C CA . THR A 1 714 ? 6.045 -19.448 24.487 1.00 96.06 714 THR A CA 1
ATOM 5709 C C . THR A 1 714 ? 5.602 -20.287 25.683 1.00 96.06 714 THR A C 1
ATOM 5711 O O . THR A 1 714 ? 5.241 -21.457 25.534 1.00 96.06 714 THR A O 1
ATOM 5714 N N . ALA A 1 715 ? 5.596 -19.694 26.879 1.00 95.88 715 ALA A N 1
ATOM 5715 C CA . ALA A 1 715 ? 5.050 -20.332 28.080 1.00 95.88 715 ALA A CA 1
ATOM 5716 C C . ALA A 1 715 ? 3.510 -20.405 28.064 1.00 95.88 715 ALA A C 1
ATOM 5718 O O . ALA A 1 715 ? 2.914 -21.122 28.868 1.00 95.88 715 ALA A O 1
ATOM 5719 N N . TYR A 1 716 ? 2.869 -19.675 27.144 1.00 96.81 716 TYR A N 1
ATOM 5720 C CA . TYR A 1 716 ? 1.421 -19.502 27.068 1.00 96.81 716 TYR A CA 1
ATOM 5721 C C . TYR A 1 716 ? 0.915 -19.832 25.656 1.00 96.81 716 TYR A C 1
ATOM 5723 O O . TYR A 1 716 ? 0.491 -18.925 24.933 1.00 96.81 716 TYR A O 1
ATOM 5731 N N . PRO A 1 717 ? 0.982 -21.107 25.223 1.00 97.12 717 PRO A N 1
ATOM 5732 C CA . PRO A 1 717 ? 0.463 -21.509 23.921 1.00 97.12 717 PRO A CA 1
ATOM 5733 C C . PRO A 1 717 ? -1.049 -21.269 23.846 1.00 97.12 717 PRO A C 1
ATOM 5735 O O . PRO A 1 717 ? -1.775 -21.513 24.813 1.00 97.12 717 PRO A O 1
ATOM 5738 N N . ALA A 1 718 ? -1.514 -20.792 22.695 1.00 97.44 718 ALA A N 1
ATOM 5739 C CA . ALA A 1 718 ? -2.921 -20.510 22.461 1.00 97.44 718 ALA A CA 1
ATOM 5740 C C . ALA A 1 718 ? -3.774 -21.792 22.451 1.00 97.44 718 ALA A C 1
ATOM 5742 O O . ALA A 1 718 ? -3.295 -22.898 22.190 1.00 97.44 718 ALA A O 1
ATOM 5743 N N . SER A 1 719 ? -5.068 -21.621 22.711 1.00 96.62 719 SER A N 1
ATOM 5744 C CA . SER A 1 719 ? -6.081 -22.678 22.652 1.00 96.62 719 SER A CA 1
ATOM 5745 C C . SER A 1 719 ? -7.315 -22.182 21.887 1.00 96.62 719 SER A C 1
ATOM 5747 O O . SER A 1 719 ? -7.360 -21.006 21.515 1.00 96.62 719 SER A O 1
ATOM 5749 N N . PRO A 1 720 ? -8.357 -23.007 21.681 1.00 96.88 720 PRO A N 1
ATOM 5750 C CA . PRO A 1 720 ? -9.599 -22.526 21.077 1.00 96.88 720 PRO A CA 1
ATOM 5751 C C . PRO A 1 720 ? -10.374 -21.536 21.965 1.00 96.88 720 PRO A C 1
ATOM 5753 O O . PRO A 1 720 ? -11.330 -20.907 21.504 1.00 96.88 720 PRO A O 1
ATOM 5756 N N . ASP A 1 721 ? -10.021 -21.447 23.250 1.00 96.12 721 ASP A N 1
ATOM 5757 C CA . ASP A 1 721 ? -10.633 -20.532 24.210 1.00 96.12 721 ASP A CA 1
ATOM 5758 C C . ASP A 1 721 ? -9.940 -19.159 24.120 1.00 96.12 721 ASP A C 1
ATOM 5760 O O . ASP A 1 721 ? -8.723 -19.090 23.953 1.00 96.12 721 ASP A O 1
ATOM 5764 N N . ALA A 1 722 ? -10.716 -18.074 24.227 1.00 96.81 722 ALA A N 1
ATOM 5765 C CA . ALA A 1 722 ? -10.185 -16.714 24.146 1.00 96.81 722 ALA A CA 1
ATOM 5766 C C . ALA A 1 722 ? -9.273 -16.394 25.341 1.00 96.81 722 ALA A C 1
ATOM 5768 O O . ALA A 1 722 ? -9.699 -16.505 26.494 1.00 96.81 722 ALA A O 1
ATOM 5769 N N . ASP A 1 723 ? -8.049 -15.954 25.057 1.00 97.31 723 ASP A N 1
ATOM 5770 C CA . ASP A 1 723 ? -7.105 -15.418 26.036 1.00 97.31 723 ASP A CA 1
ATOM 5771 C C . ASP A 1 723 ? -6.525 -14.070 25.580 1.00 97.31 723 ASP A C 1
ATOM 5773 O O . ASP A 1 723 ? -6.945 -13.526 24.560 1.00 97.31 723 ASP A O 1
ATOM 5777 N N . GLN A 1 724 ? -5.623 -13.488 26.382 1.00 97.44 724 GLN A N 1
ATOM 5778 C CA . GLN A 1 724 ? -5.021 -12.172 26.112 1.00 97.44 724 GLN A CA 1
ATOM 5779 C C . GLN A 1 724 ? -6.069 -11.091 25.791 1.00 97.44 724 GLN A C 1
ATOM 5781 O O . GLN A 1 724 ? -5.913 -10.319 24.849 1.00 97.44 724 GLN A O 1
ATOM 5786 N N . ILE A 1 725 ? -7.166 -11.070 26.556 1.00 98.31 725 ILE A N 1
ATOM 5787 C CA . ILE A 1 725 ? -8.257 -10.119 26.341 1.00 98.31 725 ILE A CA 1
ATOM 5788 C C . ILE A 1 725 ? -7.798 -8.732 26.792 1.00 98.31 725 ILE A C 1
ATOM 5790 O O . ILE A 1 725 ? -7.414 -8.555 27.951 1.00 98.31 725 ILE A O 1
ATOM 5794 N N . ILE A 1 726 ? -7.846 -7.764 25.881 1.00 98.00 726 ILE A N 1
ATOM 5795 C CA . ILE A 1 726 ? -7.374 -6.395 26.098 1.00 98.00 726 ILE A CA 1
ATOM 5796 C C . ILE A 1 726 ? -8.454 -5.421 25.642 1.00 98.00 726 ILE A C 1
ATOM 5798 O O . ILE A 1 726 ? -9.156 -5.665 24.661 1.00 98.00 726 ILE A O 1
ATOM 5802 N N . LEU A 1 727 ? -8.591 -4.324 26.383 1.00 98.56 727 LEU A N 1
ATOM 5803 C CA . LEU A 1 727 ? -9.441 -3.193 26.039 1.00 98.56 727 LEU A CA 1
ATOM 5804 C C . LEU A 1 727 ? -8.568 -2.014 25.624 1.00 98.56 727 LEU A C 1
ATOM 5806 O O . LEU A 1 727 ? -7.620 -1.678 26.324 1.00 98.56 727 LEU A O 1
ATOM 5810 N N . THR A 1 728 ? -8.916 -1.355 24.527 1.00 98.50 728 THR A N 1
ATOM 5811 C CA . THR A 1 728 ? -8.247 -0.145 24.008 1.00 98.50 728 THR A CA 1
ATOM 5812 C C . THR A 1 728 ? -9.297 0.798 23.409 1.00 98.50 728 THR A C 1
ATOM 5814 O O . THR A 1 728 ? -10.499 0.513 23.458 1.00 98.50 728 THR A O 1
ATOM 5817 N N . TRP A 1 729 ? -8.872 1.918 22.824 1.00 97.69 729 TRP A N 1
ATOM 5818 C CA . TRP A 1 729 ? -9.751 2.808 22.067 1.00 97.69 729 TRP A CA 1
ATOM 5819 C C . TRP A 1 729 ? -9.101 3.194 20.746 1.00 97.69 729 TRP A C 1
ATOM 5821 O O . TRP A 1 729 ? -8.034 3.797 20.746 1.00 97.69 729 TRP A O 1
ATOM 5831 N N . CYS A 1 730 ? -9.776 2.899 19.636 1.00 90.69 730 CYS A N 1
ATOM 5832 C CA . CYS A 1 730 ? -9.411 3.397 18.308 1.00 90.69 730 CYS A CA 1
ATOM 5833 C C . CYS A 1 730 ? -10.276 4.586 17.849 1.00 90.69 730 CYS A C 1
ATOM 5835 O O . CYS A 1 730 ? -10.007 5.165 16.804 1.00 90.69 730 CYS A O 1
ATOM 5837 N N . ASP A 1 731 ? -11.296 4.944 18.636 1.00 92.88 731 ASP A N 1
ATOM 5838 C CA . ASP A 1 731 ? -12.268 6.018 18.404 1.00 92.88 731 ASP A CA 1
ATOM 5839 C C . ASP A 1 731 ? -12.620 6.714 19.740 1.00 92.88 731 ASP A C 1
ATOM 5841 O O . ASP A 1 731 ? -11.992 6.460 20.768 1.00 92.88 731 ASP A O 1
ATOM 5845 N N . ASP A 1 732 ? -13.625 7.602 19.743 1.00 95.12 732 ASP A N 1
ATOM 5846 C CA . ASP A 1 732 ? -14.075 8.348 20.927 1.00 95.12 732 ASP A CA 1
ATOM 5847 C C . ASP A 1 732 ? -14.457 7.409 22.101 1.00 95.12 732 ASP A C 1
ATOM 5849 O O . ASP A 1 732 ? -15.482 6.711 22.013 1.00 95.12 732 ASP A O 1
ATOM 5853 N N . PRO A 1 733 ? -13.708 7.426 23.226 1.00 97.56 733 PRO A N 1
ATOM 5854 C CA . PRO A 1 733 ? -13.962 6.580 24.397 1.00 97.56 733 PRO A CA 1
ATOM 5855 C C . PRO A 1 733 ? -15.343 6.774 25.041 1.00 97.56 733 PRO A C 1
ATOM 5857 O O . PRO A 1 733 ? -15.795 5.935 25.824 1.00 97.56 733 PRO A O 1
ATOM 5860 N N . ALA A 1 734 ? -16.032 7.884 24.755 1.00 97.25 734 ALA A N 1
ATOM 5861 C CA . ALA A 1 734 ? -17.370 8.140 25.280 1.00 97.25 734 ALA A CA 1
ATOM 5862 C C . ALA A 1 734 ? -18.456 7.330 24.559 1.00 97.25 734 ALA A C 1
ATOM 5864 O O . ALA A 1 734 ? -19.544 7.139 25.098 1.00 97.25 734 ALA A O 1
ATOM 5865 N N . THR A 1 735 ? -18.192 6.867 23.336 1.00 97.50 735 THR A N 1
ATOM 5866 C CA . THR A 1 735 ? -19.207 6.199 22.501 1.00 97.50 735 THR A CA 1
ATOM 5867 C C . THR A 1 735 ? -18.731 4.899 21.868 1.00 97.50 735 THR A C 1
ATOM 5869 O O . THR A 1 735 ? -19.500 4.251 21.148 1.00 97.50 735 THR A O 1
ATOM 5872 N N . THR A 1 736 ? -17.492 4.497 22.145 1.00 97.44 736 THR A N 1
ATOM 5873 C CA . THR A 1 736 ? -16.868 3.317 21.551 1.00 97.44 736 THR A CA 1
ATOM 5874 C C . THR A 1 736 ? -16.047 2.525 22.564 1.00 97.44 736 THR A C 1
ATOM 5876 O O . THR A 1 736 ? -15.675 3.039 23.619 1.00 97.44 736 THR A O 1
ATOM 5879 N N . GLN A 1 737 ? -15.787 1.258 22.246 1.00 98.38 737 GLN A N 1
ATOM 5880 C CA . GLN A 1 737 ? -14.848 0.408 22.973 1.00 98.38 737 GLN A CA 1
ATOM 5881 C C . GLN A 1 737 ? -14.235 -0.601 21.997 1.00 98.38 737 GLN A C 1
ATOM 5883 O O . GLN A 1 737 ? -14.966 -1.376 21.374 1.00 98.38 737 GLN A O 1
ATOM 5888 N N . ALA A 1 738 ? -12.904 -0.621 21.898 1.00 97.88 738 ALA A N 1
ATOM 5889 C CA . ALA A 1 738 ? -12.185 -1.657 21.167 1.00 97.88 738 ALA A CA 1
ATOM 5890 C C . ALA A 1 738 ? -11.807 -2.797 22.120 1.00 97.88 738 ALA A C 1
ATOM 5892 O O . ALA A 1 738 ? -11.417 -2.553 23.269 1.00 97.88 738 ALA A O 1
ATOM 5893 N N . ILE A 1 739 ? -11.982 -4.035 21.657 1.00 98.56 739 ILE A N 1
ATOM 5894 C CA . ILE A 1 739 ? -11.692 -5.257 22.408 1.00 98.56 739 ILE A CA 1
ATOM 5895 C C . ILE A 1 739 ? -10.934 -6.215 21.496 1.00 98.56 739 ILE A C 1
ATOM 5897 O O . ILE A 1 739 ? -11.380 -6.511 20.384 1.00 98.56 739 ILE A O 1
ATOM 5901 N N . GLN A 1 740 ? -9.815 -6.720 22.002 1.00 97.81 740 GLN A N 1
ATOM 5902 C CA . GLN A 1 740 ? -8.956 -7.679 21.325 1.00 97.81 740 GLN A CA 1
ATOM 5903 C C . GLN A 1 740 ? -8.767 -8.942 22.152 1.00 97.81 740 GLN A C 1
ATOM 5905 O O . GLN A 1 740 ? -8.861 -8.897 23.377 1.00 97.81 740 GLN A O 1
ATOM 5910 N N . TRP A 1 741 ? -8.504 -10.068 21.494 1.00 98.38 741 TRP A N 1
ATOM 5911 C CA . TRP A 1 741 ? -8.130 -11.326 22.14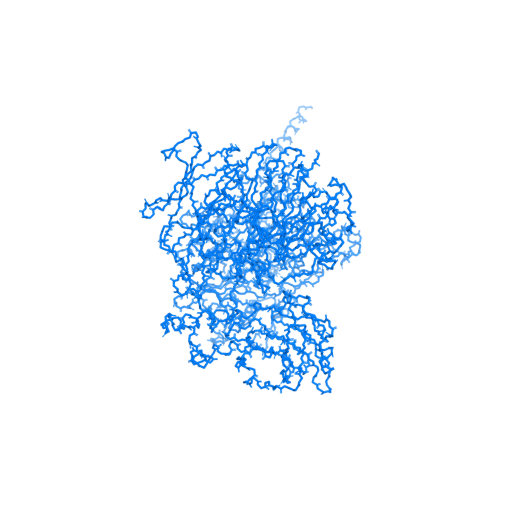7 1.00 98.38 741 TRP A CA 1
ATOM 5912 C C . TRP A 1 741 ? -7.392 -12.249 21.183 1.00 98.38 741 TRP A C 1
ATOM 5914 O O . TRP A 1 741 ? -7.300 -11.995 19.983 1.00 98.38 741 TRP A O 1
ATOM 5924 N N . ARG A 1 742 ? -6.894 -13.368 21.702 1.00 98.06 742 ARG A N 1
ATOM 5925 C CA . ARG A 1 742 ? -6.188 -14.388 20.931 1.00 98.06 742 ARG A CA 1
ATOM 5926 C C . ARG A 1 742 ? -6.883 -15.748 21.034 1.00 98.06 742 ARG A C 1
ATOM 5928 O O . ARG A 1 742 ? -7.511 -16.069 22.042 1.00 98.06 742 ARG A O 1
ATOM 5935 N N . THR A 1 743 ? -6.783 -16.541 19.968 1.00 97.94 743 THR A N 1
ATOM 5936 C CA . THR A 1 743 ? -7.086 -17.983 19.952 1.00 97.94 743 THR A CA 1
ATOM 5937 C C . THR A 1 743 ? -6.027 -18.739 19.152 1.00 97.94 743 THR A C 1
ATOM 5939 O O . THR A 1 743 ? -5.206 -18.148 18.447 1.00 97.94 743 THR A O 1
ATOM 5942 N N . ASP A 1 744 ? -6.071 -20.068 19.194 1.00 96.31 744 ASP A N 1
ATOM 5943 C CA . ASP A 1 744 ? -5.377 -20.892 18.208 1.00 96.31 744 ASP A CA 1
ATOM 5944 C C . ASP A 1 744 ? -6.008 -20.769 16.806 1.00 96.31 744 ASP A C 1
ATOM 5946 O O . ASP A 1 744 ? -7.041 -20.120 16.595 1.00 96.31 744 ASP A O 1
ATOM 5950 N N . THR A 1 745 ? -5.368 -21.397 15.821 1.00 91.62 745 THR A N 1
ATOM 5951 C CA . THR A 1 745 ? -5.766 -21.324 14.410 1.00 91.62 745 THR A CA 1
ATOM 5952 C C . THR A 1 745 ? -6.995 -22.169 14.063 1.00 91.62 745 THR A C 1
ATOM 5954 O O . THR A 1 745 ? -7.556 -21.986 12.978 1.00 91.62 745 THR A O 1
ATOM 5957 N N . SER A 1 746 ? -7.465 -23.042 14.965 1.00 90.56 746 SER A N 1
ATOM 5958 C CA . SER A 1 746 ? -8.613 -23.930 14.725 1.00 90.56 746 SER A CA 1
ATOM 5959 C C . SER A 1 746 ? -9.957 -23.196 14.724 1.00 90.56 746 SER A C 1
ATOM 5961 O O . SER A 1 746 ? -10.923 -23.682 14.134 1.00 90.56 746 SER A O 1
ATOM 5963 N N . VAL A 1 747 ? -10.015 -22.016 15.347 1.00 88.62 747 VAL A N 1
ATOM 5964 C CA . VAL A 1 747 ? -11.233 -21.210 15.483 1.00 88.62 747 VAL A CA 1
ATOM 5965 C C . VAL A 1 747 ? -11.508 -20.425 14.203 1.00 88.62 747 VAL A C 1
ATOM 5967 O O . VAL A 1 747 ? -10.672 -19.653 13.739 1.00 88.62 747 VAL A O 1
ATOM 5970 N N . ALA A 1 748 ? -12.688 -20.599 13.622 1.00 83.00 748 ALA A N 1
ATOM 5971 C CA . ALA A 1 748 ? -13.137 -19.922 12.412 1.00 83.00 748 ALA A CA 1
ATOM 5972 C C . ALA A 1 748 ? -14.037 -18.717 12.707 1.00 83.00 748 ALA A C 1
ATOM 5974 O O . ALA A 1 748 ? -14.057 -17.776 11.912 1.00 83.00 748 ALA A O 1
ATOM 5975 N N . LYS A 1 749 ? -14.786 -18.724 13.821 1.00 82.31 749 LYS A N 1
ATOM 5976 C CA . LYS A 1 749 ? -15.753 -17.657 14.109 1.00 82.31 749 LYS A CA 1
ATOM 5977 C C . LYS A 1 749 ? -15.859 -17.291 15.589 1.00 82.31 749 LYS A C 1
ATOM 5979 O O . LYS A 1 749 ? -16.304 -18.089 16.417 1.00 82.31 749 LYS A O 1
ATOM 5984 N N . MET A 1 750 ? -15.588 -16.019 15.877 1.00 90.12 750 MET A N 1
ATOM 5985 C CA . MET A 1 750 ? -15.756 -15.405 17.194 1.00 90.12 750 MET A CA 1
ATOM 5986 C C . MET A 1 750 ? -16.698 -14.199 17.125 1.00 90.12 750 MET A C 1
ATOM 5988 O O . MET A 1 750 ? -16.714 -13.452 16.146 1.00 90.12 750 MET A O 1
ATOM 5992 N N . THR A 1 751 ? -17.490 -14.003 18.174 1.00 91.50 751 THR A N 1
ATOM 5993 C CA . THR A 1 751 ? -18.371 -12.837 18.327 1.00 91.50 751 THR A CA 1
ATOM 5994 C C . THR A 1 751 ? -18.250 -12.261 19.728 1.00 91.50 751 THR A C 1
ATOM 5996 O O . THR A 1 751 ? -18.121 -13.013 20.693 1.00 91.50 751 THR A O 1
ATOM 5999 N N . LEU A 1 752 ? -18.385 -10.948 19.858 1.00 97.31 752 LEU A N 1
ATOM 6000 C CA . LEU A 1 752 ? -18.550 -10.273 21.138 1.00 97.31 752 LEU A CA 1
ATOM 6001 C C . LEU A 1 752 ? -20.040 -10.152 21.465 1.00 97.31 752 LEU A C 1
ATOM 6003 O O . LEU A 1 752 ? -20.812 -9.665 20.641 1.00 97.31 752 LEU A O 1
ATOM 6007 N N . ARG A 1 753 ? -20.439 -10.541 22.675 1.00 97.44 753 ARG A N 1
ATOM 6008 C CA . ARG A 1 753 ? -21.779 -10.280 23.216 1.00 97.44 753 ARG A CA 1
ATOM 6009 C C . ARG A 1 753 ? -21.684 -9.256 24.324 1.00 97.44 753 ARG A C 1
ATOM 6011 O O . ARG A 1 753 ? -20.901 -9.455 25.246 1.00 97.44 753 ARG A O 1
ATOM 6018 N N . TYR A 1 754 ? -22.491 -8.206 24.261 1.00 97.69 754 TYR A N 1
ATOM 6019 C CA . TYR A 1 754 ? -22.435 -7.111 25.225 1.00 97.69 754 TYR A CA 1
ATOM 6020 C C . TYR A 1 754 ? -23.819 -6.542 25.537 1.00 97.69 754 TYR A C 1
ATOM 6022 O O . TYR A 1 754 ? -24.734 -6.597 24.715 1.00 97.69 754 TYR A O 1
ATOM 6030 N N . TRP A 1 755 ? -23.989 -6.012 26.744 1.00 97.31 755 TRP A N 1
ATOM 6031 C CA . TRP A 1 755 ? -25.232 -5.402 27.213 1.00 97.31 755 TRP A CA 1
ATOM 6032 C C . TRP A 1 755 ? -24.928 -4.308 28.237 1.00 97.31 755 TRP A C 1
ATOM 6034 O O . TRP A 1 755 ? -23.931 -4.379 28.954 1.00 97.31 755 TRP A O 1
ATOM 6044 N N . SER A 1 756 ? -25.772 -3.278 28.295 1.00 95.38 756 SER A N 1
ATOM 6045 C CA . SER A 1 756 ? -25.638 -2.216 29.297 1.00 95.38 756 SER A CA 1
ATOM 6046 C C . SER A 1 756 ? -26.098 -2.694 30.675 1.00 95.38 756 SER A C 1
ATOM 6048 O O . SER A 1 756 ? -26.850 -3.663 30.783 1.00 95.38 756 SER A O 1
ATOM 6050 N N . GLU A 1 757 ? -25.713 -1.970 31.725 1.00 89.06 757 GLU A N 1
ATOM 6051 C CA . GLU A 1 757 ? -26.162 -2.192 33.111 1.00 89.06 757 GLU A CA 1
ATOM 6052 C C . GLU A 1 757 ? -27.695 -2.232 33.291 1.00 89.06 757 GLU A C 1
ATOM 6054 O O . GLU A 1 757 ? -28.200 -2.820 34.247 1.00 89.06 757 GLU A O 1
ATOM 6059 N N . ASN A 1 758 ? -28.448 -1.636 32.360 1.00 85.88 758 ASN A N 1
ATOM 6060 C CA . ASN A 1 758 ? -29.914 -1.629 32.369 1.00 85.88 758 ASN A CA 1
ATOM 6061 C C . ASN A 1 758 ? -30.535 -2.910 31.780 1.00 85.88 758 ASN A C 1
ATOM 6063 O O . ASN A 1 758 ? -31.735 -3.134 31.939 1.00 85.88 758 ASN A O 1
ATOM 6067 N N . ASN A 1 759 ? -29.728 -3.742 31.120 1.00 87.12 759 ASN A N 1
ATOM 6068 C CA . ASN A 1 759 ? -30.117 -5.013 30.516 1.00 87.12 759 ASN A CA 1
ATOM 6069 C C . ASN A 1 759 ? -29.450 -6.185 31.263 1.00 87.12 759 ASN A C 1
ATOM 6071 O O . ASN A 1 759 ? -28.721 -6.010 32.238 1.00 87.12 759 ASN A O 1
ATOM 6075 N N . ASN A 1 760 ? -29.696 -7.419 30.819 1.00 84.38 760 ASN A N 1
ATOM 6076 C CA . ASN A 1 760 ? -29.040 -8.611 31.363 1.00 84.38 760 ASN A CA 1
ATOM 6077 C C . ASN A 1 760 ? -28.467 -9.495 30.245 1.00 84.38 760 ASN A C 1
ATOM 6079 O O . ASN A 1 760 ? -28.732 -9.273 29.067 1.00 84.38 760 ASN A O 1
ATOM 6083 N N . LYS A 1 761 ? -27.729 -10.548 30.619 1.00 81.88 761 LYS A N 1
ATOM 6084 C CA . LYS A 1 761 ? -27.103 -11.506 29.688 1.00 81.88 761 LYS A CA 1
ATOM 6085 C C . LYS A 1 761 ? -28.082 -12.172 28.699 1.00 81.88 761 LYS A C 1
ATOM 6087 O O . LYS A 1 761 ? -27.638 -12.722 27.701 1.00 81.88 761 LYS A O 1
ATOM 6092 N N . GLY A 1 762 ? -29.392 -12.164 28.953 1.00 80.50 762 GLY A N 1
ATOM 6093 C CA . GLY A 1 762 ? -30.416 -12.644 28.017 1.00 80.50 762 GLY A CA 1
ATOM 6094 C C . GLY A 1 762 ? -30.821 -11.635 26.933 1.00 80.50 762 GLY A C 1
ATOM 6095 O O . GLY A 1 762 ? -31.480 -12.024 25.974 1.00 80.50 762 GLY A O 1
ATOM 6096 N N . GLU A 1 763 ? -30.423 -10.368 27.067 1.00 90.69 763 GLU A N 1
ATOM 6097 C CA . GLU A 1 763 ? -30.782 -9.235 26.202 1.00 90.69 763 GLU A CA 1
ATOM 6098 C C . GLU A 1 763 ? -29.512 -8.505 25.727 1.00 90.69 763 GLU A C 1
ATOM 6100 O O . GLU A 1 763 ? -29.276 -7.334 26.037 1.00 90.69 763 GLU A O 1
ATOM 6105 N N . PHE A 1 764 ? -28.659 -9.235 25.004 1.00 93.94 764 PHE A N 1
ATOM 6106 C CA . PHE A 1 764 ? -27.380 -8.740 24.495 1.00 93.94 764 PHE A CA 1
ATOM 6107 C C . PHE A 1 764 ? -27.454 -8.277 23.038 1.00 93.94 764 PHE A C 1
ATOM 6109 O O . PHE A 1 764 ? -28.242 -8.778 22.235 1.00 93.94 764 PHE A O 1
ATOM 6116 N N . SER A 1 765 ? -26.550 -7.366 22.699 1.00 94.75 765 SER A N 1
ATOM 6117 C CA . SER A 1 765 ? -26.115 -7.091 21.334 1.00 94.75 765 SER A CA 1
ATOM 6118 C C . SER A 1 765 ? -24.947 -8.007 20.979 1.00 94.75 765 SER A C 1
ATOM 6120 O O . SER A 1 765 ? -24.134 -8.346 21.841 1.00 94.75 765 SER A O 1
ATOM 6122 N N . GLU A 1 766 ? -24.855 -8.415 19.716 1.00 93.56 766 GLU A N 1
ATOM 6123 C CA . GLU A 1 766 ? -23.776 -9.269 19.214 1.00 93.56 766 GLU A CA 1
ATOM 6124 C C . GLU A 1 766 ? -23.026 -8.550 18.089 1.00 93.56 766 GLU A C 1
ATOM 6126 O O . GLU A 1 766 ? -23.649 -8.002 17.178 1.00 93.56 766 GLU A O 1
ATOM 6131 N N . ALA A 1 767 ? -21.696 -8.554 18.153 1.00 87.12 767 ALA A N 1
ATOM 6132 C CA . ALA A 1 767 ? -20.813 -7.999 17.135 1.00 87.12 767 ALA A CA 1
ATOM 6133 C C . ALA A 1 767 ? -19.865 -9.089 16.621 1.00 87.12 767 ALA A C 1
ATOM 6135 O O . ALA A 1 767 ? -19.271 -9.834 17.404 1.00 87.12 767 ALA A O 1
ATOM 6136 N N . LEU A 1 768 ? -19.739 -9.204 15.298 1.00 82.81 768 LEU A N 1
ATOM 6137 C CA . LEU A 1 768 ? -18.808 -10.140 14.671 1.00 82.81 768 LEU A CA 1
ATOM 6138 C C . LEU A 1 768 ? -17.382 -9.591 14.769 1.00 82.81 768 LEU A C 1
ATOM 6140 O O . LEU A 1 768 ? -17.158 -8.429 14.438 1.00 82.81 768 LEU A O 1
ATOM 6144 N N . ALA A 1 769 ? -16.442 -10.432 15.195 1.00 82.50 769 ALA A N 1
ATOM 6145 C CA . ALA A 1 769 ? -15.035 -10.068 15.273 1.00 82.50 769 ALA A CA 1
ATOM 6146 C C . ALA A 1 769 ? -14.329 -10.287 13.928 1.00 82.50 769 ALA A C 1
ATOM 6148 O O . ALA A 1 769 ? -14.565 -11.298 13.257 1.00 82.50 769 ALA A O 1
ATOM 6149 N N . SER A 1 770 ? -13.444 -9.364 13.558 1.00 74.50 770 SER A N 1
ATOM 6150 C CA . SER A 1 770 ? -12.428 -9.597 12.528 1.00 74.50 770 SER A CA 1
ATOM 6151 C C . SER A 1 770 ? -11.242 -10.349 13.123 1.00 74.50 770 SER A C 1
ATOM 6153 O O . SER A 1 770 ? -11.056 -10.356 14.339 1.00 74.50 770 SER A O 1
ATOM 6155 N N . GLN A 1 771 ? -10.442 -10.985 12.269 1.00 82.12 771 GLN A N 1
ATOM 6156 C CA . GLN A 1 771 ? -9.248 -11.714 12.689 1.00 82.12 771 GLN A CA 1
ATOM 6157 C C . GLN A 1 771 ? -8.063 -11.425 11.780 1.00 82.12 771 GLN A C 1
ATOM 6159 O O . GLN A 1 771 ? -8.257 -11.117 10.600 1.00 82.12 771 GLN A O 1
ATOM 6164 N N . GLN A 1 772 ? -6.870 -11.604 12.334 1.00 79.00 772 GLN A N 1
ATOM 6165 C CA . GLN A 1 772 ? -5.614 -11.690 11.607 1.00 79.00 772 GLN A CA 1
ATOM 6166 C C . GLN A 1 772 ? -4.721 -12.797 12.182 1.00 79.00 772 GLN A C 1
ATOM 6168 O O . GLN A 1 772 ? -4.714 -13.055 13.390 1.00 79.00 772 GLN A O 1
ATOM 6173 N N . LEU A 1 773 ? -3.948 -13.447 11.321 1.00 79.25 773 LEU A N 1
ATOM 6174 C CA . LEU A 1 773 ? -2.941 -14.426 11.703 1.00 79.25 773 LEU A CA 1
ATOM 6175 C C . LEU A 1 773 ? -1.669 -13.726 12.202 1.00 79.25 773 LEU A C 1
ATOM 6177 O O . LEU A 1 773 ? -1.032 -12.977 11.465 1.00 79.25 773 LEU A O 1
ATOM 6181 N N . LEU A 1 774 ? -1.246 -14.030 13.430 1.00 81.25 774 LEU A N 1
ATOM 6182 C CA . LEU A 1 774 ? 0.068 -13.642 13.945 1.00 81.25 774 LEU A CA 1
ATOM 6183 C C . LEU A 1 774 ? 1.009 -14.844 13.873 1.00 81.25 774 LEU A C 1
ATOM 6185 O O . LEU A 1 774 ? 0.867 -15.809 14.632 1.00 81.25 774 LEU A O 1
ATOM 6189 N N . SER A 1 775 ? 1.970 -14.772 12.953 1.00 83.00 775 SER A N 1
ATOM 6190 C CA . SER A 1 775 ? 2.949 -15.832 12.696 1.00 83.00 775 SER A CA 1
ATOM 6191 C C . SER A 1 775 ? 4.325 -15.441 13.230 1.00 83.00 775 SER A C 1
ATOM 6193 O O . SER A 1 775 ? 4.877 -14.407 12.860 1.00 83.00 775 SER A O 1
ATOM 6195 N N . ASP A 1 776 ? 4.906 -16.293 14.067 1.00 89.12 776 ASP A N 1
ATOM 6196 C CA . ASP A 1 776 ? 6.300 -16.216 14.502 1.00 89.12 776 ASP A CA 1
ATOM 6197 C C . ASP A 1 776 ? 6.898 -17.622 14.412 1.00 89.12 776 ASP A C 1
ATOM 6199 O O . ASP A 1 776 ? 6.838 -18.416 15.353 1.00 89.12 776 ASP A O 1
ATOM 6203 N N . LYS A 1 777 ? 7.469 -17.945 13.242 1.00 86.31 777 LYS A N 1
ATOM 6204 C CA . LYS A 1 777 ? 8.002 -19.284 12.929 1.00 86.31 777 LYS A CA 1
ATOM 6205 C C . LYS A 1 777 ? 9.127 -19.730 13.871 1.00 86.31 777 LYS A C 1
ATOM 6207 O O . LYS A 1 777 ? 9.457 -20.913 13.913 1.00 86.31 777 LYS A O 1
ATOM 6212 N N . TYR A 1 778 ? 9.717 -18.808 14.630 1.00 92.31 778 TYR A N 1
ATOM 6213 C CA . TYR A 1 778 ? 10.730 -19.144 15.622 1.00 92.31 778 TYR A CA 1
ATOM 6214 C C . TYR A 1 778 ? 10.127 -19.690 16.920 1.00 92.31 778 TYR A C 1
ATOM 6216 O O . TYR A 1 778 ? 10.860 -20.301 17.692 1.00 92.31 778 TYR A O 1
ATOM 6224 N N . ILE A 1 779 ? 8.821 -19.522 17.161 1.00 94.12 779 ILE A N 1
ATOM 6225 C CA . ILE A 1 779 ? 8.121 -20.098 18.315 1.00 94.12 779 ILE A CA 1
ATOM 6226 C C . ILE A 1 779 ? 7.643 -21.503 17.959 1.00 94.12 779 ILE A C 1
ATOM 6228 O O . ILE A 1 779 ? 6.523 -21.712 17.497 1.00 94.12 779 ILE A O 1
ATOM 6232 N N . HIS A 1 780 ? 8.493 -22.500 18.171 1.00 89.81 780 HIS A N 1
ATOM 6233 C CA . HIS A 1 780 ? 8.253 -23.836 17.620 1.00 89.81 780 HIS A CA 1
ATOM 6234 C C . HIS A 1 780 ? 7.072 -24.583 18.267 1.00 89.81 780 HIS A C 1
ATOM 6236 O O . HIS A 1 780 ? 6.530 -25.508 17.665 1.00 89.81 780 HIS A O 1
ATOM 6242 N N . ASN A 1 781 ? 6.662 -24.219 19.487 1.00 92.69 781 ASN A N 1
ATOM 6243 C CA . ASN A 1 781 ? 5.550 -24.870 20.185 1.00 92.69 781 ASN A CA 1
ATOM 6244 C C . ASN A 1 781 ? 4.174 -24.252 19.875 1.00 92.69 781 ASN A C 1
ATOM 6246 O O . ASN A 1 781 ? 3.158 -24.854 20.220 1.00 92.69 781 ASN A O 1
ATOM 6250 N N . ASN A 1 782 ? 4.122 -23.078 19.237 1.00 94.19 782 ASN A N 1
ATOM 6251 C CA . ASN A 1 782 ? 2.881 -22.415 18.834 1.00 94.19 782 ASN A CA 1
ATOM 6252 C C . ASN A 1 782 ? 3.162 -21.339 17.760 1.00 94.19 782 ASN A C 1
ATOM 6254 O O . ASN A 1 782 ? 2.963 -20.162 18.033 1.00 94.19 782 ASN A O 1
ATOM 6258 N N . PRO A 1 783 ? 3.653 -21.687 16.561 1.00 90.38 783 PRO A N 1
ATOM 6259 C CA . PRO A 1 783 ? 4.166 -20.703 15.597 1.00 90.38 783 PRO A CA 1
ATOM 6260 C C . PRO A 1 783 ? 3.100 -19.713 15.123 1.00 90.38 783 PRO A C 1
ATOM 6262 O O . PRO A 1 783 ? 3.381 -18.523 15.006 1.00 90.38 783 PRO A O 1
ATOM 6265 N N . ASP A 1 784 ? 1.858 -20.174 14.985 1.00 90.38 784 ASP A N 1
ATOM 6266 C CA . ASP A 1 784 ? 0.754 -19.378 14.459 1.00 90.38 784 ASP A CA 1
ATOM 6267 C C . ASP A 1 784 ? -0.388 -19.270 15.473 1.00 90.38 784 ASP A C 1
ATOM 6269 O O . ASP A 1 784 ? -0.777 -20.255 16.114 1.00 90.38 784 ASP A O 1
ATOM 6273 N N . VAL A 1 785 ? -0.945 -18.066 15.602 1.00 92.44 785 VAL A N 1
ATOM 6274 C CA . VAL A 1 785 ? -2.126 -17.766 16.427 1.00 92.44 785 VAL A CA 1
ATOM 6275 C C . VAL A 1 785 ? -3.056 -16.815 15.682 1.00 92.44 785 VAL A C 1
ATOM 6277 O O . VAL A 1 785 ? -2.621 -16.094 14.788 1.00 92.44 785 VAL A O 1
ATOM 6280 N N . LYS A 1 786 ? -4.335 -16.787 16.054 1.00 89.19 786 LYS A N 1
ATOM 6281 C CA . LYS A 1 786 ? -5.289 -15.794 15.549 1.00 89.19 786 LYS A CA 1
ATOM 6282 C C . LYS A 1 786 ? -5.467 -14.691 16.574 1.00 89.19 786 LYS A C 1
ATOM 6284 O O . LYS A 1 786 ? -5.832 -14.972 17.715 1.00 89.19 786 LYS A O 1
ATOM 6289 N N . HIS A 1 787 ? -5.227 -13.459 16.155 1.00 92.81 787 HIS A N 1
ATOM 6290 C CA . HIS A 1 787 ? -5.604 -12.265 16.891 1.00 92.81 787 HIS A CA 1
ATOM 6291 C C . HIS A 1 787 ? -6.952 -11.776 16.374 1.00 92.81 787 HIS A C 1
ATOM 6293 O O . HIS A 1 787 ? -7.179 -11.714 15.167 1.00 92.81 787 HIS A O 1
ATOM 6299 N N . TRP A 1 788 ? -7.860 -11.489 17.292 1.00 93.00 788 TRP A N 1
ATOM 6300 C CA . TRP A 1 788 ? -9.229 -11.099 17.009 1.00 93.00 788 TRP A CA 1
ATOM 6301 C C . TRP A 1 788 ? -9.483 -9.701 17.527 1.00 93.00 788 TRP A C 1
ATOM 6303 O O . TRP A 1 788 ? -9.012 -9.338 18.600 1.00 93.00 788 TRP A O 1
ATOM 6313 N N . GLU A 1 789 ? -10.292 -8.964 16.784 1.00 90.81 789 GLU A N 1
ATOM 6314 C CA . GLU A 1 789 ? -10.540 -7.549 17.009 1.00 90.81 789 GLU A CA 1
ATOM 6315 C C . GLU A 1 789 ? -12.017 -7.227 16.797 1.00 90.81 789 GLU A C 1
ATOM 6317 O O . GLU A 1 789 ? -12.670 -7.738 15.878 1.00 90.81 789 GLU A O 1
ATOM 6322 N N . VAL A 1 790 ? -12.545 -6.336 17.630 1.00 91.50 790 VAL A N 1
ATOM 6323 C CA . VAL A 1 790 ? -13.857 -5.723 17.435 1.00 91.50 790 VAL A CA 1
ATOM 6324 C C . VAL A 1 790 ? -13.868 -4.321 18.039 1.00 91.50 790 VAL A C 1
ATOM 6326 O O . VAL A 1 790 ? -13.431 -4.119 19.169 1.00 91.50 790 VAL A O 1
ATOM 6329 N N . ASN A 1 791 ? -14.418 -3.355 17.305 1.00 94.12 791 ASN A N 1
ATOM 6330 C CA . ASN A 1 791 ? -14.751 -2.036 17.835 1.00 94.12 791 ASN A CA 1
ATOM 6331 C C . ASN A 1 791 ? -16.273 -1.891 17.875 1.00 94.12 791 ASN A C 1
ATOM 6333 O O . ASN A 1 791 ? -16.936 -1.901 16.834 1.00 94.12 791 ASN A O 1
ATOM 6337 N N . ILE A 1 792 ? -16.836 -1.790 19.077 1.00 94.50 792 ILE A N 1
ATOM 6338 C CA . ILE A 1 792 ? -18.265 -1.526 19.257 1.00 94.50 792 ILE A CA 1
ATOM 6339 C C . ILE A 1 792 ? -18.500 -0.022 19.318 1.00 94.50 792 ILE A C 1
ATOM 6341 O O . ILE A 1 792 ? -17.807 0.696 20.030 1.00 94.50 792 ILE A O 1
ATOM 6345 N N . THR A 1 793 ? -19.496 0.454 18.573 1.00 93.75 793 THR A N 1
ATOM 6346 C CA . THR A 1 793 ? -19.803 1.882 18.421 1.00 93.75 793 THR A CA 1
ATOM 6347 C C . THR A 1 793 ? -21.234 2.199 18.844 1.00 93.75 793 THR A C 1
ATOM 6349 O O . THR A 1 793 ? -22.065 1.306 19.035 1.00 93.75 793 THR A O 1
ATOM 6352 N N . GLY A 1 794 ? -21.535 3.490 19.005 1.00 93.19 794 GLY A N 1
ATOM 6353 C CA . GLY A 1 794 ? -22.872 3.952 19.384 1.00 93.19 794 GLY A CA 1
ATOM 6354 C C . GLY A 1 794 ? -23.241 3.642 20.837 1.00 93.19 794 GLY A C 1
ATOM 6355 O O . GLY A 1 794 ? -24.427 3.578 21.171 1.00 93.19 794 GLY A O 1
ATOM 6356 N N . LEU A 1 795 ? -22.241 3.440 21.698 1.00 96.69 795 LEU A N 1
ATOM 6357 C CA . LEU A 1 795 ? -22.443 3.258 23.129 1.00 96.69 795 LEU A CA 1
ATOM 6358 C C . LEU A 1 795 ? -22.891 4.570 23.777 1.00 96.69 795 LEU A C 1
ATOM 6360 O O . LEU A 1 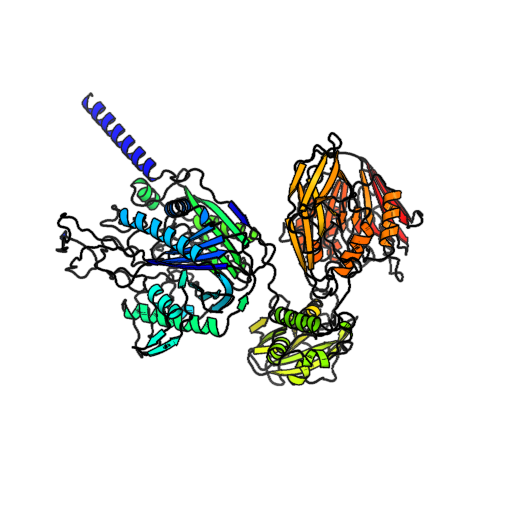795 ? -22.540 5.665 23.340 1.00 96.69 795 LEU A O 1
ATOM 6364 N N . GLN A 1 796 ? -23.683 4.450 24.838 1.00 97.06 796 GLN A N 1
ATOM 6365 C CA . GLN A 1 796 ? -24.021 5.591 25.685 1.00 97.06 796 GLN A CA 1
ATOM 6366 C C . GLN A 1 796 ? -22.801 6.011 26.522 1.00 97.06 796 GLN A C 1
ATOM 6368 O O . GLN A 1 796 ? -22.175 5.125 27.110 1.00 97.06 796 GLN A O 1
ATOM 6373 N N . PRO A 1 797 ? -22.484 7.317 26.613 1.00 96.81 797 PRO A N 1
ATOM 6374 C CA . PRO A 1 797 ? -21.461 7.832 27.522 1.00 96.81 797 PRO A CA 1
ATOM 6375 C C . PRO A 1 797 ? -21.757 7.525 28.991 1.00 96.81 797 PRO A C 1
ATOM 6377 O O . PRO A 1 797 ? -22.915 7.358 29.376 1.00 96.81 797 PRO A O 1
ATOM 6380 N N . ASP A 1 798 ? -20.706 7.495 29.811 1.00 95.19 798 ASP A N 1
ATOM 6381 C CA . ASP A 1 798 ? -20.766 7.262 31.263 1.00 95.19 798 ASP A CA 1
ATOM 6382 C C . ASP A 1 798 ? -21.610 6.041 31.689 1.00 95.19 798 ASP A C 1
ATOM 6384 O O . ASP A 1 798 ? -22.330 6.077 32.687 1.00 95.19 798 ASP A O 1
ATOM 6388 N N . THR A 1 799 ? -21.566 4.961 30.911 1.00 96.31 799 THR A N 1
ATOM 6389 C CA . THR A 1 799 ? -22.426 3.786 31.110 1.00 96.31 799 THR A CA 1
ATOM 6390 C C . THR A 1 799 ? -21.576 2.534 31.271 1.00 96.31 799 THR A C 1
ATOM 6392 O O . THR A 1 799 ? -20.644 2.308 30.497 1.00 96.31 799 THR A O 1
ATOM 6395 N N . GLU A 1 800 ? -21.899 1.703 32.264 1.00 97.25 800 GLU A N 1
ATOM 6396 C CA . GLU A 1 800 ? -21.279 0.386 32.409 1.00 97.25 800 GLU A CA 1
ATOM 6397 C C . GLU A 1 800 ? -21.892 -0.612 31.414 1.00 97.25 800 GLU A C 1
ATOM 6399 O O . GLU A 1 800 ? -23.115 -0.732 31.277 1.00 97.25 800 GLU A O 1
ATOM 6404 N N . TYR A 1 801 ? -21.021 -1.346 30.727 1.00 97.88 801 TYR A N 1
ATOM 6405 C CA . TYR A 1 801 ? -21.365 -2.457 29.855 1.00 97.88 801 TYR A CA 1
ATOM 6406 C C . TYR A 1 801 ? -20.707 -3.723 30.370 1.00 97.88 801 TYR A C 1
ATOM 6408 O O . TYR A 1 801 ? -19.518 -3.748 30.674 1.00 97.88 801 TYR A O 1
ATOM 6416 N N . SER A 1 802 ? -21.484 -4.796 30.420 1.00 98.19 802 SER A N 1
ATOM 6417 C CA . SER A 1 802 ? -20.955 -6.145 30.563 1.00 98.19 802 SER A CA 1
ATOM 6418 C C . SER A 1 802 ? -20.765 -6.761 29.185 1.00 98.19 802 SER A C 1
ATOM 6420 O O . SER A 1 802 ? -21.562 -6.522 28.275 1.00 98.19 802 SER A O 1
ATOM 6422 N N . TYR A 1 803 ? -19.737 -7.585 29.036 1.00 98.12 803 TYR A N 1
ATOM 6423 C CA . TYR A 1 803 ? -19.464 -8.297 27.801 1.00 98.12 803 TYR A CA 1
ATOM 6424 C C . TYR A 1 803 ? -18.878 -9.688 28.055 1.00 98.12 803 TYR A C 1
ATOM 6426 O O . TYR A 1 803 ? -18.397 -10.005 29.144 1.00 98.12 803 TYR A O 1
ATOM 6434 N N . LEU A 1 804 ? -18.938 -10.529 27.027 1.00 97.81 804 LEU A N 1
ATOM 6435 C CA . LEU A 1 804 ? -18.195 -11.779 26.932 1.00 97.81 804 LEU A CA 1
ATOM 6436 C C . LEU A 1 804 ? -17.855 -12.077 25.472 1.00 97.81 804 LEU A C 1
ATOM 6438 O O . LEU A 1 804 ? -18.521 -11.603 24.548 1.00 97.81 804 LEU A O 1
ATOM 6442 N N . ILE A 1 805 ? -16.846 -12.912 25.273 1.00 98.31 805 ILE A N 1
ATOM 6443 C CA . ILE A 1 805 ? -16.446 -13.423 23.968 1.00 98.31 805 ILE A CA 1
ATOM 6444 C C . ILE A 1 805 ? -17.082 -14.801 23.777 1.00 98.31 805 ILE A C 1
ATOM 6446 O O . ILE A 1 805 ? -16.986 -15.673 24.644 1.00 98.31 805 ILE A O 1
ATOM 6450 N N . TYR A 1 806 ? -17.747 -14.998 22.643 1.00 97.31 806 TYR A N 1
ATOM 6451 C CA . TYR A 1 806 ? -18.423 -16.238 22.280 1.00 97.31 806 TYR A CA 1
ATOM 6452 C C . TYR A 1 806 ? -17.730 -16.902 21.092 1.00 97.31 806 TYR A C 1
ATOM 6454 O O . TYR A 1 806 ? -17.640 -16.324 20.006 1.00 97.31 806 TYR A O 1
ATOM 6462 N N . ASN A 1 807 ? -17.283 -18.139 21.300 1.00 95.06 807 ASN A N 1
ATOM 6463 C CA . ASN A 1 807 ? -16.774 -19.002 20.245 1.00 95.06 807 ASN A CA 1
ATOM 6464 C C . ASN A 1 807 ? -17.949 -19.766 19.626 1.00 95.06 807 ASN A C 1
ATOM 6466 O O . ASN A 1 807 ? -18.564 -20.623 20.267 1.00 95.06 807 ASN A O 1
ATOM 6470 N N . ALA A 1 808 ? -18.283 -19.443 18.376 1.00 86.94 808 ALA A N 1
ATOM 6471 C CA . ALA A 1 808 ? -19.440 -20.025 17.702 1.00 86.94 808 ALA A CA 1
ATOM 6472 C C . ALA A 1 808 ? -19.214 -21.488 17.284 1.00 86.94 808 ALA A C 1
ATOM 6474 O O . ALA A 1 808 ? -20.184 -22.242 17.159 1.00 86.94 808 ALA A O 1
ATOM 6475 N N . ASP A 1 809 ? -17.956 -21.898 17.115 1.00 87.00 809 ASP A N 1
ATOM 6476 C CA . ASP A 1 809 ? -17.588 -23.226 16.623 1.00 87.00 809 ASP A CA 1
ATOM 6477 C C . ASP A 1 809 ? -17.755 -24.289 17.712 1.00 87.00 809 ASP A C 1
ATOM 6479 O O . ASP A 1 809 ? -18.315 -25.361 17.471 1.00 87.00 809 ASP A O 1
ATOM 6483 N N . ASN A 1 810 ? -17.328 -23.977 18.939 1.00 90.62 810 ASN A N 1
ATOM 6484 C CA . ASN A 1 810 ? -17.428 -24.888 20.085 1.00 90.62 810 ASN A CA 1
ATOM 6485 C C . ASN A 1 810 ? -18.512 -24.495 21.108 1.00 90.62 810 ASN A C 1
ATOM 6487 O O . ASN A 1 810 ? -18.759 -25.242 22.057 1.00 90.62 810 ASN A O 1
ATOM 6491 N N . ARG A 1 811 ? -19.189 -23.358 20.898 1.00 92.50 811 ARG A N 1
ATOM 6492 C CA . ARG A 1 811 ? -20.253 -22.801 21.752 1.00 92.50 811 ARG A CA 1
ATOM 6493 C C . ARG A 1 811 ? -19.813 -22.459 23.179 1.00 92.50 811 ARG A C 1
ATOM 6495 O O . ARG A 1 811 ? -20.655 -22.463 24.080 1.00 92.50 811 ARG A O 1
ATOM 6502 N N . LYS A 1 812 ? -18.530 -22.173 23.402 1.00 94.69 812 LYS A N 1
ATOM 6503 C CA . LYS A 1 812 ? -18.018 -21.696 24.691 1.00 94.69 812 LYS A CA 1
ATOM 6504 C C . LYS A 1 812 ? -18.089 -20.177 24.807 1.00 94.69 812 LYS A C 1
ATOM 6506 O O . LYS A 1 812 ? -18.054 -19.448 23.818 1.00 94.69 812 LYS A O 1
ATOM 6511 N N . GLU A 1 813 ? -18.158 -19.724 26.050 1.00 95.81 813 GLU A N 1
ATOM 6512 C CA . GLU A 1 813 ? -18.148 -18.317 26.439 1.00 95.81 813 GLU A CA 1
ATOM 6513 C C . GLU A 1 813 ? -16.936 -18.053 27.336 1.00 95.81 813 GLU A C 1
ATOM 6515 O O . GLU A 1 813 ? -16.604 -18.887 28.185 1.00 95.81 813 GLU A O 1
ATOM 6520 N N . SER A 1 814 ? -16.302 -16.891 27.175 1.00 96.56 814 SER A N 1
ATOM 6521 C CA . SER A 1 814 ? -15.359 -16.369 28.165 1.00 96.56 814 SER A CA 1
ATOM 6522 C C . SER A 1 814 ? -16.082 -16.032 29.481 1.00 96.56 814 SER A C 1
ATOM 6524 O O . SER A 1 814 ? -17.318 -15.934 29.514 1.00 96.56 814 SER A O 1
ATOM 6526 N N . PRO A 1 815 ? -15.344 -15.789 30.580 1.00 96.12 815 PRO A N 1
ATOM 6527 C CA . PRO A 1 815 ? -15.898 -15.083 31.730 1.00 96.12 815 PRO A CA 1
ATOM 6528 C C . PRO A 1 815 ? -16.552 -13.759 31.312 1.00 96.12 815 PRO A C 1
ATOM 6530 O O . PRO A 1 815 ? -16.149 -13.143 30.322 1.00 96.12 815 PRO A O 1
ATOM 6533 N N . VAL A 1 816 ? -17.570 -13.341 32.069 1.00 96.88 816 VAL A N 1
ATOM 6534 C CA . VAL A 1 816 ? -18.180 -12.018 31.901 1.00 96.88 816 VAL A CA 1
ATOM 6535 C C . VAL A 1 816 ? -17.240 -10.980 32.496 1.00 96.88 816 VAL A C 1
ATOM 6537 O O . VAL A 1 816 ? -16.857 -11.097 33.661 1.00 96.88 816 VAL A O 1
ATOM 6540 N N . CYS A 1 817 ? -16.920 -9.967 31.706 1.00 97.00 817 CYS A N 1
ATOM 6541 C CA . CYS A 1 817 ? -16.144 -8.801 32.106 1.00 97.00 817 CYS A CA 1
ATOM 6542 C C . CYS A 1 817 ? -17.006 -7.544 31.940 1.00 97.00 817 CYS A C 1
ATOM 6544 O O . CYS A 1 817 ? -18.064 -7.594 31.307 1.00 97.00 817 CYS A O 1
ATOM 6546 N N . SER A 1 818 ? -16.585 -6.420 32.515 1.00 96.56 818 SER A N 1
ATOM 6547 C CA . SER A 1 818 ? -17.266 -5.139 32.328 1.00 96.56 818 SER A CA 1
ATOM 6548 C C . SER A 1 818 ? -16.283 -4.011 32.067 1.00 96.56 818 SER A C 1
ATOM 6550 O O . SER A 1 818 ? -15.108 -4.102 32.411 1.00 96.56 818 SER A O 1
ATOM 6552 N N . PHE A 1 819 ? -16.780 -2.959 31.428 1.00 96.88 819 PHE A N 1
ATOM 6553 C CA . PHE A 1 819 ? -16.086 -1.691 31.240 1.00 96.88 819 PHE A CA 1
ATOM 6554 C C . PHE A 1 819 ? -17.093 -0.548 31.351 1.00 96.88 819 PHE A C 1
ATOM 6556 O O . PHE A 1 819 ? -18.301 -0.756 31.218 1.00 96.88 819 PHE A O 1
ATOM 6563 N N . ARG A 1 820 ? -16.604 0.672 31.568 1.00 96.12 820 ARG A N 1
ATOM 6564 C CA . ARG A 1 820 ? -17.428 1.884 31.584 1.00 96.12 820 ARG A CA 1
ATOM 6565 C C . ARG A 1 820 ? -16.948 2.836 30.497 1.00 96.12 820 ARG A C 1
ATOM 6567 O O . ARG A 1 820 ? -15.756 3.114 30.414 1.00 96.12 820 ARG A O 1
ATOM 6574 N N . THR A 1 821 ? -17.865 3.321 29.667 1.00 97.31 821 THR A N 1
ATOM 6575 C CA . THR A 1 821 ? -17.552 4.346 28.660 1.00 97.31 821 THR A CA 1
ATOM 6576 C C . THR A 1 821 ? -17.194 5.671 29.321 1.00 97.31 821 THR A C 1
ATOM 6578 O O . THR A 1 821 ? -17.672 5.991 30.415 1.00 97.31 821 THR A O 1
ATOM 6581 N N . ALA A 1 822 ? -16.371 6.471 28.646 1.00 96.62 822 ALA A N 1
ATOM 6582 C CA . ALA A 1 822 ? -15.987 7.778 29.158 1.00 96.62 822 ALA A CA 1
ATOM 6583 C C . ALA A 1 822 ? -17.212 8.704 29.315 1.00 96.62 822 ALA A C 1
ATOM 6585 O O . ALA A 1 822 ? -18.184 8.606 28.555 1.00 96.62 822 ALA A O 1
ATOM 6586 N N . PRO A 1 823 ? -17.193 9.631 30.285 1.00 94.00 823 PRO A N 1
ATOM 6587 C CA . PRO A 1 823 ? -18.269 10.591 30.452 1.00 94.00 823 PRO A CA 1
ATOM 6588 C C . PRO A 1 823 ? -18.251 11.659 29.361 1.00 94.00 823 PRO A C 1
ATOM 6590 O O . PRO A 1 823 ? -17.196 12.129 28.932 1.00 94.00 823 PRO A O 1
ATOM 6593 N N . GLN A 1 824 ? -19.438 12.115 28.958 1.00 85.38 824 GLN A N 1
ATOM 6594 C CA . GLN A 1 824 ? -19.555 13.256 28.058 1.00 85.38 824 GLN A CA 1
ATOM 6595 C C . GLN A 1 824 ? -19.358 14.562 28.843 1.00 85.38 824 GLN A C 1
ATOM 6597 O O . GLN A 1 824 ? -20.214 14.981 29.622 1.00 85.38 824 GLN A O 1
ATOM 6602 N N . GLY A 1 825 ? -18.235 15.241 28.612 1.00 80.25 825 GLY A N 1
ATOM 6603 C CA . GLY A 1 825 ? -17.923 16.524 29.241 1.00 80.25 825 GLY A CA 1
ATOM 6604 C C . GLY A 1 825 ? -17.186 16.397 30.577 1.00 80.25 825 GLY A C 1
ATOM 6605 O O . GLY A 1 825 ? -16.443 15.454 30.814 1.00 80.25 825 GLY A O 1
ATOM 6606 N N . LYS A 1 826 ? -17.336 17.395 31.454 1.00 87.56 826 LYS A N 1
ATOM 6607 C CA . LYS A 1 826 ? -16.476 17.559 32.637 1.00 87.56 826 LYS A CA 1
ATOM 6608 C C . LYS A 1 826 ? -16.926 16.653 33.780 1.00 87.56 826 LYS A C 1
ATOM 6610 O O . LYS A 1 826 ? -17.948 16.929 34.402 1.00 87.56 826 LYS A O 1
ATOM 6615 N N . SER A 1 827 ? -16.159 15.606 34.065 1.00 91.00 827 SER A N 1
ATOM 6616 C CA . SER A 1 827 ? -16.375 14.710 35.206 1.00 91.00 827 SER A CA 1
ATOM 6617 C C . SER A 1 827 ? -15.042 14.336 35.853 1.00 91.00 827 SER A C 1
ATOM 6619 O O . SER A 1 827 ? -14.055 14.206 35.125 1.00 91.00 827 SER A O 1
ATOM 6621 N N . PRO A 1 828 ? -14.988 14.174 37.189 1.00 94.25 828 PRO A N 1
ATOM 6622 C CA . PRO A 1 828 ? -13.799 13.664 37.853 1.00 94.25 828 PRO A CA 1
ATOM 6623 C C . PRO A 1 828 ? -13.510 12.225 37.433 1.00 94.25 828 PRO A C 1
ATOM 6625 O O . PRO A 1 828 ? -14.434 11.433 37.253 1.00 94.25 828 PRO A O 1
ATOM 6628 N N . PHE A 1 829 ? -12.235 11.882 37.313 1.00 96.88 829 PHE A N 1
ATOM 6629 C CA . PHE A 1 829 ? -11.802 10.517 37.037 1.00 96.88 829 PHE A CA 1
ATOM 6630 C C . PHE A 1 829 ? -10.393 10.278 37.576 1.00 96.88 829 PHE A C 1
ATOM 6632 O O . PHE A 1 829 ? -9.675 11.215 37.938 1.00 96.88 829 PHE A O 1
ATOM 6639 N N . SER A 1 830 ? -9.995 9.012 37.633 1.00 97.94 830 SER A N 1
ATOM 6640 C CA . SER A 1 830 ? -8.623 8.629 37.942 1.00 97.94 830 SER A CA 1
ATOM 6641 C C . SER A 1 830 ? -8.076 7.665 36.902 1.00 97.94 830 SER A C 1
ATOM 6643 O O . SER A 1 830 ? -8.845 6.995 36.216 1.00 97.94 830 SER A O 1
ATOM 6645 N N . PHE A 1 831 ? -6.758 7.612 36.763 1.00 98.69 831 PHE A N 1
ATOM 6646 C CA . PHE A 1 831 ? -6.083 6.638 35.914 1.00 98.69 831 PHE A CA 1
ATOM 6647 C C . PHE A 1 831 ? -4.779 6.176 36.562 1.00 98.69 831 PHE A C 1
ATOM 6649 O O . PHE A 1 831 ? -4.207 6.860 37.421 1.00 98.69 831 PHE A O 1
ATOM 6656 N N . ILE A 1 832 ? -4.334 4.991 36.153 1.00 98.75 832 ILE A N 1
ATOM 6657 C CA . ILE A 1 832 ? -3.053 4.412 36.560 1.00 98.75 832 ILE A CA 1
ATOM 6658 C C . ILE A 1 832 ? -2.018 4.738 35.488 1.00 98.75 832 ILE A C 1
ATOM 6660 O O . ILE A 1 832 ? -2.326 4.707 34.300 1.00 98.75 832 ILE A O 1
ATOM 6664 N N . TYR A 1 833 ? -0.791 5.030 35.901 1.00 98.50 833 TYR A N 1
ATOM 6665 C CA . TYR A 1 833 ? 0.345 5.198 35.001 1.00 98.50 833 TYR A CA 1
ATOM 6666 C C . TYR A 1 833 ? 1.462 4.216 35.379 1.00 98.50 833 TYR A C 1
ATOM 6668 O O . TYR A 1 833 ? 1.775 4.065 36.563 1.00 98.50 833 TYR A O 1
ATOM 6676 N N . LEU A 1 834 ? 2.000 3.539 34.359 1.00 97.56 834 LEU A N 1
ATOM 6677 C CA . LEU A 1 834 ? 3.177 2.670 34.395 1.00 97.56 834 LEU A CA 1
ATOM 6678 C C . LEU A 1 834 ? 4.146 3.035 33.257 1.00 97.56 834 LEU A C 1
ATOM 6680 O O . LEU A 1 834 ? 3.754 3.620 32.250 1.00 97.56 834 LEU A O 1
ATOM 6684 N N . GLY A 1 835 ? 5.401 2.628 33.383 1.00 95.38 835 GLY A N 1
ATOM 6685 C CA . GLY A 1 835 ? 6.405 2.704 32.322 1.00 95.38 835 GLY A CA 1
ATOM 6686 C C . GLY A 1 835 ? 7.385 1.552 32.472 1.00 95.38 835 GLY A C 1
ATOM 6687 O O . GLY A 1 835 ? 7.524 1.035 33.581 1.00 95.38 835 GLY A O 1
ATOM 6688 N N . ASP A 1 836 ? 8.031 1.141 31.382 1.00 96.88 836 ASP A N 1
ATOM 6689 C CA . ASP A 1 836 ? 9.150 0.193 31.382 1.00 96.88 836 ASP A CA 1
ATOM 6690 C C . ASP A 1 836 ? 8.835 -1.064 32.197 1.00 96.88 836 ASP A C 1
ATOM 6692 O O . ASP A 1 836 ? 9.274 -1.248 33.336 1.00 96.88 836 ASP A O 1
ATOM 6696 N N . THR A 1 837 ? 8.021 -1.938 31.617 1.00 96.25 837 THR A N 1
ATOM 6697 C CA . THR A 1 837 ? 7.634 -3.209 32.237 1.00 96.25 837 THR A CA 1
ATOM 6698 C C . THR A 1 837 ? 8.486 -4.370 31.743 1.00 96.25 837 THR A C 1
ATOM 6700 O O . THR A 1 837 ? 8.682 -5.321 32.500 1.00 96.25 837 THR A O 1
ATOM 6703 N N . HIS A 1 838 ? 9.032 -4.298 30.521 1.00 95.19 838 HIS A N 1
ATOM 6704 C CA . HIS A 1 838 ? 9.979 -5.274 29.961 1.00 95.19 838 HIS A CA 1
ATOM 6705 C C . HIS A 1 838 ? 9.538 -6.741 30.124 1.00 95.19 838 HIS A C 1
ATOM 6707 O O . HIS A 1 838 ? 10.382 -7.621 30.307 1.00 95.19 838 HIS A O 1
ATOM 6713 N N . ASN A 1 839 ? 8.229 -7.028 30.111 1.00 94.38 839 ASN A N 1
ATOM 6714 C CA . ASN A 1 839 ? 7.675 -8.358 30.401 1.00 94.38 839 ASN A CA 1
ATOM 6715 C C . ASN A 1 839 ? 8.268 -9.042 31.668 1.00 94.38 839 ASN A C 1
ATOM 6717 O O . ASN A 1 839 ? 8.407 -10.275 31.715 1.00 94.38 839 ASN A O 1
ATOM 6721 N N . ASP A 1 840 ? 8.672 -8.249 32.666 1.00 95.12 840 ASP A N 1
ATOM 6722 C CA . ASP A 1 840 ? 9.311 -8.700 33.906 1.00 95.12 840 ASP A CA 1
ATOM 6723 C C . ASP A 1 840 ? 8.286 -9.360 34.853 1.00 95.12 840 ASP A C 1
ATOM 6725 O O . ASP A 1 840 ? 7.083 -9.098 34.794 1.00 95.12 840 ASP A O 1
ATOM 6729 N N . ASP A 1 841 ? 8.749 -10.239 35.739 1.00 95.19 841 ASP A N 1
ATOM 6730 C CA . ASP A 1 841 ? 7.885 -10.947 36.689 1.00 95.19 841 ASP A CA 1
ATOM 6731 C C . ASP A 1 841 ? 7.313 -10.004 37.766 1.00 95.19 841 ASP A C 1
ATOM 6733 O O . ASP A 1 841 ? 6.275 -10.304 38.360 1.00 95.19 841 ASP A O 1
ATOM 6737 N N . ILE A 1 842 ? 7.937 -8.838 37.998 1.00 95.75 842 ILE A N 1
ATOM 6738 C CA . ILE A 1 842 ? 7.419 -7.808 38.918 1.00 95.75 842 ILE A CA 1
ATOM 6739 C C . ILE A 1 842 ? 6.137 -7.124 38.407 1.00 95.75 842 ILE A C 1
ATOM 6741 O O . ILE A 1 842 ? 5.400 -6.519 39.189 1.00 95.75 842 ILE A O 1
ATOM 6745 N N . VAL A 1 843 ? 5.826 -7.248 37.114 1.00 96.25 843 VAL A N 1
ATOM 6746 C CA . VAL A 1 843 ? 4.704 -6.550 36.469 1.00 96.25 843 VAL A CA 1
ATOM 6747 C C . VAL A 1 843 ? 3.353 -6.992 37.034 1.00 96.25 843 VAL A C 1
ATOM 6749 O O . VAL A 1 843 ? 2.556 -6.146 37.432 1.00 96.25 843 VAL A O 1
ATOM 6752 N N . GLU A 1 844 ? 3.094 -8.302 37.129 1.00 96.44 844 GLU A N 1
ATOM 6753 C CA . GLU A 1 844 ? 1.826 -8.828 37.663 1.00 96.44 844 GLU A CA 1
ATOM 6754 C C . GLU A 1 844 ? 1.532 -8.336 39.099 1.00 96.44 844 GLU A C 1
ATOM 6756 O O . GLU A 1 844 ? 0.436 -7.816 39.339 1.00 96.44 844 GLU A O 1
ATOM 6761 N N . PRO A 1 845 ? 2.453 -8.449 40.079 1.00 97.19 845 PRO A N 1
ATOM 6762 C CA . PRO A 1 845 ? 2.171 -7.986 41.432 1.00 97.19 845 PRO A CA 1
ATOM 6763 C C . PRO A 1 845 ? 2.093 -6.450 41.541 1.00 97.19 845 PRO A C 1
ATOM 6765 O O . PRO A 1 845 ? 1.288 -5.963 42.339 1.00 97.19 845 PRO A O 1
ATOM 6768 N N . VAL A 1 846 ? 2.834 -5.680 40.729 1.00 97.38 846 VAL A N 1
ATOM 6769 C CA . VAL A 1 846 ? 2.691 -4.209 40.670 1.00 97.38 846 VAL A CA 1
ATOM 6770 C C . VAL A 1 846 ? 1.322 -3.814 40.124 1.00 97.38 846 VAL A C 1
ATOM 6772 O O . VAL A 1 846 ? 0.632 -3.014 40.753 1.00 97.38 846 VAL A O 1
ATOM 6775 N N . LEU A 1 847 ? 0.883 -4.419 39.017 1.00 96.81 847 LEU A N 1
ATOM 6776 C CA . LEU A 1 847 ? -0.443 -4.194 38.438 1.00 96.81 847 LEU A CA 1
ATOM 6777 C C . LEU A 1 847 ? -1.559 -4.503 39.445 1.00 96.81 847 LEU A C 1
ATOM 6779 O O . LEU A 1 847 ? -2.466 -3.693 39.647 1.00 96.81 847 LEU A O 1
ATOM 6783 N N . LYS A 1 848 ? -1.467 -5.646 40.138 1.00 96.88 848 LYS A N 1
ATOM 6784 C CA . LYS A 1 848 ? -2.432 -6.037 41.179 1.00 96.88 848 LYS A CA 1
ATOM 6785 C C . LYS A 1 848 ? -2.475 -5.036 42.329 1.00 96.88 848 LYS A C 1
ATOM 6787 O O . LYS A 1 848 ? -3.560 -4.709 42.814 1.00 96.88 848 LYS A O 1
ATOM 6792 N N . GLN A 1 849 ? -1.322 -4.533 42.766 1.00 97.44 849 GLN A N 1
ATOM 6793 C CA . GLN A 1 849 ? -1.266 -3.522 43.817 1.00 97.44 849 GLN A CA 1
ATOM 6794 C C . GLN A 1 849 ? -1.809 -2.164 43.337 1.00 97.44 849 GLN A C 1
ATOM 6796 O O . GLN A 1 849 ? -2.523 -1.509 44.096 1.00 97.44 849 GLN A O 1
ATOM 6801 N N . ALA A 1 850 ? -1.550 -1.771 42.087 1.00 97.56 850 ALA A N 1
ATOM 6802 C CA . ALA A 1 850 ? -2.055 -0.530 41.503 1.00 97.56 850 ALA A CA 1
ATOM 6803 C C . ALA A 1 850 ? -3.589 -0.510 41.432 1.00 97.56 850 ALA A C 1
ATOM 6805 O O . ALA A 1 850 ? -4.217 0.412 41.949 1.00 97.56 850 ALA A O 1
ATOM 6806 N N . VAL A 1 851 ? -4.200 -1.568 40.888 1.00 96.81 851 VAL A N 1
ATOM 6807 C CA . VAL A 1 851 ? -5.667 -1.698 40.796 1.00 96.81 851 VAL A CA 1
ATOM 6808 C C . VAL A 1 851 ? -6.314 -1.803 42.178 1.00 96.81 851 VAL A C 1
ATOM 6810 O O . VAL A 1 851 ? -7.392 -1.265 42.408 1.00 96.81 851 VAL A O 1
ATOM 6813 N N . LYS A 1 852 ? -5.647 -2.435 43.150 1.00 96.81 852 LYS A N 1
ATOM 6814 C CA . LYS A 1 852 ? -6.126 -2.474 44.540 1.00 96.81 852 LYS A CA 1
ATOM 6815 C C . LYS A 1 852 ? -6.174 -1.083 45.189 1.00 96.81 852 LYS A C 1
ATOM 6817 O O . LYS A 1 852 ? -7.044 -0.829 46.018 1.00 96.81 852 LYS A O 1
ATOM 6822 N N . GLU A 1 853 ? -5.226 -0.210 44.861 1.00 97.00 853 GLU A N 1
ATOM 6823 C CA . GLU A 1 853 ? -5.106 1.151 45.410 1.00 97.00 853 GLU A CA 1
ATOM 6824 C C . GLU A 1 853 ? -5.938 2.192 44.636 1.00 97.00 853 GLU A C 1
ATOM 6826 O O . GLU A 1 853 ? -6.259 3.255 45.177 1.00 97.00 853 GLU A O 1
ATOM 6831 N N . ALA A 1 854 ? -6.302 1.881 43.391 1.00 96.75 854 ALA A N 1
ATOM 6832 C CA . ALA A 1 854 ? -7.179 2.673 42.533 1.00 96.75 854 ALA A CA 1
ATOM 6833 C C . ALA A 1 854 ? -8.240 1.780 41.854 1.00 96.75 854 ALA A C 1
ATOM 6835 O O . ALA A 1 854 ? -8.210 1.607 40.635 1.00 96.75 854 ALA A O 1
ATOM 6836 N N . PRO A 1 855 ? -9.186 1.202 42.623 1.00 95.44 855 PRO A N 1
ATOM 6837 C CA . PRO A 1 855 ? -10.230 0.334 42.069 1.00 95.44 855 PRO A CA 1
ATOM 6838 C C . PRO A 1 855 ? -11.222 1.086 41.167 1.00 95.44 855 PRO A C 1
ATOM 6840 O O . PRO A 1 855 ? -12.003 0.461 40.460 1.00 95.44 855 PRO A O 1
ATOM 6843 N N . ASP A 1 856 ? -11.207 2.418 41.219 1.00 94.19 856 ASP A N 1
ATOM 6844 C CA . ASP A 1 856 ? -11.997 3.356 40.425 1.00 94.19 856 ASP A CA 1
ATOM 6845 C C . ASP A 1 856 ? -11.201 3.988 39.266 1.00 94.19 856 ASP A C 1
ATOM 6847 O O . ASP A 1 856 ? -11.642 4.982 38.683 1.00 94.19 856 ASP A O 1
ATOM 6851 N N . ALA A 1 857 ? -10.016 3.456 38.942 1.00 97.69 857 ALA A N 1
ATOM 6852 C CA . ALA A 1 857 ? -9.264 3.886 37.770 1.00 97.69 857 ALA A CA 1
ATOM 6853 C C . ALA A 1 857 ? -10.060 3.595 36.492 1.00 97.69 857 ALA A C 1
ATOM 6855 O O . ALA A 1 857 ? -10.524 2.480 36.272 1.00 97.69 857 ALA A O 1
ATOM 6856 N N . ALA A 1 858 ? -10.193 4.604 35.637 1.00 97.38 858 ALA A N 1
ATOM 6857 C CA . ALA A 1 858 ? -10.893 4.491 34.366 1.00 97.38 858 ALA A CA 1
ATOM 6858 C C . ALA A 1 858 ? -10.072 3.732 33.311 1.00 97.38 858 ALA A C 1
ATOM 6860 O O . ALA A 1 858 ? -10.632 3.041 32.465 1.00 97.38 858 ALA A O 1
ATOM 6861 N N . PHE A 1 859 ? -8.747 3.884 33.349 1.00 98.56 859 PHE A N 1
ATOM 6862 C CA . PHE A 1 859 ? -7.812 3.262 32.413 1.00 98.56 859 PHE A CA 1
ATOM 6863 C C . PHE A 1 859 ? -6.388 3.221 32.979 1.00 98.56 859 PHE A C 1
ATOM 6865 O O . PHE A 1 859 ? -6.087 3.825 34.017 1.00 98.56 859 PHE A O 1
ATOM 6872 N N . LEU A 1 860 ? -5.512 2.506 32.273 1.00 98.56 860 LEU A N 1
ATOM 6873 C CA . LEU A 1 860 ? -4.084 2.393 32.534 1.00 98.56 860 LEU A CA 1
ATOM 6874 C C . LEU A 1 860 ? -3.291 2.945 31.346 1.00 98.56 860 LEU A C 1
ATOM 6876 O O . LEU A 1 860 ? -3.388 2.432 30.237 1.00 98.56 860 LEU A O 1
ATOM 6880 N N . VAL A 1 861 ? -2.474 3.964 31.600 1.00 98.62 861 VAL A N 1
ATOM 6881 C CA . VAL A 1 861 ? -1.517 4.545 30.649 1.00 98.62 861 VAL A CA 1
ATOM 6882 C C . VAL A 1 861 ? -0.155 3.882 30.810 1.00 98.62 861 VAL A C 1
ATOM 6884 O O . VAL A 1 861 ? 0.327 3.742 31.936 1.00 98.62 861 VAL A O 1
ATOM 6887 N N . HIS A 1 862 ? 0.490 3.531 29.697 1.00 98.25 862 HIS A N 1
ATOM 6888 C CA . HIS A 1 862 ? 1.840 2.968 29.708 1.00 98.25 862 HIS A CA 1
ATOM 6889 C C . HIS A 1 862 ? 2.794 3.731 28.782 1.00 98.25 862 HIS A C 1
ATOM 6891 O O . HIS A 1 862 ? 2.553 3.813 27.579 1.00 98.25 862 HIS A O 1
ATOM 6897 N N . SER A 1 863 ? 3.902 4.257 29.311 1.00 97.88 863 SER A N 1
ATOM 6898 C CA . SER A 1 863 ? 4.830 5.137 28.573 1.00 97.88 863 SER A CA 1
ATOM 6899 C C . SER A 1 863 ? 5.897 4.412 27.735 1.00 97.88 863 SER A C 1
ATOM 6901 O O . SER A 1 863 ? 7.012 4.911 27.621 1.00 97.88 863 SER A O 1
ATOM 6903 N N . GLY A 1 864 ? 5.583 3.254 27.150 1.00 96.88 864 GLY A N 1
ATOM 6904 C CA . GLY A 1 864 ? 6.530 2.463 26.342 1.00 96.88 864 GLY A CA 1
ATOM 6905 C C . GLY A 1 864 ? 7.429 1.496 27.117 1.00 96.88 864 GLY A C 1
ATOM 6906 O O . GLY A 1 864 ? 7.431 1.486 28.348 1.00 96.88 864 GLY A O 1
ATOM 6907 N N . ASP A 1 865 ? 8.143 0.664 26.362 1.00 97.44 865 ASP A N 1
ATOM 6908 C CA . ASP A 1 865 ? 8.946 -0.482 26.803 1.00 97.44 865 ASP A CA 1
ATOM 6909 C C . ASP A 1 865 ? 8.108 -1.531 27.551 1.00 97.44 865 ASP A C 1
ATOM 6911 O O . ASP A 1 865 ? 8.366 -1.920 28.698 1.00 97.44 865 ASP A O 1
ATOM 6915 N N . HIS A 1 866 ? 7.052 -1.994 26.873 1.00 97.06 866 HIS A N 1
ATOM 6916 C CA . HIS A 1 866 ? 6.141 -3.036 27.369 1.00 97.06 866 HIS A CA 1
ATOM 6917 C C . HIS A 1 866 ? 6.860 -4.380 27.503 1.00 97.06 866 HIS A C 1
ATOM 6919 O O . HIS A 1 866 ? 6.692 -5.131 28.468 1.00 97.06 866 HIS A O 1
ATOM 6925 N N . VAL A 1 867 ? 7.703 -4.676 26.516 1.00 97.25 867 VAL A N 1
ATOM 6926 C CA . VAL A 1 867 ? 8.460 -5.922 26.393 1.00 97.25 867 VAL A CA 1
ATOM 6927 C C . VAL A 1 867 ? 9.930 -5.621 26.121 1.00 97.25 867 VAL A C 1
ATOM 6929 O O . VAL A 1 867 ? 10.277 -4.563 25.614 1.00 97.25 867 VAL A O 1
ATOM 6932 N N . ASN A 1 868 ? 10.823 -6.568 26.415 1.00 94.31 868 ASN A N 1
ATOM 6933 C CA . ASN A 1 868 ? 12.258 -6.395 26.150 1.00 94.31 868 ASN A CA 1
ATOM 6934 C C . ASN A 1 868 ? 12.610 -6.313 24.655 1.00 94.31 868 ASN A C 1
ATOM 6936 O O . ASN A 1 868 ? 13.657 -5.773 24.296 1.00 94.31 868 ASN A O 1
ATOM 6940 N N . THR A 1 869 ? 11.791 -6.885 23.777 1.00 93.00 869 THR A N 1
ATOM 6941 C CA . THR A 1 869 ? 11.878 -6.632 22.339 1.00 93.00 869 THR A CA 1
ATOM 6942 C C . THR A 1 869 ? 10.502 -6.790 21.713 1.00 93.00 869 THR A C 1
ATOM 6944 O O . THR A 1 869 ? 9.890 -7.856 21.770 1.00 93.00 869 THR A O 1
ATOM 6947 N N . GLY A 1 870 ? 10.015 -5.712 21.104 1.00 94.00 870 GLY A N 1
ATOM 6948 C CA . GLY A 1 870 ? 8.712 -5.641 20.453 1.00 94.00 870 GLY A CA 1
ATOM 6949 C C . GLY A 1 870 ? 8.605 -6.519 19.214 1.00 94.00 870 GLY A C 1
ATOM 6950 O O . GLY A 1 870 ? 7.519 -6.660 18.669 1.00 94.00 870 GLY A O 1
ATOM 6951 N N . LEU A 1 871 ? 9.711 -7.133 18.787 1.00 91.25 871 LEU A N 1
ATOM 6952 C CA . LEU A 1 871 ? 9.794 -7.999 17.616 1.00 91.25 871 LEU A CA 1
ATOM 6953 C C . LEU A 1 871 ? 9.514 -9.479 17.927 1.00 91.25 871 LEU A C 1
ATOM 6955 O O . LEU A 1 871 ? 9.408 -10.264 16.989 1.00 91.25 871 LEU A O 1
ATOM 6959 N N . PHE A 1 872 ? 9.429 -9.882 19.203 1.00 94.69 872 PHE A N 1
ATOM 6960 C CA . PHE A 1 872 ? 9.260 -11.286 19.605 1.00 94.69 872 PHE A CA 1
ATOM 6961 C C . PHE A 1 872 ? 7.912 -11.538 20.273 1.00 94.69 872 PHE A C 1
ATOM 6963 O O . PHE A 1 872 ? 7.618 -10.989 21.338 1.00 94.69 872 PHE A O 1
ATOM 6970 N N . ARG A 1 873 ? 7.097 -12.413 19.671 1.00 96.38 873 ARG A N 1
ATOM 6971 C CA . ARG A 1 873 ? 5.724 -12.652 20.130 1.00 96.38 873 ARG A CA 1
ATOM 6972 C C . ARG A 1 873 ? 5.664 -13.355 21.490 1.00 96.38 873 ARG A C 1
ATOM 6974 O O . ARG A 1 873 ? 4.769 -13.064 22.269 1.00 96.38 873 ARG A O 1
ATOM 6981 N N . ASP A 1 874 ? 6.624 -14.211 21.833 1.00 97.44 874 ASP A N 1
ATOM 6982 C CA . ASP A 1 874 ? 6.680 -14.900 23.133 1.00 97.44 874 ASP A CA 1
ATOM 6983 C C . ASP A 1 874 ? 6.833 -13.930 24.319 1.00 97.44 874 ASP A C 1
ATOM 6985 O O . ASP A 1 874 ? 6.318 -14.190 25.411 1.00 97.44 874 ASP A O 1
ATOM 6989 N N . LEU A 1 875 ? 7.471 -12.774 24.106 1.00 97.62 875 LEU A N 1
ATOM 6990 C CA . LEU A 1 875 ? 7.586 -11.735 25.130 1.00 97.62 875 LEU A CA 1
ATOM 6991 C C . LEU A 1 875 ? 6.270 -10.978 25.327 1.00 97.62 875 LEU A C 1
ATOM 6993 O O . LEU A 1 875 ? 5.887 -10.707 26.468 1.00 97.62 875 LEU A O 1
ATOM 6997 N N . TRP A 1 876 ? 5.554 -10.697 24.235 1.00 97.88 876 TRP A N 1
ATOM 6998 C CA . TRP A 1 876 ? 4.192 -10.162 24.286 1.00 97.88 876 TRP A CA 1
ATOM 6999 C C . TRP A 1 876 ? 3.233 -11.155 24.941 1.00 97.88 876 TRP A C 1
ATOM 7001 O O . TRP A 1 876 ? 2.462 -10.763 25.815 1.00 97.88 876 TRP A O 1
ATOM 7011 N N . ASP A 1 877 ? 3.344 -12.446 24.614 1.00 98.00 877 ASP A N 1
ATOM 7012 C CA . ASP A 1 877 ? 2.545 -13.500 25.238 1.00 98.00 877 ASP A CA 1
ATOM 7013 C C . ASP A 1 877 ? 2.715 -13.496 26.761 1.00 98.00 877 ASP A C 1
ATOM 7015 O O . ASP A 1 877 ? 1.733 -13.587 27.503 1.00 98.00 877 ASP A O 1
ATOM 7019 N N . LYS A 1 878 ? 3.959 -13.340 27.236 1.00 97.75 878 LYS A N 1
ATOM 7020 C CA . LYS A 1 878 ? 4.263 -13.223 28.665 1.00 97.75 878 LYS A CA 1
ATOM 7021 C C . LYS A 1 878 ? 3.682 -11.953 29.281 1.00 97.75 878 LYS A C 1
ATOM 7023 O O . LYS A 1 878 ? 3.058 -12.032 30.337 1.00 97.75 878 LYS A O 1
ATOM 7028 N N . TYR A 1 879 ? 3.876 -10.802 28.644 1.00 97.56 879 TYR A N 1
ATOM 7029 C CA . TYR A 1 879 ? 3.383 -9.523 29.153 1.00 97.56 879 TYR A CA 1
ATOM 7030 C C . TYR A 1 879 ? 1.855 -9.502 29.289 1.00 97.56 879 TYR A C 1
ATOM 7032 O O . TYR A 1 879 ? 1.321 -9.182 30.353 1.00 97.56 879 TYR A O 1
ATOM 7040 N N . LEU A 1 880 ? 1.146 -9.924 28.242 1.00 97.50 880 LEU A N 1
ATOM 7041 C CA . LEU A 1 880 ? -0.315 -9.967 28.226 1.00 97.50 880 LEU A CA 1
ATOM 7042 C C . LEU A 1 880 ? -0.861 -10.998 29.218 1.00 97.50 880 LEU A C 1
ATOM 7044 O O . LEU A 1 880 ? -1.899 -10.768 29.842 1.00 97.50 880 LEU A O 1
ATOM 7048 N N . HIS A 1 881 ? -0.132 -12.094 29.450 1.00 97.38 881 HIS A N 1
ATOM 7049 C CA . HIS A 1 881 ? -0.467 -13.023 30.523 1.00 97.38 881 HIS A CA 1
ATOM 7050 C C . HIS A 1 881 ? -0.349 -12.381 31.914 1.00 97.38 881 HIS A C 1
ATOM 7052 O O . HIS A 1 881 ? -1.220 -12.608 32.755 1.00 97.38 881 HIS A O 1
ATOM 7058 N N . SER A 1 882 ? 0.670 -11.557 32.178 1.00 96.44 882 SER A N 1
ATOM 7059 C CA . SER A 1 882 ? 0.822 -10.858 33.468 1.00 96.44 882 SER A CA 1
ATOM 7060 C C . SER A 1 882 ? -0.356 -9.925 33.788 1.00 96.44 882 SER A C 1
ATOM 7062 O O . SER A 1 882 ? -0.685 -9.733 34.959 1.00 96.44 882 SER A O 1
ATOM 7064 N N . GLY A 1 883 ? -1.026 -9.383 32.764 1.00 96.06 883 GLY A N 1
ATOM 7065 C CA . GLY A 1 883 ? -2.205 -8.518 32.897 1.00 96.06 883 GLY A CA 1
ATOM 7066 C C . GLY A 1 883 ? -3.564 -9.211 32.726 1.00 96.06 883 GLY A C 1
ATOM 7067 O O . GLY A 1 883 ? -4.588 -8.529 32.754 1.00 96.06 883 GLY A O 1
ATOM 7068 N N . ARG A 1 884 ? -3.611 -10.544 32.583 1.00 96.38 884 ARG A N 1
ATOM 7069 C CA . ARG A 1 884 ? -4.825 -11.330 32.249 1.00 96.38 884 ARG A CA 1
ATOM 7070 C C . ARG A 1 884 ? -6.037 -11.112 33.164 1.00 96.38 884 ARG A C 1
ATOM 7072 O O . ARG A 1 884 ? -7.165 -11.284 32.722 1.00 96.38 884 ARG A O 1
ATOM 7079 N N . ASP A 1 885 ? -5.805 -10.754 34.427 1.00 95.38 885 ASP A N 1
ATOM 7080 C CA . ASP A 1 885 ? -6.865 -10.521 35.419 1.00 95.38 885 ASP A CA 1
ATOM 7081 C C . ASP A 1 885 ? -7.363 -9.057 35.417 1.00 95.38 885 ASP A C 1
ATOM 7083 O O . ASP A 1 885 ? -8.315 -8.733 36.124 1.00 95.38 885 ASP A O 1
ATOM 7087 N N . ILE A 1 886 ? -6.695 -8.159 34.679 1.00 96.81 886 ILE A N 1
ATOM 7088 C CA . ILE A 1 886 ? -6.869 -6.698 34.760 1.00 96.81 886 ILE A CA 1
ATOM 7089 C C . ILE A 1 886 ? -7.268 -6.103 33.408 1.00 96.81 886 ILE A C 1
ATOM 7091 O O . ILE A 1 886 ? -8.276 -5.404 33.333 1.00 96.81 886 ILE A O 1
ATOM 7095 N N . PHE A 1 887 ? -6.532 -6.408 32.336 1.00 97.38 887 PHE A N 1
ATOM 7096 C CA . PHE A 1 887 ? -6.805 -5.884 30.992 1.00 97.38 887 PHE A CA 1
ATOM 7097 C C . PHE A 1 887 ? -8.214 -6.169 30.446 1.00 97.38 887 PHE A C 1
ATOM 7099 O O . PHE A 1 887 ? -8.722 -5.312 29.726 1.00 97.38 887 PHE A O 1
ATOM 7106 N N . PRO A 1 888 ? -8.913 -7.263 30.822 1.00 97.62 888 PRO A N 1
ATOM 7107 C CA . PRO A 1 888 ? -10.303 -7.455 30.409 1.00 97.62 888 PRO A CA 1
ATOM 7108 C C . PRO A 1 888 ? -11.293 -6.449 31.030 1.00 97.62 888 PRO A C 1
ATOM 7110 O O . PRO A 1 888 ? -12.420 -6.339 30.552 1.00 97.62 888 PRO A O 1
ATOM 7113 N N . GLY A 1 889 ? -10.927 -5.753 32.111 1.00 96.38 889 GLY A N 1
ATOM 7114 C CA . GLY A 1 889 ? -11.808 -4.809 32.817 1.00 96.38 889 GLY A CA 1
ATOM 7115 C C . GLY A 1 889 ? -11.282 -3.377 32.912 1.00 96.38 889 GLY A C 1
ATOM 7116 O O . GLY A 1 889 ? -11.983 -2.505 33.418 1.00 96.38 889 GLY A O 1
ATOM 7117 N N . LEU A 1 890 ? -10.058 -3.123 32.449 1.00 97.50 890 LEU A N 1
ATOM 7118 C CA . LEU A 1 890 ? -9.403 -1.822 32.525 1.00 97.50 890 LEU A CA 1
ATOM 7119 C C . LEU A 1 890 ? -8.764 -1.504 31.176 1.00 97.50 890 LEU A C 1
ATOM 7121 O O . LEU A 1 890 ? -7.849 -2.209 30.749 1.00 97.50 890 LEU A O 1
ATOM 7125 N N . ALA A 1 891 ? -9.238 -0.441 30.524 1.00 98.00 891 ALA A N 1
ATOM 7126 C CA . ALA A 1 891 ? -8.711 -0.028 29.230 1.00 98.00 891 ALA A CA 1
ATOM 7127 C C . ALA A 1 891 ? -7.212 0.290 29.322 1.00 98.00 891 ALA A C 1
ATOM 7129 O O . ALA A 1 891 ? -6.755 0.976 30.240 1.00 98.00 891 ALA A O 1
ATOM 7130 N N . PHE A 1 892 ? -6.460 -0.228 28.361 1.00 98.38 892 PHE A N 1
ATOM 7131 C CA . PHE A 1 892 ? -5.027 -0.075 28.217 1.00 98.38 892 PHE A CA 1
ATOM 7132 C C . PHE A 1 892 ? -4.725 0.988 27.162 1.00 98.38 892 PHE A C 1
ATOM 7134 O O . PHE A 1 892 ? -5.241 0.940 26.047 1.00 98.38 892 PHE A O 1
ATOM 7141 N N . VAL A 1 893 ? -3.888 1.957 27.520 1.00 98.38 893 VAL A N 1
ATOM 7142 C CA . VAL A 1 893 ? -3.525 3.096 26.673 1.00 98.38 893 VAL A CA 1
ATOM 7143 C C . VAL A 1 893 ? -2.002 3.096 26.487 1.00 98.38 893 VAL A C 1
ATOM 7145 O O . VAL A 1 893 ? -1.275 3.681 27.301 1.00 98.38 893 VAL A O 1
ATOM 7148 N N . PRO A 1 894 ? -1.492 2.384 25.467 1.00 97.75 894 PRO A N 1
ATOM 7149 C CA . PRO A 1 894 ? -0.060 2.197 25.278 1.00 97.75 894 PRO A CA 1
ATOM 7150 C C . PRO A 1 894 ? 0.596 3.312 24.455 1.00 97.75 894 PRO A C 1
ATOM 7152 O O . PRO A 1 894 ? 0.068 3.727 23.431 1.00 97.75 894 PRO A O 1
ATOM 7155 N N . THR A 1 895 ? 1.817 3.695 24.816 1.00 97.00 895 THR A N 1
ATOM 7156 C CA . THR A 1 895 ? 2.771 4.424 23.955 1.00 97.00 895 THR A CA 1
ATOM 7157 C C . THR A 1 895 ? 3.920 3.494 23.553 1.00 97.00 895 THR A C 1
ATOM 7159 O O . THR A 1 895 ? 4.155 2.502 24.240 1.00 97.00 895 THR A O 1
ATOM 7162 N N . LEU A 1 896 ? 4.631 3.788 22.460 1.00 96.12 896 LEU A N 1
ATOM 7163 C CA . LEU A 1 896 ? 5.839 3.067 22.036 1.00 96.12 896 LEU A CA 1
ATOM 7164 C C . LEU A 1 896 ? 7.101 3.553 22.762 1.00 96.12 896 LEU A C 1
ATOM 7166 O O . LEU A 1 896 ? 7.335 4.758 22.866 1.00 96.12 896 LEU A O 1
ATOM 7170 N N . GLY A 1 897 ? 7.935 2.606 23.193 1.00 95.06 897 GLY A N 1
ATOM 7171 C CA . GLY A 1 897 ? 9.324 2.823 23.597 1.00 95.06 897 GLY A CA 1
ATOM 7172 C C . GLY A 1 897 ? 10.334 2.199 22.629 1.00 95.06 897 GLY A C 1
ATOM 7173 O O . GLY A 1 897 ? 9.974 1.569 21.627 1.00 95.06 897 GLY A O 1
ATOM 7174 N N . ASN A 1 898 ? 11.625 2.386 22.902 1.00 92.56 898 ASN A N 1
ATOM 7175 C CA . ASN A 1 898 ? 12.703 1.915 22.023 1.00 92.56 898 ASN A CA 1
ATOM 7176 C C . ASN A 1 898 ? 12.920 0.397 22.068 1.00 92.56 898 ASN A C 1
ATOM 7178 O O . ASN A 1 898 ? 13.587 -0.158 21.190 1.00 92.56 898 ASN A O 1
ATOM 7182 N N . HIS A 1 899 ? 12.407 -0.292 23.085 1.00 94.31 899 HIS A N 1
ATOM 7183 C CA . HIS A 1 899 ? 12.350 -1.746 23.084 1.00 94.31 899 HIS A CA 1
ATOM 7184 C C . HIS A 1 899 ? 11.163 -2.269 22.274 1.00 94.31 899 HIS A C 1
ATOM 7186 O O . HIS A 1 899 ? 11.287 -3.340 21.682 1.00 94.31 899 HIS A O 1
ATOM 7192 N N . ASP A 1 900 ? 10.068 -1.514 22.160 1.00 94.62 900 ASP A N 1
ATOM 7193 C CA . ASP A 1 900 ? 8.902 -1.892 21.350 1.00 94.62 900 ASP A CA 1
ATOM 7194 C C . ASP A 1 900 ? 9.135 -1.648 19.846 1.00 94.62 900 ASP A C 1
ATOM 7196 O 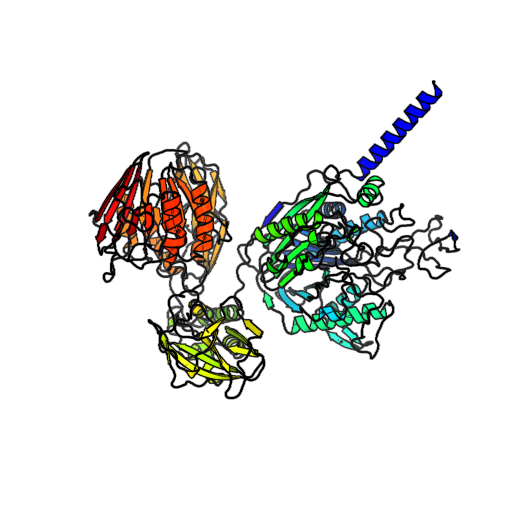O . ASP A 1 900 ? 8.711 -2.437 19.000 1.00 94.62 900 ASP A O 1
ATOM 7200 N N . SER A 1 901 ? 9.848 -0.565 19.519 1.00 92.12 901 SER A N 1
ATOM 7201 C CA . SER A 1 901 ? 10.256 -0.161 18.168 1.00 92.12 901 SER A CA 1
ATOM 7202 C C . SER A 1 901 ? 11.780 -0.226 18.065 1.00 92.12 901 SER A C 1
ATOM 7204 O O . SER A 1 901 ? 12.493 0.718 18.407 1.00 92.12 901 SER A O 1
ATOM 7206 N N . GLN A 1 902 ? 12.292 -1.391 17.661 1.00 89.44 902 GLN A N 1
ATOM 7207 C CA . GLN A 1 902 ? 13.701 -1.746 17.832 1.00 89.44 902 GLN A CA 1
ATOM 7208 C C . GLN A 1 902 ? 14.395 -2.066 16.503 1.00 89.44 902 GLN A C 1
ATOM 7210 O O . GLN A 1 902 ? 13.786 -2.505 15.529 1.00 89.44 902 GLN A O 1
ATOM 7215 N N . ASP A 1 903 ? 15.718 -1.894 16.487 1.00 89.44 903 ASP A N 1
ATOM 7216 C CA . ASP A 1 903 ? 16.615 -2.334 15.413 1.00 89.44 903 ASP A CA 1
ATOM 7217 C C . ASP A 1 903 ? 16.352 -1.680 14.037 1.00 89.44 903 ASP A C 1
ATOM 7219 O O . ASP A 1 903 ? 16.786 -2.191 13.003 1.00 89.44 903 ASP A O 1
ATOM 7223 N N . GLY A 1 904 ? 15.644 -0.549 13.999 1.00 85.25 904 GLY A N 1
ATOM 7224 C CA . GLY A 1 904 ? 15.263 0.125 12.752 1.00 85.25 904 GLY A CA 1
ATOM 7225 C C . GLY A 1 904 ? 14.176 -0.601 11.964 1.00 85.25 904 GLY A C 1
ATOM 7226 O O . GLY A 1 904 ? 13.990 -0.321 10.779 1.00 85.25 904 GLY A O 1
ATOM 7227 N N . LEU A 1 905 ? 13.492 -1.553 12.601 1.00 85.81 905 LEU A N 1
ATOM 7228 C CA . LEU A 1 905 ? 12.365 -2.280 12.033 1.00 85.81 905 LEU A CA 1
ATOM 7229 C C . LEU A 1 905 ? 11.046 -1.674 12.525 1.00 85.81 905 LEU A C 1
ATOM 7231 O O . LEU A 1 905 ? 10.989 -1.148 13.637 1.00 85.81 905 LEU A O 1
ATOM 7235 N N . PRO A 1 906 ? 9.976 -1.733 11.713 1.00 83.50 906 PRO A N 1
ATOM 7236 C CA . PRO A 1 906 ? 8.670 -1.248 12.138 1.00 83.50 906 PRO A CA 1
ATOM 7237 C C . PRO A 1 906 ? 8.152 -2.056 13.345 1.00 83.50 906 PRO A C 1
ATOM 7239 O O . PRO A 1 906 ? 8.326 -3.282 13.360 1.00 83.50 906 PRO A O 1
ATOM 7242 N N . PRO A 1 907 ? 7.471 -1.416 14.319 1.00 89.00 907 PRO A N 1
ATOM 7243 C CA . PRO A 1 907 ? 6.920 -2.067 15.513 1.00 89.00 907 PRO A CA 1
ATOM 7244 C C . PRO A 1 907 ? 5.654 -2.880 15.179 1.00 89.00 907 PRO A C 1
ATOM 7246 O O . PRO A 1 907 ? 4.559 -2.605 15.657 1.00 89.00 907 PRO A O 1
ATOM 7249 N N . THR A 1 908 ? 5.802 -3.880 14.311 1.00 84.38 908 THR A N 1
ATOM 7250 C CA . THR A 1 908 ? 4.685 -4.561 13.635 1.00 84.38 908 THR A CA 1
ATOM 7251 C C . THR A 1 908 ? 3.762 -5.275 14.620 1.00 84.38 908 THR A C 1
ATOM 7253 O O . THR A 1 908 ? 2.549 -5.126 14.522 1.00 84.38 908 THR A O 1
ATOM 7256 N N . LEU A 1 909 ? 4.316 -5.986 15.611 1.00 90.81 909 LEU A N 1
ATOM 7257 C CA . LEU A 1 909 ? 3.503 -6.671 16.622 1.00 90.81 909 LEU A CA 1
ATOM 7258 C C . LEU A 1 909 ? 2.702 -5.683 17.471 1.00 90.81 909 LEU A C 1
ATOM 7260 O O . LEU A 1 909 ? 1.548 -5.954 17.767 1.00 90.81 909 LEU A O 1
ATOM 7264 N N . TYR A 1 910 ? 3.261 -4.519 17.812 1.00 94.50 910 TYR A N 1
ATOM 7265 C CA . TYR A 1 910 ? 2.522 -3.491 18.548 1.00 94.50 910 TYR A CA 1
ATOM 7266 C C . TYR A 1 910 ? 1.275 -3.042 17.771 1.00 94.50 910 TYR A C 1
ATOM 7268 O O . TYR A 1 910 ? 0.175 -3.072 18.314 1.00 94.50 910 TYR A O 1
ATOM 7276 N N . THR A 1 911 ? 1.430 -2.710 16.484 1.00 90.00 911 THR A N 1
ATOM 7277 C CA . THR A 1 911 ? 0.312 -2.294 15.613 1.00 90.00 911 THR A CA 1
ATOM 7278 C C . THR A 1 911 ? -0.635 -3.438 15.243 1.00 90.00 911 THR A C 1
ATOM 7280 O O . THR A 1 911 ? -1.707 -3.204 14.710 1.00 90.00 911 THR A O 1
ATOM 7283 N N . GLN A 1 912 ? -0.247 -4.690 15.491 1.00 86.88 912 GLN A N 1
ATOM 7284 C CA . GLN A 1 912 ? -1.112 -5.855 15.296 1.00 86.88 912 GLN A CA 1
ATOM 7285 C C . GLN A 1 912 ? -1.850 -6.274 16.572 1.00 86.88 912 GLN A C 1
ATOM 7287 O O . GLN A 1 912 ? -2.866 -6.948 16.482 1.00 86.88 912 GLN A O 1
ATOM 7292 N N . LEU A 1 913 ? -1.329 -5.940 17.754 1.00 93.56 913 LEU A N 1
ATOM 7293 C CA . LEU A 1 913 ? -1.901 -6.352 19.040 1.00 93.56 913 LEU A CA 1
ATOM 7294 C C . LEU A 1 913 ? -2.892 -5.331 19.607 1.00 93.56 913 LEU A C 1
ATOM 7296 O O . LEU A 1 913 ? -3.721 -5.687 20.448 1.00 93.56 913 LEU A O 1
ATOM 7300 N N . PHE A 1 914 ? -2.789 -4.068 19.191 1.00 95.12 914 PHE A N 1
ATOM 7301 C CA . PHE A 1 914 ? -3.595 -2.971 19.711 1.00 95.12 914 PHE A CA 1
ATOM 7302 C C . PHE A 1 914 ? -4.326 -2.252 18.580 1.00 95.12 914 PHE A C 1
ATOM 7304 O O . PHE A 1 914 ? -3.717 -1.891 17.583 1.00 95.12 914 PHE A O 1
ATOM 7311 N N . MET A 1 915 ? -5.617 -1.984 18.782 1.00 91.94 915 MET A N 1
ATOM 7312 C CA . MET A 1 915 ? -6.399 -1.087 17.928 1.00 91.94 915 MET A CA 1
ATOM 7313 C C . MET A 1 915 ? -6.360 0.304 18.540 1.00 91.94 915 MET A C 1
ATOM 7315 O O . MET A 1 915 ? -6.916 0.533 19.619 1.00 91.94 915 MET A O 1
ATOM 7319 N N . LEU A 1 916 ? -5.717 1.230 17.844 1.00 95.88 916 LEU A N 1
ATOM 7320 C CA . LEU A 1 916 ? -5.498 2.593 18.320 1.00 95.88 916 LEU A CA 1
ATOM 7321 C C . LEU A 1 916 ? -6.000 3.587 17.262 1.00 95.88 916 LEU A C 1
ATOM 7323 O O . LEU A 1 916 ? -6.361 3.190 16.152 1.00 95.88 916 LEU A O 1
ATOM 7327 N N . PRO A 1 917 ? -6.103 4.887 17.574 1.00 93.44 917 PRO A N 1
ATOM 7328 C CA . PRO A 1 917 ? -6.531 5.860 16.583 1.00 93.44 917 PRO A CA 1
ATOM 7329 C C . PRO A 1 917 ? -5.529 5.936 15.422 1.00 93.44 917 PRO A C 1
ATOM 7331 O O . PRO A 1 917 ? -4.310 5.953 15.608 1.00 93.44 917 PRO A O 1
ATOM 7334 N N . GLN A 1 918 ? -6.050 5.982 14.198 1.00 83.25 918 GLN A N 1
ATOM 7335 C CA . GLN A 1 918 ? -5.258 5.940 12.964 1.00 83.25 918 GLN A CA 1
ATOM 7336 C C . GLN A 1 918 ? -4.846 7.343 12.489 1.00 83.25 918 GLN A C 1
ATOM 7338 O O . GLN A 1 918 ? -5.054 7.710 11.329 1.00 83.25 918 GLN A O 1
ATOM 7343 N N . ASP A 1 919 ? -4.264 8.144 13.383 1.00 83.12 919 ASP A N 1
ATOM 7344 C CA . ASP A 1 919 ? -3.827 9.501 13.049 1.00 83.12 919 ASP A CA 1
ATOM 7345 C C . ASP A 1 919 ? -2.613 9.465 12.106 1.00 83.12 919 ASP A C 1
ATOM 7347 O O . ASP A 1 919 ? -1.540 8.962 12.433 1.00 83.12 919 ASP A O 1
ATOM 7351 N N . THR A 1 920 ? -2.791 10.013 10.903 1.00 77.62 920 THR A N 1
ATOM 7352 C CA . THR A 1 920 ? -1.791 9.989 9.812 1.00 77.62 920 THR A CA 1
ATOM 7353 C C . THR A 1 920 ? -1.397 11.384 9.323 1.00 77.62 920 THR A C 1
ATOM 7355 O O . THR A 1 920 ? -0.641 11.532 8.355 1.00 77.62 920 THR A O 1
ATOM 7358 N N . ALA A 1 921 ? -1.885 12.435 9.993 1.00 78.44 921 ALA A N 1
ATOM 7359 C CA . ALA A 1 921 ? -1.536 13.813 9.666 1.00 78.44 921 ALA A CA 1
ATOM 7360 C C . ALA A 1 921 ? -0.012 14.023 9.697 1.00 78.44 921 ALA A C 1
ATOM 7362 O O . ALA A 1 921 ? 0.729 13.321 10.385 1.00 78.44 921 ALA A O 1
ATOM 7363 N N . CYS A 1 922 ? 0.467 14.972 8.890 1.00 82.38 922 CYS A N 1
ATOM 7364 C CA . CYS A 1 922 ? 1.897 15.239 8.699 1.00 82.38 922 CYS A CA 1
ATOM 7365 C C . CYS A 1 922 ? 2.722 14.023 8.205 1.00 82.38 922 CYS A C 1
ATOM 7367 O O . CYS A 1 922 ? 3.948 14.008 8.329 1.00 82.38 922 CYS A O 1
ATOM 7369 N N . GLY A 1 923 ? 2.072 13.016 7.603 1.00 73.00 923 GLY A N 1
ATOM 7370 C CA . GLY A 1 923 ? 2.735 11.834 7.045 1.00 73.00 923 GLY A CA 1
ATOM 7371 C C . GLY A 1 923 ? 3.272 10.876 8.110 1.00 73.00 923 GLY A C 1
ATOM 7372 O O . GLY A 1 923 ? 4.320 10.251 7.892 1.00 73.00 923 GLY A O 1
ATOM 7373 N N . LEU A 1 924 ? 2.601 10.819 9.266 1.00 80.81 924 LEU A N 1
ATOM 7374 C CA . LEU A 1 924 ? 2.847 9.839 10.320 1.00 80.81 924 LEU A CA 1
ATOM 7375 C C . LEU A 1 924 ? 2.263 8.472 9.952 1.00 80.81 924 LEU A C 1
ATOM 7377 O O . LEU A 1 924 ? 1.281 8.360 9.220 1.00 80.81 924 LEU A O 1
ATOM 7381 N N . SER A 1 925 ? 2.888 7.419 10.474 1.00 78.06 925 SER A N 1
ATOM 7382 C CA . SER A 1 925 ? 2.331 6.069 10.418 1.00 78.06 925 SER A CA 1
ATOM 7383 C C . SER A 1 925 ? 1.163 5.941 11.408 1.00 78.06 925 SER A C 1
ATOM 7385 O O . SER A 1 925 ? 1.290 6.455 12.524 1.00 78.06 925 SER A O 1
ATOM 7387 N N . PRO A 1 926 ? 0.071 5.247 11.034 1.00 79.19 926 PRO A N 1
ATOM 7388 C CA . PRO A 1 926 ? -1.111 5.103 11.885 1.00 79.19 926 PRO A CA 1
ATOM 7389 C C . PRO A 1 926 ? -0.783 4.369 13.192 1.00 79.19 926 PRO A C 1
ATOM 7391 O O . PRO A 1 926 ? 0.206 3.638 13.259 1.00 79.19 926 PRO A O 1
ATOM 7394 N N . GLU A 1 927 ? -1.612 4.571 14.222 1.00 87.69 927 GLU A N 1
ATOM 7395 C CA . GLU A 1 927 ? -1.598 3.845 15.510 1.00 87.69 927 GLU A CA 1
ATOM 7396 C C . GLU A 1 927 ? -0.342 4.028 16.375 1.00 87.69 927 GLU A C 1
ATOM 7398 O O . GLU A 1 927 ? -0.270 3.514 17.487 1.00 87.69 927 GLU A O 1
ATOM 7403 N N . ARG A 1 928 ? 0.646 4.800 15.912 1.00 92.44 928 ARG A N 1
ATOM 7404 C CA . ARG A 1 928 ? 1.886 5.083 16.656 1.00 92.44 928 ARG A CA 1
ATOM 7405 C C . ARG A 1 928 ? 1.814 6.384 17.447 1.00 92.44 928 ARG A C 1
ATOM 7407 O O . ARG A 1 928 ? 2.392 6.485 18.522 1.00 92.44 928 ARG A O 1
ATOM 7414 N N . ASN A 1 929 ? 1.099 7.372 16.917 1.00 96.56 929 ASN A N 1
ATOM 7415 C CA . ASN A 1 929 ? 0.828 8.646 17.575 1.00 96.56 929 ASN A CA 1
ATOM 7416 C C . ASN A 1 929 ? -0.676 8.857 17.554 1.00 96.56 929 ASN A C 1
ATOM 7418 O O . ASN A 1 929 ? -1.293 8.628 16.517 1.00 96.56 929 ASN A O 1
ATOM 7422 N N . TYR A 1 930 ? -1.258 9.255 18.678 1.00 97.19 930 TYR A N 1
ATOM 7423 C CA . TYR A 1 930 ? -2.695 9.480 18.748 1.00 97.19 930 TYR A CA 1
ATOM 7424 C C . TYR A 1 930 ? -3.083 10.367 19.923 1.00 97.19 930 TYR A C 1
ATOM 7426 O O . TYR A 1 930 ? -2.357 10.483 20.915 1.00 97.19 930 TYR A O 1
ATOM 7434 N N . ALA A 1 931 ? -4.253 10.989 19.817 1.00 97.25 931 ALA A N 1
ATOM 7435 C CA . ALA A 1 931 ? -4.839 11.766 20.896 1.00 97.25 931 ALA A CA 1
ATOM 7436 C C . ALA A 1 931 ? -6.264 11.309 21.205 1.00 97.25 931 ALA A C 1
ATOM 7438 O O . ALA A 1 931 ? -7.026 10.921 20.324 1.00 97.25 931 ALA A O 1
ATOM 7439 N N . PHE A 1 932 ? -6.647 11.392 22.475 1.00 96.69 932 PHE A N 1
ATOM 7440 C CA . PHE A 1 932 ? -8.019 11.134 22.902 1.00 96.69 932 PHE A CA 1
ATOM 7441 C C . PHE A 1 932 ? -8.391 12.019 24.087 1.00 96.69 932 PHE A C 1
ATOM 7443 O O . PHE A 1 932 ? -7.531 12.569 24.785 1.00 96.69 932 PHE A O 1
ATOM 7450 N N . SER A 1 933 ? -9.694 12.148 24.312 1.00 95.81 933 SER A N 1
ATOM 7451 C CA . SER A 1 933 ? -10.242 12.917 25.422 1.00 95.81 933 SER A CA 1
ATOM 7452 C C . SER A 1 933 ? -10.920 11.990 26.421 1.00 95.81 933 SER A C 1
ATOM 7454 O O . SER A 1 933 ? -11.642 11.071 26.043 1.00 95.81 933 SER A O 1
ATOM 7456 N N . TYR A 1 934 ? -10.716 12.264 27.707 1.00 96.19 934 TYR A N 1
ATOM 7457 C CA . TYR A 1 934 ? -11.441 11.622 28.798 1.00 96.19 934 TYR A CA 1
ATOM 7458 C C . TYR A 1 934 ? -11.809 12.692 29.826 1.00 96.19 934 TYR A C 1
ATOM 7460 O O . TYR A 1 934 ? -10.942 13.355 30.400 1.00 96.19 934 TYR A O 1
ATOM 7468 N N . GLY A 1 935 ? -13.106 12.908 30.041 1.00 93.50 935 GLY A N 1
ATOM 7469 C CA . GLY A 1 935 ? -13.568 14.002 30.892 1.00 93.50 935 GLY A CA 1
ATOM 7470 C C . GLY A 1 935 ? -13.177 15.385 30.338 1.00 93.50 935 GLY A C 1
ATOM 7471 O O . GLY A 1 935 ? -13.472 15.721 29.194 1.00 93.50 935 GLY A O 1
ATOM 7472 N N . ASP A 1 936 ? -12.505 16.202 31.160 1.00 93.50 936 ASP A N 1
ATOM 7473 C CA . ASP A 1 936 ? -11.968 17.530 30.786 1.00 93.50 936 ASP A CA 1
ATOM 7474 C C . ASP A 1 936 ? -10.442 17.495 30.547 1.00 93.50 936 ASP A C 1
ATOM 7476 O O . ASP A 1 936 ? -9.757 18.501 30.764 1.00 93.50 936 ASP A O 1
ATOM 7480 N N . ALA A 1 937 ? -9.901 16.330 30.162 1.00 96.56 937 ALA A N 1
ATOM 7481 C CA . ALA A 1 937 ? -8.485 16.122 29.869 1.00 96.56 937 ALA A CA 1
ATOM 7482 C C . ALA A 1 937 ? -8.271 15.552 28.461 1.00 96.56 937 ALA A C 1
ATOM 7484 O O . ALA A 1 937 ? -8.993 14.644 28.043 1.00 96.56 937 ALA A O 1
ATOM 7485 N N . ARG A 1 938 ? -7.253 16.062 27.761 1.00 97.44 938 ARG A N 1
ATOM 7486 C CA . ARG A 1 938 ? -6.771 15.525 26.485 1.00 97.44 938 ARG A CA 1
ATOM 7487 C C . ARG A 1 938 ? -5.389 14.912 26.668 1.00 97.44 938 ARG A C 1
ATOM 7489 O O . ARG A 1 938 ? -4.502 15.542 27.256 1.00 97.44 938 ARG A O 1
ATOM 7496 N N . PHE A 1 939 ? -5.240 13.699 26.156 1.00 98.56 939 PHE A N 1
ATOM 7497 C CA . PHE A 1 939 ? -4.016 12.913 26.192 1.00 98.56 939 PHE A CA 1
ATOM 7498 C C . PHE A 1 939 ? -3.369 12.913 24.810 1.00 98.56 939 PHE A C 1
ATOM 7500 O O . PHE A 1 939 ? -4.075 12.761 23.815 1.00 98.56 939 PHE A O 1
ATOM 7507 N N . TYR A 1 940 ? -2.047 13.069 24.759 1.00 98.56 940 TYR A N 1
ATOM 7508 C CA . TYR A 1 940 ? -1.253 12.965 23.532 1.00 98.56 940 TYR A CA 1
ATOM 7509 C C . TYR A 1 940 ? -0.248 11.839 23.714 1.00 98.56 940 TYR A C 1
ATOM 7511 O O . TYR A 1 940 ? 0.686 11.962 24.509 1.00 98.56 940 TYR A O 1
ATOM 7519 N N . MET A 1 941 ? -0.461 10.748 22.995 1.00 98.38 941 MET A N 1
ATOM 7520 C CA . MET A 1 941 ? 0.392 9.569 23.017 1.00 98.38 941 MET A CA 1
ATOM 7521 C C . MET A 1 941 ? 1.403 9.718 21.882 1.00 98.38 941 MET A C 1
ATOM 7523 O O . MET A 1 941 ? 1.020 9.787 20.714 1.00 98.38 941 MET A O 1
ATOM 7527 N N . ILE A 1 942 ? 2.681 9.861 22.239 1.00 98.25 942 ILE A N 1
ATOM 7528 C CA . ILE A 1 942 ? 3.752 10.278 21.329 1.00 98.25 942 ILE A CA 1
ATOM 7529 C C . ILE A 1 942 ? 4.774 9.152 21.189 1.00 98.25 942 ILE A C 1
ATOM 7531 O O . ILE A 1 942 ? 5.419 8.769 22.167 1.00 98.25 942 ILE A O 1
ATOM 7535 N N . ASP A 1 943 ? 4.974 8.668 19.967 1.00 95.31 943 ASP A N 1
ATOM 7536 C CA . ASP A 1 943 ? 6.018 7.695 19.655 1.00 95.31 943 ASP A CA 1
ATOM 7537 C C . ASP A 1 943 ? 7.392 8.365 19.636 1.00 95.31 943 ASP A C 1
ATOM 7539 O O . ASP A 1 943 ? 7.796 8.985 18.651 1.00 95.31 943 ASP A O 1
ATOM 7543 N N . ALA A 1 944 ? 8.145 8.191 20.722 1.00 91.00 944 ALA A N 1
ATOM 7544 C CA . ALA A 1 944 ? 9.452 8.818 20.870 1.00 91.00 944 ALA A CA 1
ATOM 7545 C C . ALA A 1 944 ? 10.514 8.289 19.881 1.00 91.00 944 ALA A C 1
ATOM 7547 O O . ALA A 1 944 ? 11.579 8.885 19.749 1.00 91.00 944 ALA A O 1
ATOM 7548 N N . THR A 1 945 ? 10.224 7.184 19.185 1.00 89.75 945 THR A N 1
ATOM 7549 C CA . THR A 1 945 ? 11.117 6.529 18.214 1.00 89.75 945 THR A CA 1
ATOM 7550 C C . THR A 1 945 ? 10.868 6.976 16.769 1.00 89.75 945 THR A C 1
ATOM 7552 O O . THR A 1 945 ? 11.546 6.519 15.846 1.00 89.75 945 THR A O 1
ATOM 7555 N N . GLY A 1 946 ? 9.859 7.825 16.550 1.00 88.50 946 GLY A N 1
ATOM 7556 C CA . GLY A 1 946 ? 9.470 8.315 15.233 1.00 88.50 946 GLY A CA 1
ATOM 7557 C C . GLY A 1 946 ? 10.244 9.550 14.759 1.00 88.50 946 GLY A C 1
ATOM 7558 O O . GLY A 1 946 ? 11.185 10.029 15.385 1.00 88.50 946 GLY A O 1
ATOM 7559 N N . ASP A 1 947 ? 9.818 10.088 13.615 1.00 88.94 947 ASP A N 1
ATOM 7560 C CA . ASP A 1 947 ? 10.375 11.321 13.052 1.00 88.94 947 ASP A CA 1
ATOM 7561 C C . ASP A 1 947 ? 9.929 12.534 13.882 1.00 88.94 947 ASP A C 1
ATOM 7563 O O . ASP A 1 947 ? 8.755 12.912 13.885 1.00 88.94 947 ASP A O 1
ATOM 7567 N N . ILE A 1 948 ? 10.889 13.144 14.575 1.00 91.44 948 ILE A N 1
ATOM 7568 C CA . ILE A 1 948 ? 10.664 14.221 15.542 1.00 91.44 948 ILE A CA 1
ATOM 7569 C C . ILE A 1 948 ? 9.917 15.413 14.939 1.00 91.44 948 ILE A C 1
ATOM 7571 O O . ILE A 1 948 ? 9.043 15.978 15.600 1.00 91.44 948 ILE A O 1
ATOM 7575 N N . GLU A 1 949 ? 10.213 15.779 13.692 1.00 92.06 949 GLU A N 1
ATOM 7576 C CA . GLU A 1 949 ? 9.624 16.953 13.043 1.00 92.06 949 GLU A CA 1
ATOM 7577 C C . GLU A 1 949 ? 8.205 16.667 12.546 1.00 92.06 949 GLU A C 1
ATOM 7579 O O . GLU A 1 949 ? 7.306 17.499 12.706 1.00 92.06 949 GLU A O 1
ATOM 7584 N N . LYS A 1 950 ? 7.957 15.464 12.010 1.00 91.69 950 LYS A N 1
ATOM 7585 C CA . LYS A 1 950 ? 6.591 15.047 11.652 1.00 91.69 950 LYS A CA 1
ATOM 7586 C C . LYS A 1 950 ? 5.688 14.964 12.878 1.00 91.69 950 LYS A C 1
ATOM 7588 O O . LYS A 1 950 ? 4.542 15.408 12.827 1.00 91.69 950 LYS A O 1
ATOM 7593 N N . ILE A 1 951 ? 6.218 14.441 13.983 1.00 96.94 951 ILE A N 1
ATOM 7594 C CA . ILE A 1 951 ? 5.507 14.376 15.262 1.00 96.94 951 ILE A CA 1
ATOM 7595 C C . ILE A 1 951 ? 5.222 15.784 15.783 1.00 96.94 951 ILE A C 1
ATOM 7597 O O . ILE A 1 951 ? 4.098 16.050 16.193 1.00 96.94 951 ILE A O 1
ATOM 7601 N N . ALA A 1 952 ? 6.190 16.705 15.726 1.00 97.81 952 ALA A N 1
ATOM 7602 C CA . ALA A 1 952 ? 5.987 18.092 16.147 1.00 97.81 952 ALA A CA 1
ATOM 7603 C C . ALA A 1 952 ? 4.870 18.782 15.341 1.00 97.81 952 ALA A C 1
ATOM 7605 O O . ALA A 1 952 ? 4.038 19.481 15.918 1.00 97.81 952 ALA A O 1
ATOM 7606 N N . CYS A 1 953 ? 4.815 18.540 14.027 1.00 96.81 953 CYS A N 1
ATOM 7607 C CA . CYS A 1 953 ? 3.748 19.029 13.151 1.00 96.81 953 CYS A CA 1
ATOM 7608 C C . CYS A 1 953 ? 2.364 18.534 13.604 1.00 96.81 953 CYS A C 1
ATOM 7610 O O . CYS A 1 953 ? 1.476 19.351 13.851 1.00 96.81 953 CYS A O 1
ATOM 7612 N N . TRP A 1 954 ? 2.196 17.219 13.781 1.00 97.50 954 TRP A N 1
ATOM 7613 C CA . TRP A 1 954 ? 0.934 16.631 14.249 1.00 97.50 954 TRP A CA 1
ATOM 7614 C C . TRP A 1 954 ? 0.557 17.134 15.647 1.00 97.50 954 TRP A C 1
ATOM 7616 O O . TRP A 1 954 ? -0.567 17.578 15.882 1.00 97.50 954 TRP A O 1
ATOM 7626 N N . LEU A 1 955 ? 1.522 17.147 16.565 1.00 98.31 955 LEU A N 1
ATOM 7627 C CA . LEU A 1 955 ? 1.333 17.583 17.941 1.00 98.31 955 LEU A CA 1
ATOM 7628 C C . LEU A 1 955 ? 0.882 19.049 18.016 1.00 98.31 955 LEU A C 1
ATOM 7630 O O . LEU A 1 955 ? 0.006 19.381 18.813 1.00 98.31 955 LEU A O 1
ATOM 7634 N N . GLU A 1 956 ? 1.439 19.940 17.190 1.00 98.19 956 GLU A N 1
ATOM 7635 C CA . GLU A 1 956 ? 0.988 21.333 17.121 1.00 98.19 956 GLU A CA 1
ATOM 7636 C C . GLU A 1 956 ? -0.463 21.440 16.624 1.00 98.19 956 GLU A C 1
ATOM 7638 O O . GLU A 1 956 ? -1.238 22.247 17.154 1.00 98.19 956 GLU A O 1
ATOM 7643 N N . GLU A 1 957 ? -0.856 20.633 15.635 1.00 96.81 957 GLU A N 1
ATOM 7644 C CA . GLU A 1 957 ? -2.235 20.603 15.141 1.00 96.81 957 GLU A CA 1
ATOM 7645 C C . GLU A 1 957 ? -3.223 20.142 16.214 1.00 96.81 957 GLU A C 1
ATOM 7647 O O . GLU A 1 957 ? -4.269 20.782 16.378 1.00 96.81 957 GLU A O 1
ATOM 7652 N N . GLU A 1 958 ? -2.872 19.102 16.969 1.00 97.31 958 GLU A N 1
ATOM 7653 C CA . GLU A 1 958 ? -3.667 18.566 18.074 1.00 97.31 958 GLU A CA 1
ATOM 7654 C C . GLU A 1 958 ? -3.774 19.562 19.238 1.00 97.31 958 GLU A C 1
ATOM 7656 O O . GLU A 1 958 ? -4.873 19.923 19.682 1.00 97.31 958 GLU A O 1
ATOM 7661 N N . LEU A 1 959 ? -2.641 20.112 19.687 1.00 98.25 959 LEU A N 1
ATOM 7662 C CA . LEU A 1 959 ? -2.596 21.101 20.767 1.00 98.25 959 LEU A CA 1
ATOM 7663 C C . LEU A 1 959 ? -3.396 22.364 20.426 1.00 98.25 959 LEU A C 1
ATOM 7665 O O . LEU A 1 959 ? -4.089 22.917 21.285 1.00 98.25 959 LEU A O 1
ATOM 7669 N N . ARG A 1 960 ? -3.354 22.817 19.168 1.00 97.31 960 ARG A N 1
ATOM 7670 C CA . ARG A 1 960 ? -4.110 23.993 18.708 1.00 97.31 960 ARG A CA 1
ATOM 7671 C C . ARG A 1 960 ? -5.625 23.774 18.746 1.00 97.31 960 ARG A C 1
ATOM 7673 O O . ARG A 1 960 ? -6.366 24.743 18.908 1.00 97.31 960 ARG A O 1
ATOM 7680 N N . GLN A 1 961 ? -6.089 22.541 18.559 1.00 94.69 961 GLN A N 1
ATOM 7681 C CA . GLN A 1 961 ? -7.516 22.195 18.493 1.00 94.69 961 GLN A CA 1
ATOM 7682 C C . GLN A 1 961 ? -8.132 21.856 19.854 1.00 94.69 961 GLN A C 1
ATOM 7684 O O . GLN A 1 961 ? -9.357 21.775 19.981 1.00 94.69 961 GLN A O 1
ATOM 7689 N N . THR A 1 962 ? -7.288 21.703 20.868 1.00 95.88 962 THR A N 1
ATOM 7690 C CA . THR A 1 962 ? -7.660 21.248 22.205 1.00 95.88 962 THR A CA 1
ATOM 7691 C C . THR A 1 962 ? -8.573 22.231 22.924 1.00 95.88 962 THR A C 1
ATOM 7693 O O . THR A 1 962 ? -8.313 23.436 22.971 1.00 95.88 962 THR A O 1
ATOM 7696 N N . LYS A 1 963 ? -9.641 21.704 23.527 1.00 93.88 963 LYS A N 1
ATOM 7697 C CA . LYS A 1 963 ? -10.629 22.480 24.304 1.00 93.88 963 LYS A CA 1
ATOM 7698 C C . LYS A 1 963 ? -10.660 22.078 25.774 1.00 93.88 963 LYS A C 1
ATOM 7700 O O . LYS A 1 963 ? -11.181 22.823 26.605 1.00 93.88 963 LYS A O 1
ATOM 7705 N N . GLU A 1 964 ? -10.129 20.903 26.063 1.00 94.31 964 GLU A N 1
ATOM 7706 C CA . GLU A 1 964 ? -9.996 20.298 27.370 1.00 94.31 964 GLU A CA 1
ATOM 7707 C C . GLU A 1 964 ? -9.095 21.158 28.249 1.00 94.31 964 GLU A C 1
ATOM 7709 O O . GLU A 1 964 ? -8.102 21.745 27.801 1.00 94.31 964 GLU A O 1
ATOM 7714 N N . LYS A 1 965 ? -9.460 21.257 29.527 1.00 93.62 965 LYS A N 1
ATOM 7715 C CA . LYS A 1 965 ? -8.684 22.043 30.479 1.00 93.62 965 LYS A CA 1
ATOM 7716 C C . LYS A 1 965 ? -7.307 21.435 30.699 1.00 93.62 965 LYS A C 1
ATOM 7718 O O . LYS A 1 965 ? -6.329 22.182 30.690 1.00 93.62 965 LYS A O 1
ATOM 7723 N N . TRP A 1 966 ? -7.249 20.131 30.950 1.00 96.38 966 TRP A N 1
ATOM 7724 C CA . TRP A 1 966 ? -6.014 19.418 31.260 1.00 96.38 966 TRP A CA 1
ATOM 7725 C C . TRP A 1 966 ? -5.385 18.856 29.988 1.00 96.38 966 TRP A C 1
ATOM 7727 O O . TRP A 1 966 ? -6.071 18.254 29.166 1.00 96.38 966 TRP A O 1
ATOM 7737 N N . LYS A 1 967 ? -4.080 19.060 29.824 1.00 98.06 967 LYS A N 1
ATOM 7738 C CA . LYS A 1 967 ? -3.301 18.552 28.693 1.00 98.06 967 LYS A CA 1
ATOM 7739 C C . LYS A 1 967 ? -2.176 17.687 29.231 1.00 98.06 967 LYS A C 1
ATOM 7741 O O . LYS A 1 967 ? -1.329 18.190 29.972 1.00 98.06 967 LYS A O 1
ATOM 7746 N N . ILE A 1 968 ? -2.180 16.411 28.866 1.00 98.69 968 ILE A N 1
ATOM 7747 C CA . ILE A 1 968 ? -1.218 15.426 29.364 1.00 98.69 968 ILE A CA 1
ATOM 7748 C C . ILE A 1 968 ? -0.541 14.768 28.171 1.00 98.69 968 ILE A C 1
ATOM 7750 O O . ILE A 1 968 ? -1.211 14.156 27.345 1.00 98.69 968 ILE A O 1
ATOM 7754 N N . ALA A 1 969 ? 0.777 14.897 28.067 1.00 98.75 969 ALA A N 1
ATOM 7755 C CA . ALA A 1 969 ? 1.544 14.197 27.042 1.00 98.75 969 ALA A CA 1
ATOM 7756 C C . ALA A 1 969 ? 2.208 12.953 27.639 1.00 98.75 969 ALA A C 1
ATOM 7758 O O . ALA A 1 969 ? 2.668 12.967 28.782 1.00 98.75 969 ALA A O 1
ATOM 7759 N N . VAL A 1 970 ? 2.268 11.880 26.859 1.00 98.75 970 VAL A N 1
ATOM 7760 C CA . VAL A 1 970 ? 2.916 10.624 27.234 1.00 98.75 970 VAL A CA 1
ATOM 7761 C C . VAL A 1 970 ? 3.908 10.272 26.139 1.00 98.75 970 VAL A C 1
ATOM 7763 O O . VAL A 1 970 ? 3.523 10.054 24.993 1.00 98.75 970 VAL A O 1
ATOM 7766 N N . THR A 1 971 ? 5.187 10.239 26.490 1.00 97.81 971 THR A N 1
ATOM 7767 C CA . THR A 1 971 ? 6.294 9.944 25.573 1.00 97.81 971 THR A CA 1
ATOM 7768 C C . THR A 1 971 ? 7.316 9.087 26.293 1.00 97.81 971 THR A C 1
ATOM 7770 O O . THR A 1 971 ? 7.478 9.225 27.499 1.00 97.81 971 THR A O 1
ATOM 7773 N N . HIS A 1 972 ? 8.007 8.194 25.596 1.00 97.38 972 HIS A N 1
ATOM 7774 C CA . HIS A 1 972 ? 8.934 7.288 26.264 1.00 97.38 972 HIS A CA 1
ATOM 7775 C C . HIS A 1 972 ? 10.200 7.997 26.774 1.00 97.38 972 HIS A C 1
ATOM 7777 O O . HIS A 1 972 ? 10.577 7.811 27.930 1.00 97.38 972 HIS A O 1
ATOM 7783 N N . PHE A 1 973 ? 10.815 8.869 25.966 1.00 95.44 973 PHE A N 1
ATOM 7784 C CA . PHE A 1 973 ? 12.078 9.526 26.315 1.00 95.44 973 PHE A CA 1
ATOM 7785 C C . PHE A 1 973 ? 11.888 10.768 27.205 1.00 95.44 973 PHE A C 1
ATOM 7787 O O . PHE A 1 973 ? 11.222 11.718 26.785 1.00 95.44 973 PHE A O 1
ATOM 7794 N N . PRO A 1 974 ? 12.490 10.817 28.411 1.00 95.25 974 PRO A N 1
ATOM 7795 C CA . PRO A 1 974 ? 12.332 11.930 29.345 1.00 95.25 974 PRO A CA 1
ATOM 7796 C C . PRO A 1 974 ? 13.242 13.126 28.993 1.00 95.25 974 PRO A C 1
ATOM 7798 O O . PRO A 1 974 ? 14.450 13.078 29.255 1.00 95.25 974 PRO A O 1
ATOM 7801 N N . PRO A 1 975 ? 12.710 14.267 28.500 1.00 93.75 975 PRO A N 1
ATOM 7802 C CA . PRO A 1 975 ? 13.541 15.340 27.943 1.00 93.75 975 PRO A CA 1
ATOM 7803 C C . PRO A 1 975 ? 14.465 16.008 28.964 1.00 93.75 975 PRO A C 1
ATOM 7805 O O . PRO A 1 975 ? 15.498 16.546 28.588 1.00 93.75 975 PRO A O 1
ATOM 7808 N N . TYR A 1 976 ? 14.118 15.984 30.253 1.00 94.31 976 TYR A N 1
ATOM 7809 C CA . TYR A 1 976 ? 14.844 16.672 31.329 1.00 94.31 976 TYR A CA 1
ATOM 7810 C C . TYR A 1 976 ? 15.433 15.719 32.383 1.00 94.31 976 TYR A C 1
ATOM 7812 O O . TYR A 1 976 ? 15.641 16.133 33.521 1.00 94.31 976 TYR A O 1
ATOM 7820 N N . ALA A 1 977 ? 15.708 14.457 32.025 1.00 89.50 977 ALA A N 1
ATOM 7821 C CA . ALA A 1 977 ? 16.362 13.504 32.932 1.00 89.50 977 ALA A CA 1
ATOM 7822 C C . ALA A 1 977 ? 17.759 13.976 33.369 1.00 89.50 977 ALA A C 1
ATOM 7824 O O . ALA A 1 977 ? 18.081 13.984 34.555 1.00 89.50 977 ALA A O 1
ATOM 7825 N N . THR A 1 978 ? 18.565 14.430 32.406 1.00 87.75 978 THR A N 1
ATOM 7826 C CA . THR A 1 978 ? 19.898 15.020 32.609 1.00 87.75 978 THR A CA 1
ATOM 7827 C C . THR A 1 978 ? 19.981 16.401 31.956 1.00 87.75 978 THR A C 1
ATOM 7829 O O . THR A 1 978 ? 19.135 16.770 31.138 1.00 87.75 978 THR A O 1
ATOM 7832 N N . ASP A 1 979 ? 21.019 17.186 32.258 1.00 83.94 979 ASP A N 1
ATOM 7833 C CA . ASP A 1 979 ? 21.190 18.527 31.672 1.00 83.94 979 ASP A CA 1
ATOM 7834 C C . ASP A 1 979 ? 21.282 18.508 30.137 1.00 83.94 979 ASP A C 1
ATOM 7836 O O . ASP A 1 979 ? 20.809 19.443 29.484 1.00 83.94 979 ASP A O 1
ATOM 7840 N N . SER A 1 980 ? 21.820 17.430 29.563 1.00 81.12 980 SER A N 1
ATOM 7841 C CA . SER A 1 980 ? 22.059 17.259 28.125 1.00 81.12 980 SER A CA 1
ATOM 7842 C C . SER A 1 980 ? 21.080 16.312 27.425 1.00 81.12 980 SER A C 1
ATOM 7844 O O . SER A 1 980 ? 21.268 16.038 26.246 1.00 81.12 980 SER A O 1
ATOM 7846 N N . SER A 1 981 ? 20.065 15.799 28.125 1.00 83.38 981 SER A N 1
ATOM 7847 C CA . SER A 1 981 ? 19.105 14.844 27.552 1.00 83.38 981 SER A CA 1
ATOM 7848 C C . SER A 1 981 ? 18.287 15.455 26.406 1.00 83.38 981 SER A C 1
ATOM 7850 O O . SER A 1 981 ? 17.700 16.523 26.575 1.00 83.38 981 SER A O 1
ATOM 7852 N N . TYR A 1 982 ? 18.219 14.751 25.274 1.00 89.38 982 TYR A N 1
ATOM 7853 C CA . TYR A 1 982 ? 17.285 14.969 24.158 1.00 89.38 982 TYR A CA 1
ATOM 7854 C C . TYR A 1 982 ? 17.086 16.435 23.704 1.00 89.38 982 TYR A C 1
ATOM 7856 O O . TYR A 1 982 ? 15.970 16.974 23.768 1.00 89.38 982 TYR A O 1
ATOM 7864 N N . PRO A 1 983 ? 18.149 17.151 23.286 1.00 90.88 983 PRO A N 1
ATOM 7865 C CA . PRO A 1 983 ? 18.058 18.567 22.924 1.00 90.88 983 PRO A CA 1
ATOM 7866 C C . PRO A 1 983 ? 17.118 18.839 21.738 1.00 90.88 983 PRO A C 1
ATOM 7868 O O . PRO A 1 983 ? 16.498 19.899 21.669 1.00 90.88 983 PRO A O 1
ATOM 7871 N N . GLU A 1 984 ? 16.995 17.911 20.797 1.00 89.94 984 GLU A N 1
ATOM 7872 C CA . GLU A 1 984 ? 16.040 17.955 19.688 1.00 89.94 984 GLU A CA 1
ATOM 7873 C C . GLU A 1 984 ? 14.588 17.825 20.157 1.00 89.94 984 GLU A C 1
ATOM 7875 O O . GLU A 1 984 ? 13.777 18.670 19.783 1.00 89.94 984 GLU A O 1
ATOM 7880 N N . ILE A 1 985 ? 14.270 16.888 21.059 1.00 94.75 985 ILE A N 1
ATOM 7881 C CA . ILE A 1 985 ? 12.927 16.789 21.656 1.00 94.75 985 ILE A CA 1
ATOM 7882 C C . ILE A 1 985 ? 12.572 18.075 22.413 1.00 94.75 985 ILE A C 1
ATOM 7884 O O . ILE A 1 985 ? 11.456 18.587 22.290 1.00 94.75 985 ILE A O 1
ATOM 7888 N N . ARG A 1 986 ? 13.525 18.657 23.156 1.00 94.81 986 ARG A N 1
ATOM 7889 C CA . ARG A 1 986 ? 13.306 19.944 23.840 1.00 94.81 986 ARG A CA 1
ATOM 7890 C C . ARG A 1 986 ? 12.959 21.061 22.858 1.00 94.81 986 ARG A C 1
ATOM 7892 O O . ARG A 1 986 ? 12.021 21.821 23.095 1.00 94.81 986 ARG A O 1
ATOM 7899 N N . ARG A 1 987 ? 13.699 21.155 21.749 1.00 95.31 987 ARG A N 1
ATOM 7900 C CA . ARG A 1 987 ? 13.465 22.179 20.722 1.00 95.31 987 ARG A CA 1
ATOM 7901 C C . ARG A 1 987 ? 12.139 21.984 19.993 1.00 95.31 987 ARG A C 1
ATOM 7903 O O . ARG A 1 987 ? 11.443 22.977 19.788 1.00 95.31 987 ARG A O 1
ATOM 7910 N N . SER A 1 988 ? 11.794 20.755 19.614 1.00 96.38 988 SER A N 1
ATOM 7911 C CA . SER A 1 988 ? 10.666 20.496 18.711 1.00 96.38 988 SER A CA 1
ATOM 7912 C C . SER A 1 988 ? 9.354 20.208 19.451 1.00 96.38 988 SER A C 1
ATOM 7914 O O . SER A 1 988 ? 8.307 20.665 19.004 1.00 96.38 988 SER A O 1
ATOM 7916 N N . TRP A 1 989 ? 9.373 19.513 20.595 1.00 97.81 989 TRP A N 1
ATOM 7917 C CA . TRP A 1 989 ? 8.153 19.149 21.338 1.00 97.81 989 TRP A CA 1
ATOM 7918 C C . TRP A 1 989 ? 7.951 19.997 22.592 1.00 97.81 989 TRP A C 1
ATOM 7920 O O . TRP A 1 989 ? 6.873 20.561 22.776 1.00 97.81 989 TRP A O 1
ATOM 7930 N N . CYS A 1 990 ? 8.977 20.160 23.439 1.00 97.62 990 CYS A N 1
ATOM 7931 C CA . CYS A 1 990 ? 8.813 20.923 24.686 1.00 97.62 990 CYS A CA 1
ATOM 7932 C C . CYS A 1 990 ? 8.491 22.403 24.429 1.00 97.62 990 CYS A C 1
ATOM 7934 O O . CYS A 1 990 ? 7.718 23.001 25.173 1.00 97.62 990 CYS A O 1
ATOM 7936 N N . SER A 1 991 ? 8.986 22.986 23.334 1.00 96.81 991 SER A N 1
ATOM 7937 C CA . SER A 1 991 ? 8.600 24.344 22.925 1.00 96.81 991 SER A CA 1
ATOM 7938 C C . SER A 1 991 ? 7.102 24.467 22.595 1.00 96.81 991 SER A C 1
ATOM 7940 O O . SER A 1 991 ? 6.483 25.493 22.891 1.00 96.81 991 SER A O 1
ATOM 7942 N N . LEU A 1 992 ? 6.490 23.416 22.038 1.00 98.25 992 LEU A N 1
ATOM 7943 C CA . LEU A 1 992 ? 5.045 23.337 21.811 1.00 98.25 992 LEU A CA 1
ATOM 7944 C C . LEU A 1 992 ? 4.293 23.124 23.127 1.00 98.25 992 LEU A C 1
ATOM 7946 O O . LEU A 1 992 ? 3.270 23.775 23.350 1.00 98.25 992 LEU A O 1
ATOM 7950 N N . PHE A 1 993 ? 4.820 22.281 24.019 1.00 98.12 993 PHE A N 1
ATOM 7951 C CA . PHE A 1 993 ? 4.276 22.098 25.367 1.00 98.12 993 PHE A CA 1
ATOM 7952 C C . PHE A 1 993 ? 4.203 23.426 26.123 1.00 98.12 993 PHE A C 1
ATOM 7954 O O . PHE A 1 993 ? 3.161 23.754 26.688 1.00 98.12 993 PHE A O 1
ATOM 7961 N N . ASP A 1 994 ? 5.247 24.246 26.036 1.00 96.38 994 ASP A N 1
ATOM 7962 C CA . ASP A 1 994 ? 5.280 25.572 26.648 1.00 96.38 994 ASP A CA 1
ATOM 7963 C C . ASP A 1 994 ? 4.321 26.554 25.956 1.00 96.38 994 ASP A C 1
ATOM 7965 O O . ASP A 1 994 ? 3.562 27.265 26.620 1.00 96.38 994 ASP A O 1
ATOM 7969 N N . LYS A 1 995 ? 4.297 26.569 24.614 1.00 96.81 995 LYS A N 1
ATOM 7970 C CA . LYS A 1 995 ? 3.436 27.454 23.808 1.00 96.81 995 LYS A CA 1
ATOM 7971 C C . LYS A 1 995 ? 1.945 27.228 24.064 1.00 96.81 995 LYS A C 1
ATOM 7973 O O . LYS A 1 995 ? 1.186 28.196 24.128 1.00 96.81 995 LYS A O 1
ATOM 7978 N N . TYR A 1 996 ? 1.523 25.970 24.185 1.00 97.19 996 TYR A N 1
ATOM 7979 C CA . TYR A 1 996 ? 0.118 25.582 24.370 1.00 97.19 996 TYR A CA 1
ATOM 7980 C C . TYR A 1 996 ? -0.237 25.226 25.821 1.00 97.19 996 TYR A C 1
ATOM 7982 O O . TYR A 1 996 ? -1.399 24.912 26.110 1.00 97.19 996 TYR A O 1
ATOM 7990 N N . HIS A 1 997 ? 0.737 25.330 26.728 1.00 95.25 997 HIS A N 1
ATOM 7991 C CA . HIS A 1 997 ? 0.639 25.006 28.146 1.00 95.25 997 HIS A CA 1
ATOM 7992 C C . HIS A 1 997 ? 0.103 23.585 28.387 1.00 95.25 997 HIS A C 1
ATOM 7994 O O . HIS A 1 997 ? -1.076 23.383 28.708 1.00 95.25 997 HIS A O 1
ATOM 8000 N N . VAL A 1 998 ? 0.982 22.606 28.165 1.00 97.94 998 VAL A N 1
ATOM 8001 C CA . VAL A 1 998 ? 0.825 21.227 28.642 1.00 97.94 998 VAL A CA 1
ATOM 8002 C C . VAL A 1 998 ? 1.117 21.188 30.140 1.00 97.94 998 VAL A C 1
ATOM 8004 O O . VAL A 1 998 ? 2.007 21.877 30.624 1.00 97.94 998 VAL A O 1
ATOM 8007 N N . ASP A 1 999 ? 0.331 20.423 30.892 1.00 97.31 999 ASP A N 1
ATOM 8008 C CA . ASP A 1 999 ? 0.398 20.439 32.357 1.00 97.31 999 ASP A CA 1
ATOM 8009 C C . ASP A 1 999 ? 1.390 19.416 32.896 1.00 97.31 999 ASP A C 1
ATOM 8011 O O . ASP A 1 999 ? 2.156 19.688 33.823 1.00 97.31 999 ASP A O 1
ATOM 8015 N N . LEU A 1 1000 ? 1.341 18.220 32.312 1.00 98.19 1000 LEU A N 1
ATOM 8016 C CA . LEU A 1 1000 ? 2.051 17.047 32.784 1.00 98.19 1000 LEU A CA 1
ATOM 8017 C C . LEU A 1 1000 ? 2.562 16.240 31.593 1.00 98.19 1000 LEU A C 1
ATOM 8019 O O . LEU A 1 1000 ? 1.809 15.940 30.666 1.00 98.19 1000 LEU A O 1
ATOM 8023 N N . VAL A 1 1001 ? 3.834 15.868 31.653 1.00 98.56 1001 VAL A N 1
ATOM 8024 C CA . VAL A 1 1001 ? 4.477 14.944 30.721 1.00 98.56 1001 VAL A CA 1
ATOM 8025 C C . VAL A 1 1001 ? 4.894 13.703 31.498 1.00 98.56 1001 VAL A C 1
ATOM 8027 O O . VAL A 1 1001 ? 5.620 13.809 32.488 1.00 98.56 1001 VAL A O 1
ATOM 8030 N N . LEU A 1 1002 ? 4.414 12.540 31.063 1.00 98.69 1002 LEU A N 1
ATOM 8031 C CA . LEU A 1 1002 ? 4.708 11.232 31.652 1.00 98.69 1002 LEU A CA 1
ATOM 8032 C C . LEU A 1 1002 ? 5.674 10.466 30.745 1.00 98.69 1002 LEU A C 1
ATOM 8034 O O . LEU A 1 1002 ? 5.481 10.459 29.527 1.00 98.69 1002 LEU A O 1
ATOM 8038 N N . SER A 1 1003 ? 6.704 9.844 31.327 1.00 98.00 1003 SER A N 1
ATOM 8039 C CA . SER A 1 1003 ? 7.794 9.228 30.557 1.00 98.00 1003 SER A CA 1
ATOM 8040 C C . SER A 1 1003 ? 8.500 8.061 31.235 1.00 98.00 1003 SER A C 1
ATOM 8042 O O . SER A 1 1003 ? 8.436 7.901 32.443 1.00 98.00 1003 SER A O 1
ATOM 8044 N N . GLY A 1 1004 ? 9.188 7.234 30.461 1.00 94.38 1004 GLY A N 1
ATOM 8045 C CA . GLY A 1 1004 ? 9.861 6.033 30.946 1.00 94.38 1004 GLY A CA 1
ATOM 8046 C C . GLY A 1 1004 ? 11.378 6.118 30.808 1.00 94.38 1004 GLY A C 1
ATOM 8047 O O . GLY A 1 1004 ? 11.979 7.164 31.083 1.00 94.38 1004 GLY A O 1
ATOM 8048 N N . HIS A 1 1005 ? 11.959 5.028 30.313 1.00 94.75 1005 HIS A N 1
ATOM 8049 C CA . HIS A 1 1005 ? 13.301 4.860 29.757 1.00 94.75 1005 HIS A CA 1
ATOM 8050 C C . HIS A 1 1005 ? 14.458 4.864 30.757 1.00 94.75 1005 HIS A C 1
ATOM 8052 O O . HIS A 1 1005 ? 15.353 4.020 30.711 1.00 94.75 1005 HIS A O 1
ATOM 8058 N N . VAL A 1 1006 ? 14.486 5.836 31.665 1.00 90.94 1006 VAL A N 1
ATOM 8059 C CA . VAL A 1 1006 ? 15.520 5.917 32.698 1.00 90.94 1006 VAL A CA 1
ATOM 8060 C C . VAL A 1 1006 ? 15.013 5.118 33.888 1.00 90.94 1006 VAL A C 1
ATOM 8062 O O . VAL A 1 1006 ? 13.996 5.479 34.469 1.00 90.94 1006 VAL A O 1
ATOM 8065 N N . HIS A 1 1007 ? 15.704 4.033 34.260 1.00 94.25 1007 HIS A N 1
ATOM 8066 C CA . HIS A 1 1007 ? 15.248 3.059 35.270 1.00 94.25 1007 HIS A CA 1
ATOM 8067 C C . HIS A 1 1007 ? 15.335 3.592 36.718 1.00 94.25 1007 HIS A C 1
ATOM 8069 O O . HIS A 1 1007 ? 15.937 2.971 37.601 1.00 94.25 1007 HIS A O 1
ATOM 8075 N N . GLN A 1 1008 ? 14.793 4.785 36.950 1.00 92.56 1008 GLN A N 1
ATOM 8076 C CA . GLN A 1 1008 ? 14.812 5.565 38.179 1.00 92.56 1008 GLN A CA 1
ATOM 8077 C C . GLN A 1 1008 ? 13.583 6.482 38.202 1.00 92.56 1008 GLN A C 1
ATOM 8079 O O . GLN A 1 1008 ? 13.033 6.829 37.163 1.00 92.56 1008 GLN A O 1
ATOM 8084 N N . TYR A 1 1009 ? 13.171 6.932 39.384 1.00 95.50 1009 TYR A N 1
ATOM 8085 C CA . TYR A 1 1009 ? 12.096 7.908 39.510 1.00 95.50 1009 TYR A CA 1
ATOM 8086 C C . TYR A 1 1009 ? 12.654 9.325 39.550 1.00 95.50 1009 TYR A C 1
ATOM 8088 O O . TYR A 1 1009 ? 13.538 9.625 40.362 1.00 95.50 1009 TYR A O 1
ATOM 8096 N N . PHE A 1 1010 ? 12.065 10.231 38.775 1.00 94.81 1010 PHE A N 1
ATOM 8097 C CA . PHE A 1 1010 ? 12.261 11.655 39.002 1.00 94.81 1010 PHE A CA 1
ATOM 8098 C C . PHE A 1 1010 ? 11.078 12.512 38.569 1.00 94.81 1010 PHE A C 1
ATOM 8100 O O . PHE A 1 1010 ? 10.306 12.175 37.675 1.00 94.81 1010 PHE A O 1
ATOM 8107 N N . ARG A 1 1011 ? 10.995 13.680 39.204 1.00 96.31 1011 ARG A N 1
ATOM 8108 C CA . ARG A 1 1011 ? 10.049 14.746 38.893 1.00 96.31 1011 ARG A CA 1
ATOM 8109 C C . ARG A 1 1011 ? 10.800 16.058 38.742 1.00 96.31 1011 ARG A C 1
ATOM 8111 O O . ARG A 1 1011 ? 11.630 16.398 39.588 1.00 96.31 1011 ARG A O 1
ATOM 8118 N N . SER A 1 1012 ? 10.513 16.794 37.677 1.00 96.06 1012 SER A N 1
ATOM 8119 C CA . SER A 1 1012 ? 11.085 18.119 37.461 1.00 96.06 1012 SER A CA 1
ATOM 8120 C C . SER A 1 1012 ? 10.431 19.179 38.355 1.00 96.06 1012 SER A C 1
ATOM 8122 O O . SER A 1 1012 ? 9.311 19.003 38.836 1.00 96.06 1012 SER A O 1
ATOM 8124 N N . TYR A 1 1013 ? 11.092 20.325 38.516 1.00 95.50 1013 TYR A N 1
ATOM 8125 C CA . TYR A 1 1013 ? 10.375 21.575 38.775 1.00 95.50 1013 TYR A CA 1
ATOM 8126 C C . TYR A 1 1013 ? 9.469 21.919 37.572 1.00 95.50 1013 TYR A C 1
ATOM 8128 O O . TYR A 1 1013 ? 9.680 21.376 36.483 1.00 95.50 1013 TYR A O 1
ATOM 8136 N N . PRO A 1 1014 ? 8.493 22.837 37.693 1.00 95.69 1014 PRO A N 1
ATOM 8137 C CA . PRO A 1 1014 ? 7.803 23.373 36.523 1.00 95.69 1014 PRO A CA 1
ATOM 8138 C C . PRO A 1 1014 ? 8.802 24.052 35.578 1.00 95.69 1014 PRO A C 1
ATOM 8140 O O . PRO A 1 1014 ? 9.587 24.900 36.011 1.00 95.69 1014 PRO A O 1
ATOM 8143 N N . ILE A 1 1015 ? 8.783 23.687 34.295 1.00 96.12 1015 ILE A N 1
ATOM 8144 C CA . ILE A 1 1015 ? 9.712 24.210 33.282 1.00 96.12 1015 ILE A CA 1
ATOM 8145 C C . ILE A 1 1015 ? 8.942 24.994 32.223 1.00 96.12 1015 ILE A C 1
ATOM 8147 O O . ILE A 1 1015 ? 7.878 24.568 31.784 1.00 96.12 1015 ILE A O 1
ATOM 8151 N N . ASN A 1 1016 ? 9.488 26.140 31.818 1.00 95.44 1016 ASN A N 1
ATOM 8152 C CA . ASN A 1 1016 ? 9.039 26.899 30.654 1.00 95.44 1016 ASN A CA 1
ATOM 8153 C C . ASN A 1 1016 ? 10.252 27.518 29.957 1.00 95.44 1016 ASN A C 1
ATOM 8155 O O . ASN A 1 1016 ? 11.073 28.176 30.605 1.00 95.44 1016 ASN A O 1
ATOM 8159 N N . ASN A 1 1017 ? 10.373 27.300 28.650 1.00 93.50 1017 ASN A N 1
ATOM 8160 C CA . ASN A 1 1017 ? 11.462 27.781 27.810 1.00 93.50 1017 ASN A CA 1
ATOM 8161 C C . ASN A 1 1017 ? 12.839 27.383 28.382 1.00 93.50 1017 ASN A C 1
ATOM 8163 O O . ASN A 1 1017 ? 13.740 28.212 28.532 1.00 93.50 1017 ASN A O 1
ATOM 8167 N N . GLU A 1 1018 ? 12.955 26.112 28.788 1.00 93.06 1018 GLU A N 1
ATOM 8168 C CA . GLU A 1 1018 ? 14.138 25.514 29.433 1.00 93.06 1018 GLU A CA 1
ATOM 8169 C C . GLU A 1 1018 ? 14.597 26.210 30.735 1.00 93.06 1018 GLU A C 1
ATOM 8171 O O . GLU A 1 1018 ? 15.760 26.102 31.151 1.00 93.06 1018 GLU A O 1
ATOM 8176 N N . GLN A 1 1019 ? 13.698 26.931 31.408 1.00 93.75 1019 GLN A N 1
ATOM 8177 C CA . GLN A 1 1019 ? 13.942 27.549 32.711 1.00 93.75 1019 GLN A CA 1
ATOM 8178 C C . GLN A 1 1019 ? 12.983 27.003 33.763 1.00 93.75 1019 GLN A C 1
ATOM 8180 O O . GLN A 1 1019 ? 11.800 26.807 33.497 1.00 93.75 1019 GLN A O 1
ATOM 8185 N N . VAL A 1 1020 ? 13.495 26.810 34.979 1.00 94.81 1020 VAL A N 1
ATOM 8186 C CA . VAL A 1 1020 ? 12.666 26.504 36.148 1.00 94.81 1020 VAL A CA 1
ATOM 8187 C C . VAL A 1 1020 ? 11.825 27.729 36.497 1.00 94.81 1020 VAL A C 1
ATOM 8189 O O . VAL A 1 1020 ? 12.357 28.831 36.656 1.00 94.81 1020 VAL A O 1
ATOM 8192 N N . VAL A 1 1021 ? 10.516 27.538 36.645 1.00 92.31 1021 VAL A N 1
ATOM 8193 C CA . VAL A 1 1021 ? 9.576 28.580 37.068 1.00 92.31 1021 VAL A CA 1
ATOM 8194 C C . VAL A 1 1021 ? 8.938 28.220 38.408 1.00 92.31 1021 VAL A C 1
ATOM 8196 O O . VAL A 1 1021 ? 8.729 27.058 38.736 1.00 92.31 1021 VAL A O 1
ATOM 8199 N N . THR A 1 1022 ? 8.636 29.236 39.215 1.00 79.88 1022 THR A N 1
ATOM 8200 C CA . THR A 1 1022 ? 8.119 29.058 40.585 1.00 79.88 1022 THR A CA 1
ATOM 8201 C C . THR A 1 1022 ? 6.606 28.861 40.658 1.00 79.88 1022 THR A C 1
ATOM 8203 O O . THR A 1 1022 ? 6.080 28.536 41.719 1.00 79.88 1022 THR A O 1
ATOM 8206 N N . ASP A 1 1023 ? 5.900 29.090 39.553 1.00 79.25 1023 ASP A N 1
ATOM 8207 C CA . ASP A 1 1023 ? 4.448 29.000 39.441 1.00 79.25 1023 ASP A CA 1
ATOM 8208 C C . ASP A 1 1023 ? 4.100 27.824 38.527 1.00 79.25 1023 ASP A C 1
ATOM 8210 O O . ASP A 1 1023 ? 4.378 27.866 37.327 1.00 79.25 1023 ASP A O 1
ATOM 8214 N N . SER A 1 1024 ? 3.498 26.775 39.091 1.00 69.94 1024 SER A N 1
ATOM 8215 C CA . SER A 1 1024 ? 3.105 25.577 38.342 1.00 69.94 1024 SER A CA 1
ATOM 8216 C C . SER A 1 1024 ? 2.083 25.875 37.241 1.00 69.94 1024 SER A C 1
ATOM 8218 O O . SER A 1 1024 ? 2.011 25.131 36.277 1.00 69.94 1024 SER A O 1
ATOM 8220 N N . GLY A 1 1025 ? 1.326 26.976 37.334 1.00 76.69 1025 GLY A N 1
ATOM 8221 C CA . GLY A 1 1025 ? 0.423 27.421 36.265 1.00 76.69 1025 GLY A CA 1
ATOM 8222 C C . GLY A 1 1025 ? 1.134 28.107 35.092 1.00 76.69 1025 GLY A C 1
ATOM 8223 O O . GLY A 1 1025 ? 0.477 28.611 34.185 1.00 76.69 1025 GLY A O 1
ATOM 8224 N N . LYS A 1 1026 ? 2.470 28.195 35.118 1.00 83.00 1026 LYS A N 1
ATOM 8225 C CA . LYS A 1 1026 ? 3.284 28.850 34.081 1.00 83.00 1026 LYS A CA 1
ATOM 8226 C C . LYS A 1 1026 ? 4.343 27.944 33.467 1.00 83.00 1026 LYS A C 1
ATOM 8228 O O . LYS A 1 1026 ? 5.110 28.432 32.640 1.00 83.00 1026 LYS A O 1
ATOM 8233 N N . GLY A 1 1027 ? 4.406 26.675 33.856 1.00 91.94 1027 GLY A N 1
ATOM 8234 C CA . GLY A 1 1027 ? 5.352 25.707 33.309 1.00 91.94 1027 GLY A CA 1
ATOM 8235 C C . GLY A 1 1027 ? 4.787 24.295 33.322 1.00 91.94 1027 GLY A C 1
ATOM 8236 O O . GLY A 1 1027 ? 3.808 24.021 34.008 1.00 91.94 1027 GLY A O 1
ATOM 8237 N N . THR A 1 1028 ? 5.422 23.421 32.557 1.00 96.94 1028 THR A N 1
ATOM 8238 C CA . THR A 1 1028 ? 5.070 22.008 32.408 1.00 96.94 1028 THR A CA 1
ATOM 8239 C C . THR A 1 1028 ? 5.820 21.182 33.458 1.00 96.94 1028 THR A C 1
ATOM 8241 O O . THR A 1 1028 ? 7.014 21.413 33.674 1.00 96.94 1028 THR A O 1
ATOM 8244 N N . LEU A 1 1029 ? 5.157 20.224 34.118 1.00 96.94 1029 LEU A N 1
ATOM 8245 C CA . LEU A 1 1029 ? 5.828 19.228 34.967 1.00 96.94 1029 LEU A CA 1
ATOM 8246 C C . LEU A 1 1029 ? 6.179 17.973 34.166 1.00 96.94 1029 LEU A C 1
ATOM 8248 O O . LEU A 1 1029 ? 5.342 17.448 33.439 1.00 96.94 1029 LEU A O 1
ATOM 8252 N N . TYR A 1 1030 ? 7.388 17.454 34.363 1.00 97.62 1030 TYR A N 1
ATOM 8253 C CA . TYR A 1 1030 ? 7.869 16.227 33.735 1.00 97.62 1030 TYR A CA 1
ATOM 8254 C C . TYR A 1 1030 ? 8.103 15.174 34.814 1.00 97.62 1030 TYR A C 1
ATOM 8256 O O . TYR A 1 1030 ? 8.814 15.432 35.791 1.00 97.62 1030 TYR A O 1
ATOM 8264 N N . VAL A 1 1031 ? 7.506 13.997 34.646 1.00 97.88 1031 VAL A N 1
ATOM 8265 C CA . VAL A 1 1031 ? 7.670 12.860 35.552 1.00 97.88 1031 VAL A CA 1
ATOM 8266 C C . VAL A 1 1031 ? 8.133 11.649 34.759 1.00 97.88 1031 VAL A C 1
ATOM 8268 O O . VAL A 1 1031 ? 7.539 11.307 33.735 1.00 97.88 1031 VAL A O 1
ATOM 8271 N N . SER A 1 1032 ? 9.185 11.001 35.252 1.00 96.31 1032 SER A N 1
ATOM 8272 C CA . SER A 1 1032 ? 9.648 9.716 34.746 1.00 96.31 1032 SER A CA 1
ATOM 8273 C C . SER A 1 1032 ? 9.571 8.662 35.837 1.00 96.31 1032 SER A C 1
ATOM 8275 O O . SER A 1 1032 ? 9.946 8.913 36.989 1.00 96.31 1032 SER A O 1
ATOM 8277 N N . SER A 1 1033 ? 9.015 7.507 35.487 1.00 96.00 1033 SER A N 1
ATOM 8278 C CA . SER A 1 1033 ? 8.853 6.381 36.395 1.00 96.00 1033 SER A CA 1
ATOM 8279 C C . SER A 1 1033 ? 8.889 5.055 35.644 1.00 96.00 1033 SER A C 1
ATOM 8281 O O . SER A 1 1033 ? 8.419 4.961 34.515 1.00 96.00 1033 SER A O 1
ATOM 8283 N N . VAL A 1 1034 ? 9.362 4.014 36.333 1.00 96.31 1034 VAL A N 1
ATOM 8284 C CA . VAL A 1 1034 ? 9.484 2.655 35.799 1.00 96.31 1034 VAL A CA 1
ATOM 8285 C C . VAL A 1 1034 ? 8.893 1.605 36.742 1.00 96.31 1034 VAL A C 1
ATOM 8287 O O . VAL A 1 1034 ? 8.912 1.756 37.971 1.00 96.31 1034 VAL A O 1
ATOM 8290 N N . THR A 1 1035 ? 8.379 0.520 36.168 1.00 97.06 1035 THR A N 1
ATOM 8291 C CA . THR A 1 1035 ? 7.860 -0.643 36.897 1.00 97.06 1035 THR A CA 1
ATOM 8292 C C . THR A 1 1035 ? 8.942 -1.687 37.143 1.00 97.06 1035 THR A C 1
ATOM 8294 O O . THR A 1 1035 ? 8.948 -2.304 38.206 1.00 97.06 1035 THR A O 1
ATOM 8297 N N . VAL A 1 1036 ? 9.888 -1.861 36.221 1.00 95.38 1036 VAL A N 1
ATOM 8298 C CA . VAL A 1 1036 ? 11.081 -2.687 36.453 1.00 95.38 1036 VAL A CA 1
ATOM 8299 C C . VAL A 1 1036 ? 11.889 -2.206 37.659 1.00 95.38 1036 VAL A C 1
ATOM 8301 O O . VAL A 1 1036 ? 11.818 -1.047 38.069 1.00 95.38 1036 VAL A O 1
ATOM 8304 N N . GLU A 1 1037 ? 12.678 -3.109 38.235 1.00 91.75 1037 GLU A N 1
ATOM 8305 C CA . GLU A 1 1037 ? 13.629 -2.772 39.295 1.00 91.75 1037 GLU A CA 1
ATOM 8306 C C . GLU A 1 1037 ? 14.703 -1.784 38.793 1.00 91.75 1037 GLU A C 1
ATOM 8308 O O . GLU A 1 1037 ? 15.092 -1.819 37.616 1.00 91.75 1037 GLU A O 1
ATOM 8313 N N . PRO A 1 1038 ? 15.211 -0.890 39.666 1.00 88.56 1038 PRO A N 1
ATOM 8314 C CA . PRO A 1 1038 ? 16.139 0.145 39.250 1.00 88.56 1038 PRO A CA 1
ATOM 8315 C C . PRO A 1 1038 ? 17.500 -0.454 38.885 1.00 88.56 1038 PRO A C 1
ATOM 8317 O O . PRO A 1 1038 ? 17.968 -1.429 39.483 1.00 88.56 1038 PRO A O 1
ATOM 8320 N N . ARG A 1 1039 ? 18.175 0.167 37.917 1.00 83.94 1039 ARG A N 1
ATOM 8321 C CA . ARG A 1 1039 ? 19.538 -0.212 37.513 1.00 83.94 1039 ARG A CA 1
ATOM 8322 C C . ARG A 1 1039 ? 20.590 0.519 38.357 1.00 83.94 1039 ARG A C 1
ATOM 8324 O O . ARG A 1 1039 ? 20.304 1.114 39.401 1.00 83.94 1039 ARG A O 1
ATOM 8331 N N . LYS A 1 1040 ? 21.858 0.425 37.936 1.00 85.81 1040 LYS A N 1
ATOM 8332 C CA . LYS A 1 1040 ? 22.919 1.277 38.488 1.00 85.81 1040 LYS A CA 1
ATOM 8333 C C . LYS A 1 1040 ? 22.511 2.744 38.304 1.00 85.81 1040 LYS A C 1
ATOM 8335 O O . LYS A 1 1040 ? 22.058 3.066 37.212 1.00 85.81 1040 LYS A O 1
ATOM 8340 N N . PRO A 1 1041 ? 22.688 3.602 39.325 1.00 87.38 1041 PRO A N 1
ATOM 8341 C CA . PRO A 1 1041 ? 22.240 4.979 39.231 1.00 87.38 1041 PRO A CA 1
ATOM 8342 C C . PRO A 1 1041 ? 22.845 5.725 38.043 1.00 87.38 1041 PRO A C 1
ATOM 8344 O O . PRO A 1 1041 ? 24.068 5.713 37.877 1.00 87.38 1041 PRO A O 1
ATOM 8347 N N . GLU A 1 1042 ? 21.997 6.400 37.274 1.00 83.69 1042 GLU A N 1
ATOM 8348 C CA . GLU A 1 1042 ? 22.396 7.333 36.223 1.00 83.69 1042 GLU A CA 1
ATOM 8349 C C . GLU A 1 1042 ? 22.422 8.773 36.778 1.00 83.69 1042 GLU A C 1
ATOM 8351 O O . GLU A 1 1042 ? 21.819 9.047 37.825 1.00 83.69 1042 GLU A O 1
ATOM 8356 N N . PRO A 1 1043 ? 23.176 9.706 36.164 1.00 86.25 1043 PRO A N 1
ATOM 8357 C CA . PRO A 1 1043 ? 23.179 11.103 36.589 1.00 86.25 1043 PRO A CA 1
ATOM 8358 C C . PRO A 1 1043 ? 21.793 11.740 36.425 1.00 86.25 1043 PRO A C 1
ATOM 8360 O O . PRO A 1 1043 ? 21.200 11.635 35.361 1.00 86.25 1043 PRO A O 1
ATOM 8363 N N . ALA A 1 1044 ? 21.317 12.460 37.441 1.00 88.69 1044 ALA A N 1
ATOM 8364 C CA . ALA A 1 1044 ? 20.125 13.307 37.343 1.00 88.69 1044 ALA A CA 1
ATOM 8365 C C . ALA A 1 1044 ? 20.519 14.769 37.068 1.00 88.69 1044 ALA A C 1
ATOM 8367 O O . ALA A 1 1044 ? 21.621 15.194 37.427 1.00 88.69 1044 ALA A O 1
ATOM 8368 N N . SER A 1 1045 ? 19.631 15.557 36.458 1.00 89.88 1045 SER A N 1
ATOM 8369 C CA . SER A 1 1045 ? 19.848 16.993 36.268 1.00 89.88 1045 SER A CA 1
ATOM 8370 C C . SER A 1 1045 ? 19.854 17.731 37.608 1.00 89.88 1045 SER A C 1
ATOM 8372 O O . SER A 1 1045 ? 18.863 17.758 38.338 1.00 89.88 1045 SER A O 1
ATOM 8374 N N . GLU A 1 1046 ? 20.955 18.425 37.899 1.00 88.12 1046 GLU A N 1
ATOM 8375 C CA . GLU A 1 1046 ? 21.040 19.331 39.053 1.00 88.12 1046 GLU A CA 1
ATOM 8376 C C . GLU A 1 1046 ? 20.187 20.597 38.855 1.00 88.12 1046 GLU A C 1
ATOM 8378 O O . GLU A 1 1046 ? 19.843 21.281 39.820 1.00 88.12 1046 GLU A O 1
ATOM 8383 N N . LYS A 1 1047 ? 19.848 20.920 37.599 1.00 92.81 1047 LYS A N 1
ATOM 8384 C CA . LYS A 1 1047 ? 19.080 22.111 37.226 1.00 92.81 1047 LYS A CA 1
ATOM 8385 C C . LYS A 1 1047 ? 17.571 21.876 37.271 1.00 92.81 1047 LYS A C 1
ATOM 8387 O O . LYS A 1 1047 ? 16.838 22.758 37.714 1.00 92.81 1047 LYS A O 1
ATOM 8392 N N . TYR A 1 1048 ? 17.104 20.748 36.744 1.00 93.88 1048 TYR A N 1
ATOM 8393 C CA . TYR A 1 1048 ? 15.692 20.548 36.418 1.00 93.88 1048 TYR A CA 1
ATOM 8394 C C . TYR A 1 1048 ? 14.944 19.659 37.411 1.00 93.88 1048 TYR A C 1
ATOM 8396 O O . TYR A 1 1048 ? 13.738 19.849 37.567 1.00 93.88 1048 TYR A O 1
ATOM 8404 N N . ASN A 1 1049 ? 15.606 18.711 38.082 1.00 93.62 1049 ASN A N 1
ATOM 8405 C CA . ASN A 1 1049 ? 14.932 17.756 38.963 1.00 93.62 1049 ASN A CA 1
ATOM 8406 C C . ASN A 1 1049 ? 14.630 18.357 40.346 1.00 93.62 1049 ASN A C 1
ATOM 8408 O O . ASN A 1 1049 ? 15.523 18.829 41.046 1.00 93.62 1049 ASN A O 1
ATOM 8412 N N . GLU A 1 1050 ? 13.364 18.292 40.763 1.00 94.62 1050 GLU A N 1
ATOM 8413 C CA . GLU A 1 1050 ? 12.932 18.624 42.127 1.00 94.62 1050 GLU A CA 1
ATOM 8414 C C . GLU A 1 1050 ? 12.989 17.391 43.036 1.00 94.62 1050 GLU A C 1
ATOM 8416 O O . GLU A 1 1050 ? 13.432 17.473 44.181 1.00 94.62 1050 GLU A O 1
ATOM 8421 N N . VAL A 1 1051 ? 12.559 16.236 42.518 1.00 95.44 1051 VAL A N 1
ATOM 8422 C CA . VAL A 1 1051 ? 12.583 14.952 43.228 1.00 95.44 1051 VAL A CA 1
ATOM 8423 C C . VAL A 1 1051 ? 13.323 13.929 42.385 1.00 95.44 1051 VAL A C 1
ATOM 8425 O O . VAL A 1 1051 ? 13.118 13.842 41.176 1.00 95.44 1051 VAL A O 1
ATOM 8428 N N . TYR A 1 1052 ? 14.156 13.132 43.046 1.00 94.31 1052 TYR A N 1
ATOM 8429 C CA . TYR A 1 1052 ? 14.882 12.013 42.463 1.00 94.31 1052 TYR A CA 1
ATOM 8430 C C . TYR A 1 1052 ? 14.933 10.852 43.458 1.00 94.31 1052 TYR A C 1
ATOM 8432 O O . TYR A 1 1052 ? 15.205 11.051 44.646 1.00 94.31 1052 TYR A O 1
ATOM 8440 N N . ALA A 1 1053 ? 14.709 9.635 42.967 1.00 93.62 1053 ALA A N 1
ATOM 8441 C CA . ALA A 1 1053 ? 14.911 8.404 43.713 1.00 93.62 1053 ALA A CA 1
ATOM 8442 C C . ALA A 1 1053 ? 15.359 7.275 42.773 1.00 93.62 1053 ALA A C 1
ATOM 8444 O O . ALA A 1 1053 ? 14.674 6.951 41.808 1.00 93.62 1053 ALA A O 1
ATOM 8445 N N . ASN A 1 1054 ? 16.469 6.603 43.095 1.00 93.69 1054 ASN A N 1
ATOM 8446 C CA . ASN A 1 1054 ? 16.882 5.377 42.401 1.00 93.69 1054 ASN A CA 1
ATOM 8447 C C . ASN A 1 1054 ? 16.005 4.190 42.837 1.00 93.69 1054 ASN A C 1
ATOM 8449 O O . ASN A 1 1054 ? 16.442 3.342 43.618 1.00 93.69 1054 ASN A O 1
ATOM 8453 N N . LYS A 1 1055 ? 14.740 4.191 42.412 1.00 92.75 1055 LYS A N 1
ATOM 8454 C CA . LYS A 1 1055 ? 13.713 3.233 42.819 1.00 92.75 1055 LYS A CA 1
ATOM 8455 C C . LYS A 1 1055 ? 12.891 2.803 41.601 1.00 92.75 1055 LYS A C 1
ATOM 8457 O O . LYS A 1 1055 ? 12.563 3.639 40.767 1.00 92.75 1055 LYS A O 1
ATOM 8462 N N . GLY A 1 1056 ? 12.574 1.514 41.551 1.00 93.06 1056 GLY A N 1
ATOM 8463 C CA . GLY A 1 1056 ? 11.690 0.870 40.581 1.00 93.06 1056 GLY A CA 1
ATOM 8464 C C . GLY A 1 1056 ? 10.547 0.144 41.295 1.00 93.06 1056 GLY A C 1
ATOM 8465 O O . GLY A 1 1056 ? 10.287 0.424 42.473 1.00 93.06 1056 GLY A O 1
ATOM 8466 N N . GLY A 1 1057 ? 9.845 -0.762 40.612 1.00 95.94 1057 GLY A N 1
ATOM 8467 C CA . GLY A 1 1057 ? 8.671 -1.431 41.193 1.00 95.94 1057 GLY A CA 1
ATOM 8468 C C . GLY A 1 1057 ? 7.538 -0.452 41.512 1.00 95.94 1057 GLY A C 1
ATOM 8469 O O . GLY A 1 1057 ? 6.818 -0.635 42.501 1.00 95.94 1057 GLY A O 1
ATOM 8470 N N . LEU A 1 1058 ? 7.450 0.639 40.742 1.00 97.50 1058 LEU A N 1
ATOM 8471 C CA . LEU A 1 1058 ? 6.546 1.750 40.999 1.00 97.50 1058 LEU A CA 1
ATOM 8472 C C . LEU A 1 1058 ? 5.290 1.682 40.128 1.00 97.50 1058 LEU A C 1
ATOM 8474 O O . LEU A 1 1058 ? 5.312 1.198 38.995 1.00 97.50 1058 LEU A O 1
ATOM 8478 N N . PHE A 1 1059 ? 4.212 2.238 40.672 1.00 98.00 1059 PHE A N 1
ATOM 8479 C CA . PHE A 1 1059 ? 2.996 2.592 39.951 1.00 98.00 1059 PHE A CA 1
ATOM 8480 C C . PHE A 1 1059 ? 2.488 3.952 40.422 1.00 98.00 1059 PHE A C 1
ATOM 8482 O O . PHE A 1 1059 ? 2.731 4.381 41.559 1.00 98.00 1059 PHE A O 1
ATOM 8489 N N . GLN A 1 1060 ? 1.771 4.638 39.541 1.00 98.31 1060 GLN A N 1
ATOM 8490 C CA . GLN A 1 1060 ? 1.272 5.980 39.798 1.00 98.31 1060 GLN A CA 1
ATOM 8491 C C . GLN A 1 1060 ? -0.247 6.010 39.714 1.00 98.31 1060 GLN A C 1
ATOM 8493 O O . GLN A 1 1060 ? -0.844 5.375 38.850 1.00 98.31 1060 GLN A O 1
ATOM 8498 N N . ILE A 1 1061 ? -0.865 6.777 40.609 1.00 98.56 1061 ILE A N 1
ATOM 8499 C CA . ILE A 1 1061 ? -2.300 7.054 40.595 1.00 98.56 1061 ILE A CA 1
ATOM 8500 C C . ILE A 1 1061 ? -2.472 8.549 40.391 1.00 98.56 1061 ILE A C 1
ATOM 8502 O O . ILE A 1 1061 ? -1.986 9.348 41.199 1.00 98.56 1061 ILE A O 1
ATOM 8506 N N . ILE A 1 1062 ? -3.184 8.908 39.329 1.00 98.56 1062 ILE A N 1
ATOM 8507 C CA . ILE A 1 1062 ? -3.488 10.290 38.993 1.00 98.56 1062 ILE A CA 1
ATOM 8508 C C . ILE A 1 1062 ? -4.993 10.483 39.102 1.00 98.56 1062 ILE A C 1
ATOM 8510 O O . ILE A 1 1062 ? -5.758 9.734 38.502 1.00 98.56 1062 ILE A O 1
ATOM 8514 N N . ARG A 1 1063 ? -5.427 11.477 39.881 1.00 98.25 1063 ARG A N 1
ATOM 8515 C CA . ARG A 1 1063 ? -6.840 11.851 40.020 1.00 98.25 1063 ARG A CA 1
ATOM 8516 C C . ARG A 1 1063 ? -7.040 13.257 39.494 1.00 98.25 1063 ARG A C 1
ATOM 8518 O O . ARG A 1 1063 ? -6.351 14.175 39.926 1.00 98.25 1063 ARG A O 1
ATOM 8525 N N . ILE A 1 1064 ? -7.988 13.423 38.583 1.00 96.44 1064 ILE A N 1
ATOM 8526 C CA . ILE A 1 1064 ? -8.359 14.718 38.027 1.00 96.44 1064 ILE A CA 1
ATOM 8527 C C . ILE A 1 1064 ? -9.771 15.038 38.496 1.00 96.44 1064 ILE A C 1
ATOM 8529 O O . ILE A 1 1064 ? -10.717 14.317 38.193 1.00 96.44 1064 ILE A O 1
ATOM 8533 N N . ASP A 1 1065 ? -9.905 16.143 39.217 1.00 90.81 1065 ASP A N 1
ATOM 8534 C CA . ASP A 1 1065 ? -11.170 16.833 39.463 1.00 90.81 1065 ASP A CA 1
ATOM 8535 C C . ASP A 1 1065 ? -11.073 18.207 38.790 1.00 90.81 1065 ASP A C 1
ATOM 8537 O O . ASP A 1 1065 ? -9.985 18.736 38.596 1.00 90.81 1065 ASP A O 1
ATOM 8541 N N . ASN A 1 1066 ? -12.200 18.798 38.407 1.00 83.56 1066 ASN A N 1
ATOM 8542 C CA . ASN A 1 1066 ? -12.339 19.996 37.581 1.00 83.56 1066 ASN A CA 1
ATOM 8543 C C . ASN A 1 1066 ? -11.181 21.013 37.647 1.00 83.56 1066 ASN A C 1
ATOM 8545 O O . ASN A 1 1066 ? -10.777 21.508 36.598 1.00 83.56 1066 ASN A O 1
ATOM 8549 N N . ASN A 1 1067 ? -10.671 21.360 38.837 1.00 90.38 1067 ASN A N 1
ATOM 8550 C CA . ASN A 1 1067 ? -9.584 22.334 39.024 1.00 90.38 1067 ASN A CA 1
ATOM 8551 C C . ASN A 1 1067 ? -8.300 21.763 39.656 1.00 90.38 1067 ASN A C 1
ATOM 8553 O O . ASN A 1 1067 ? -7.361 22.528 39.879 1.00 90.38 1067 ASN A O 1
ATOM 8557 N N . THR A 1 1068 ? -8.232 20.465 39.956 1.00 94.81 1068 THR A N 1
ATOM 8558 C CA . THR A 1 1068 ? -7.075 19.835 40.608 1.00 94.81 1068 THR A CA 1
ATOM 8559 C C . THR A 1 1068 ? -6.653 18.540 39.924 1.00 94.81 1068 THR A C 1
ATOM 8561 O O . THR A 1 1068 ? -7.493 17.714 39.581 1.00 94.81 1068 THR A O 1
ATOM 8564 N N . LEU A 1 1069 ? -5.343 18.342 39.791 1.00 96.88 1069 LEU A N 1
ATOM 8565 C CA . LEU A 1 1069 ? -4.745 17.064 39.408 1.00 96.88 1069 LEU A CA 1
ATOM 8566 C C . LEU A 1 1069 ? -3.846 16.604 40.555 1.00 96.88 1069 LEU A C 1
ATOM 8568 O O . LEU A 1 1069 ? -2.845 17.255 40.851 1.00 96.88 1069 LEU A O 1
ATOM 8572 N N . ASP A 1 1070 ? -4.221 15.509 41.208 1.00 97.88 1070 ASP A N 1
ATOM 8573 C CA . ASP A 1 1070 ? -3.457 14.856 42.269 1.00 97.88 1070 ASP A CA 1
ATOM 8574 C C . ASP A 1 1070 ? -2.637 13.712 41.689 1.00 97.88 1070 ASP A C 1
ATOM 8576 O O . ASP A 1 1070 ? -3.180 12.844 41.009 1.00 97.88 1070 ASP A O 1
ATOM 8580 N N . PHE A 1 1071 ? -1.345 13.683 41.993 1.00 98.38 1071 PHE A N 1
ATOM 8581 C CA . PHE A 1 1071 ? -0.427 12.636 41.567 1.00 98.38 1071 PHE A CA 1
ATOM 8582 C C . PHE A 1 1071 ? 0.192 11.963 42.791 1.00 98.38 1071 PHE A C 1
ATOM 8584 O O . PHE A 1 1071 ? 0.714 12.639 43.682 1.00 98.38 1071 PHE A O 1
ATOM 8591 N N . ILE A 1 1072 ? 0.176 10.630 42.823 1.00 98.44 1072 ILE A N 1
ATOM 8592 C CA . ILE A 1 1072 ? 0.828 9.832 43.867 1.00 98.44 1072 ILE A CA 1
ATOM 8593 C C . ILE A 1 1072 ? 1.614 8.697 43.208 1.00 98.44 1072 ILE A C 1
ATOM 8595 O O . ILE A 1 1072 ? 1.030 7.874 42.509 1.00 98.44 1072 ILE A O 1
ATOM 8599 N N . SER A 1 1073 ? 2.916 8.616 43.488 1.00 98.19 1073 SER A N 1
ATOM 8600 C CA . SER A 1 1073 ? 3.780 7.490 43.112 1.00 98.19 1073 SER A CA 1
ATOM 8601 C C . SER A 1 1073 ? 3.996 6.572 44.313 1.00 98.19 1073 SER A C 1
ATOM 8603 O O . SER A 1 1073 ? 4.408 7.033 45.384 1.00 98.19 1073 SER A O 1
ATOM 8605 N N . LYS A 1 1074 ? 3.735 5.272 44.153 1.00 97.56 1074 LYS A N 1
ATOM 8606 C CA . LYS A 1 1074 ? 3.889 4.254 45.203 1.00 97.56 1074 LYS A CA 1
ATOM 8607 C C . LYS A 1 1074 ? 4.719 3.076 44.712 1.00 97.56 1074 LYS A C 1
ATOM 8609 O O . LYS A 1 1074 ? 4.703 2.750 43.532 1.00 97.56 1074 LYS A O 1
ATOM 8614 N N . GLY A 1 1075 ? 5.434 2.436 45.635 1.00 94.25 1075 GLY A N 1
ATOM 8615 C CA . GLY A 1 1075 ? 6.029 1.122 45.395 1.00 94.25 1075 GLY A CA 1
ATOM 8616 C C . GLY A 1 1075 ? 5.023 -0.011 45.574 1.00 94.25 1075 GLY A C 1
ATOM 8617 O O . GLY A 1 1075 ? 3.951 0.175 46.151 1.00 94.25 1075 GLY A O 1
ATOM 8618 N N . ILE A 1 1076 ? 5.408 -1.211 45.140 1.00 92.06 1076 ILE A N 1
ATOM 8619 C CA . ILE A 1 1076 ? 4.655 -2.460 45.345 1.00 92.06 1076 ILE A CA 1
ATOM 8620 C C . ILE A 1 1076 ? 4.329 -2.759 46.823 1.00 92.06 1076 ILE A C 1
ATOM 8622 O O . ILE A 1 1076 ? 3.360 -3.446 47.133 1.00 92.06 1076 ILE A O 1
ATOM 8626 N N . ASP A 1 1077 ? 5.113 -2.205 47.748 1.00 92.06 1077 ASP A N 1
ATOM 8627 C CA . ASP A 1 1077 ? 4.911 -2.256 49.199 1.00 92.06 1077 ASP A CA 1
ATOM 8628 C C . ASP A 1 1077 ? 3.852 -1.259 49.716 1.00 92.06 1077 ASP A C 1
ATOM 8630 O O . ASP A 1 1077 ? 3.548 -1.231 50.910 1.00 92.06 1077 ASP A O 1
ATOM 8634 N N . GLY A 1 1078 ? 3.286 -0.433 48.831 1.00 90.50 1078 GLY A N 1
ATOM 8635 C CA . GLY A 1 1078 ? 2.338 0.636 49.144 1.00 90.50 1078 GLY A CA 1
ATOM 8636 C C . GLY A 1 1078 ? 2.991 1.917 49.674 1.00 90.50 1078 GLY A C 1
ATOM 8637 O O . GLY A 1 1078 ? 2.281 2.880 49.979 1.00 90.50 1078 GLY A O 1
ATOM 8638 N N . VAL A 1 1079 ? 4.324 1.965 49.784 1.00 94.94 1079 VAL A N 1
ATOM 8639 C CA . VAL A 1 1079 ? 5.047 3.130 50.309 1.00 94.94 1079 VAL A CA 1
ATOM 8640 C C . VAL A 1 1079 ? 5.095 4.228 49.253 1.00 94.94 1079 VAL A C 1
ATOM 8642 O O . VAL A 1 1079 ? 5.520 4.004 48.119 1.00 94.94 1079 VAL A O 1
ATOM 8645 N N . ILE A 1 1080 ? 4.689 5.436 49.650 1.00 97.38 1080 ILE A N 1
ATOM 8646 C CA . ILE A 1 1080 ? 4.723 6.629 48.800 1.00 97.38 1080 ILE A CA 1
ATOM 8647 C C . ILE A 1 1080 ? 6.179 7.022 48.538 1.00 97.38 1080 ILE A C 1
ATOM 8649 O O . ILE A 1 1080 ? 6.953 7.228 49.473 1.00 97.38 1080 ILE A O 1
ATOM 8653 N N . THR A 1 1081 ? 6.527 7.139 47.260 1.00 96.44 1081 THR A N 1
ATOM 8654 C CA . THR A 1 1081 ? 7.831 7.624 46.790 1.00 96.44 1081 THR A CA 1
ATOM 8655 C C . THR A 1 1081 ? 7.785 9.130 46.529 1.00 96.44 1081 THR A C 1
ATOM 8657 O O . THR A 1 1081 ? 8.736 9.831 46.858 1.00 96.44 1081 THR A O 1
ATOM 8660 N N . ASP A 1 1082 ? 6.670 9.635 45.994 1.00 97.94 1082 ASP A N 1
ATOM 8661 C CA . ASP A 1 1082 ? 6.437 11.061 45.745 1.00 97.94 1082 ASP A CA 1
ATOM 8662 C C . ASP A 1 1082 ? 4.932 11.354 45.653 1.00 97.94 1082 ASP A C 1
ATOM 8664 O O . ASP A 1 1082 ? 4.133 10.466 45.338 1.00 97.94 1082 ASP A O 1
ATOM 8668 N N . GLN A 1 1083 ? 4.546 12.598 45.932 1.00 97.69 1083 GLN A N 1
ATOM 8669 C CA . GLN A 1 1083 ? 3.175 13.081 45.790 1.00 97.69 1083 GLN A CA 1
ATOM 8670 C C . GLN A 1 1083 ? 3.150 14.593 45.540 1.00 97.69 1083 GLN A C 1
ATOM 8672 O O . GLN A 1 1083 ? 3.862 15.351 46.203 1.00 97.69 1083 GLN A O 1
ATOM 8677 N N . PHE A 1 1084 ? 2.291 15.046 44.630 1.00 96.44 1084 PHE A N 1
ATOM 8678 C CA . PHE A 1 1084 ? 2.085 16.471 44.367 1.00 96.44 1084 PHE A CA 1
ATOM 8679 C C . PHE A 1 1084 ? 0.674 16.747 43.836 1.00 96.44 1084 PHE A C 1
ATOM 8681 O O . PHE A 1 1084 ? -0.055 15.833 43.456 1.00 96.44 1084 PHE A O 1
ATOM 8688 N N . GLN A 1 1085 ? 0.293 18.026 43.820 1.00 95.69 1085 GLN A N 1
ATOM 8689 C CA . GLN A 1 1085 ? -0.998 18.485 43.313 1.00 95.69 1085 GLN A CA 1
ATOM 8690 C C . GLN A 1 1085 ? -0.805 19.707 42.409 1.00 95.69 1085 GLN A C 1
ATOM 8692 O O . GLN A 1 1085 ? -0.163 20.679 42.809 1.00 95.69 1085 GLN A O 1
ATOM 8697 N N . LEU A 1 1086 ? -1.408 19.680 41.221 1.00 94.12 1086 LEU A N 1
ATOM 8698 C CA . LEU A 1 1086 ? -1.543 20.832 40.329 1.00 94.12 1086 LEU A CA 1
ATOM 8699 C C . LEU A 1 1086 ? -2.911 21.494 40.514 1.00 94.12 1086 LEU A C 1
ATOM 8701 O O . LEU A 1 1086 ? -3.905 20.815 40.779 1.00 94.12 1086 LEU A O 1
ATOM 8705 N N . LYS A 1 1087 ? -2.970 22.822 40.357 1.00 91.25 1087 LYS A N 1
ATOM 8706 C CA . LYS A 1 1087 ? -4.201 23.621 40.477 1.00 91.25 1087 LYS A CA 1
ATOM 8707 C C . LYS A 1 1087 ? -4.342 24.581 39.303 1.00 91.25 1087 LYS A C 1
ATOM 8709 O O . LYS A 1 1087 ? -3.361 25.229 38.943 1.00 91.25 1087 LYS A O 1
ATOM 8714 N N . LYS A 1 1088 ? -5.558 24.691 38.767 1.00 87.50 1088 LYS A N 1
ATOM 8715 C CA . LYS A 1 1088 ? -5.935 25.623 37.695 1.00 87.50 1088 LYS A CA 1
ATOM 8716 C C . LYS A 1 1088 ? -7.019 26.602 38.114 1.00 87.50 1088 LYS A C 1
ATOM 8718 O O . LYS A 1 1088 ? -7.931 26.187 38.867 1.00 87.50 1088 LYS A O 1
#

Sequence (1088 aa):
MKIIKIIGISLLVVLILVCVYGYSNMRDRHRGYSVDLKIESREPRIMRAGFAAVTITPEYMEPWNDVDNNARYEPEKGDTYEDLNGNGKFDTYWIAGFGNRVAAQGVHDDLWARTMVLDDGNTRLAVVAVDVIGMFHPMVVDIRKMLPEEAGITYLVITSTHTHEAPDLLGLWGESPLKSGVNKEWKEYIKKRVVQSVVEAVEALRPAHFRFSQNLTEGMVTLKDTREPYVFDAGLRMMQVTDAETLQTLGTLIQWANHPETLWSKNLYISSDFPHYLREAVEKGVYYGDSLVRKGVGGVALYVNGAVGGLMTTHASMEVHDPFRDTVYVEPSFDKIRAQGDTLGLIILRTMEEKAVEVREAGINLRAKTFELPLKNKLFRLAAAIGLMDADMTGWMKKRTEAAVWSIGPAGFITFPGELYPEILNGGVVALPGRDFPVDPRETPPLRDLMQGEFRFGIGLANDEIGYIIPKSQWDVKKPYVYRDKPYYGEQNSLGPETAPLLYKELHQLLEELPATLPLSSKTEQIRDAVLERVISEVPAEKLNEVNNQQLLGRISEEEKEIFANEHWRFTVDAPALVSVMRHKGQEIVPFWLEEKGFRKTGMSVSNENYEYEVWQKEFPVGEISLGINGFDLHRVVYFVTIGPVAGNKMPKILHHSPDRWKVIRMEKGAYTYNDWDELVIEQLPEELEGHVLFTTIRGRAREAAVLNSFRETAYPASPDADQIILTWCDDPATTQAIQWRTDTSVAKMTLRYWSENNNKGEFSEALASQQLLSDKYIHNNPDVKHWEVNITGLQPDTEYSYLIYNADNRKESPVCSFRTAPQGKSPFSFIYLGDTHNDDIVEPVLKQAVKEAPDAAFLVHSGDHVNTGLFRDLWDKYLHSGRDIFPGLAFVPTLGNHDSQDGLPPTLYTQLFMLPQDTACGLSPERNYAFSYGDARFYMIDATGDIEKIACWLEEELRQTKEKWKIAVTHFPPYATDSSYPEIRRSWCSLFDKYHVDLVLSGHVHQYFRSYPINNEQVVTDSGKGTLYVSSVTVEPRKPEPASEKYNEVYANKGGLFQIIRIDNNTLDFISKGIDGVITDQFQLKK